Protein AF-A0A2M7NCA4-F1 (afdb_monomer)

Radius of gyration: 33.65 Å; Cα contacts (8 Å, |Δi|>4): 1399; chains: 1; bounding box: 72×85×94 Å

Nearest PDB structures (foldseek):
  6j7r-assembly1_A  TM=6.262E-01  e=9.544E-06  Mycobacterium tuberculosis H37Rv
  7r7s-assembly1_E  TM=2.362E-01  e=1.251E-02  Homo sapiens
  4lya-assembly1_A  TM=1.989E-01  e=1.410E-01  Geobacillus thermodenitrificans NG80-2

Secondary structure (DSSP, 8-state):
-B-GGGGSHHHHHHHHHHHGGG--HHHHHHHHHHHHHHHHHHHTT--EEEEHHHHHHHT-SS-SB----EEEEE-S-GGGHHHHHHHHHTTSS-SEEEE-TTSPPPTT--EEEEEEEEE--SSSS--EEEEEEEEEE-SS-S-S-EEEEES--TTS-B-SSPPEEEEE-HHHHHHHHHHHS-TTTTSS-GGG--HHHHHHHHHHHHHHHTT---HHHHHHHHHHHHHHHHHHHT----HHHHHHHHHHHHHHHHHT-TT-HHHHHHHHHHHHGGGGBSS---HHHHHHHHHHHHHHHHHHHTT--S-------GGGGTT-----GGGGGGGGHHHH-HHHHHHHHHHHHHHHTTPPSS---S---S----B-HHHHHHHHHHSTT-EEEEE---HHHHHHHHHHHHHTTPEEEEHHHHHTTSTT--TT--S--TTHHHHHHHHHHHS-SEEEEESGGGGGSGGGTT--HHHHHHTT--TT-EEEEEETT-EEETTEEEES-TTSTT-EEEE--SSEEEESTTB-S--S-----PPPP--SPPPTTBGGGSS----------TTTTTSSHHHHHHHHHH----HHHHHHHHHHHHHHTSSS--EEEEE--TTS-HHHHHHHHHHHHH-GGGGGG-SSHHHHHHHHH----EEEEEEEPPSSS--HHHHHHHHHHHHHHHHH----PPP-HHHHTT-HHHHHHHHHHHHHHH-SSPEEEEEEE-HHHHHHTS-HHHHHHHHHHHHHHHHHHTTSSEEEEEEE-SGGGTSTTTTTTHHHHHHHHTTEEEEE--STHHHHHIIIIIS---HHHHHHHHHHHHHHHTT-HHHHHTHHHHHHHTTB-HHHHHHHHH-TTS-HHHHHHHHHHHHHHHTTPBSS--B-THHHHHHHHTS-S-------

Foldseek 3Di:
DFDPVLQDPVLLVVVLVVLPPLSASQLLNLLQVLLLLVLLLVVLPFDKAWADQNLQVQVDVVGFWGDRATEIEGQDDPVCVVSSVVSSVVVVQFDDKDWPVPDDFLPFFQKTKMWTWGFDPGDDDTDTDTGIYIYGHDNDPLAPAKDWDFSDYPSTDDDPPTDTHIYGDLLLNLLLLLLQLQQVALHVHVVVLCLLSNLSSLSSNLVSLVVDDFLLSNLSSNQSNNVSSCVSNVPPDDSLNSLVSLLVLLVLLVVCPPVDPSNVSNQVNQVPNVSTGSDDTHSLNSLLSSLSSLLSSLCSVVVPGDDRDADDDLVVCPPAADPDPVCNVLRVCSPVPVSSSVSNSNSVVSVPVCPDPDDPDDDDPDPQPQDAPVLQQVLLLLFDQLEEEAEEAPPVLVVLVVVLVVVVVADEDECVVPLCPFPPNDPVDLAADLCSLVSLLVVLVPDDQHYEYPNQLVCCRVNNQRADSCLSRSVSNAPSHHYYYYHNPWDDDPQKIWRDDPPDPSTDIDRDARGHYDYSVSHDPDSDDDPDDDQDFDDDDADPQFLLVLFPFDDDRQDDDLVPQLPDPVSLLCLQLLDDQDPLQLVLLLVVLVQLLDLAHFAAEEEEAVRQCSVSVVSNSVSLQAPVVSLVSHPDPSSSVSSNPRPFAEDEQEDEDGAHDDAPLQSQVVSLQVRCCPPPVFHADDDDCVVCVVPLLVRVQRSQVSVCVSPVRYAYEYEYEPPAVNLVNDDPVSSLVNLVSLLSVLVSSRPGRYHYYYYHYPCCLVDPSCVVVNVSNVVSCVRYSYRYRDLVVLLVCQLCPRGDGDPVSLVVVLVLCVVVVVPDVCCVVCVVSCSSNPLEDPVVLVVLVLFPSNDSSSVVCLSSVCCSSRRRPGPPDHDDPVSCVVVCVSSDDDPPPDDD

Mean predicted aligned error: 18.94 Å

Structure (mmCIF, N/CA/C/O backbone):
data_AF-A0A2M7NCA4-F1
#
_entry.id   AF-A0A2M7NCA4-F1
#
loop_
_atom_site.group_PDB
_atom_site.id
_atom_site.type_symbol
_atom_site.label_atom_id
_atom_site.label_alt_id
_atom_site.label_comp_id
_atom_site.label_asym_id
_atom_site.label_entity_id
_atom_site.label_seq_id
_atom_site.pdbx_PDB_ins_code
_atom_site.Cartn_x
_atom_site.Cartn_y
_atom_site.Cartn_z
_atom_site.occupancy
_atom_site.B_iso_or_equiv
_atom_site.auth_seq_id
_atom_site.auth_comp_id
_atom_site.auth_asym_id
_atom_site.auth_atom_id
_atom_site.pdbx_PDB_model_num
ATOM 1 N N . MET A 1 1 ? 8.301 39.380 -25.511 1.00 88.38 1 MET A N 1
ATOM 2 C CA . MET A 1 1 ? 7.478 39.527 -24.300 1.00 88.38 1 MET A CA 1
ATOM 3 C C . MET A 1 1 ? 6.149 38.817 -24.484 1.00 88.38 1 MET A C 1
ATOM 5 O O . MET A 1 1 ? 5.583 38.891 -25.579 1.00 88.38 1 MET A O 1
ATOM 9 N N . ILE A 1 2 ? 5.656 38.141 -23.447 1.00 94.56 2 ILE A N 1
ATOM 10 C CA . ILE A 1 2 ? 4.292 37.603 -23.401 1.00 94.56 2 ILE A CA 1
ATOM 11 C C . ILE A 1 2 ? 3.314 38.776 -23.258 1.00 94.56 2 ILE A C 1
ATOM 13 O O . ILE A 1 2 ? 3.438 39.628 -22.384 1.00 94.56 2 ILE A O 1
ATOM 17 N N . LEU A 1 3 ? 2.345 38.851 -24.167 1.00 95.19 3 LEU A N 1
ATOM 18 C CA . LEU A 1 3 ? 1.356 39.923 -24.231 1.00 95.19 3 LEU A CA 1
ATOM 19 C C . LEU A 1 3 ? 0.202 39.670 -23.261 1.00 95.19 3 LEU A C 1
ATOM 21 O O . LEU A 1 3 ? -0.225 38.525 -23.093 1.00 95.19 3 LEU A O 1
ATOM 25 N N . GLN A 1 4 ? -0.382 40.757 -22.740 1.00 92.19 4 GLN A N 1
ATOM 26 C CA . GLN A 1 4 ? -1.503 40.718 -21.793 1.00 92.19 4 GLN A CA 1
ATOM 27 C C . GLN A 1 4 ? -2.694 39.889 -22.294 1.00 92.19 4 GLN A C 1
ATOM 29 O O . GLN A 1 4 ? -3.324 39.179 -21.515 1.00 92.19 4 GLN A O 1
ATOM 34 N N . GLY A 1 5 ? -2.955 39.910 -23.606 1.00 93.81 5 GLY A N 1
ATOM 35 C CA . GLY A 1 5 ? -4.021 39.118 -24.221 1.00 93.81 5 GLY A CA 1
ATOM 36 C C . GLY A 1 5 ? -3.879 37.604 -24.012 1.00 93.81 5 GLY A C 1
ATOM 37 O O . GLY A 1 5 ? -4.873 36.890 -24.107 1.00 93.81 5 GLY A O 1
ATOM 38 N N . SER A 1 6 ? -2.676 37.093 -23.704 1.00 94.38 6 SER A N 1
ATOM 39 C CA . SER A 1 6 ? -2.472 35.673 -23.369 1.00 94.38 6 SER A CA 1
ATOM 40 C C . SER A 1 6 ? -3.245 35.264 -22.115 1.00 94.38 6 SER A C 1
ATOM 42 O O . SER A 1 6 ? -3.686 34.123 -22.012 1.00 94.38 6 SER A O 1
ATOM 44 N N . PHE A 1 7 ? -3.424 36.198 -21.179 1.00 93.81 7 PHE A N 1
ATOM 45 C CA . PHE A 1 7 ? -4.075 35.980 -19.889 1.00 93.81 7 PHE A CA 1
ATOM 46 C C . PHE A 1 7 ? -5.570 36.306 -19.925 1.00 93.81 7 PHE A C 1
ATOM 48 O O . PHE A 1 7 ? -6.178 36.465 -18.876 1.00 93.81 7 PHE A O 1
ATOM 55 N N . GLU A 1 8 ? -6.179 36.453 -21.103 1.00 93.69 8 GLU A N 1
ATOM 56 C CA . GLU A 1 8 ? -7.615 36.700 -21.230 1.00 93.69 8 GLU A CA 1
ATOM 57 C C . GLU A 1 8 ? -8.393 35.399 -21.454 1.00 93.69 8 GLU A C 1
ATOM 59 O O . GLU A 1 8 ? -7.966 34.500 -22.186 1.00 93.69 8 GLU A O 1
ATOM 64 N N . THR A 1 9 ? -9.611 35.325 -20.902 1.00 91.25 9 THR A N 1
ATOM 65 C CA . THR A 1 9 ? -10.510 34.171 -21.074 1.00 91.25 9 THR A CA 1
ATOM 66 C C . THR A 1 9 ? -10.747 33.846 -22.554 1.00 91.25 9 THR A C 1
ATOM 68 O O . THR A 1 9 ? -10.856 32.677 -22.923 1.00 91.25 9 THR A O 1
ATOM 71 N N . SER A 1 10 ? -10.803 34.870 -23.412 1.00 93.06 10 SER A N 1
ATOM 72 C CA . SER A 1 10 ? -11.001 34.742 -24.860 1.00 93.06 10 SER A CA 1
ATOM 73 C C . SER A 1 10 ? -9.883 33.921 -25.522 1.00 93.06 10 SER A C 1
ATOM 75 O O . SER A 1 10 ? -10.165 33.016 -26.316 1.00 93.06 10 SER A O 1
ATOM 77 N N . TRP A 1 11 ? -8.624 34.180 -25.159 1.00 95.31 11 TRP A N 1
ATOM 78 C CA . TRP A 1 11 ? -7.458 33.478 -25.685 1.00 95.31 11 TRP A CA 1
ATOM 79 C C . TRP A 1 11 ? -7.360 32.054 -25.142 1.00 95.31 11 TRP A C 1
ATOM 81 O O . TRP A 1 11 ? -7.241 31.105 -25.921 1.00 95.31 11 TRP A O 1
ATOM 91 N N . ILE A 1 12 ? -7.516 31.885 -23.826 1.00 94.38 12 ILE A N 1
ATOM 92 C CA . ILE A 1 12 ? -7.505 30.568 -23.172 1.00 94.38 12 ILE A CA 1
ATOM 93 C C . ILE A 1 12 ? -8.562 29.651 -23.800 1.00 94.38 12 ILE A C 1
ATOM 95 O O . ILE A 1 12 ? -8.271 28.509 -24.159 1.00 94.38 12 ILE A O 1
ATOM 99 N N . GLN A 1 13 ? -9.780 30.159 -24.015 1.00 92.50 13 GLN A N 1
ATOM 100 C CA . GLN A 1 13 ? -10.848 29.408 -24.677 1.00 92.50 13 GLN A CA 1
ATOM 101 C C . GLN A 1 13 ? -10.537 29.101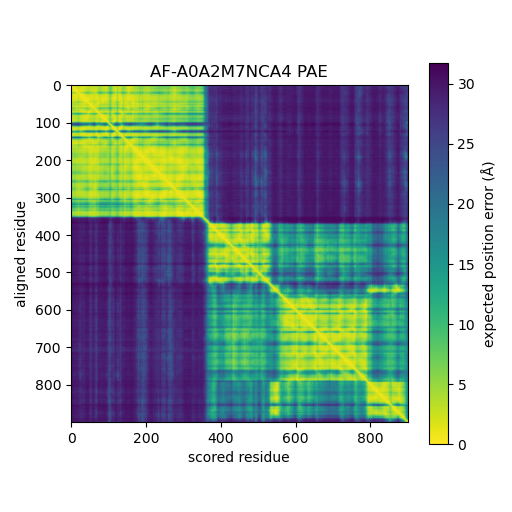 -26.143 1.00 92.50 13 GLN A C 1
ATOM 103 O O . GLN A 1 13 ? -10.914 28.034 -26.630 1.00 92.50 13 GLN A O 1
ATOM 108 N N . LYS A 1 14 ? -9.866 30.007 -26.864 1.00 94.44 14 LYS A N 1
ATOM 109 C CA . LYS A 1 14 ? -9.452 29.771 -28.253 1.00 94.44 14 LYS A CA 1
ATOM 110 C C . LYS A 1 14 ? -8.470 28.601 -28.340 1.00 94.44 14 LYS A C 1
ATOM 112 O O . LYS A 1 14 ? -8.685 27.705 -29.155 1.00 94.44 14 LYS A O 1
ATOM 117 N N . ILE A 1 15 ? -7.444 28.581 -27.488 1.00 92.31 15 ILE A N 1
ATOM 118 C CA . ILE A 1 15 ? -6.458 27.492 -27.438 1.00 92.31 15 ILE A CA 1
ATOM 119 C C . ILE A 1 15 ? -7.110 26.187 -26.972 1.00 92.31 15 ILE A C 1
ATOM 121 O O . ILE A 1 15 ? -6.982 25.168 -27.645 1.00 92.31 15 ILE A O 1
ATOM 125 N N . SER A 1 16 ? -7.894 26.225 -25.892 1.00 91.19 16 SER A N 1
ATOM 126 C CA . SER A 1 16 ? -8.671 25.077 -25.399 1.00 91.19 16 SER A CA 1
ATOM 127 C C . SER A 1 16 ? -9.523 24.437 -26.508 1.00 91.19 16 SER A C 1
ATOM 129 O O . SER A 1 16 ? -9.448 23.227 -26.731 1.00 91.19 16 SER A O 1
ATOM 131 N N . LYS A 1 17 ? -10.260 25.247 -27.283 1.00 90.88 17 LYS A N 1
ATOM 132 C CA . LYS A 1 17 ? -11.057 24.769 -28.426 1.00 90.88 17 LYS A CA 1
ATOM 133 C C . LYS A 1 17 ? -10.198 24.192 -29.549 1.00 90.88 17 LYS A C 1
ATOM 135 O O . LYS A 1 17 ? -10.596 23.186 -30.131 1.00 90.88 17 LYS A O 1
ATOM 140 N N . ALA A 1 18 ? -9.044 24.794 -29.845 1.00 88.94 18 ALA A N 1
ATOM 141 C CA . ALA A 1 18 ? -8.121 24.294 -30.865 1.00 88.94 18 ALA A CA 1
ATOM 142 C C . ALA A 1 18 ? -7.533 22.918 -30.502 1.00 88.94 18 ALA A C 1
ATOM 144 O O . ALA A 1 18 ? -7.340 22.083 -31.381 1.00 88.94 18 ALA A O 1
ATOM 145 N N . VAL A 1 19 ? -7.311 22.654 -29.210 1.00 86.38 19 VAL A N 1
ATOM 146 C CA . VAL A 1 19 ? -6.851 21.350 -28.696 1.00 86.38 19 VAL A CA 1
ATOM 147 C C . VAL A 1 19 ? -7.983 20.304 -28.668 1.00 86.38 19 VAL A C 1
ATOM 149 O O . VAL A 1 19 ? -7.736 19.097 -28.705 1.00 86.38 19 VAL A O 1
ATOM 152 N N . GLY A 1 20 ? -9.245 20.737 -28.644 1.00 84.88 20 GLY A N 1
ATOM 153 C CA . GLY A 1 20 ? -10.421 19.868 -28.720 1.00 84.88 20 GLY A CA 1
ATOM 154 C C . GLY A 1 20 ? -10.805 19.254 -27.370 1.00 84.88 20 GLY A C 1
ATOM 155 O O . GLY A 1 20 ? -10.655 19.880 -26.326 1.00 84.88 20 GLY A O 1
ATOM 156 N N . LYS A 1 21 ? -11.312 18.008 -27.364 1.00 78.12 21 LYS A N 1
ATOM 157 C CA . LYS A 1 21 ? -11.868 17.344 -26.157 1.00 78.12 21 LYS A CA 1
ATOM 158 C C . LYS A 1 21 ? -10.912 17.269 -24.956 1.00 78.12 21 LYS A C 1
ATOM 160 O O . LYS A 1 21 ? -11.373 17.021 -23.849 1.00 78.12 21 LYS A O 1
ATOM 165 N N . ARG A 1 22 ? -9.604 17.427 -25.177 1.00 81.12 22 ARG A N 1
ATOM 166 C CA . ARG A 1 22 ? -8.563 17.352 -24.140 1.00 81.12 22 ARG A CA 1
ATOM 167 C C . ARG A 1 22 ? -8.028 18.716 -23.707 1.00 81.12 22 ARG A C 1
ATOM 169 O O . ARG A 1 22 ? -7.210 18.776 -22.800 1.00 81.12 22 ARG A O 1
ATOM 176 N N . GLY A 1 23 ? -8.457 19.799 -24.351 1.00 82.75 23 GLY A N 1
ATOM 177 C CA . GLY A 1 23 ? -8.020 21.151 -24.026 1.00 82.75 23 GLY A CA 1
ATOM 178 C C . GLY A 1 23 ? -8.778 21.706 -22.831 1.00 82.75 23 GLY A C 1
ATOM 179 O O . GLY A 1 23 ? -9.672 22.520 -23.024 1.00 82.75 23 GLY A O 1
ATOM 180 N N . ASP A 1 24 ? -8.456 21.282 -21.611 1.00 87.00 24 ASP A N 1
ATOM 181 C CA . ASP A 1 24 ? -9.024 21.893 -20.402 1.00 87.00 24 ASP A CA 1
ATOM 182 C C . ASP A 1 24 ? -8.572 23.368 -20.294 1.00 87.00 24 ASP A C 1
ATOM 184 O O . ASP A 1 24 ? -7.364 23.620 -20.222 1.00 87.00 24 ASP A O 1
ATOM 188 N N . PRO A 1 25 ? -9.498 24.351 -20.267 1.00 89.88 25 PRO A N 1
ATOM 189 C CA . PRO A 1 25 ? -9.162 25.762 -20.084 1.00 89.88 25 PRO A CA 1
ATOM 190 C C . PRO A 1 25 ? -8.279 26.040 -18.862 1.00 89.88 25 PRO A C 1
ATOM 192 O O . PRO A 1 25 ? -7.379 26.870 -18.958 1.00 89.88 25 PRO A O 1
ATOM 195 N N . LYS A 1 26 ? -8.483 25.333 -17.739 1.00 89.38 26 LYS A N 1
ATOM 196 C CA . LYS A 1 26 ? -7.655 25.503 -16.533 1.00 89.38 26 LYS A CA 1
ATOM 197 C C . LYS A 1 26 ? -6.217 25.047 -16.757 1.00 89.38 26 LYS A C 1
ATOM 199 O O . LYS A 1 26 ? -5.276 25.658 -16.260 1.00 89.38 26 LYS A O 1
ATOM 204 N N . LEU A 1 27 ? -6.037 23.960 -17.501 1.00 89.31 27 LEU A N 1
ATOM 205 C CA . LEU A 1 27 ? -4.712 23.434 -17.815 1.00 89.31 27 LEU A CA 1
ATOM 206 C C . LEU A 1 27 ? -3.966 24.359 -18.780 1.00 89.31 27 LEU A C 1
ATOM 208 O O . LEU A 1 27 ? -2.786 24.628 -18.578 1.00 89.31 27 LEU A O 1
ATOM 212 N N . VAL A 1 28 ? -4.667 24.880 -19.792 1.00 91.62 28 VAL A N 1
ATOM 213 C CA . VAL A 1 28 ? -4.130 25.887 -20.720 1.00 91.62 28 VAL A CA 1
ATOM 214 C C . VAL A 1 28 ? -3.700 27.140 -19.959 1.00 91.62 28 VAL A C 1
ATOM 216 O O . VAL A 1 28 ? -2.581 27.606 -20.148 1.00 91.62 28 VAL A O 1
ATOM 219 N N . GLU A 1 29 ? -4.549 27.647 -19.065 1.00 93.56 29 GLU A N 1
ATOM 220 C CA . GLU A 1 29 ? -4.229 28.792 -18.211 1.00 93.56 29 GLU A CA 1
ATOM 221 C C . GLU A 1 29 ? -2.958 28.548 -17.383 1.00 93.56 29 GLU A C 1
ATOM 223 O O . GLU A 1 29 ? -2.032 29.357 -17.431 1.00 93.56 29 GLU A O 1
ATOM 228 N N . LYS A 1 30 ? -2.853 27.399 -16.698 1.00 93.62 30 LYS A N 1
ATOM 229 C CA . LYS A 1 30 ? -1.652 27.041 -15.923 1.00 93.62 30 LYS A CA 1
ATOM 230 C C . LYS A 1 30 ? -0.380 27.022 -16.768 1.00 93.62 30 LYS A C 1
ATOM 232 O O . LYS A 1 30 ? 0.652 27.484 -16.298 1.00 93.62 30 LYS A O 1
ATOM 237 N N . ILE A 1 31 ? -0.440 26.531 -18.006 1.00 93.19 31 ILE A N 1
ATOM 238 C CA . ILE A 1 31 ? 0.716 26.517 -18.919 1.00 93.19 31 ILE A CA 1
ATOM 239 C C . ILE A 1 31 ? 1.150 27.942 -19.281 1.00 93.19 31 ILE A C 1
ATOM 241 O O . ILE A 1 31 ? 2.343 28.242 -19.282 1.00 93.19 31 ILE A O 1
ATOM 245 N N . ILE A 1 32 ? 0.192 28.835 -19.547 1.00 95.38 32 ILE A N 1
ATOM 246 C CA . ILE A 1 32 ? 0.479 30.246 -19.838 1.00 95.38 32 ILE A CA 1
ATOM 247 C C . ILE A 1 32 ? 1.163 30.904 -18.633 1.00 95.38 32 ILE A C 1
ATOM 249 O O . ILE A 1 32 ? 2.189 31.562 -18.797 1.00 95.38 32 ILE A O 1
ATOM 253 N N . TYR A 1 33 ? 0.656 30.667 -17.420 1.00 96.25 33 TYR A N 1
ATOM 254 C CA . TYR A 1 33 ? 1.266 31.183 -16.193 1.00 96.25 33 TYR A CA 1
ATOM 255 C C . TYR A 1 33 ? 2.625 30.546 -15.863 1.00 96.25 33 TYR A C 1
ATOM 257 O O . TYR A 1 33 ? 3.485 31.235 -15.321 1.00 96.25 33 TYR A O 1
ATOM 265 N N . ALA A 1 34 ? 2.873 29.285 -16.228 1.00 96.50 34 ALA A N 1
ATOM 266 C CA . ALA A 1 34 ? 4.191 28.662 -16.092 1.00 96.50 34 ALA A CA 1
ATOM 267 C C . ALA A 1 34 ? 5.245 29.358 -16.974 1.00 96.50 34 ALA A C 1
ATOM 269 O O . ALA A 1 34 ? 6.338 29.672 -16.503 1.00 96.50 34 ALA A O 1
ATOM 270 N N . PHE A 1 35 ? 4.905 29.683 -18.227 1.00 96.44 35 PHE A N 1
ATOM 271 C CA . PHE A 1 35 ? 5.793 30.465 -19.094 1.00 96.44 35 PHE A CA 1
ATOM 272 C C . PHE A 1 35 ? 5.925 31.922 -18.654 1.00 96.44 35 PHE A C 1
ATOM 274 O O . PHE A 1 35 ? 7.014 32.483 -18.745 1.00 96.44 35 PHE A O 1
ATOM 281 N N . ALA A 1 36 ? 4.860 32.523 -18.123 1.00 95.94 36 ALA A N 1
ATOM 282 C CA . ALA A 1 36 ? 4.937 33.856 -17.538 1.00 95.94 36 ALA A CA 1
ATOM 283 C C . ALA A 1 36 ? 5.875 33.890 -16.325 1.00 95.94 36 ALA A C 1
ATOM 285 O O . ALA A 1 36 ? 6.697 34.794 -16.226 1.00 95.94 36 ALA A O 1
ATOM 286 N N . LEU A 1 37 ? 5.815 32.887 -15.438 1.00 97.00 37 LEU A N 1
ATOM 287 C CA . LEU A 1 37 ? 6.741 32.770 -14.310 1.00 97.00 37 LEU A CA 1
ATOM 288 C C . LEU A 1 37 ? 8.189 32.710 -14.803 1.00 97.00 37 LEU A C 1
ATOM 290 O O . LEU A 1 37 ? 9.044 33.430 -14.296 1.00 97.00 37 LEU A O 1
ATOM 294 N N . LEU A 1 38 ? 8.445 31.898 -15.829 1.00 95.94 38 LEU A N 1
ATOM 295 C CA . LEU A 1 38 ? 9.763 31.767 -16.439 1.00 95.94 38 LEU A CA 1
ATOM 296 C C . LEU A 1 38 ? 10.268 33.094 -17.038 1.00 95.94 38 LEU A C 1
ATOM 298 O O . LEU A 1 38 ? 11.417 33.468 -16.808 1.00 95.94 38 LEU A O 1
ATOM 302 N N . GLU A 1 39 ? 9.412 33.834 -17.752 1.00 95.62 39 GLU A N 1
ATOM 303 C CA . GLU A 1 39 ? 9.746 35.167 -18.276 1.00 95.62 39 GLU A CA 1
ATOM 304 C C . GLU A 1 39 ? 10.101 36.136 -17.141 1.00 95.62 39 GLU A C 1
ATOM 306 O O . GLU A 1 39 ? 11.138 36.795 -17.182 1.00 95.62 39 GLU A O 1
ATOM 311 N N . GLN A 1 40 ? 9.275 36.189 -16.090 1.00 96.25 40 GLN A N 1
ATOM 312 C CA . GLN A 1 40 ? 9.475 37.117 -14.977 1.00 96.25 40 GLN A CA 1
ATOM 313 C C . GLN A 1 40 ? 10.712 36.784 -14.137 1.00 96.25 40 GLN A C 1
ATOM 315 O O . GLN A 1 40 ? 11.387 37.703 -13.672 1.00 96.25 40 GLN A O 1
ATOM 320 N N . LEU A 1 41 ? 11.045 35.502 -13.959 1.00 95.50 41 LEU A N 1
ATOM 321 C CA . LEU A 1 41 ? 12.284 35.086 -13.296 1.00 95.50 41 LEU A CA 1
ATOM 322 C C . LEU A 1 41 ? 13.513 35.587 -14.069 1.00 95.50 41 LEU A C 1
ATOM 324 O O . LEU A 1 41 ? 14.419 36.163 -13.464 1.00 95.50 41 LEU A O 1
ATOM 328 N N . LYS A 1 42 ? 13.510 35.453 -15.404 1.00 93.94 42 LYS A N 1
ATOM 329 C CA . LYS A 1 42 ? 14.606 35.940 -16.255 1.00 93.94 42 LYS A CA 1
ATOM 330 C C . LYS A 1 42 ? 14.720 37.466 -16.220 1.00 93.94 42 LYS A C 1
ATOM 332 O O . LYS A 1 42 ? 15.808 37.991 -15.996 1.00 93.94 42 LYS A O 1
ATOM 337 N N . LEU A 1 43 ? 13.595 38.177 -16.348 1.00 93.56 43 LEU A N 1
ATOM 338 C CA . LEU A 1 43 ? 13.539 39.645 -16.259 1.00 93.56 43 LEU A CA 1
ATOM 339 C C . LEU A 1 43 ? 13.964 40.178 -14.883 1.00 93.56 43 LEU A C 1
ATOM 341 O O . LEU A 1 43 ? 14.504 41.277 -14.784 1.00 93.56 43 LEU A O 1
ATOM 345 N N . SER A 1 44 ? 13.758 39.390 -13.826 1.00 93.75 44 SER A N 1
ATOM 346 C CA . SER A 1 44 ? 14.201 39.710 -12.463 1.00 93.75 44 SER A CA 1
ATOM 347 C C . SER A 1 44 ? 15.695 39.444 -12.231 1.00 93.75 44 SER A C 1
ATOM 349 O O . SER A 1 44 ? 16.179 39.647 -11.117 1.00 93.75 44 SER A O 1
ATOM 351 N N . GLY A 1 45 ? 16.429 39.030 -13.270 1.00 90.19 45 GLY A N 1
ATOM 352 C CA . GLY A 1 45 ? 17.881 38.872 -13.258 1.00 90.19 45 GLY A CA 1
ATOM 353 C C . GLY A 1 45 ? 18.381 37.492 -12.833 1.00 90.19 45 GLY A C 1
ATOM 354 O O . GLY A 1 45 ? 19.565 37.376 -12.527 1.00 90.19 45 GLY A O 1
ATOM 355 N N . LEU A 1 46 ? 17.521 36.466 -12.796 1.00 92.56 46 LEU A N 1
ATOM 356 C CA . LEU A 1 46 ? 17.944 35.097 -12.490 1.00 92.56 46 LEU A CA 1
ATOM 357 C C . LEU A 1 46 ? 18.595 34.450 -13.716 1.00 92.56 46 LEU A C 1
ATOM 359 O O . LEU A 1 46 ? 17.959 34.352 -14.775 1.00 92.56 46 LEU A O 1
ATOM 363 N N . ASP A 1 47 ? 19.834 33.971 -13.582 1.00 90.12 47 ASP A N 1
ATOM 364 C CA . ASP A 1 47 ? 20.418 33.106 -14.599 1.00 90.12 47 ASP A CA 1
ATOM 365 C C . ASP A 1 47 ? 20.056 31.649 -14.317 1.00 90.12 47 ASP A C 1
ATOM 367 O O . ASP A 1 47 ? 20.204 31.136 -13.212 1.00 90.12 47 ASP A O 1
ATOM 371 N N . MET A 1 48 ? 19.488 30.980 -15.315 1.00 93.19 48 MET A N 1
ATOM 372 C CA . MET A 1 48 ? 18.877 29.672 -15.109 1.00 93.19 48 MET A CA 1
ATOM 373 C C . MET A 1 48 ? 18.867 28.837 -16.379 1.00 93.19 48 MET A C 1
ATOM 375 O O . MET A 1 48 ? 18.719 29.358 -17.488 1.00 93.19 48 MET A O 1
ATOM 379 N N . VAL A 1 49 ? 18.952 27.521 -16.196 1.00 93.94 49 VAL A N 1
ATOM 380 C CA . VAL A 1 49 ? 18.681 26.532 -17.243 1.00 93.94 49 VAL A CA 1
ATOM 381 C C . VAL A 1 49 ? 17.312 25.916 -16.988 1.00 93.94 49 VAL A C 1
ATOM 383 O O . VAL A 1 49 ? 17.100 25.263 -15.969 1.00 93.94 49 VAL A O 1
ATOM 386 N N . PHE A 1 50 ? 16.384 26.105 -17.922 1.00 94.94 50 PHE A N 1
ATOM 387 C CA . PHE A 1 50 ? 15.027 25.576 -17.846 1.00 94.94 50 PHE A CA 1
ATOM 388 C C . PHE A 1 50 ? 14.960 24.145 -18.385 1.00 94.94 50 PHE A C 1
ATOM 390 O O . PHE A 1 50 ? 15.234 23.897 -19.562 1.00 94.94 50 PHE A O 1
ATOM 397 N N . LYS A 1 51 ? 14.592 23.192 -17.525 1.00 92.25 51 LYS A N 1
ATOM 398 C CA . LYS A 1 51 ? 14.608 21.755 -17.817 1.00 92.25 51 LYS A CA 1
ATOM 399 C C . LYS A 1 51 ? 13.230 21.099 -17.633 1.00 92.25 51 LYS A C 1
ATOM 401 O O . LYS A 1 51 ? 12.200 21.764 -17.563 1.00 92.25 51 LYS A O 1
ATOM 406 N N . GLY A 1 52 ? 13.213 19.766 -17.594 1.00 89.31 52 GLY A N 1
ATOM 407 C CA . GLY A 1 52 ? 12.027 18.991 -17.238 1.00 89.31 52 GLY A CA 1
ATOM 408 C C . GLY A 1 52 ? 11.069 18.730 -18.402 1.00 89.31 52 GLY A C 1
ATOM 409 O O . GLY A 1 52 ? 11.457 18.639 -19.565 1.00 89.31 52 GLY A O 1
ATOM 410 N N . GLY A 1 53 ? 9.794 18.494 -18.086 1.00 88.50 53 GLY A N 1
ATOM 411 C CA . GLY A 1 53 ? 8.759 18.235 -19.100 1.00 88.50 53 GLY A CA 1
ATOM 412 C C . GLY A 1 53 ? 8.309 19.495 -19.843 1.00 88.50 53 GLY A C 1
ATOM 413 O O . GLY A 1 53 ? 7.969 19.436 -21.024 1.00 88.50 53 GLY A O 1
ATOM 414 N N . THR A 1 54 ? 8.326 20.637 -19.159 1.00 89.88 54 THR A N 1
ATOM 415 C CA . THR A 1 54 ? 7.824 21.910 -19.691 1.00 89.88 54 THR A CA 1
ATOM 416 C C . THR A 1 54 ? 8.844 22.578 -20.623 1.00 89.88 54 THR A C 1
ATOM 418 O O . THR A 1 54 ? 8.449 23.285 -21.549 1.00 89.88 54 THR A O 1
ATOM 421 N N . SER A 1 55 ? 10.143 22.273 -20.498 1.00 91.94 55 SER A N 1
ATOM 422 C CA . SER A 1 55 ? 11.134 22.666 -21.511 1.00 91.94 55 SER A CA 1
ATOM 423 C C . SER A 1 55 ? 10.933 21.920 -22.835 1.00 91.94 55 SER A C 1
ATOM 425 O O . SER A 1 55 ? 10.960 22.542 -23.893 1.00 91.94 55 SER A O 1
ATOM 427 N N . VAL A 1 56 ? 10.619 20.616 -22.795 1.00 91.25 56 VAL A N 1
ATOM 428 C CA . VAL A 1 56 ? 10.269 19.834 -24.001 1.00 91.25 56 VAL A CA 1
ATOM 429 C C . VAL A 1 56 ? 9.026 20.405 -24.683 1.00 91.25 56 VAL A C 1
ATOM 431 O O . VAL A 1 56 ? 8.974 20.446 -25.913 1.00 91.25 56 VAL A O 1
ATOM 434 N N . PHE A 1 57 ? 8.050 20.874 -23.896 1.00 92.31 57 PHE A N 1
ATOM 435 C CA . PHE A 1 57 ? 6.885 21.597 -24.409 1.00 92.31 57 PHE A CA 1
ATOM 436 C C . PHE A 1 57 ? 7.319 22.843 -25.185 1.00 92.31 57 PHE A C 1
ATOM 438 O O . PHE A 1 57 ? 6.940 22.993 -26.337 1.00 92.31 57 PHE A O 1
ATOM 445 N N . LEU A 1 58 ? 8.143 23.714 -24.591 1.00 93.00 58 LEU A N 1
ATOM 446 C CA . LEU A 1 58 ? 8.599 24.944 -25.249 1.00 93.00 58 LEU A CA 1
ATOM 447 C C . LEU A 1 58 ? 9.392 24.670 -26.537 1.00 93.00 58 LEU A C 1
ATOM 449 O O . LEU A 1 58 ? 9.268 25.403 -27.511 1.00 93.00 58 LEU A O 1
ATOM 453 N N . MET A 1 59 ? 10.185 23.597 -26.554 1.00 90.88 59 MET A N 1
ATOM 454 C CA . MET A 1 59 ? 10.997 23.195 -27.706 1.00 90.88 59 MET A CA 1
ATOM 455 C C . MET A 1 59 ? 10.186 22.548 -28.846 1.00 90.88 59 MET A C 1
ATOM 457 O O . MET A 1 59 ? 10.761 22.242 -29.892 1.00 90.88 59 MET A O 1
ATOM 461 N N . SER A 1 60 ? 8.882 22.307 -28.662 1.00 88.12 60 SER A N 1
ATOM 462 C CA . SER A 1 60 ? 8.049 21.546 -29.601 1.00 88.12 60 SER A CA 1
ATOM 463 C C . SER A 1 60 ? 6.740 22.273 -29.909 1.00 88.12 60 SER A C 1
ATOM 465 O O . SER A 1 60 ? 5.886 22.386 -29.040 1.00 88.12 60 SER A O 1
ATOM 467 N N . ASP A 1 61 ? 6.536 22.687 -31.161 1.00 86.75 61 ASP A N 1
ATOM 468 C CA . ASP A 1 61 ? 5.280 23.299 -31.618 1.00 86.75 61 ASP A CA 1
ATOM 469 C C . ASP A 1 61 ? 4.756 22.547 -32.863 1.00 86.75 61 ASP A C 1
ATOM 471 O O . ASP A 1 61 ? 5.410 22.585 -33.912 1.00 86.75 61 ASP A O 1
ATOM 475 N N . PRO A 1 62 ? 3.628 21.810 -32.780 1.00 84.69 62 PRO A N 1
ATOM 476 C CA . PRO A 1 62 ? 2.740 21.669 -31.622 1.00 84.69 62 PRO A CA 1
ATOM 477 C C . PRO A 1 62 ? 3.368 20.869 -30.460 1.00 84.69 62 PRO A C 1
ATOM 479 O O . PRO A 1 62 ? 4.254 20.037 -30.687 1.00 84.69 62 PRO A O 1
ATOM 482 N N . PRO A 1 63 ? 2.877 21.056 -29.221 1.00 86.94 63 PRO A N 1
ATOM 483 C CA . PRO A 1 63 ? 3.440 20.402 -28.047 1.00 86.94 63 PRO A CA 1
ATOM 484 C C . PRO A 1 63 ? 3.106 18.908 -28.011 1.00 86.94 63 PRO A C 1
ATOM 486 O O . PRO A 1 63 ? 2.012 18.479 -28.380 1.00 86.94 63 PRO A O 1
ATOM 489 N N . ASN A 1 64 ? 4.043 18.102 -27.507 1.00 82.75 64 ASN A N 1
ATOM 490 C CA . ASN A 1 64 ? 3.893 16.645 -27.446 1.00 82.75 64 ASN A CA 1
ATOM 491 C C . ASN A 1 64 ? 2.920 16.186 -26.334 1.00 82.75 64 ASN A C 1
ATOM 493 O O . ASN A 1 64 ? 2.137 15.250 -26.512 1.00 82.75 64 ASN A O 1
ATOM 497 N N . ARG A 1 65 ? 2.939 16.859 -25.175 1.00 89.06 65 ARG A N 1
ATOM 498 C CA . ARG A 1 65 ? 2.050 16.598 -24.030 1.00 89.06 65 ARG A CA 1
ATOM 499 C C . ARG A 1 65 ? 1.888 17.835 -23.153 1.00 89.06 65 ARG A C 1
ATOM 501 O O . ARG A 1 65 ? 2.714 18.729 -23.234 1.00 89.06 65 ARG A O 1
ATOM 508 N N . PHE A 1 66 ? 0.891 17.866 -22.274 1.00 86.50 66 PHE A N 1
ATOM 509 C CA . PHE A 1 66 ? 0.746 18.920 -21.269 1.00 86.50 66 PHE A CA 1
ATOM 510 C C . PHE A 1 66 ? 1.797 18.776 -20.150 1.00 86.50 66 PHE A C 1
ATOM 512 O O . PHE A 1 66 ? 2.098 17.665 -19.693 1.00 86.50 66 PHE A O 1
ATOM 519 N N . SER A 1 67 ? 2.336 19.906 -19.689 1.00 87.44 67 SER A N 1
ATOM 520 C CA . SER A 1 67 ? 3.260 20.012 -18.554 1.00 87.44 67 SER A CA 1
ATOM 521 C C . SER A 1 67 ? 3.125 21.400 -17.929 1.00 87.44 67 SER A C 1
ATOM 523 O O . SER A 1 67 ? 3.021 22.370 -18.671 1.00 87.44 67 SER A O 1
ATOM 525 N N . ILE A 1 68 ? 3.072 21.487 -16.598 1.00 86.12 68 ILE A N 1
ATOM 526 C CA . ILE A 1 68 ? 2.778 22.739 -15.868 1.00 86.12 68 ILE A CA 1
ATOM 527 C C . ILE A 1 68 ? 3.844 23.126 -14.842 1.00 86.12 68 ILE A C 1
ATOM 529 O O . ILE A 1 68 ? 3.826 24.253 -14.356 1.00 86.12 68 ILE A O 1
ATOM 533 N N . ASP A 1 69 ? 4.741 22.201 -14.502 1.00 87.06 69 ASP A N 1
ATOM 534 C CA . ASP A 1 69 ? 5.778 22.424 -13.499 1.00 87.06 69 ASP A CA 1
ATOM 535 C C . ASP A 1 69 ? 6.951 23.184 -14.126 1.00 87.06 69 ASP A C 1
ATOM 537 O O . ASP A 1 69 ? 7.317 22.938 -15.281 1.00 87.06 69 ASP A O 1
ATOM 541 N N . VAL A 1 70 ? 7.523 24.129 -13.385 1.00 94.62 70 VAL A N 1
ATOM 542 C CA . VAL A 1 70 ? 8.709 24.877 -13.805 1.00 94.62 70 VAL A CA 1
ATOM 543 C C . VAL A 1 70 ? 9.919 24.274 -13.101 1.00 94.62 70 VAL A C 1
ATOM 545 O O . VAL A 1 70 ? 10.110 24.488 -11.910 1.00 94.62 70 VAL A O 1
ATOM 548 N N . ASP A 1 71 ? 10.729 23.516 -13.837 1.00 93.75 71 ASP A N 1
ATOM 549 C CA . ASP A 1 71 ? 11.966 22.918 -13.330 1.00 93.75 71 ASP A CA 1
ATOM 550 C C . ASP A 1 71 ? 13.168 23.735 -13.815 1.00 93.75 71 ASP A C 1
ATOM 552 O O . ASP A 1 71 ? 13.410 23.825 -15.024 1.00 93.75 71 ASP A O 1
ATOM 556 N N . ILE A 1 72 ? 13.946 24.312 -12.900 1.00 94.00 72 ILE A N 1
ATOM 557 C CA . ILE A 1 72 ? 15.129 25.107 -13.251 1.00 94.00 72 ILE A CA 1
ATOM 558 C C . ILE A 1 72 ? 16.382 24.631 -12.526 1.00 94.00 72 ILE A C 1
ATOM 560 O O . ILE A 1 72 ? 16.333 24.095 -11.420 1.00 94.00 72 ILE A O 1
ATOM 564 N N . ILE A 1 73 ? 17.524 24.853 -13.168 1.00 91.50 73 ILE A N 1
ATOM 565 C CA . ILE A 1 73 ? 18.844 24.735 -12.559 1.00 91.50 73 ILE A CA 1
ATOM 566 C C . ILE A 1 73 ? 19.422 26.136 -12.404 1.00 91.50 73 ILE A C 1
ATOM 568 O O . ILE A 1 73 ? 19.438 26.893 -13.376 1.00 91.50 73 ILE A O 1
ATOM 572 N N . VAL A 1 74 ? 19.914 26.449 -11.209 1.00 90.88 74 VAL A N 1
ATOM 573 C CA . VAL A 1 74 ? 20.530 27.741 -10.878 1.00 90.88 74 VAL A CA 1
ATOM 574 C C . VAL A 1 74 ? 21.898 27.530 -10.235 1.00 90.88 74 VAL A C 1
ATOM 576 O O . VAL A 1 74 ? 22.151 26.505 -9.594 1.00 90.88 74 VAL A O 1
ATOM 579 N N . SER A 1 75 ? 22.779 28.510 -10.418 1.00 84.56 75 SER A N 1
ATOM 580 C CA . SER A 1 75 ? 24.119 28.527 -9.808 1.00 84.56 75 SER A CA 1
ATOM 581 C C . SER A 1 75 ? 24.186 29.432 -8.572 1.00 84.56 75 SER A C 1
ATOM 583 O O . SER A 1 75 ? 25.125 29.370 -7.778 1.00 84.56 75 SER A O 1
ATOM 585 N N . GLU A 1 76 ? 23.174 30.281 -8.414 1.00 78.50 76 GLU A N 1
ATOM 586 C CA . GLU A 1 76 ? 22.993 31.232 -7.337 1.00 78.50 76 GLU A CA 1
ATOM 587 C C . GLU A 1 76 ? 22.706 30.534 -6.006 1.00 78.50 76 GLU A C 1
ATOM 589 O O . GLU A 1 76 ? 22.081 29.480 -5.952 1.00 78.50 76 GLU A O 1
ATOM 594 N N . VAL A 1 77 ? 23.136 31.152 -4.905 1.00 77.19 77 VAL A N 1
ATOM 595 C CA . VAL A 1 77 ? 22.878 30.629 -3.558 1.00 77.19 77 VAL A CA 1
ATOM 596 C C . VAL A 1 77 ? 21.404 30.833 -3.159 1.00 77.19 77 VAL A C 1
ATOM 598 O O . VAL A 1 77 ? 20.841 31.885 -3.495 1.00 77.19 77 VAL A O 1
ATOM 601 N N . PRO A 1 78 ? 20.775 29.876 -2.444 1.00 80.44 78 PRO A N 1
ATOM 602 C CA . PRO A 1 78 ? 19.351 29.925 -2.094 1.00 80.44 78 PRO A CA 1
ATOM 603 C C . PRO A 1 78 ? 18.899 31.241 -1.446 1.00 80.44 78 PRO A C 1
ATOM 605 O O . PRO A 1 78 ? 17.809 31.729 -1.735 1.00 80.44 78 PRO A O 1
ATOM 608 N N . GLU A 1 79 ? 19.755 31.878 -0.644 1.00 82.62 79 GLU A N 1
ATOM 609 C CA . GLU A 1 79 ? 19.447 33.106 0.097 1.00 82.62 79 GLU A CA 1
ATOM 610 C C . GLU A 1 79 ? 19.178 34.320 -0.808 1.00 82.62 79 GLU A C 1
ATOM 612 O O . GLU A 1 79 ? 18.606 35.313 -0.359 1.00 82.62 79 GLU A O 1
ATOM 617 N N . LYS A 1 80 ? 19.582 34.270 -2.086 1.00 85.31 80 LYS A N 1
ATOM 618 C CA . LYS A 1 80 ? 19.339 35.350 -3.057 1.00 85.31 80 LYS A CA 1
ATOM 619 C C . LYS A 1 80 ? 17.987 35.241 -3.761 1.00 85.31 80 LYS A C 1
ATOM 621 O O . LYS A 1 80 ? 17.512 36.240 -4.301 1.00 85.31 80 LYS A O 1
ATOM 626 N N . LEU A 1 81 ? 17.366 34.060 -3.762 1.00 90.19 81 LEU A N 1
ATOM 627 C CA . LEU A 1 81 ? 16.119 33.818 -4.486 1.00 90.19 81 LEU A CA 1
ATOM 628 C C . LEU A 1 81 ? 14.918 34.617 -3.954 1.00 90.19 81 LEU A C 1
ATOM 630 O O . LEU A 1 81 ? 14.197 35.160 -4.790 1.00 90.19 81 LEU A O 1
ATOM 634 N N . PRO A 1 82 ? 14.708 34.794 -2.631 1.00 92.62 82 PRO A N 1
ATOM 635 C CA . PRO A 1 82 ? 13.576 35.574 -2.123 1.00 92.62 82 PRO A CA 1
ATOM 636 C C . PRO A 1 82 ? 13.498 36.994 -2.704 1.00 92.62 82 PRO A C 1
ATOM 638 O O . PRO A 1 82 ? 12.438 37.424 -3.146 1.00 92.62 82 PRO A O 1
ATOM 641 N N . ALA A 1 83 ? 14.633 37.694 -2.821 1.00 91.88 83 ALA A N 1
ATOM 642 C CA . ALA A 1 83 ? 14.678 39.036 -3.409 1.00 91.88 83 ALA A CA 1
ATOM 643 C C . ALA A 1 83 ? 14.311 39.050 -4.907 1.00 91.88 83 ALA A C 1
ATOM 645 O O . ALA A 1 83 ? 13.695 40.000 -5.395 1.00 91.88 83 ALA A O 1
ATOM 646 N N . ILE A 1 84 ? 14.674 37.995 -5.643 1.00 93.81 84 ILE A N 1
ATOM 647 C CA . ILE A 1 84 ? 14.281 37.811 -7.046 1.00 93.81 84 ILE A CA 1
ATOM 648 C C . ILE A 1 84 ? 12.777 37.530 -7.126 1.00 93.81 84 ILE A C 1
ATOM 650 O O . ILE A 1 84 ? 12.082 38.123 -7.948 1.00 93.81 84 ILE A O 1
ATOM 654 N N . PHE A 1 85 ? 12.249 36.677 -6.251 1.00 95.69 85 PHE A N 1
ATOM 655 C CA . PHE A 1 85 ? 10.826 36.341 -6.210 1.00 95.69 85 PHE A CA 1
ATOM 656 C C . PHE A 1 85 ? 9.959 37.550 -5.843 1.00 95.69 85 PHE A C 1
ATOM 658 O O . PHE A 1 85 ? 8.907 37.761 -6.446 1.00 95.69 85 PHE A O 1
ATOM 665 N N . ASP A 1 86 ? 10.435 38.412 -4.947 1.00 94.00 86 ASP A N 1
ATOM 666 C CA . ASP A 1 86 ? 9.783 39.683 -4.628 1.00 94.00 86 ASP A CA 1
ATOM 667 C C . ASP A 1 86 ? 9.780 40.650 -5.822 1.00 94.00 86 ASP A C 1
ATOM 669 O O . ASP A 1 86 ? 8.830 41.416 -6.003 1.00 94.00 86 ASP A O 1
ATOM 673 N N . ASN A 1 87 ? 10.798 40.602 -6.689 1.00 94.31 87 ASN A N 1
ATOM 674 C CA . ASN A 1 87 ? 10.775 41.336 -7.956 1.00 94.31 87 ASN A CA 1
ATOM 675 C C . ASN A 1 87 ? 9.758 40.745 -8.942 1.00 94.31 87 ASN A C 1
ATOM 677 O O . ASN A 1 87 ? 9.034 41.514 -9.572 1.00 94.31 87 ASN A O 1
ATOM 681 N N . VAL A 1 88 ? 9.617 39.416 -9.008 1.00 96.06 88 VAL A N 1
ATOM 682 C CA . VAL A 1 88 ? 8.567 38.756 -9.807 1.00 96.06 88 VAL A CA 1
ATOM 683 C C . VAL A 1 88 ? 7.170 39.222 -9.378 1.00 96.06 88 VAL A C 1
ATOM 685 O O . VAL A 1 88 ? 6.317 39.454 -10.238 1.00 96.06 88 VAL A O 1
ATOM 688 N N . MET A 1 89 ? 6.928 39.441 -8.078 1.00 95.25 89 MET A N 1
ATOM 689 C CA . MET A 1 89 ? 5.638 39.954 -7.581 1.00 95.25 89 MET A CA 1
ATOM 690 C C . MET A 1 89 ? 5.287 41.340 -8.147 1.00 95.25 89 MET A C 1
ATOM 692 O O . MET A 1 89 ? 4.113 41.644 -8.354 1.00 95.25 89 MET A O 1
ATOM 696 N N . LYS A 1 90 ? 6.286 42.176 -8.468 1.00 93.06 90 LYS A N 1
ATOM 697 C CA . LYS A 1 90 ? 6.067 43.527 -9.023 1.00 93.06 90 LYS A CA 1
ATOM 698 C C . LYS A 1 90 ? 5.457 43.513 -10.426 1.00 93.06 90 LYS A C 1
ATOM 700 O O . LYS A 1 90 ? 4.923 44.533 -10.851 1.00 93.06 90 LYS A O 1
ATOM 705 N N . SER A 1 91 ? 5.496 42.375 -11.122 1.00 90.62 91 SER A N 1
ATOM 706 C CA . SER A 1 91 ? 4.824 42.196 -12.417 1.00 90.62 91 SER A CA 1
ATOM 707 C C . SER A 1 91 ? 3.298 42.315 -12.330 1.00 90.62 91 SER A C 1
ATOM 709 O O . SER A 1 91 ? 2.646 42.586 -13.335 1.00 90.62 91 SER A O 1
ATOM 711 N N . GLY A 1 92 ? 2.712 42.084 -11.148 1.00 90.81 92 GLY A N 1
ATOM 712 C CA . GLY A 1 92 ? 1.262 42.033 -10.951 1.00 90.81 92 GLY A CA 1
ATOM 713 C C . GLY A 1 92 ? 0.585 40.764 -11.487 1.00 90.81 92 GLY A C 1
ATOM 714 O O . GLY A 1 92 ? -0.626 40.619 -11.329 1.00 90.81 92 GLY A O 1
ATOM 715 N N . LEU A 1 93 ? 1.338 39.833 -12.090 1.00 93.06 93 LEU A N 1
ATOM 716 C CA . LEU A 1 93 ? 0.812 38.554 -12.591 1.00 93.06 93 LEU A CA 1
ATOM 717 C C . LEU A 1 93 ? 0.622 37.518 -11.472 1.00 93.06 93 LEU A C 1
ATOM 719 O O . LEU A 1 93 ? -0.267 36.671 -11.560 1.00 93.06 93 LEU A O 1
ATOM 723 N N . PHE A 1 94 ? 1.432 37.602 -10.415 1.00 96.31 94 PHE A N 1
ATOM 724 C CA . PHE A 1 94 ? 1.397 36.709 -9.258 1.00 96.31 94 PHE A CA 1
ATOM 725 C C . PHE A 1 94 ? 1.028 37.483 -7.990 1.00 96.31 94 PHE A C 1
ATOM 727 O O . PHE A 1 94 ? 1.393 38.645 -7.828 1.00 96.31 94 PHE A O 1
ATOM 734 N N . ILE A 1 95 ? 0.286 36.833 -7.096 1.00 94.69 95 ILE A N 1
ATOM 735 C CA . ILE A 1 95 ? -0.258 37.426 -5.867 1.00 94.69 95 ILE A CA 1
ATOM 736 C C . ILE A 1 95 ? 0.717 37.247 -4.703 1.00 94.69 95 ILE A C 1
ATOM 738 O O . ILE A 1 95 ? 0.857 38.127 -3.859 1.00 94.69 95 ILE A O 1
ATOM 742 N N . ARG A 1 96 ? 1.332 36.064 -4.624 1.00 95.12 96 ARG A N 1
ATOM 743 C CA . ARG A 1 96 ? 2.260 35.670 -3.563 1.00 95.12 96 ARG A CA 1
ATOM 744 C C . ARG A 1 96 ? 3.096 34.477 -4.003 1.00 95.12 96 ARG A C 1
ATOM 746 O O . ARG A 1 96 ? 2.654 33.682 -4.839 1.00 95.12 96 ARG A O 1
ATOM 753 N N . TRP A 1 97 ? 4.248 34.314 -3.369 1.00 95.69 97 TRP A N 1
ATOM 754 C CA . TRP A 1 97 ? 5.042 33.095 -3.422 1.00 95.69 97 TRP A CA 1
ATOM 755 C C . TRP A 1 97 ? 5.199 32.509 -2.011 1.00 95.69 97 TRP A C 1
ATOM 757 O O . TRP A 1 97 ? 5.022 33.215 -1.019 1.00 95.69 97 TRP A O 1
ATOM 767 N N . GLN A 1 98 ? 5.459 31.208 -1.909 1.00 93.06 98 GLN A N 1
ATOM 768 C CA . GLN A 1 98 ? 5.811 30.553 -0.644 1.00 93.06 98 GLN A CA 1
ATOM 769 C C . GLN A 1 98 ? 6.752 29.370 -0.894 1.00 93.06 98 GLN A C 1
ATOM 771 O O . GLN A 1 98 ? 6.743 28.789 -1.983 1.00 93.06 98 GLN A O 1
ATOM 776 N N . GLU A 1 99 ? 7.491 28.971 0.136 1.00 88.25 99 GLU A N 1
ATOM 777 C CA . GLU A 1 99 ? 8.228 27.704 0.168 1.00 88.25 99 GLU A CA 1
ATOM 778 C C . GLU A 1 99 ? 7.274 26.501 0.306 1.00 88.25 99 GLU A C 1
ATOM 780 O O . GLU A 1 99 ? 6.207 26.593 0.922 1.00 88.25 99 GLU A O 1
ATOM 785 N N . ASP A 1 100 ? 7.644 25.363 -0.286 1.00 79.94 100 ASP A N 1
ATOM 786 C CA . ASP A 1 100 ? 6.922 24.085 -0.207 1.00 79.94 100 ASP A CA 1
ATOM 787 C C . ASP A 1 100 ? 7.716 23.070 0.640 1.00 79.94 100 ASP A C 1
ATOM 789 O O . ASP A 1 100 ? 8.237 22.076 0.128 1.00 79.94 100 ASP A O 1
ATOM 793 N N . ASN A 1 101 ? 7.819 23.349 1.947 1.00 59.06 101 ASN A N 1
ATOM 794 C CA . ASN A 1 101 ? 8.683 22.635 2.905 1.00 59.06 101 ASN A CA 1
ATOM 795 C C . ASN A 1 101 ? 8.204 21.208 3.272 1.00 59.06 101 ASN A C 1
ATOM 797 O O . ASN A 1 101 ? 8.942 20.454 3.903 1.00 59.06 101 ASN A O 1
ATOM 801 N N . ASP A 1 102 ? 7.014 20.793 2.821 1.00 51.53 102 ASP A N 1
ATOM 802 C CA . ASP A 1 102 ? 6.416 19.477 3.115 1.00 51.53 102 ASP A CA 1
ATOM 803 C C . ASP A 1 102 ? 6.921 18.339 2.197 1.00 51.53 102 ASP A C 1
ATOM 805 O O . ASP A 1 102 ? 6.605 17.157 2.392 1.00 51.53 102 ASP A O 1
ATOM 809 N N . ARG A 1 103 ? 7.711 18.655 1.161 1.00 49.50 103 ARG A N 1
ATOM 810 C CA . ARG A 1 103 ? 8.294 17.654 0.252 1.00 49.50 103 ARG A CA 1
ATOM 811 C C . ARG A 1 103 ? 9.581 17.074 0.851 1.00 49.50 103 ARG A C 1
ATOM 813 O O . ARG A 1 103 ? 10.654 17.646 0.707 1.00 49.50 103 ARG A O 1
ATOM 820 N N . LYS A 1 104 ? 9.479 15.897 1.490 1.00 45.19 104 LYS A N 1
ATOM 821 C CA . LYS A 1 104 ? 10.635 15.119 1.991 1.00 45.19 104 LYS A CA 1
ATOM 822 C C . LYS A 1 104 ? 11.735 14.993 0.925 1.00 45.19 104 LYS A C 1
ATOM 824 O O . LYS A 1 104 ? 11.498 14.443 -0.152 1.00 45.19 104 LYS A O 1
ATOM 829 N N . MET A 1 105 ? 12.936 15.451 1.267 1.00 45.34 105 MET A N 1
ATOM 830 C CA . MET A 1 105 ? 14.123 15.410 0.414 1.00 45.34 105 MET A CA 1
ATOM 831 C C . MET A 1 105 ? 14.768 14.015 0.407 1.00 45.34 105 MET A C 1
ATOM 833 O O . MET A 1 105 ? 14.678 13.265 1.382 1.00 45.34 105 MET A O 1
ATOM 837 N N . ALA A 1 106 ? 15.484 13.679 -0.671 1.00 48.62 106 ALA A N 1
ATOM 838 C CA . ALA A 1 106 ? 16.614 12.760 -0.535 1.00 48.62 106 ALA A CA 1
ATOM 839 C C . ALA A 1 106 ? 17.643 13.457 0.365 1.00 48.62 106 ALA A C 1
ATOM 841 O O . ALA A 1 106 ? 17.883 14.645 0.164 1.00 48.62 106 ALA A O 1
ATOM 842 N N . ALA A 1 107 ? 18.215 12.754 1.346 1.00 47.50 107 ALA A N 1
ATOM 843 C CA . ALA A 1 107 ? 18.907 13.357 2.492 1.00 47.50 107 ALA A CA 1
ATOM 844 C C . ALA A 1 107 ? 20.031 14.366 2.146 1.00 47.50 107 ALA A C 1
ATOM 846 O O . ALA A 1 107 ? 20.448 15.105 3.027 1.00 47.50 107 ALA A O 1
ATOM 847 N N . ASN A 1 108 ? 20.493 14.416 0.885 1.00 56.38 108 ASN A N 1
ATOM 848 C CA . ASN A 1 108 ? 21.606 15.240 0.407 1.00 56.38 108 ASN A CA 1
ATOM 849 C C . ASN A 1 108 ? 21.382 15.938 -0.963 1.00 56.38 108 ASN A C 1
ATOM 851 O O . ASN A 1 108 ? 22.358 16.382 -1.566 1.00 56.38 108 ASN A O 1
ATOM 855 N N . ALA A 1 109 ? 20.160 16.001 -1.513 1.00 64.12 109 ALA A N 1
ATOM 856 C CA . ALA A 1 109 ? 19.930 16.647 -2.819 1.00 64.12 109 ALA A CA 1
ATOM 857 C C . ALA A 1 109 ? 19.787 18.180 -2.678 1.00 64.12 109 ALA A C 1
ATOM 859 O O . ALA A 1 109 ? 18.971 18.620 -1.870 1.00 64.12 109 ALA A O 1
ATOM 860 N N . PRO A 1 110 ? 20.505 19.011 -3.459 1.00 80.06 110 PRO A N 1
ATOM 861 C CA . PRO A 1 110 ? 20.446 20.469 -3.357 1.00 80.06 110 PRO A CA 1
ATOM 862 C C . PRO A 1 110 ? 19.230 21.019 -4.121 1.00 80.06 110 PRO A C 1
ATOM 864 O O . PRO A 1 110 ? 19.376 21.691 -5.138 1.00 80.06 110 PRO A O 1
ATOM 867 N N . VAL A 1 111 ? 18.018 20.682 -3.676 1.00 82.69 111 VAL A N 1
ATOM 868 C CA . VAL A 1 111 ? 16.760 21.059 -4.341 1.00 82.69 111 VAL A CA 1
ATOM 869 C C . VAL A 1 111 ? 15.857 21.826 -3.381 1.00 82.69 111 VAL A C 1
ATOM 871 O O . VAL A 1 111 ? 15.668 21.398 -2.245 1.00 82.69 111 VAL A O 1
ATOM 874 N N . SER A 1 112 ? 15.254 22.916 -3.857 1.00 86.94 112 SER A N 1
ATOM 875 C CA . SER A 1 112 ? 14.182 23.634 -3.157 1.00 86.94 112 SER A CA 1
ATOM 876 C C . SER A 1 112 ? 12.917 23.691 -4.001 1.00 86.94 112 SER A C 1
ATOM 878 O O . SER A 1 112 ? 12.967 23.726 -5.230 1.00 86.94 112 SER A O 1
ATOM 880 N N . HIS A 1 113 ? 11.776 23.728 -3.320 1.00 90.75 113 HIS A N 1
ATOM 881 C CA . HIS A 1 113 ? 10.455 23.732 -3.931 1.00 90.75 113 HIS A CA 1
ATOM 882 C C . HIS A 1 113 ? 9.696 24.993 -3.518 1.00 90.75 113 HIS A C 1
ATOM 884 O O . HIS A 1 113 ? 9.626 25.319 -2.333 1.00 90.75 113 HIS A O 1
ATOM 890 N N . TYR A 1 114 ? 9.100 25.678 -4.490 1.00 93.44 114 TYR A N 1
ATOM 891 C CA . TYR A 1 114 ? 8.343 26.909 -4.281 1.00 93.44 114 TYR A CA 1
ATOM 892 C C . TYR A 1 114 ? 7.003 26.861 -5.015 1.00 93.44 114 TYR A C 1
ATOM 894 O O . TYR A 1 114 ? 6.806 26.115 -5.978 1.00 93.44 114 TYR A O 1
ATOM 902 N N . LYS A 1 115 ? 6.062 27.691 -4.566 1.00 95.31 115 LYS A N 1
ATOM 903 C CA . LYS A 1 115 ? 4.748 27.871 -5.194 1.00 95.31 115 LYS A CA 1
ATOM 904 C C . LYS A 1 115 ? 4.512 29.344 -5.485 1.00 95.31 115 LYS A C 1
ATOM 906 O O . LYS A 1 115 ? 4.638 30.160 -4.578 1.00 95.31 115 LYS A O 1
ATOM 911 N N . PHE A 1 116 ? 4.102 29.662 -6.710 1.00 96.75 116 PHE A N 1
ATOM 912 C CA . PHE A 1 116 ? 3.690 31.002 -7.136 1.00 96.75 116 PHE A CA 1
ATOM 913 C C . PHE A 1 116 ? 2.192 31.015 -7.414 1.00 96.75 116 PHE A C 1
ATOM 915 O O . PHE A 1 116 ? 1.719 30.288 -8.283 1.00 96.75 116 PHE A O 1
ATOM 922 N N . PHE A 1 117 ? 1.436 31.827 -6.680 1.00 95.81 117 PHE A N 1
ATOM 923 C CA . PHE A 1 117 ? -0.021 31.861 -6.785 1.00 95.81 117 PHE A CA 1
ATOM 924 C C . PHE A 1 117 ? -0.489 32.981 -7.708 1.00 95.81 117 PHE A C 1
ATOM 926 O O . PHE A 1 117 ? -0.000 34.107 -7.614 1.00 95.81 117 PHE A O 1
ATOM 933 N N . TYR A 1 118 ? -1.474 32.690 -8.552 1.00 94.38 118 TYR A N 1
ATOM 934 C CA . TYR A 1 118 ? -2.150 33.661 -9.412 1.00 94.38 118 TYR A CA 1
ATOM 935 C C . TYR A 1 118 ? -3.674 33.531 -9.284 1.00 94.38 118 TYR A C 1
ATOM 937 O O . TYR A 1 118 ? -4.186 32.515 -8.808 1.00 94.38 118 TYR A O 1
ATOM 945 N N . LYS A 1 119 ? -4.413 34.567 -9.700 1.00 91.75 119 LYS A N 1
ATOM 946 C CA . LYS A 1 119 ? -5.882 34.533 -9.705 1.00 91.75 119 LYS A CA 1
ATOM 947 C C . LYS A 1 119 ? -6.358 33.855 -10.978 1.00 91.75 119 LYS A C 1
ATOM 949 O O . LYS A 1 119 ? -6.221 34.434 -12.052 1.00 91.75 119 LYS A O 1
ATOM 954 N N . SER A 1 120 ? -6.930 32.663 -10.852 1.00 90.50 120 SER A N 1
ATOM 955 C CA . SER A 1 120 ? -7.485 31.964 -12.009 1.00 90.50 120 SER A CA 1
ATOM 956 C C . SER A 1 120 ? -8.746 32.657 -12.522 1.00 90.50 120 SER A C 1
ATOM 958 O O . SER A 1 120 ? -9.630 33.048 -11.754 1.00 90.50 120 SER A O 1
ATOM 960 N N . ILE A 1 121 ? -8.823 32.785 -13.842 1.00 86.38 121 ILE A N 1
ATOM 961 C CA . ILE A 1 121 ? -9.963 33.302 -14.597 1.00 86.38 121 ILE A CA 1
ATOM 962 C C . ILE A 1 121 ? -10.660 32.199 -15.413 1.00 86.38 121 ILE A C 1
ATOM 964 O O . ILE A 1 121 ? -11.622 32.478 -16.136 1.00 86.38 121 ILE A O 1
ATOM 968 N N . ALA A 1 122 ? -10.197 30.948 -15.315 1.00 76.56 122 ALA A N 1
ATOM 969 C CA . ALA A 1 122 ? -10.773 29.797 -16.000 1.00 76.56 122 ALA A CA 1
ATOM 970 C C . ALA A 1 122 ? -11.549 28.871 -15.034 1.00 76.56 122 ALA A C 1
ATOM 972 O O . ALA A 1 122 ? -10.993 28.309 -14.096 1.00 76.56 122 ALA A O 1
ATOM 973 N N . GLY A 1 123 ? -12.840 28.624 -15.301 1.00 63.38 123 GLY A N 1
ATOM 974 C CA . GLY A 1 123 ? -13.662 27.615 -14.601 1.00 63.38 123 GLY A CA 1
ATOM 975 C C . GLY A 1 123 ? -14.782 28.169 -13.704 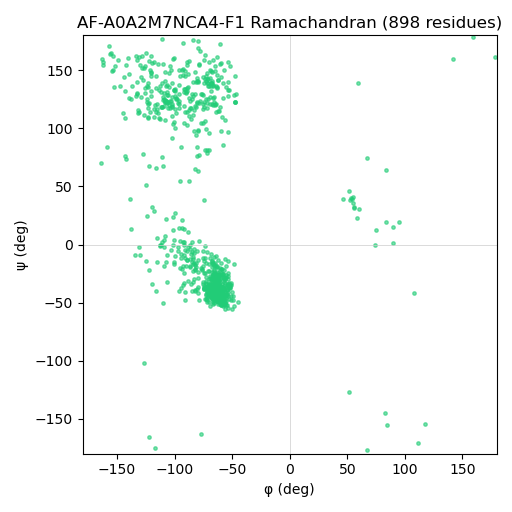1.00 63.38 123 GLY A C 1
ATOM 976 O O . GLY A 1 123 ? -15.107 29.348 -13.760 1.00 63.38 123 GLY A O 1
ATOM 977 N N . SER A 1 124 ? -15.421 27.292 -12.913 1.00 50.03 124 SER A N 1
ATOM 978 C CA . SER A 1 124 ? -16.577 27.614 -12.044 1.00 50.03 124 SER A CA 1
ATOM 979 C C . SER A 1 124 ? -16.218 27.968 -10.593 1.00 50.03 124 SER A C 1
ATOM 981 O O . SER A 1 124 ? -17.077 28.433 -9.852 1.00 50.03 124 SER A O 1
ATOM 983 N N . HIS A 1 125 ? -14.968 27.736 -10.182 1.00 53.28 125 HIS A N 1
ATOM 984 C CA . HIS A 1 125 ? -14.420 28.141 -8.886 1.00 53.28 125 HIS A CA 1
ATOM 985 C C . HIS A 1 125 ? -13.297 29.145 -9.138 1.00 53.28 125 HIS A C 1
ATOM 987 O O . HIS A 1 125 ? -12.277 28.772 -9.718 1.00 53.28 125 HIS A O 1
ATOM 993 N N . PHE A 1 126 ? -13.499 30.388 -8.703 1.00 59.38 126 PHE A N 1
ATOM 994 C CA . PHE A 1 126 ? -12.492 31.445 -8.728 1.00 59.38 126 PHE A CA 1
ATOM 995 C C . PHE A 1 126 ? -11.699 31.385 -7.419 1.00 59.38 126 PHE A C 1
ATOM 997 O O . PHE A 1 126 ? -12.262 31.602 -6.347 1.00 59.38 126 PHE A O 1
ATOM 1004 N N . GLY A 1 127 ? -10.414 31.049 -7.499 1.00 71.81 127 GLY A N 1
ATOM 1005 C CA . GLY A 1 127 ? -9.515 30.953 -6.350 1.00 71.81 127 GLY A CA 1
ATOM 1006 C C . GLY A 1 127 ? -8.053 31.112 -6.761 1.00 71.81 127 GLY A C 1
ATOM 1007 O O . GLY A 1 127 ? -7.739 31.148 -7.954 1.00 71.81 127 GLY A O 1
ATOM 1008 N N . ASP A 1 128 ? -7.175 31.223 -5.765 1.00 87.94 128 ASP A N 1
ATOM 1009 C CA . ASP A 1 128 ? -5.728 31.308 -5.966 1.00 87.94 128 ASP A CA 1
ATOM 1010 C C . ASP A 1 128 ? -5.188 29.939 -6.408 1.00 87.94 128 ASP A C 1
ATOM 1012 O O . ASP A 1 128 ? -5.258 28.959 -5.662 1.00 87.94 128 ASP A O 1
ATOM 1016 N N . GLU A 1 129 ? -4.629 29.863 -7.613 1.00 90.69 129 GLU A N 1
ATOM 1017 C CA . GLU A 1 129 ? -4.054 28.637 -8.174 1.00 90.69 129 GLU A CA 1
ATOM 1018 C C . GLU A 1 129 ? -2.517 28.723 -8.167 1.00 90.69 129 GLU A C 1
ATOM 1020 O O . GLU A 1 129 ? -1.967 29.774 -8.503 1.00 90.69 129 GLU A O 1
ATOM 1025 N N . PRO A 1 130 ? -1.797 27.646 -7.798 1.00 93.62 130 PRO A N 1
ATOM 1026 C CA . PRO A 1 130 ? -0.338 27.646 -7.785 1.00 93.62 130 PRO A CA 1
ATOM 1027 C C . PRO A 1 130 ? 0.276 27.181 -9.115 1.00 93.62 130 PRO A C 1
ATOM 1029 O O . PRO A 1 130 ? -0.205 26.231 -9.742 1.00 93.62 130 PRO A O 1
ATOM 1032 N N . ILE A 1 131 ? 1.410 27.785 -9.469 1.00 95.06 131 ILE A N 1
ATOM 1033 C CA . ILE A 1 131 ? 2.454 27.221 -10.330 1.00 95.06 131 ILE A CA 1
ATOM 1034 C C . ILE A 1 131 ? 3.570 26.693 -9.430 1.00 95.06 131 ILE A C 1
ATOM 1036 O O . ILE A 1 131 ? 3.994 27.376 -8.495 1.00 95.06 131 ILE A O 1
ATOM 1040 N N . LEU A 1 132 ? 4.013 25.466 -9.694 1.00 94.81 132 LEU A N 1
ATOM 1041 C CA . LEU A 1 132 ? 5.080 24.814 -8.943 1.00 94.81 132 LEU A CA 1
ATOM 1042 C C . LEU A 1 132 ? 6.430 25.153 -9.577 1.00 94.81 132 LEU A C 1
ATOM 1044 O O . LEU A 1 132 ? 6.573 25.061 -10.797 1.00 94.81 132 LEU A O 1
ATOM 1048 N N . LEU A 1 133 ? 7.392 25.546 -8.745 1.00 94.88 133 LEU A N 1
ATOM 1049 C CA . LEU A 1 133 ? 8.762 25.856 -9.138 1.00 94.88 133 LEU A CA 1
ATOM 1050 C C . LEU A 1 133 ? 9.723 24.949 -8.366 1.00 94.88 133 LEU A C 1
ATOM 1052 O O . LEU A 1 133 ? 9.864 25.087 -7.150 1.00 94.88 133 LEU A O 1
ATOM 1056 N N . ASP A 1 134 ? 10.403 24.066 -9.086 1.00 92.44 134 ASP A N 1
ATOM 1057 C CA . ASP A 1 134 ? 11.420 23.169 -8.549 1.00 92.44 134 ASP A CA 1
ATOM 1058 C C . ASP A 1 134 ? 12.801 23.695 -8.975 1.00 92.44 134 ASP A C 1
ATOM 1060 O O . ASP A 1 134 ? 13.096 23.847 -10.163 1.00 92.44 134 ASP A O 1
ATOM 1064 N N . VAL A 1 135 ? 13.646 24.013 -7.992 1.00 91.44 135 VAL A N 1
ATOM 1065 C CA . VAL A 1 135 ? 14.954 24.648 -8.193 1.00 91.44 135 VAL A CA 1
ATOM 1066 C C . VAL A 1 135 ? 16.054 23.693 -7.759 1.00 91.44 135 VAL A C 1
ATOM 1068 O O . VAL A 1 135 ? 16.151 23.358 -6.582 1.00 91.44 135 VAL A O 1
ATOM 1071 N N . LEU A 1 136 ? 16.896 23.275 -8.701 1.00 88.69 136 LEU A N 1
ATOM 1072 C CA . LEU A 1 136 ? 18.110 22.506 -8.435 1.00 88.69 136 LEU A CA 1
ATOM 1073 C C . LEU A 1 136 ? 19.316 23.452 -8.373 1.00 88.69 136 LEU A C 1
ATOM 1075 O O . LEU A 1 136 ? 19.627 24.124 -9.357 1.00 88.69 136 LEU A O 1
ATOM 1079 N N . PHE A 1 137 ? 20.015 23.472 -7.239 1.00 87.12 137 PHE A N 1
ATOM 1080 C CA . PHE A 1 137 ? 21.227 24.265 -7.044 1.00 87.12 137 PHE A CA 1
ATOM 1081 C C . PHE A 1 137 ? 22.458 23.443 -7.400 1.00 87.12 137 PHE A C 1
ATOM 1083 O O . PHE A 1 137 ? 22.743 22.421 -6.774 1.00 87.12 137 PHE A O 1
ATOM 1090 N N . THR A 1 138 ? 23.226 23.901 -8.383 1.00 78.88 138 THR A N 1
ATOM 1091 C CA . THR A 1 138 ? 24.499 23.264 -8.724 1.00 78.88 138 THR A CA 1
ATOM 1092 C C . THR A 1 138 ? 25.514 24.282 -9.218 1.00 78.88 138 THR A C 1
ATOM 1094 O O . THR A 1 138 ? 25.213 25.159 -10.025 1.00 78.88 138 THR A O 1
ATOM 1097 N N . SER A 1 139 ? 26.746 24.152 -8.731 1.00 65.19 139 SER A N 1
ATOM 1098 C CA . SER A 1 139 ? 27.888 24.942 -9.194 1.00 65.19 139 SER A CA 1
ATOM 1099 C C . SER A 1 139 ? 28.543 24.351 -10.447 1.00 65.19 139 SER A C 1
ATOM 1101 O O . SER A 1 139 ? 29.348 25.024 -11.089 1.00 65.19 139 SER A O 1
ATOM 1103 N N . THR A 1 140 ? 28.201 23.113 -10.817 1.00 62.75 140 THR A N 1
ATOM 1104 C CA . THR A 1 140 ? 28.699 22.421 -12.011 1.00 62.75 140 THR A CA 1
ATOM 1105 C C . THR A 1 140 ? 27.551 22.158 -12.975 1.00 62.75 140 THR A C 1
ATOM 1107 O O . THR A 1 140 ? 26.582 21.489 -12.628 1.00 62.75 140 THR A O 1
ATOM 1110 N N . HIS A 1 141 ? 27.640 22.672 -14.203 1.00 65.38 141 HIS A N 1
ATOM 1111 C CA . HIS A 1 141 ? 26.606 22.433 -15.209 1.00 65.38 141 HIS A CA 1
ATOM 1112 C C . HIS A 1 141 ? 26.518 20.943 -15.565 1.00 65.38 141 HIS A C 1
ATOM 1114 O O . HIS A 1 141 ? 27.437 20.380 -16.155 1.00 65.38 141 HIS A O 1
ATOM 1120 N N . VAL A 1 142 ? 25.386 20.323 -15.219 1.00 70.94 142 VAL A N 1
ATOM 1121 C CA . VAL A 1 142 ? 25.110 18.895 -15.465 1.00 70.94 142 VAL A CA 1
ATOM 1122 C C . VAL A 1 142 ? 24.966 18.599 -16.964 1.00 70.94 142 VAL A C 1
ATOM 1124 O O . VAL A 1 142 ? 25.320 17.516 -17.434 1.00 70.94 142 VAL A O 1
ATOM 1127 N N . TYR A 1 143 ? 24.494 19.586 -17.733 1.00 84.06 143 TYR A N 1
ATOM 1128 C CA . TYR A 1 143 ? 24.387 19.514 -19.188 1.00 84.06 143 TYR A CA 1
ATOM 1129 C C . TYR A 1 143 ? 25.565 20.218 -19.848 1.00 84.06 143 TYR A C 1
ATOM 1131 O O . TYR A 1 143 ? 25.793 21.408 -19.632 1.00 84.06 143 TYR A O 1
ATOM 1139 N N . LYS A 1 144 ? 26.269 19.494 -20.714 1.00 79.69 144 LYS A N 1
ATOM 1140 C CA . LYS A 1 144 ? 27.387 20.035 -21.486 1.00 79.69 144 LYS A CA 1
ATOM 1141 C C . LYS A 1 144 ? 26.922 20.926 -22.631 1.00 79.69 144 LYS A C 1
ATOM 1143 O O . LYS A 1 144 ? 27.588 21.909 -22.953 1.00 79.69 144 LYS A O 1
ATOM 1148 N N . LYS A 1 145 ? 25.776 20.595 -23.234 1.00 88.12 145 LYS A N 1
ATOM 1149 C CA . LYS A 1 145 ? 25.199 21.340 -24.351 1.00 88.12 145 LYS A CA 1
ATOM 1150 C C . LYS A 1 145 ? 23.835 21.926 -23.996 1.00 88.12 145 LYS A C 1
ATOM 1152 O O . LYS A 1 145 ? 22.856 21.211 -23.774 1.00 88.12 145 LYS A O 1
ATOM 1157 N N . THR A 1 146 ? 23.762 23.250 -24.011 1.00 91.88 146 THR A N 1
ATOM 1158 C CA . THR A 1 146 ? 22.523 24.020 -23.872 1.00 91.88 146 THR A CA 1
ATOM 1159 C C . THR A 1 146 ? 22.266 24.844 -25.131 1.00 91.88 146 THR A C 1
ATOM 1161 O O . THR A 1 146 ? 23.175 25.138 -25.906 1.00 91.88 146 THR A O 1
ATOM 1164 N N . ASN A 1 147 ? 21.004 25.198 -25.344 1.00 92.44 147 ASN A N 1
ATOM 1165 C CA . ASN A 1 147 ? 20.539 26.063 -26.416 1.00 92.44 147 ASN A CA 1
ATOM 1166 C C . ASN A 1 147 ? 19.854 27.284 -25.803 1.00 92.44 147 ASN A C 1
ATOM 1168 O O . ASN A 1 147 ? 19.159 27.168 -24.796 1.00 92.44 147 ASN A O 1
ATOM 1172 N N . SER A 1 148 ? 19.997 28.441 -26.443 1.00 94.38 148 SER A N 1
ATOM 1173 C CA . SER A 1 148 ? 19.201 29.624 -26.123 1.00 94.38 148 SER A CA 1
ATOM 1174 C C . SER A 1 148 ? 18.073 29.743 -27.142 1.00 94.38 148 SER A C 1
ATOM 1176 O O . SER A 1 148 ? 18.336 29.879 -28.339 1.00 94.38 148 SER A O 1
ATOM 1178 N N . ILE A 1 149 ? 16.824 29.639 -26.686 1.00 94.75 149 ILE A N 1
ATOM 1179 C CA . ILE A 1 149 ? 15.633 29.679 -27.543 1.00 94.75 149 ILE A CA 1
ATOM 1180 C C . ILE A 1 149 ? 14.713 30.836 -27.139 1.00 94.75 149 ILE A C 1
ATOM 1182 O O . ILE A 1 149 ? 14.648 31.175 -25.956 1.00 94.75 149 ILE A O 1
ATOM 1186 N N . PRO A 1 150 ? 13.987 31.454 -28.087 1.00 95.19 150 PRO A N 1
ATOM 1187 C CA . PRO A 1 150 ? 13.019 32.489 -27.745 1.00 95.19 150 PRO A CA 1
ATOM 1188 C C . PRO A 1 150 ? 11.848 31.889 -26.960 1.00 95.19 150 PRO A C 1
ATOM 1190 O O . PRO A 1 150 ? 11.325 30.835 -27.328 1.00 95.19 150 PRO A O 1
ATOM 1193 N N . LEU A 1 151 ? 11.380 32.588 -25.923 1.00 94.75 151 LEU A N 1
ATOM 1194 C CA . LEU A 1 151 ? 10.150 32.257 -25.204 1.00 94.75 151 LEU A CA 1
ATOM 1195 C C . LEU A 1 151 ? 8.933 32.584 -26.079 1.00 94.75 151 LEU A C 1
ATOM 1197 O O . LEU A 1 151 ? 8.298 33.634 -25.964 1.00 94.75 151 LEU A O 1
ATOM 1201 N N . LYS A 1 152 ? 8.654 31.682 -27.018 1.00 93.88 152 LYS A N 1
ATOM 1202 C CA . LYS A 1 152 ? 7.606 31.797 -28.027 1.00 93.88 152 LYS A CA 1
ATOM 1203 C C . LYS A 1 152 ? 6.987 30.429 -28.270 1.00 93.88 152 LYS A C 1
ATOM 1205 O O . LYS A 1 152 ? 7.698 29.459 -28.500 1.00 93.88 152 LYS A O 1
ATOM 1210 N N . HIS A 1 153 ? 5.660 30.372 -28.266 1.00 94.00 153 HIS A N 1
ATOM 1211 C CA . HIS A 1 153 ? 4.906 29.151 -28.534 1.00 94.00 153 HIS A CA 1
ATOM 1212 C C . HIS A 1 153 ? 3.529 29.506 -29.104 1.00 94.00 153 HIS A C 1
ATOM 1214 O O . HIS A 1 153 ? 2.970 30.534 -28.724 1.00 94.00 153 HIS A O 1
ATOM 1220 N N . SER A 1 154 ? 2.930 28.651 -29.940 1.00 92.06 154 SER A N 1
ATOM 1221 C CA . SER A 1 154 ? 1.587 28.857 -30.520 1.00 92.06 154 SER A CA 1
ATOM 1222 C C . SER A 1 154 ? 0.450 29.064 -29.503 1.00 92.06 154 SER A C 1
ATOM 1224 O O . SER A 1 154 ? -0.648 29.479 -29.873 1.00 92.06 154 SER A O 1
ATOM 1226 N N . TRP A 1 155 ? 0.698 28.788 -28.219 1.00 92.38 155 TRP A N 1
ATOM 1227 C CA . TRP A 1 155 ? -0.267 28.948 -27.119 1.00 92.38 155 TRP A CA 1
ATOM 1228 C C . TRP A 1 155 ? -0.100 30.269 -26.360 1.00 92.38 155 TRP A C 1
ATOM 1230 O O . TRP A 1 155 ? -0.923 30.593 -25.507 1.00 92.38 155 TRP A O 1
ATOM 1240 N N . LEU A 1 156 ? 0.932 31.045 -26.688 1.00 94.00 156 LEU A N 1
ATOM 1241 C CA . LEU A 1 156 ? 1.209 32.357 -26.121 1.00 94.00 156 LEU A CA 1
ATOM 1242 C C . LEU A 1 156 ? 0.991 33.427 -27.195 1.00 94.00 156 LEU A C 1
ATOM 1244 O O . LEU A 1 156 ? 1.400 33.264 -28.344 1.00 94.00 156 LEU A O 1
ATOM 1248 N N . LEU A 1 157 ? 0.389 34.554 -26.819 1.00 94.81 157 LEU A N 1
ATOM 1249 C CA . LEU A 1 157 ? 0.502 35.776 -27.606 1.00 94.81 157 LEU A CA 1
ATOM 1250 C C . LEU A 1 157 ? 1.813 36.450 -27.217 1.00 94.81 157 LEU A C 1
ATOM 1252 O O . LEU A 1 157 ? 1.984 36.863 -26.075 1.00 94.81 157 LEU A O 1
ATOM 1256 N N . THR A 1 158 ? 2.740 36.561 -28.161 1.00 93.56 158 THR A N 1
ATOM 1257 C CA . THR A 1 158 ? 4.077 37.120 -27.918 1.00 93.56 158 THR A CA 1
ATOM 1258 C C . THR A 1 158 ? 4.421 38.190 -28.942 1.00 93.56 158 THR A C 1
ATOM 1260 O O . THR A 1 158 ? 4.102 38.023 -30.120 1.00 93.56 158 THR A O 1
ATOM 1263 N N . SER A 1 159 ? 5.135 39.234 -28.524 1.00 92.50 159 SER A N 1
ATOM 1264 C CA . SER A 1 159 ? 5.733 40.239 -29.415 1.00 92.50 159 SER A CA 1
ATOM 1265 C C . SER A 1 159 ? 7.244 40.339 -29.224 1.00 92.50 159 SER A C 1
ATOM 1267 O O . SER A 1 159 ? 7.768 40.006 -28.159 1.00 92.50 159 SER A O 1
ATOM 1269 N N . GLU A 1 160 ? 7.939 40.840 -30.243 1.00 90.50 160 GLU A N 1
ATOM 1270 C CA . GLU A 1 160 ? 9.362 41.169 -30.145 1.00 90.50 160 GLU A CA 1
ATOM 1271 C C . GLU A 1 160 ? 9.609 42.387 -29.229 1.00 90.50 160 GLU A C 1
ATOM 1273 O O . GLU A 1 160 ? 8.737 43.258 -29.134 1.00 90.50 160 GLU A O 1
ATOM 1278 N N . PRO A 1 161 ? 10.776 42.460 -28.559 1.00 89.56 161 PRO A N 1
ATOM 1279 C CA . PRO A 1 161 ? 11.799 41.412 -28.485 1.00 89.56 161 PRO A CA 1
ATOM 1280 C C . PRO A 1 161 ? 11.334 40.220 -27.625 1.00 89.56 161 PRO A C 1
ATOM 1282 O O . PRO A 1 161 ? 10.627 40.389 -26.627 1.00 89.56 161 PRO A O 1
ATOM 1285 N N . TYR A 1 162 ? 11.688 38.999 -28.037 1.00 91.56 162 TYR A N 1
ATOM 1286 C CA . TYR A 1 162 ? 11.420 37.792 -27.246 1.00 91.56 162 TYR A CA 1
ATOM 1287 C C . TYR A 1 162 ? 12.473 37.643 -26.153 1.00 91.56 162 TYR A C 1
ATOM 1289 O O . TYR A 1 162 ? 13.653 37.880 -26.405 1.00 91.56 162 TYR A O 1
ATOM 1297 N N . GLU A 1 163 ? 12.046 37.213 -24.968 1.00 93.25 163 GLU A N 1
ATOM 1298 C CA . GLU A 1 163 ? 12.987 36.823 -23.923 1.00 93.25 163 GLU A CA 1
ATOM 1299 C C . GLU A 1 163 ? 13.668 35.510 -24.322 1.00 93.25 163 GLU A C 1
ATOM 1301 O O . GLU A 1 163 ? 13.018 34.618 -24.876 1.00 93.25 163 GLU A O 1
ATOM 1306 N N . MET A 1 164 ? 14.972 35.397 -24.075 1.00 94.56 164 MET A N 1
ATOM 1307 C CA . MET A 1 164 ? 15.760 34.238 -24.491 1.00 94.56 164 MET A CA 1
ATOM 1308 C C . MET A 1 164 ? 16.001 33.318 -23.296 1.00 94.56 164 MET A C 1
ATOM 1310 O O . MET A 1 164 ? 16.626 33.701 -22.307 1.00 94.56 164 MET A O 1
ATOM 1314 N N . ILE A 1 165 ? 15.524 32.080 -23.399 1.00 95.12 165 ILE A N 1
ATOM 1315 C CA . ILE A 1 165 ? 15.606 31.082 -22.335 1.00 95.12 165 ILE A CA 1
ATOM 1316 C C . ILE A 1 165 ? 16.655 30.038 -22.688 1.00 95.12 165 ILE A C 1
ATOM 1318 O O . ILE A 1 165 ? 16.649 29.467 -23.781 1.00 95.12 165 ILE A O 1
ATOM 1322 N N . THR A 1 166 ? 17.537 29.759 -21.734 1.00 95.19 166 THR A N 1
ATOM 1323 C CA . THR A 1 166 ? 18.499 28.664 -21.833 1.00 95.19 166 THR A CA 1
ATOM 1324 C C . THR A 1 166 ? 17.810 27.350 -21.479 1.00 95.19 166 THR A C 1
ATOM 1326 O O . THR A 1 166 ? 17.296 27.193 -20.374 1.00 95.19 166 THR A O 1
ATOM 1329 N N . VAL A 1 167 ? 17.818 26.392 -22.401 1.00 94.75 167 VAL A N 1
ATOM 1330 C CA . VAL A 1 167 ? 17.300 25.027 -22.219 1.00 94.75 167 VAL A CA 1
ATOM 1331 C C . VAL A 1 167 ? 18.391 24.011 -22.567 1.00 94.75 167 VAL A C 1
ATOM 1333 O O . VAL A 1 167 ? 19.274 24.325 -23.367 1.00 94.75 167 VAL A O 1
ATOM 1336 N N . PRO A 1 168 ? 18.383 22.785 -22.021 1.00 93.75 168 PRO A N 1
ATOM 1337 C CA . PRO A 1 168 ? 19.306 21.752 -22.476 1.00 93.75 168 PRO A CA 1
ATOM 1338 C C . PRO A 1 168 ? 18.995 21.328 -23.919 1.00 93.75 168 PRO A C 1
ATOM 1340 O O . PRO A 1 168 ? 17.882 21.518 -24.419 1.00 93.75 168 PRO A O 1
ATOM 1343 N N . SER A 1 169 ? 19.980 20.747 -24.605 1.00 92.88 169 SER A N 1
ATOM 1344 C CA . SER A 1 169 ? 19.748 20.163 -25.931 1.00 92.88 169 SER A CA 1
ATOM 1345 C C . SER A 1 169 ? 18.759 18.986 -25.873 1.00 92.88 169 SER A C 1
ATOM 1347 O O . SER A 1 169 ? 18.525 18.408 -24.806 1.00 92.88 169 SER A O 1
ATOM 1349 N N . PHE A 1 170 ? 18.169 18.608 -27.016 1.00 92.12 170 PHE A N 1
ATOM 1350 C CA . PHE A 1 170 ? 17.293 17.430 -27.078 1.00 92.12 170 PHE A CA 1
ATOM 1351 C C . PHE A 1 170 ? 18.034 16.169 -26.625 1.00 92.12 170 PHE A C 1
ATOM 1353 O O . PHE A 1 170 ? 17.478 15.343 -25.900 1.00 92.12 170 PHE A O 1
ATOM 1360 N N . GLU A 1 171 ? 19.302 16.046 -27.008 1.00 94.62 171 GLU A N 1
ATOM 1361 C CA . GLU A 1 171 ? 20.179 14.953 -26.621 1.00 94.62 171 GLU A CA 1
ATOM 1362 C C . GLU A 1 171 ? 20.425 14.919 -25.107 1.00 94.62 171 GLU A C 1
ATOM 1364 O O . GLU A 1 171 ? 20.211 13.881 -24.475 1.00 94.62 171 GLU A O 1
ATOM 1369 N N . SER A 1 172 ? 20.763 16.059 -24.495 1.00 94.06 172 SER A N 1
ATOM 1370 C CA . SER A 1 172 ? 20.978 16.136 -23.044 1.00 94.06 172 SER A CA 1
ATOM 1371 C C . SER A 1 172 ? 19.692 15.805 -22.263 1.00 94.06 172 SER A C 1
ATOM 1373 O O . SER A 1 172 ? 19.712 15.016 -21.318 1.00 94.06 172 SER A O 1
ATOM 1375 N N . LEU A 1 173 ? 18.530 16.312 -22.707 1.00 93.56 173 LEU A N 1
ATOM 1376 C CA . LEU 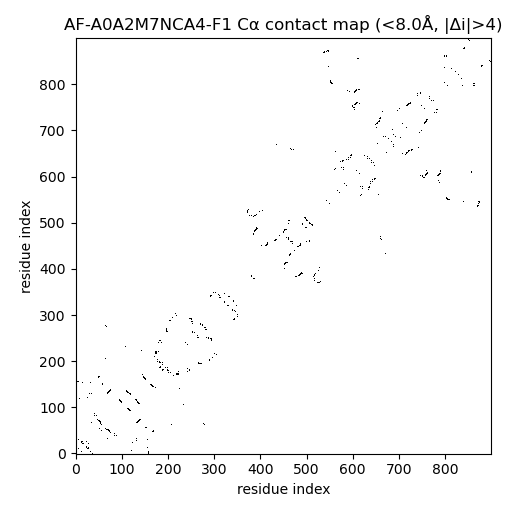A 1 173 ? 17.228 15.966 -22.111 1.00 93.56 173 LEU A CA 1
ATOM 1377 C C . LEU A 1 173 ? 16.888 14.477 -22.249 1.00 93.56 173 LEU A C 1
ATOM 1379 O O . LEU A 1 173 ? 16.251 13.912 -21.360 1.00 93.56 173 LEU A O 1
ATOM 1383 N N . THR A 1 174 ? 17.299 13.838 -23.348 1.00 95.69 174 THR A N 1
ATOM 1384 C CA . THR A 1 174 ? 17.084 12.398 -23.557 1.00 95.69 174 THR A CA 1
ATOM 1385 C C . THR A 1 174 ? 17.833 11.586 -22.502 1.00 95.69 174 THR A C 1
ATOM 1387 O O . THR A 1 174 ? 17.251 10.684 -21.897 1.00 95.69 174 THR A O 1
ATOM 1390 N N . GLY A 1 175 ? 19.104 11.927 -22.258 1.00 95.25 175 GLY A N 1
ATOM 1391 C CA . GLY A 1 175 ? 19.944 11.264 -21.260 1.00 95.25 175 GLY A CA 1
ATOM 1392 C C . GLY A 1 175 ? 19.415 11.449 -19.839 1.00 95.25 175 GLY A C 1
ATOM 1393 O O . GLY A 1 175 ? 19.268 10.470 -19.112 1.00 95.25 175 GLY A O 1
ATOM 1394 N N . ASP A 1 176 ? 19.049 12.681 -19.475 1.00 93.94 176 ASP A N 1
ATOM 1395 C CA . ASP A 1 176 ? 18.434 13.004 -18.180 1.00 93.94 176 ASP A CA 1
ATOM 1396 C C . ASP A 1 176 ? 17.156 12.191 -17.940 1.00 93.94 176 ASP A C 1
ATOM 1398 O O . ASP A 1 176 ? 17.070 11.411 -16.991 1.00 93.94 176 ASP A O 1
ATOM 1402 N N . LYS A 1 177 ? 16.185 12.268 -18.857 1.00 94.81 177 LYS A N 1
ATOM 1403 C CA . LYS A 1 177 ? 14.904 11.567 -18.694 1.00 94.81 177 LYS A CA 1
ATOM 1404 C C . LYS A 1 177 ? 15.048 10.054 -18.605 1.00 94.81 177 LYS A C 1
ATOM 1406 O O . LYS A 1 177 ? 14.249 9.417 -17.917 1.00 94.81 177 LYS A O 1
ATOM 1411 N N . LEU A 1 178 ? 16.055 9.468 -19.254 1.00 97.00 178 LEU A N 1
ATOM 1412 C CA . LEU A 1 178 ? 16.325 8.038 -19.130 1.00 97.00 178 LEU A CA 1
ATOM 1413 C C . LEU A 1 178 ? 16.674 7.640 -17.687 1.00 97.00 178 LEU A C 1
ATOM 1415 O O . LEU A 1 178 ? 16.220 6.591 -17.236 1.00 97.00 178 LEU A O 1
ATOM 1419 N N . THR A 1 179 ? 17.383 8.489 -16.932 1.00 95.06 179 THR A N 1
ATOM 1420 C CA . THR A 1 179 ? 17.656 8.246 -15.498 1.00 95.06 179 THR A CA 1
ATOM 1421 C C . THR A 1 179 ? 16.379 8.206 -14.651 1.00 95.06 179 THR A C 1
ATOM 1423 O O . THR A 1 179 ? 16.321 7.490 -13.648 1.00 95.06 179 THR A O 1
ATOM 1426 N N . ALA A 1 180 ? 15.336 8.925 -15.087 1.00 92.88 180 ALA A N 1
ATOM 1427 C CA . ALA A 1 180 ? 14.024 8.979 -14.450 1.00 92.88 180 ALA A CA 1
ATOM 1428 C C . ALA A 1 180 ? 13.112 7.786 -14.823 1.00 92.88 180 ALA A C 1
ATOM 1430 O O . ALA A 1 180 ? 12.181 7.467 -14.073 1.00 92.88 180 ALA A O 1
ATOM 1431 N N . PHE A 1 181 ? 13.382 7.094 -15.939 1.00 96.56 181 PHE A N 1
ATOM 1432 C CA . PHE A 1 181 ? 12.680 5.882 -16.390 1.00 96.56 181 PHE A CA 1
ATOM 1433 C C . PHE A 1 181 ? 13.409 4.597 -15.947 1.00 96.56 181 PHE A C 1
ATOM 1435 O O . PHE A 1 181 ? 13.747 3.729 -16.746 1.00 96.56 181 PHE A O 1
ATOM 1442 N N . ALA A 1 182 ? 13.652 4.479 -14.643 1.00 92.75 182 ALA A N 1
ATOM 1443 C CA . ALA A 1 182 ? 14.293 3.318 -14.024 1.00 92.75 182 ALA A CA 1
ATOM 1444 C C . ALA A 1 182 ? 13.643 3.028 -12.644 1.00 92.75 182 ALA A C 1
ATOM 1446 O O . ALA A 1 182 ? 14.159 3.435 -11.600 1.00 92.75 182 ALA A O 1
ATOM 1447 N N . PRO A 1 183 ? 12.434 2.434 -12.615 1.00 90.75 183 PRO A N 1
ATOM 1448 C CA . PRO A 1 183 ? 11.553 2.401 -11.442 1.00 90.75 183 PRO A CA 1
ATOM 1449 C C . PRO A 1 183 ? 11.973 1.449 -10.309 1.00 90.75 183 PRO A C 1
ATOM 1451 O O . PRO A 1 183 ? 11.296 1.413 -9.278 1.00 90.75 183 PRO A O 1
ATOM 1454 N N . ASN A 1 184 ? 13.068 0.707 -10.462 1.00 88.44 184 ASN A N 1
ATOM 1455 C CA . ASN A 1 184 ? 13.683 -0.094 -9.401 1.00 88.44 184 ASN A CA 1
ATOM 1456 C C . ASN A 1 184 ? 14.998 0.520 -8.881 1.00 88.44 184 ASN A C 1
ATOM 1458 O O . ASN A 1 184 ? 15.521 0.053 -7.875 1.00 88.44 184 ASN A O 1
ATOM 1462 N N . THR A 1 185 ? 15.532 1.558 -9.538 1.00 91.44 185 THR A N 1
ATOM 1463 C CA . THR A 1 185 ? 16.858 2.137 -9.249 1.00 91.44 185 THR A CA 1
ATOM 1464 C C . THR A 1 185 ? 16.808 3.659 -9.012 1.00 91.44 185 THR A C 1
ATOM 1466 O O . THR A 1 185 ? 16.427 4.112 -7.933 1.00 91.44 185 THR A O 1
ATOM 1469 N N . THR A 1 186 ? 17.194 4.492 -9.985 1.00 87.81 186 THR A N 1
ATOM 1470 C CA . THR A 1 186 ? 17.254 5.965 -9.852 1.00 87.81 186 THR A CA 1
ATOM 1471 C C . THR A 1 186 ? 15.996 6.673 -10.348 1.00 87.81 186 THR A C 1
ATOM 1473 O O . THR A 1 186 ? 15.823 7.872 -10.137 1.00 87.81 186 THR A O 1
ATOM 1476 N N . GLY A 1 187 ? 15.077 5.963 -10.986 1.00 87.75 187 GLY A N 1
ATOM 1477 C CA . GLY A 1 187 ? 13.896 6.559 -11.584 1.00 87.75 187 GLY A CA 1
ATOM 1478 C C . GLY A 1 187 ? 12.800 6.926 -10.591 1.00 87.75 187 GLY A C 1
ATOM 1479 O O . GLY A 1 187 ? 12.988 7.019 -9.370 1.00 87.75 187 GLY A O 1
ATOM 1480 N N . ILE A 1 188 ? 11.599 7.127 -11.131 1.00 88.94 188 ILE A N 1
ATOM 1481 C CA . ILE A 1 188 ? 10.382 7.221 -10.326 1.00 88.94 188 ILE A CA 1
ATOM 1482 C C . ILE A 1 188 ? 10.042 5.817 -9.818 1.00 88.94 188 ILE A C 1
ATOM 1484 O O . ILE A 1 188 ? 9.473 5.005 -10.542 1.00 88.94 188 ILE A O 1
ATOM 1488 N N . LEU A 1 189 ? 10.412 5.546 -8.564 1.00 86.88 189 LEU A N 1
ATOM 1489 C CA . LEU A 1 189 ? 10.270 4.221 -7.961 1.00 86.88 189 LEU A CA 1
ATOM 1490 C C . LEU A 1 189 ? 8.815 3.735 -7.918 1.00 86.88 189 LEU A C 1
ATOM 1492 O O . LEU A 1 189 ? 7.910 4.520 -7.612 1.00 86.88 189 LEU A O 1
ATOM 1496 N N . TYR A 1 190 ? 8.594 2.428 -8.104 1.00 80.38 190 TYR A N 1
ATOM 1497 C CA . TYR A 1 190 ? 7.271 1.805 -7.923 1.00 80.38 190 TYR A CA 1
ATOM 1498 C C . TYR A 1 190 ? 6.657 2.128 -6.551 1.00 80.38 190 TYR A C 1
ATOM 1500 O O . TYR A 1 190 ? 5.463 2.420 -6.448 1.00 80.38 190 TYR A O 1
ATOM 1508 N N . THR A 1 191 ? 7.491 2.192 -5.510 1.00 76.62 191 THR A N 1
ATOM 1509 C CA . THR A 1 191 ? 7.107 2.545 -4.132 1.00 76.62 191 THR A CA 1
ATOM 1510 C C . THR A 1 191 ? 6.486 3.939 -4.004 1.00 76.62 191 THR A C 1
ATOM 1512 O O . THR A 1 191 ? 5.679 4.165 -3.103 1.00 76.62 191 THR A O 1
ATOM 1515 N N . LYS A 1 192 ? 6.785 4.871 -4.924 1.00 76.12 192 LYS A N 1
ATOM 1516 C CA . LYS A 1 192 ? 6.178 6.214 -4.943 1.00 76.12 192 LYS A CA 1
ATOM 1517 C C . LYS A 1 192 ? 4.721 6.201 -5.419 1.00 76.12 192 LYS A C 1
ATOM 1519 O O . LYS A 1 192 ? 4.043 7.215 -5.276 1.00 76.12 192 LYS A O 1
ATOM 1524 N N . ASN A 1 193 ? 4.229 5.090 -5.978 1.00 84.56 193 ASN A N 1
ATOM 1525 C CA . ASN A 1 193 ? 2.859 4.924 -6.477 1.00 84.56 193 ASN A CA 1
ATOM 1526 C C . ASN A 1 193 ? 2.429 6.017 -7.485 1.00 84.56 193 ASN A C 1
ATOM 1528 O O . ASN A 1 193 ? 1.300 6.509 -7.459 1.00 84.56 193 ASN A O 1
ATOM 1532 N N . ARG A 1 194 ? 3.343 6.410 -8.386 1.00 89.19 194 ARG A N 1
ATOM 1533 C CA . ARG A 1 194 ? 3.121 7.422 -9.439 1.00 89.19 194 ARG A CA 1
ATOM 1534 C C . ARG A 1 194 ? 3.235 6.815 -10.849 1.00 89.19 194 ARG A C 1
ATOM 1536 O O . ARG A 1 194 ? 4.143 7.176 -11.596 1.00 89.19 194 ARG A O 1
ATOM 1543 N N . PRO A 1 195 ? 2.323 5.909 -11.252 1.00 93.81 195 PRO A N 1
ATOM 1544 C CA . PRO A 1 195 ? 2.442 5.182 -12.519 1.00 93.81 195 PRO A CA 1
ATOM 1545 C C . PRO A 1 195 ? 2.383 6.098 -13.748 1.00 93.81 195 PRO A C 1
ATOM 1547 O O . PRO A 1 195 ? 3.088 5.866 -14.723 1.00 93.81 195 PRO A O 1
ATOM 1550 N N . VAL A 1 196 ? 1.581 7.169 -13.707 1.00 94.38 196 VAL A N 1
ATOM 1551 C CA . VAL A 1 196 ? 1.481 8.135 -14.816 1.00 94.38 196 VAL A CA 1
ATOM 1552 C C . VAL A 1 196 ? 2.796 8.886 -15.024 1.00 94.38 196 VAL A C 1
ATOM 1554 O O . VAL A 1 196 ? 3.183 9.115 -16.164 1.00 94.38 196 VAL A O 1
ATOM 1557 N N . GLU A 1 197 ? 3.511 9.223 -13.948 1.00 93.12 197 GLU A N 1
ATOM 1558 C CA . GLU A 1 197 ? 4.781 9.950 -14.046 1.00 93.12 197 GLU A CA 1
ATOM 1559 C C . GLU A 1 197 ? 5.886 9.103 -14.689 1.00 93.12 197 GLU A C 1
ATOM 1561 O O . GLU A 1 197 ? 6.666 9.632 -15.476 1.00 93.12 197 GLU A O 1
ATOM 1566 N N . ILE A 1 198 ? 5.908 7.785 -14.445 1.00 95.81 198 ILE A N 1
ATOM 1567 C CA . ILE A 1 198 ? 6.817 6.857 -15.142 1.00 95.81 198 ILE A CA 1
ATOM 1568 C C . ILE A 1 198 ? 6.500 6.827 -16.642 1.00 95.81 198 ILE A C 1
ATOM 1570 O O . ILE A 1 198 ? 7.397 6.945 -17.476 1.00 95.81 198 ILE A O 1
ATOM 1574 N N . ILE A 1 199 ? 5.219 6.707 -17.003 1.00 97.00 199 ILE A N 1
ATOM 1575 C CA . ILE A 1 199 ? 4.808 6.636 -18.412 1.00 97.00 199 ILE A CA 1
ATOM 1576 C C . ILE A 1 199 ? 5.015 7.974 -19.137 1.00 97.00 199 ILE A C 1
ATOM 1578 O O . ILE A 1 199 ? 5.326 7.971 -20.325 1.00 97.00 199 ILE A O 1
ATOM 1582 N N . LYS A 1 200 ? 4.945 9.118 -18.441 1.00 95.12 200 LYS A N 1
ATOM 1583 C CA . LYS A 1 200 ? 5.368 10.412 -19.001 1.00 95.12 200 LYS A CA 1
ATOM 1584 C C . LYS A 1 200 ? 6.850 10.402 -19.392 1.00 95.12 200 LYS A C 1
ATOM 1586 O O . LYS A 1 200 ? 7.170 10.924 -20.455 1.00 95.12 200 LYS A O 1
ATOM 1591 N N . GLN A 1 201 ? 7.733 9.774 -18.602 1.00 96.44 201 GLN A N 1
ATOM 1592 C CA . GLN A 1 201 ? 9.147 9.640 -18.991 1.00 96.44 201 GLN A CA 1
ATOM 1593 C C . GLN A 1 201 ? 9.300 8.764 -20.235 1.00 96.44 201 GLN A C 1
ATOM 1595 O O . GLN A 1 201 ? 9.954 9.181 -21.183 1.00 96.44 201 GLN A O 1
ATOM 1600 N N . LEU A 1 202 ? 8.636 7.603 -20.281 1.00 97.50 202 LEU A N 1
ATOM 1601 C CA . LEU A 1 202 ? 8.622 6.729 -21.463 1.00 97.50 202 LEU A CA 1
ATOM 1602 C C . LEU A 1 202 ? 8.202 7.479 -22.735 1.00 97.50 202 LEU A C 1
ATOM 1604 O O . LEU A 1 202 ? 8.837 7.356 -23.784 1.00 97.50 202 LEU A O 1
ATOM 1608 N N . PHE A 1 203 ? 7.119 8.247 -22.625 1.00 95.44 203 PHE A N 1
ATOM 1609 C CA . PHE A 1 203 ? 6.551 9.025 -23.718 1.00 95.44 203 PHE A CA 1
ATOM 1610 C C . PHE A 1 203 ? 7.514 10.117 -24.203 1.00 95.44 203 PHE A C 1
ATOM 1612 O O . PHE A 1 203 ? 7.755 10.243 -25.404 1.00 95.44 203 PHE A O 1
ATOM 1619 N N . ASP A 1 204 ? 8.105 10.870 -23.272 1.00 94.56 204 ASP A N 1
ATOM 1620 C CA . ASP A 1 204 ? 9.052 11.938 -23.588 1.00 94.56 204 ASP A CA 1
ATOM 1621 C C . ASP A 1 204 ? 10.352 11.381 -24.195 1.00 94.56 204 ASP A C 1
ATOM 1623 O O . ASP A 1 204 ? 10.822 11.909 -25.200 1.00 94.56 204 ASP A O 1
ATOM 1627 N N . ILE A 1 205 ? 10.918 10.298 -23.641 1.00 97.25 205 ILE A N 1
ATOM 1628 C CA . ILE A 1 205 ? 12.157 9.689 -24.159 1.00 97.25 205 ILE A CA 1
ATOM 1629 C C . ILE A 1 205 ? 11.956 9.216 -25.597 1.00 97.25 205 ILE A C 1
ATOM 1631 O O . ILE A 1 205 ? 12.809 9.470 -26.440 1.00 97.25 205 ILE A O 1
ATOM 1635 N N . ALA A 1 206 ? 10.831 8.565 -25.907 1.00 96.25 206 ALA A N 1
ATOM 1636 C CA . ALA A 1 206 ? 10.549 8.115 -27.268 1.00 96.25 206 ALA A CA 1
ATOM 1637 C C . ALA A 1 206 ? 10.440 9.289 -28.258 1.00 96.25 206 ALA A C 1
ATOM 1639 O O . ALA A 1 206 ? 11.003 9.226 -29.349 1.00 96.25 206 ALA A O 1
ATOM 1640 N N . PHE A 1 207 ? 9.770 10.376 -27.862 1.00 94.00 207 PHE A N 1
ATOM 1641 C CA . PHE A 1 207 ? 9.648 11.586 -28.679 1.00 94.00 207 PHE A CA 1
ATOM 1642 C C . PHE A 1 207 ? 10.996 12.267 -28.948 1.00 94.00 207 PHE A C 1
ATOM 1644 O O . PHE A 1 207 ? 11.245 12.735 -30.066 1.00 94.00 207 PHE A O 1
ATOM 1651 N N . LEU A 1 208 ? 11.853 12.331 -27.926 1.00 94.75 208 LEU A N 1
ATOM 1652 C CA . LEU A 1 208 ? 13.190 12.910 -28.024 1.00 94.75 208 LEU A CA 1
ATOM 1653 C C . LEU A 1 208 ? 14.130 12.012 -28.830 1.00 94.75 208 LEU A C 1
ATOM 1655 O O . LEU A 1 208 ? 14.858 12.503 -29.687 1.00 94.75 208 LEU A O 1
ATOM 1659 N N . PHE A 1 209 ? 14.056 10.695 -28.626 1.00 95.56 209 PHE A N 1
ATOM 1660 C CA . PHE A 1 209 ? 14.836 9.709 -29.366 1.00 95.56 209 PHE A CA 1
ATOM 1661 C C . PHE A 1 209 ? 14.643 9.856 -30.875 1.00 95.56 209 PHE A C 1
ATOM 1663 O O . PHE A 1 209 ? 15.620 9.749 -31.607 1.00 95.56 209 PHE A O 1
ATOM 1670 N N . ASP A 1 210 ? 13.430 10.145 -31.350 1.00 93.56 210 ASP A N 1
ATOM 1671 C CA . ASP A 1 210 ? 13.147 10.337 -32.781 1.00 93.56 210 ASP A CA 1
ATOM 1672 C C . ASP A 1 210 ? 13.795 11.598 -33.381 1.00 93.56 210 ASP A C 1
ATOM 1674 O O . ASP A 1 210 ? 13.946 11.695 -34.597 1.00 93.56 210 ASP A O 1
ATOM 1678 N N . ARG A 1 211 ? 14.184 12.563 -32.540 1.00 91.06 211 ARG A N 1
ATOM 1679 C CA . ARG A 1 211 ? 14.800 13.844 -32.937 1.00 91.06 211 ARG A CA 1
ATOM 1680 C C . ARG A 1 211 ? 16.289 13.920 -32.617 1.00 91.06 211 ARG A C 1
ATOM 1682 O O . ARG A 1 211 ? 16.967 14.803 -33.131 1.00 91.06 211 ARG A O 1
ATOM 1689 N N . ALA A 1 212 ? 16.783 13.014 -31.781 1.00 91.00 212 ALA A N 1
ATOM 1690 C CA . ALA A 1 212 ? 18.172 12.980 -31.368 1.00 91.00 212 ALA A CA 1
ATOM 1691 C C . ALA A 1 212 ? 19.091 12.527 -32.509 1.00 91.00 212 ALA A C 1
ATOM 1693 O O . ALA A 1 212 ? 18.814 11.548 -33.215 1.00 91.00 212 ALA A O 1
ATOM 1694 N N . SER A 1 213 ? 20.211 13.227 -32.649 1.00 90.25 213 SER A N 1
ATOM 1695 C CA . SER A 1 213 ? 21.225 12.945 -33.668 1.00 90.25 213 SER A CA 1
ATOM 1696 C C . SER A 1 213 ? 22.586 12.611 -33.060 1.00 90.25 213 SER A C 1
ATOM 1698 O O . SER A 1 213 ? 23.287 11.745 -33.582 1.00 90.25 213 SER A O 1
ATOM 1700 N N . ASP A 1 214 ? 22.929 13.232 -31.930 1.00 92.88 214 ASP A N 1
ATOM 1701 C CA . ASP A 1 214 ? 24.213 13.057 -31.251 1.00 92.88 214 ASP A CA 1
ATOM 1702 C C . ASP A 1 214 ? 24.084 12.130 -30.030 1.00 92.88 214 ASP A C 1
ATOM 1704 O O . ASP A 1 214 ? 23.793 12.541 -28.906 1.00 92.88 214 ASP A O 1
ATOM 1708 N N . PHE A 1 215 ? 24.314 10.837 -30.247 1.00 94.06 215 PHE A N 1
ATOM 1709 C CA . PHE A 1 215 ? 24.240 9.831 -29.185 1.00 94.06 215 PHE A CA 1
ATOM 1710 C C . PHE A 1 215 ? 25.409 9.895 -28.195 1.00 94.06 215 PHE A C 1
ATOM 1712 O O . PHE A 1 215 ? 25.296 9.355 -27.091 1.00 94.06 215 PHE A O 1
ATOM 1719 N N . SER A 1 216 ? 26.503 10.581 -28.550 1.00 92.62 216 SER A N 1
ATOM 1720 C CA . SER A 1 216 ? 27.593 10.844 -27.612 1.00 92.62 216 SER A CA 1
ATOM 1721 C C . SER A 1 216 ? 27.128 11.800 -26.515 1.00 92.62 216 SER A C 1
ATOM 1723 O O . SER A 1 216 ? 27.331 11.510 -25.336 1.00 92.62 216 SER A O 1
ATOM 1725 N N . GLU A 1 217 ? 26.441 12.885 -26.886 1.00 93.69 217 GLU A N 1
ATOM 1726 C CA . GLU A 1 217 ? 25.870 13.843 -25.928 1.00 93.69 217 GLU A CA 1
ATOM 1727 C C . GLU A 1 217 ? 24.794 13.192 -25.043 1.00 93.69 217 GLU A C 1
ATOM 1729 O O . GLU A 1 217 ? 24.790 13.403 -23.830 1.00 93.69 217 GLU A O 1
ATOM 1734 N N . ILE A 1 218 ? 23.924 12.338 -25.605 1.00 95.56 218 ILE A N 1
ATOM 1735 C CA . ILE A 1 218 ? 22.918 11.605 -24.810 1.00 95.56 218 ILE A CA 1
ATOM 1736 C C . ILE A 1 218 ? 23.597 10.768 -23.724 1.00 95.56 218 ILE A C 1
ATOM 1738 O O . ILE A 1 218 ? 23.183 10.784 -22.562 1.00 95.56 218 ILE A O 1
ATOM 1742 N N . ARG A 1 219 ? 24.642 10.021 -24.100 1.00 94.62 219 ARG A N 1
ATOM 1743 C CA . ARG A 1 219 ? 25.378 9.160 -23.175 1.00 94.62 219 ARG A CA 1
ATOM 1744 C C . ARG A 1 219 ? 26.103 9.970 -22.108 1.00 94.62 219 ARG A C 1
ATOM 1746 O O . ARG A 1 219 ? 26.037 9.603 -20.939 1.00 94.62 219 ARG A O 1
ATOM 1753 N N . GLU A 1 220 ? 26.798 11.035 -22.494 1.00 93.44 220 GLU A N 1
ATOM 1754 C CA . GLU A 1 220 ? 27.510 11.902 -21.553 1.00 93.44 220 GLU A CA 1
ATOM 1755 C C . GLU A 1 220 ? 26.541 12.524 -20.542 1.00 93.44 220 GLU A C 1
ATOM 1757 O O . GLU A 1 220 ? 26.755 12.415 -19.335 1.00 93.44 220 GLU A O 1
ATOM 1762 N N . SER A 1 221 ? 25.412 13.056 -21.018 1.00 93.62 221 SER A N 1
ATOM 1763 C CA . SER A 1 221 ? 24.370 13.596 -20.148 1.00 93.62 221 SER A CA 1
ATOM 1764 C C . SER A 1 221 ? 23.768 12.534 -19.224 1.00 93.62 221 SER A C 1
ATOM 1766 O O . SER A 1 221 ? 23.571 12.808 -18.043 1.00 93.62 221 SER A O 1
ATOM 1768 N N . PHE A 1 222 ? 23.498 11.319 -19.717 1.00 95.88 222 PHE A N 1
ATOM 1769 C CA . PHE A 1 222 ? 23.013 10.217 -18.877 1.00 95.88 222 PHE A CA 1
ATOM 1770 C C . PHE A 1 222 ? 24.004 9.889 -17.754 1.00 95.88 222 PHE A C 1
ATOM 1772 O O . PHE A 1 222 ? 23.600 9.778 -16.599 1.00 95.88 222 PHE A O 1
ATOM 1779 N N . LEU A 1 223 ? 25.296 9.755 -18.076 1.00 94.62 223 LEU A N 1
ATOM 1780 C CA . LEU A 1 223 ? 26.333 9.410 -17.101 1.00 94.62 223 LEU A CA 1
ATOM 1781 C C . LEU A 1 223 ? 26.516 10.488 -16.028 1.00 94.62 223 LEU A C 1
ATOM 1783 O O . LEU A 1 223 ? 26.695 10.146 -14.860 1.00 94.62 223 LEU A O 1
ATOM 1787 N N . ASN A 1 224 ? 26.437 11.764 -16.405 1.00 91.94 224 ASN A N 1
ATOM 1788 C CA . ASN A 1 224 ? 26.547 12.869 -15.456 1.00 91.94 224 ASN A CA 1
ATOM 1789 C C . ASN A 1 224 ? 25.350 12.893 -14.497 1.00 91.94 224 ASN A C 1
ATOM 1791 O O . ASN A 1 224 ? 25.534 12.869 -13.280 1.00 91.94 224 ASN A O 1
ATOM 1795 N N . VAL A 1 225 ? 24.126 12.859 -15.038 1.00 91.25 225 VAL A N 1
ATOM 1796 C CA . VAL A 1 225 ? 22.894 12.923 -14.234 1.00 91.25 225 VAL A CA 1
ATOM 1797 C C . VAL A 1 225 ? 22.765 11.696 -13.328 1.00 91.25 225 VAL A C 1
ATOM 1799 O O . VAL A 1 225 ? 22.466 11.828 -12.144 1.00 91.25 225 VAL A O 1
ATOM 1802 N N . VAL A 1 226 ? 23.030 10.489 -13.841 1.00 93.25 226 VAL A N 1
ATOM 1803 C CA . VAL A 1 226 ? 22.887 9.262 -13.042 1.00 93.25 226 VAL A CA 1
ATOM 1804 C C . VAL A 1 226 ? 23.914 9.193 -11.910 1.00 93.25 226 VAL A C 1
ATOM 1806 O O . VAL A 1 226 ? 23.598 8.690 -10.835 1.00 93.25 226 VAL A O 1
ATOM 1809 N N . ALA A 1 227 ? 25.126 9.720 -12.116 1.00 91.06 227 ALA A N 1
ATOM 1810 C CA . ALA A 1 227 ? 26.144 9.783 -11.073 1.00 91.06 227 ALA A CA 1
ATOM 1811 C C . ALA A 1 227 ? 25.714 10.707 -9.923 1.00 91.06 227 ALA A C 1
ATOM 1813 O O . ALA A 1 227 ? 25.882 10.350 -8.754 1.00 91.06 227 ALA A O 1
ATOM 1814 N N . GLU A 1 228 ? 25.120 11.858 -10.242 1.00 87.44 228 GLU A N 1
ATOM 1815 C CA . GLU A 1 228 ? 24.540 12.759 -9.245 1.00 87.44 228 GLU A CA 1
ATOM 1816 C C . GLU A 1 228 ? 23.362 12.108 -8.510 1.00 87.44 228 GLU A C 1
ATOM 1818 O O . GLU A 1 228 ? 23.345 12.095 -7.281 1.00 87.44 228 GLU A O 1
ATOM 1823 N N . GLU A 1 229 ? 22.427 11.476 -9.225 1.00 86.31 229 GLU A N 1
ATOM 1824 C CA . GLU A 1 229 ? 21.272 10.790 -8.627 1.00 86.31 229 GLU A CA 1
ATOM 1825 C C . GLU A 1 229 ? 21.677 9.646 -7.684 1.00 86.31 229 GLU A C 1
ATOM 1827 O O . GLU A 1 229 ? 21.134 9.524 -6.582 1.00 86.31 229 GLU A O 1
ATOM 1832 N N . ILE A 1 230 ? 22.658 8.824 -8.077 1.00 85.94 230 ILE A N 1
ATOM 1833 C CA . ILE A 1 230 ? 23.209 7.750 -7.233 1.00 85.94 230 ILE A CA 1
ATOM 1834 C C . ILE A 1 230 ? 23.841 8.341 -5.969 1.00 85.94 230 ILE A C 1
ATOM 1836 O O . ILE A 1 230 ? 23.587 7.852 -4.865 1.00 85.94 230 ILE A O 1
ATOM 1840 N N . LYS A 1 231 ? 24.618 9.421 -6.117 1.00 85.38 231 LYS A N 1
ATOM 1841 C CA . LYS A 1 231 ? 25.277 10.109 -5.002 1.00 85.38 231 LYS A CA 1
ATOM 1842 C C . LYS A 1 231 ? 24.266 10.735 -4.039 1.00 85.38 231 LYS A C 1
ATOM 1844 O O . LYS A 1 231 ? 24.375 10.527 -2.833 1.00 85.38 231 LYS A O 1
ATOM 1849 N N . TYR A 1 232 ? 23.269 11.465 -4.540 1.00 78.88 232 TYR A N 1
ATOM 1850 C CA . TYR A 1 232 ? 22.260 12.132 -3.709 1.00 78.88 232 TYR A CA 1
ATOM 1851 C C . TYR A 1 232 ? 21.385 11.148 -2.928 1.00 78.88 232 TYR A C 1
ATOM 1853 O O . TYR A 1 232 ? 20.920 11.470 -1.833 1.00 78.88 232 TYR A O 1
ATOM 1861 N N . ARG A 1 233 ? 21.176 9.944 -3.472 1.00 76.75 233 ARG A N 1
ATOM 1862 C CA . ARG A 1 233 ? 20.358 8.886 -2.861 1.00 76.75 233 ARG A CA 1
ATOM 1863 C C . ARG A 1 233 ? 21.169 7.853 -2.078 1.00 76.75 233 ARG A C 1
ATOM 1865 O O . ARG A 1 233 ? 20.566 6.964 -1.486 1.00 76.75 233 ARG A O 1
ATOM 1872 N N . ASN A 1 234 ? 22.499 7.977 -2.060 1.00 81.50 234 ASN A N 1
ATOM 1873 C CA . ASN A 1 234 ? 23.423 7.047 -1.410 1.00 81.50 234 ASN A CA 1
ATOM 1874 C C . ASN A 1 234 ? 23.182 5.578 -1.819 1.00 81.50 234 ASN A C 1
ATOM 1876 O O . ASN A 1 234 ? 23.086 4.690 -0.971 1.00 81.50 234 ASN A O 1
ATOM 1880 N N . LEU A 1 235 ? 23.022 5.331 -3.124 1.00 77.56 235 LEU A N 1
ATOM 1881 C CA . LEU A 1 235 ? 22.743 3.995 -3.658 1.00 77.56 235 LEU A CA 1
ATOM 1882 C C . LEU A 1 235 ? 24.045 3.246 -3.964 1.00 77.56 235 LEU A C 1
ATOM 1884 O O . LEU A 1 235 ? 24.944 3.785 -4.605 1.00 77.56 235 LEU A O 1
ATOM 1888 N N . ALA A 1 236 ? 24.124 1.977 -3.569 1.00 86.44 236 ALA A N 1
ATOM 1889 C CA . ALA A 1 236 ? 25.249 1.094 -3.882 1.00 86.44 236 ALA A CA 1
ATOM 1890 C C . ALA A 1 236 ? 25.055 0.387 -5.239 1.00 86.44 236 ALA A C 1
ATOM 1892 O O . ALA A 1 236 ? 25.076 -0.838 -5.309 1.00 86.44 236 ALA A O 1
ATOM 1893 N N . ILE A 1 237 ? 24.824 1.162 -6.304 1.00 84.75 237 ILE A N 1
ATOM 1894 C CA . ILE A 1 237 ? 24.563 0.661 -7.666 1.00 84.75 237 ILE A CA 1
ATOM 1895 C C . ILE A 1 237 ? 25.396 1.418 -8.706 1.00 84.75 237 ILE A C 1
ATOM 1897 O O . ILE A 1 237 ? 25.878 2.525 -8.473 1.00 84.75 237 ILE A O 1
ATOM 1901 N N . SER A 1 238 ? 25.531 0.831 -9.887 1.00 90.06 238 SER A N 1
ATOM 1902 C CA . SER A 1 238 ? 26.209 1.390 -11.051 1.00 90.06 238 SER A CA 1
ATOM 1903 C C . SER A 1 238 ? 25.225 1.951 -12.083 1.00 90.06 238 SER A C 1
ATOM 1905 O O . SER A 1 238 ? 24.066 1.546 -12.177 1.00 90.06 238 SER A O 1
ATOM 1907 N N . HIS A 1 239 ? 25.713 2.833 -12.958 1.00 89.12 239 HIS A N 1
ATOM 1908 C CA . HIS A 1 239 ? 24.940 3.325 -14.105 1.00 89.12 239 HIS A CA 1
ATOM 1909 C C . HIS A 1 239 ? 24.483 2.195 -15.053 1.00 89.12 239 HIS A C 1
ATOM 1911 O O . HIS A 1 239 ? 23.477 2.335 -15.747 1.00 89.12 239 HIS A O 1
ATOM 1917 N N . LEU A 1 240 ? 25.193 1.059 -15.075 1.00 92.00 240 LEU A N 1
ATOM 1918 C CA . LEU A 1 240 ? 24.829 -0.113 -15.874 1.00 92.00 240 LEU A CA 1
ATOM 1919 C C . LEU A 1 240 ? 23.561 -0.799 -15.352 1.00 92.00 240 LEU A C 1
ATOM 1921 O O . LEU A 1 240 ? 22.771 -1.291 -16.158 1.00 92.00 240 LEU A O 1
ATOM 1925 N N . GLU A 1 241 ? 23.358 -0.819 -14.033 1.00 91.38 241 GLU A N 1
ATOM 1926 C CA . GLU A 1 241 ? 22.146 -1.358 -13.402 1.00 91.38 241 GLU A CA 1
ATOM 1927 C C . GLU A 1 241 ? 20.931 -0.472 -13.686 1.00 91.38 241 GLU A C 1
ATOM 1929 O O . GLU A 1 241 ? 19.854 -0.987 -13.972 1.00 91.38 241 GLU A O 1
ATOM 1934 N N . VAL A 1 242 ? 21.117 0.850 -13.737 1.00 92.06 242 VAL A N 1
ATOM 1935 C CA . VAL A 1 242 ? 20.062 1.799 -14.133 1.00 92.06 242 VAL A CA 1
ATOM 1936 C C . VAL A 1 242 ? 19.627 1.579 -15.588 1.00 92.06 242 VAL A C 1
ATOM 1938 O O . VAL A 1 242 ? 18.433 1.503 -15.881 1.00 92.06 242 VAL A O 1
ATOM 1941 N N . LEU A 1 243 ? 20.579 1.406 -16.514 1.00 94.94 243 LEU A N 1
ATOM 1942 C CA . LEU A 1 243 ? 20.271 1.080 -17.917 1.00 94.94 243 LEU A CA 1
ATOM 1943 C C . LEU A 1 243 ? 19.565 -0.276 -18.053 1.00 94.94 243 LEU A C 1
ATOM 1945 O O . LEU A 1 243 ? 18.688 -0.441 -18.905 1.00 94.94 243 LEU A O 1
ATOM 1949 N N . GLN A 1 244 ? 19.939 -1.243 -17.212 1.00 91.94 244 GLN A N 1
ATOM 1950 C CA . GLN A 1 244 ? 19.322 -2.565 -17.177 1.00 91.94 244 GLN A CA 1
ATOM 1951 C C . GLN A 1 244 ? 17.876 -2.508 -16.666 1.00 91.94 244 GLN A C 1
ATOM 1953 O O . GLN A 1 244 ? 16.997 -3.159 -17.231 1.00 91.94 244 GLN A O 1
ATOM 1958 N N . ASP A 1 245 ? 17.619 -1.705 -15.637 1.00 94.25 245 ASP A N 1
ATOM 1959 C CA . ASP A 1 245 ? 16.283 -1.453 -15.103 1.00 94.25 245 ASP A CA 1
ATOM 1960 C C . ASP A 1 245 ? 15.374 -0.779 -16.144 1.00 94.25 245 ASP A C 1
ATOM 1962 O O . ASP A 1 245 ? 14.261 -1.248 -16.398 1.00 94.25 245 ASP A O 1
ATOM 1966 N N . ALA A 1 246 ? 15.875 0.248 -16.841 1.00 96.38 246 ALA A N 1
ATOM 1967 C CA . ALA A 1 246 ? 15.151 0.889 -17.940 1.00 96.38 246 ALA A CA 1
ATOM 1968 C C . ALA A 1 246 ? 14.804 -0.108 -19.065 1.00 96.38 246 ALA A C 1
ATOM 1970 O O . ALA A 1 246 ? 13.671 -0.137 -19.556 1.00 96.38 246 ALA A O 1
ATOM 1971 N N . PHE A 1 247 ? 15.757 -0.973 -19.439 1.00 96.94 247 PHE A N 1
ATOM 1972 C CA . PHE A 1 247 ? 15.552 -2.029 -20.435 1.00 96.94 247 PHE A CA 1
ATOM 1973 C C . PHE A 1 247 ? 14.458 -3.022 -20.013 1.00 96.94 247 PHE A C 1
ATOM 1975 O O . PHE A 1 247 ? 13.531 -3.286 -20.783 1.00 96.94 247 PHE A O 1
ATOM 1982 N N . TYR A 1 248 ? 14.527 -3.559 -18.791 1.00 94.50 248 TYR A N 1
ATOM 1983 C CA . TYR A 1 248 ? 13.544 -4.535 -18.315 1.00 94.50 248 TYR A CA 1
ATOM 1984 C C . TYR A 1 248 ? 12.170 -3.918 -18.065 1.00 94.50 248 TYR A C 1
ATOM 1986 O O . TYR A 1 248 ? 11.159 -4.560 -18.343 1.00 94.50 248 TYR A O 1
ATOM 1994 N N . SER A 1 249 ? 12.108 -2.664 -17.622 1.00 95.50 249 SER A N 1
ATOM 1995 C CA . SER A 1 249 ? 10.847 -1.936 -17.470 1.00 95.50 249 SER A CA 1
ATOM 1996 C C . SER A 1 249 ? 10.147 -1.732 -18.818 1.00 95.50 249 SER A C 1
ATOM 1998 O O . SER A 1 249 ? 8.940 -1.957 -18.933 1.00 95.50 249 SER A O 1
ATOM 2000 N N . ALA A 1 250 ? 10.901 -1.412 -19.873 1.00 97.50 250 ALA A N 1
ATOM 2001 C CA . ALA A 1 250 ? 10.390 -1.389 -21.243 1.00 97.50 250 ALA A CA 1
ATOM 2002 C C . ALA A 1 250 ? 9.961 -2.785 -21.745 1.00 97.50 250 ALA A C 1
ATOM 2004 O O . ALA A 1 250 ? 8.919 -2.941 -22.397 1.00 97.50 250 ALA A O 1
ATOM 2005 N N . PHE A 1 251 ? 10.734 -3.826 -21.424 1.00 96.12 251 PHE A N 1
ATOM 2006 C CA . PHE A 1 251 ? 10.393 -5.202 -21.790 1.00 96.12 251 PHE A CA 1
ATOM 2007 C C . PHE A 1 251 ? 9.091 -5.654 -21.125 1.00 96.12 251 PHE A C 1
ATOM 2009 O O . PHE A 1 251 ? 8.238 -6.257 -21.776 1.00 96.12 251 PHE A O 1
ATOM 2016 N N . LEU A 1 252 ? 8.889 -5.296 -19.858 1.00 94.31 252 LEU A N 1
ATOM 2017 C CA . LEU A 1 252 ? 7.697 -5.627 -19.091 1.00 94.31 252 LEU A CA 1
ATOM 2018 C C . LEU A 1 252 ? 6.416 -5.071 -19.730 1.00 94.31 252 LEU A C 1
ATOM 2020 O O . LEU A 1 252 ? 5.439 -5.805 -19.880 1.00 94.31 252 LEU A O 1
ATOM 2024 N N . ILE A 1 253 ? 6.436 -3.810 -20.182 1.00 95.56 253 ILE A N 1
ATOM 2025 C CA . ILE A 1 253 ? 5.322 -3.196 -20.933 1.00 95.56 253 ILE A CA 1
ATOM 2026 C C . ILE A 1 253 ? 5.017 -3.997 -22.204 1.00 95.56 253 ILE A C 1
ATOM 2028 O O . ILE A 1 253 ? 3.854 -4.206 -22.555 1.00 95.56 253 ILE A O 1
ATOM 2032 N N . THR A 1 254 ? 6.061 -4.490 -22.869 1.00 94.44 254 THR A N 1
ATOM 2033 C CA . THR A 1 254 ? 5.941 -5.252 -24.116 1.00 94.44 254 THR A CA 1
ATOM 2034 C C . THR A 1 254 ? 5.381 -6.657 -23.916 1.00 94.44 254 THR A C 1
ATOM 2036 O O . THR A 1 254 ? 4.626 -7.143 -24.761 1.00 94.44 254 THR A O 1
ATOM 2039 N N . GLN A 1 255 ? 5.695 -7.306 -22.794 1.00 88.19 255 GLN A N 1
ATOM 2040 C CA . GLN A 1 255 ? 5.218 -8.657 -22.494 1.00 88.19 255 GLN A CA 1
ATOM 2041 C C . GLN A 1 255 ? 3.705 -8.733 -22.277 1.00 88.19 255 GLN A C 1
ATOM 2043 O O . GLN A 1 255 ? 3.105 -9.768 -22.571 1.00 88.19 255 GLN A O 1
ATOM 2048 N N . ARG A 1 256 ? 3.090 -7.642 -21.803 1.00 88.62 256 ARG A N 1
ATOM 2049 C CA . ARG A 1 256 ? 1.651 -7.567 -21.509 1.00 88.62 256 ARG A CA 1
ATOM 2050 C C . ARG A 1 256 ? 1.170 -8.659 -20.550 1.00 88.62 256 ARG A C 1
ATOM 2052 O O . ARG A 1 256 ? 0.065 -9.182 -20.699 1.00 88.62 256 ARG A O 1
ATOM 2059 N N . ASP A 1 257 ? 2.016 -9.023 -19.593 1.00 83.75 257 ASP A N 1
ATOM 2060 C CA . ASP A 1 257 ? 1.706 -10.070 -18.632 1.00 83.75 257 ASP A CA 1
ATOM 2061 C C . ASP A 1 257 ? 0.802 -9.530 -17.518 1.00 83.75 257 ASP A C 1
ATOM 2063 O O . ASP A 1 257 ? 1.270 -8.919 -16.560 1.00 83.75 257 ASP A O 1
ATOM 2067 N N . LEU A 1 258 ? -0.504 -9.780 -17.643 1.00 77.75 258 LEU A N 1
ATOM 2068 C CA . LEU A 1 258 ? -1.516 -9.380 -16.658 1.00 77.75 258 LEU A CA 1
ATOM 2069 C C . LEU A 1 258 ? -1.316 -10.031 -15.280 1.00 77.75 258 LEU A C 1
ATOM 2071 O O . LEU A 1 258 ? -1.930 -9.588 -14.311 1.00 77.75 258 LEU A O 1
ATOM 2075 N N . THR A 1 259 ? -0.472 -11.061 -15.167 1.00 78.00 259 THR A N 1
ATOM 2076 C CA . THR A 1 259 ? -0.109 -11.653 -13.872 1.00 78.00 259 THR A CA 1
ATOM 2077 C C . THR A 1 259 ? 0.978 -10.852 -13.148 1.00 78.00 259 THR A C 1
ATOM 2079 O O . THR A 1 259 ? 1.092 -10.937 -11.927 1.00 78.00 259 THR A O 1
ATOM 2082 N N . SER A 1 260 ? 1.729 -10.003 -13.861 1.00 82.12 260 SER A N 1
ATOM 2083 C CA . SER A 1 260 ? 2.744 -9.136 -13.262 1.00 82.12 260 SER A CA 1
ATOM 2084 C C . SER A 1 260 ? 2.115 -7.901 -12.612 1.00 82.12 260 SER A C 1
ATOM 2086 O O . SER A 1 260 ? 1.484 -7.065 -13.264 1.00 82.12 260 SER A O 1
ATOM 2088 N N . THR A 1 261 ? 2.351 -7.733 -11.309 1.00 82.94 261 THR A N 1
ATOM 2089 C CA . THR A 1 261 ? 1.943 -6.545 -10.540 1.00 82.94 261 THR A CA 1
ATOM 2090 C C . THR A 1 261 ? 2.549 -5.262 -11.109 1.00 82.94 261 THR A C 1
ATOM 2092 O O . THR A 1 261 ? 1.837 -4.271 -11.279 1.00 82.94 261 THR A O 1
ATOM 2095 N N . ASN A 1 262 ? 3.832 -5.296 -11.475 1.00 86.44 262 ASN A N 1
ATOM 2096 C CA . ASN A 1 262 ? 4.534 -4.164 -12.074 1.00 86.44 262 ASN A CA 1
ATOM 2097 C C . ASN A 1 262 ? 3.995 -3.842 -13.477 1.00 86.44 262 ASN A C 1
ATOM 2099 O O . ASN A 1 262 ? 3.819 -2.666 -13.798 1.00 86.44 262 ASN A O 1
ATOM 2103 N N . PHE A 1 263 ? 3.636 -4.846 -14.293 1.00 92.25 263 PHE A N 1
ATOM 2104 C CA . PHE A 1 263 ? 2.964 -4.580 -15.569 1.00 92.25 263 PHE A CA 1
ATOM 2105 C C . PHE A 1 263 ? 1.608 -3.907 -15.343 1.00 92.25 263 PHE A C 1
ATOM 2107 O O . PHE A 1 263 ? 1.346 -2.872 -15.946 1.00 92.25 263 PHE A O 1
ATOM 2114 N N . ASN A 1 264 ? 0.775 -4.433 -14.439 1.00 90.56 264 ASN A N 1
ATOM 2115 C CA . ASN A 1 264 ? -0.531 -3.846 -14.124 1.00 90.56 264 ASN A CA 1
ATOM 2116 C C . ASN A 1 264 ? -0.401 -2.402 -13.603 1.00 90.56 264 ASN A C 1
ATOM 2118 O O . ASN A 1 264 ? -1.204 -1.528 -13.944 1.00 90.56 264 ASN A O 1
ATOM 2122 N N . PHE A 1 265 ? 0.647 -2.120 -12.825 1.00 92.44 265 PHE A N 1
ATOM 2123 C CA . PHE A 1 265 ? 0.981 -0.772 -12.376 1.00 92.44 265 PHE A CA 1
ATOM 2124 C C . PHE A 1 265 ? 1.316 0.164 -13.549 1.00 92.44 265 PHE A C 1
ATOM 2126 O O . PHE A 1 265 ? 0.737 1.248 -13.659 1.00 92.44 265 PHE A O 1
ATOM 2133 N N . LEU A 1 266 ? 2.194 -0.257 -14.464 1.00 93.69 266 LEU A N 1
ATOM 2134 C CA . LEU A 1 266 ? 2.539 0.514 -15.665 1.00 93.69 266 LEU A CA 1
ATOM 2135 C C . LEU A 1 266 ? 1.341 0.656 -16.617 1.00 93.69 266 LEU A C 1
ATOM 2137 O O . LEU A 1 266 ? 1.114 1.735 -17.160 1.00 93.69 266 LEU A O 1
ATOM 2141 N N . GLN A 1 267 ? 0.512 -0.381 -16.757 1.00 94.69 267 GLN A N 1
ATOM 2142 C CA . GLN A 1 267 ? -0.712 -0.374 -17.562 1.00 94.69 267 GLN A CA 1
ATOM 2143 C C . GLN A 1 267 ? -1.732 0.643 -17.040 1.00 94.69 267 GLN A C 1
ATOM 2145 O O . GLN A 1 267 ? -2.367 1.351 -17.829 1.00 94.69 267 GLN A O 1
ATOM 2150 N N . LYS A 1 268 ? -1.852 0.789 -15.715 1.00 93.44 268 LYS A N 1
ATOM 2151 C CA . LYS A 1 268 ? -2.633 1.871 -15.102 1.00 93.44 268 LYS A CA 1
ATOM 2152 C C . LYS A 1 268 ? -2.082 3.246 -15.489 1.00 93.44 268 LYS A C 1
ATOM 2154 O O . LYS A 1 268 ? -2.858 4.152 -15.782 1.00 93.44 268 LYS A O 1
ATOM 2159 N N . GLY A 1 269 ? -0.758 3.398 -15.539 1.00 94.62 269 GLY A N 1
ATOM 2160 C CA . GLY A 1 269 ? -0.100 4.608 -16.042 1.00 94.62 269 GLY A CA 1
ATOM 2161 C C . GLY A 1 269 ? -0.442 4.900 -17.506 1.00 94.62 269 GLY A C 1
ATOM 2162 O O . GLY A 1 269 ? -0.860 6.012 -17.817 1.00 94.62 269 GLY A O 1
ATOM 2163 N N . ILE A 1 270 ? -0.351 3.889 -18.377 1.00 94.62 270 ILE A N 1
ATOM 2164 C CA . ILE A 1 270 ? -0.678 3.977 -19.814 1.00 94.62 270 ILE A CA 1
ATOM 2165 C C . ILE A 1 270 ? -2.145 4.359 -20.023 1.00 94.62 270 ILE A C 1
ATOM 2167 O O . ILE A 1 270 ? -2.459 5.148 -20.904 1.00 94.62 270 ILE A O 1
ATOM 2171 N N . THR A 1 271 ? -3.050 3.843 -19.195 1.00 91.19 271 THR A N 1
ATOM 2172 C CA . THR A 1 271 ? -4.480 4.171 -19.296 1.00 91.19 271 THR A CA 1
ATOM 2173 C C . THR A 1 271 ? -4.759 5.610 -18.848 1.00 91.19 271 THR A C 1
ATOM 2175 O O . THR A 1 271 ? -5.546 6.320 -19.469 1.00 91.19 271 THR A O 1
ATOM 2178 N N . ASN A 1 272 ? -4.085 6.068 -17.789 1.00 90.25 272 ASN A N 1
ATOM 2179 C CA . ASN A 1 272 ? -4.363 7.360 -17.159 1.00 90.25 272 ASN A CA 1
ATOM 2180 C C . ASN A 1 272 ? -3.576 8.538 -17.755 1.00 90.25 272 ASN A C 1
ATOM 2182 O O . ASN A 1 272 ? -3.927 9.690 -17.495 1.00 90.25 272 ASN A O 1
ATOM 2186 N N . ILE A 1 273 ? -2.541 8.290 -18.566 1.00 89.69 273 ILE A N 1
ATOM 2187 C CA . ILE A 1 273 ? -1.772 9.364 -19.214 1.00 89.69 273 ILE A CA 1
ATOM 2188 C C . ILE A 1 273 ? -2.609 10.161 -20.225 1.00 89.69 273 ILE A C 1
ATOM 2190 O O . ILE A 1 273 ? -2.256 11.294 -20.530 1.00 89.69 273 ILE A O 1
ATOM 2194 N N . ILE A 1 274 ? -3.746 9.628 -20.692 1.00 82.38 274 ILE A N 1
ATOM 2195 C CA . ILE A 1 274 ? -4.610 10.245 -21.714 1.00 82.38 274 ILE A CA 1
ATOM 2196 C C . ILE A 1 274 ? -5.044 11.686 -21.389 1.00 82.38 274 ILE A C 1
ATOM 2198 O O . ILE A 1 274 ? -5.210 12.489 -22.305 1.00 82.38 274 ILE A O 1
ATOM 2202 N N . ASN A 1 275 ? -5.168 12.031 -20.103 1.00 77.88 275 ASN A N 1
ATOM 2203 C CA . ASN A 1 275 ? -5.523 13.381 -19.646 1.00 77.88 275 ASN A CA 1
ATOM 2204 C C . ASN A 1 275 ? -4.361 14.382 -19.749 1.00 77.88 275 ASN A C 1
ATOM 2206 O O . ASN A 1 275 ? -4.562 15.582 -19.601 1.00 77.88 275 ASN A O 1
ATOM 2210 N N . PHE A 1 276 ? -3.145 13.895 -19.990 1.00 83.50 276 PHE A N 1
ATOM 2211 C CA . PHE A 1 276 ? -1.915 14.679 -20.012 1.00 83.50 276 PHE A CA 1
ATOM 2212 C C . PHE A 1 276 ? -1.291 14.774 -21.403 1.00 83.50 276 PHE A C 1
ATOM 2214 O O . PHE A 1 276 ? -0.278 15.442 -21.546 1.00 83.50 276 PHE A O 1
ATOM 2221 N N . ILE A 1 277 ? -1.878 14.163 -22.433 1.00 85.31 277 ILE A N 1
ATOM 2222 C CA . ILE A 1 277 ? -1.330 14.138 -23.796 1.00 85.31 277 ILE A CA 1
ATOM 2223 C C . ILE A 1 277 ? -2.383 14.543 -24.829 1.00 85.31 277 ILE A C 1
ATOM 2225 O O . ILE A 1 277 ? -3.585 14.338 -24.641 1.00 85.31 277 ILE A O 1
ATOM 2229 N N . ILE A 1 278 ? -1.928 15.058 -25.970 1.00 78.12 278 ILE A N 1
ATOM 2230 C CA . ILE A 1 278 ? -2.813 15.437 -27.081 1.00 78.12 278 ILE A CA 1
ATOM 2231 C C . ILE A 1 278 ? -3.121 14.220 -27.969 1.00 78.12 278 ILE A C 1
ATOM 2233 O O . ILE A 1 278 ? -4.268 14.012 -28.365 1.00 78.12 278 ILE A O 1
ATOM 2237 N N . ALA A 1 279 ? -2.124 13.367 -28.220 1.00 78.19 279 ALA A N 1
ATOM 2238 C CA . ALA A 1 279 ? -2.244 12.184 -29.073 1.00 78.19 279 ALA A CA 1
ATOM 2239 C C . ALA A 1 279 ? -2.918 10.991 -28.371 1.00 78.19 279 ALA A C 1
ATOM 2241 O O . ALA A 1 279 ? -2.900 10.863 -27.148 1.00 78.19 279 ALA A O 1
ATOM 2242 N N . THR A 1 280 ? -3.529 10.077 -29.124 1.00 81.12 280 THR A N 1
ATOM 2243 C CA . THR A 1 280 ? -3.985 8.789 -28.574 1.00 81.12 280 THR A CA 1
ATOM 2244 C C . THR A 1 280 ? -2.802 7.956 -28.099 1.00 81.12 280 THR A C 1
ATOM 2246 O O . THR A 1 280 ? -1.809 7.852 -28.811 1.00 81.12 280 THR A O 1
ATOM 2249 N N . PHE A 1 281 ? -2.927 7.340 -26.924 1.00 89.94 281 PHE A N 1
ATOM 2250 C CA . PHE A 1 281 ? -1.883 6.490 -26.366 1.00 89.94 281 PHE A CA 1
ATOM 2251 C C . PHE A 1 281 ? -2.510 5.304 -25.649 1.00 89.94 281 PHE A C 1
ATOM 2253 O O . PHE A 1 281 ? -3.169 5.451 -24.621 1.00 89.94 281 PHE A O 1
ATOM 2260 N N . ARG A 1 282 ? -2.364 4.134 -26.256 1.00 91.06 282 ARG A N 1
ATOM 2261 C CA . ARG A 1 282 ? -2.786 2.831 -25.754 1.00 91.06 282 ARG A CA 1
ATOM 2262 C C . ARG A 1 282 ? -1.542 1.967 -25.577 1.00 91.06 282 ARG A C 1
ATOM 2264 O O . ARG A 1 282 ? -0.408 2.417 -25.743 1.00 91.06 282 ARG A O 1
ATOM 2271 N N . VAL A 1 283 ? -1.755 0.707 -25.214 1.00 91.94 283 VAL A N 1
ATOM 2272 C CA . VAL A 1 283 ? -0.651 -0.227 -24.986 1.00 91.94 283 VAL A CA 1
ATOM 2273 C C . VAL A 1 283 ? 0.186 -0.434 -26.250 1.00 91.94 283 VAL A C 1
ATOM 2275 O O . VAL A 1 283 ? 1.396 -0.574 -26.148 1.00 91.94 283 VAL A O 1
ATOM 2278 N N . GLU A 1 284 ? -0.414 -0.383 -27.440 1.00 94.50 284 GLU A N 1
ATOM 2279 C CA . GLU A 1 284 ? 0.300 -0.501 -28.712 1.00 94.50 284 GLU A CA 1
ATOM 2280 C C . GLU A 1 284 ? 1.310 0.637 -28.918 1.00 94.50 284 GLU A C 1
ATOM 2282 O O . GLU A 1 284 ? 2.474 0.371 -29.217 1.00 94.50 284 GLU A O 1
ATOM 2287 N N . GLU A 1 285 ? 0.908 1.891 -28.689 1.00 96.00 285 GLU A N 1
ATOM 2288 C CA . GLU A 1 285 ? 1.823 3.034 -28.772 1.00 96.00 285 GLU A CA 1
ATOM 2289 C C . GLU A 1 285 ? 2.887 2.984 -27.654 1.00 96.00 285 GLU A C 1
ATOM 2291 O O . GLU A 1 285 ? 4.065 3.246 -27.902 1.00 96.00 285 GLU A O 1
ATOM 2296 N N . ALA A 1 286 ? 2.517 2.537 -26.447 1.00 96.94 286 ALA A N 1
ATOM 2297 C CA . ALA A 1 286 ? 3.462 2.346 -25.345 1.00 96.94 286 ALA A CA 1
ATOM 2298 C C . ALA A 1 286 ? 4.523 1.271 -25.640 1.00 96.94 286 ALA A C 1
ATOM 2300 O O . ALA A 1 286 ? 5.659 1.395 -25.183 1.00 96.94 286 ALA A O 1
ATOM 2301 N N . ILE A 1 287 ? 4.191 0.240 -26.420 1.00 97.94 287 ILE A N 1
ATOM 2302 C CA . ILE A 1 287 ? 5.137 -0.799 -26.850 1.00 97.94 287 ILE A CA 1
ATOM 2303 C C . ILE A 1 287 ? 6.183 -0.229 -27.810 1.00 97.94 287 ILE A C 1
ATOM 2305 O O . ILE A 1 287 ? 7.364 -0.539 -27.661 1.00 97.94 287 ILE A O 1
ATOM 2309 N N . VAL A 1 288 ? 5.779 0.634 -28.746 1.00 97.94 288 VAL A N 1
ATOM 2310 C CA . VAL A 1 288 ? 6.712 1.320 -29.658 1.00 97.94 288 VAL A CA 1
ATOM 2311 C C . VAL A 1 288 ? 7.640 2.260 -28.881 1.00 97.94 288 VAL A C 1
ATOM 2313 O O . VAL A 1 288 ? 8.852 2.265 -29.099 1.00 97.94 288 VAL A O 1
ATOM 2316 N N . CYS A 1 289 ? 7.110 3.021 -27.919 1.00 98.12 289 CYS A N 1
ATOM 2317 C CA . CYS A 1 289 ? 7.955 3.830 -27.036 1.00 98.12 289 CYS A CA 1
ATOM 2318 C C . CYS A 1 289 ? 8.929 2.953 -26.234 1.00 98.12 289 CYS A C 1
ATOM 2320 O O . CYS A 1 289 ? 10.113 3.269 -26.127 1.00 98.12 289 CYS A O 1
ATOM 2322 N N . SER A 1 290 ? 8.449 1.818 -25.719 1.00 98.38 290 SER A N 1
ATOM 2323 C CA . SER A 1 290 ? 9.252 0.887 -24.919 1.00 98.38 290 SER A CA 1
ATOM 2324 C C . SER A 1 290 ? 10.400 0.291 -25.723 1.00 98.38 290 SER A C 1
ATOM 2326 O O . SER A 1 290 ? 11.528 0.258 -25.241 1.00 98.38 290 SER A O 1
ATOM 2328 N N . SER A 1 291 ? 10.167 -0.107 -26.975 1.00 98.44 291 SER A N 1
ATOM 2329 C CA . SER A 1 291 ? 11.235 -0.637 -27.825 1.00 98.44 291 SER A CA 1
ATOM 2330 C C . SER A 1 291 ? 12.329 0.397 -28.110 1.00 98.44 291 SER A C 1
ATOM 2332 O O . SER A 1 291 ? 13.503 0.038 -28.148 1.00 98.44 291 SER A O 1
ATOM 2334 N N . LYS A 1 292 ? 11.969 1.683 -28.260 1.00 98.56 292 LYS A N 1
ATOM 2335 C CA . LYS A 1 292 ? 12.935 2.782 -28.436 1.00 98.56 292 LYS A CA 1
ATOM 2336 C C . LYS A 1 292 ? 13.795 2.970 -27.189 1.00 98.56 292 LYS A C 1
ATOM 2338 O O . LYS A 1 292 ? 15.013 3.057 -27.304 1.00 98.56 292 LYS A O 1
ATOM 2343 N N . VAL A 1 293 ? 13.182 2.963 -26.003 1.00 98.56 293 VAL A N 1
ATOM 2344 C CA . VAL A 1 293 ? 13.909 3.047 -24.725 1.00 98.56 293 VAL A CA 1
ATOM 2345 C C . VAL A 1 293 ? 14.827 1.844 -24.515 1.00 98.56 293 VAL A C 1
ATOM 2347 O O . VAL A 1 293 ? 15.978 2.020 -24.124 1.00 98.56 293 VAL A O 1
ATOM 2350 N N . ALA A 1 294 ? 14.352 0.633 -24.811 1.00 98.06 294 ALA A N 1
ATOM 2351 C CA . ALA A 1 294 ? 15.159 -0.578 -24.710 1.00 98.06 294 ALA A CA 1
ATOM 2352 C C . ALA A 1 294 ? 16.362 -0.548 -25.663 1.00 98.06 294 ALA A C 1
ATOM 2354 O O . ALA A 1 294 ? 17.459 -0.949 -25.287 1.00 98.06 294 ALA A O 1
ATOM 2355 N N . TYR A 1 295 ? 16.186 -0.048 -26.887 1.00 98.19 295 TYR A N 1
ATOM 2356 C CA . TYR A 1 295 ? 17.300 0.115 -27.813 1.00 98.19 295 TYR A CA 1
ATOM 2357 C C . TYR A 1 295 ? 18.276 1.200 -27.346 1.00 98.19 295 TYR A C 1
ATOM 2359 O O . TYR A 1 295 ? 19.480 0.956 -27.292 1.00 98.19 295 TYR A O 1
ATOM 2367 N N . LEU A 1 296 ? 17.761 2.358 -26.925 1.00 98.12 296 LEU A N 1
ATOM 2368 C CA . LEU A 1 296 ? 18.561 3.461 -26.400 1.00 98.12 296 LEU A CA 1
ATOM 2369 C C . LEU A 1 296 ? 19.418 3.038 -25.200 1.00 98.12 296 LEU A C 1
ATOM 2371 O O . LEU A 1 296 ? 20.600 3.378 -25.146 1.00 98.12 296 LEU A O 1
ATOM 2375 N N . SER A 1 297 ? 18.861 2.270 -24.260 1.00 97.62 297 SER A N 1
ATOM 2376 C CA . SER A 1 297 ? 19.621 1.823 -23.092 1.00 97.62 297 SER A CA 1
ATOM 2377 C C . SER A 1 297 ? 20.789 0.913 -23.478 1.00 97.62 297 SER A C 1
ATOM 2379 O O . SER A 1 297 ? 21.868 1.030 -22.897 1.00 97.62 297 SER A O 1
ATOM 2381 N N . GLN A 1 298 ? 20.621 0.071 -24.504 1.00 95.94 298 GLN A N 1
ATOM 2382 C CA . GLN A 1 298 ? 21.698 -0.775 -25.022 1.00 95.94 298 GLN A CA 1
ATOM 2383 C C . GLN A 1 298 ? 22.733 0.015 -25.834 1.00 95.94 298 GLN A C 1
ATOM 2385 O O . GLN A 1 298 ? 23.924 -0.248 -25.688 1.00 95.94 298 GLN A O 1
ATOM 2390 N N . ILE A 1 299 ? 22.328 1.022 -26.616 1.00 95.50 299 ILE A N 1
ATOM 2391 C CA . ILE A 1 299 ? 23.259 1.938 -27.304 1.00 95.50 299 ILE A CA 1
ATOM 2392 C C . ILE A 1 299 ? 24.193 2.606 -26.289 1.00 95.50 299 ILE A C 1
ATOM 2394 O O . ILE A 1 299 ? 25.414 2.558 -26.441 1.00 95.50 299 ILE A O 1
ATOM 2398 N N . ILE A 1 300 ? 23.626 3.182 -25.224 1.00 95.75 300 ILE A N 1
ATOM 2399 C CA . ILE A 1 300 ? 24.390 3.876 -24.177 1.00 95.75 300 ILE A CA 1
ATOM 2400 C C . ILE A 1 300 ? 25.308 2.894 -23.441 1.00 95.75 300 ILE A C 1
ATOM 2402 O O . ILE A 1 300 ? 26.488 3.193 -23.230 1.00 95.75 300 ILE A O 1
ATOM 2406 N N . ARG A 1 301 ? 24.785 1.710 -23.090 1.00 93.56 301 ARG A N 1
ATOM 2407 C CA . ARG A 1 301 ? 25.534 0.644 -22.407 1.00 93.56 301 ARG A CA 1
ATOM 2408 C C . ARG A 1 301 ? 26.748 0.187 -23.213 1.00 93.56 301 ARG A C 1
ATOM 2410 O O . ARG A 1 301 ? 27.821 0.031 -22.642 1.00 93.56 301 ARG A O 1
ATOM 2417 N N . GLN A 1 302 ? 26.583 -0.000 -24.521 1.00 89.62 302 GLN A N 1
ATOM 2418 C CA . GLN A 1 302 ? 27.648 -0.438 -25.429 1.00 89.62 302 GLN A CA 1
ATOM 2419 C C . GLN A 1 302 ? 28.521 0.719 -25.940 1.00 89.62 302 GLN A C 1
ATOM 2421 O O . GLN A 1 302 ? 29.433 0.489 -26.729 1.00 89.62 302 GLN A O 1
ATOM 2426 N N . ASN A 1 303 ? 28.265 1.955 -25.491 1.00 91.56 303 ASN A N 1
ATOM 2427 C CA . ASN A 1 303 ? 28.969 3.158 -25.940 1.00 91.56 303 ASN A CA 1
ATOM 2428 C C . ASN A 1 303 ? 28.939 3.337 -27.473 1.00 91.56 303 ASN A C 1
ATOM 2430 O O . ASN A 1 303 ? 29.930 3.726 -28.088 1.00 91.56 303 ASN A O 1
ATOM 2434 N N . ILE A 1 304 ? 27.799 3.032 -28.094 1.00 91.50 304 ILE A N 1
ATOM 2435 C CA . ILE A 1 304 ? 27.590 3.233 -29.528 1.00 91.50 304 ILE A CA 1
ATOM 2436 C C . ILE A 1 304 ? 27.219 4.697 -29.747 1.00 91.50 304 ILE A C 1
ATOM 2438 O O . ILE A 1 304 ? 26.203 5.171 -29.243 1.00 91.50 304 ILE A O 1
ATOM 2442 N N . THR A 1 305 ? 28.047 5.418 -30.494 1.00 85.06 305 THR A N 1
ATOM 2443 C CA . THR A 1 305 ? 27.864 6.856 -30.746 1.00 85.06 305 THR A CA 1
ATOM 2444 C C . THR A 1 305 ? 27.599 7.178 -32.216 1.00 85.06 305 THR A C 1
ATOM 2446 O O . THR A 1 305 ? 27.113 8.267 -32.515 1.00 85.06 305 THR A O 1
ATOM 2449 N N . THR A 1 306 ? 27.856 6.235 -33.128 1.00 85.06 306 THR A N 1
ATOM 2450 C CA . THR A 1 306 ? 27.642 6.363 -34.579 1.00 85.06 306 THR A CA 1
ATOM 2451 C C . THR A 1 306 ? 26.762 5.232 -35.109 1.00 85.06 306 THR A C 1
ATOM 2453 O O . THR A 1 306 ? 26.536 4.236 -34.423 1.00 85.06 306 THR A O 1
ATOM 2456 N N . ASP A 1 307 ? 26.238 5.401 -36.327 1.00 86.69 307 ASP A N 1
ATOM 2457 C CA . ASP A 1 307 ? 25.507 4.362 -37.074 1.00 86.69 307 ASP A CA 1
ATOM 2458 C C . ASP A 1 307 ? 24.300 3.762 -36.332 1.00 86.69 307 ASP A C 1
ATOM 2460 O O . ASP A 1 307 ? 23.945 2.593 -36.502 1.00 86.69 307 ASP A O 1
ATOM 2464 N N . VAL A 1 308 ? 23.632 4.580 -35.511 1.00 92.50 308 VAL A N 1
ATOM 2465 C CA . VAL A 1 308 ? 22.419 4.168 -34.801 1.00 92.50 308 VAL A CA 1
ATOM 2466 C C . VAL A 1 308 ? 21.306 3.872 -35.802 1.00 92.50 308 VAL A C 1
ATOM 2468 O O . VAL A 1 308 ? 20.880 4.736 -36.574 1.00 92.50 308 VAL A O 1
ATOM 2471 N N . ALA A 1 309 ? 20.813 2.637 -35.766 1.00 93.06 309 ALA A N 1
ATOM 2472 C CA . ALA A 1 309 ? 19.805 2.147 -36.687 1.00 93.06 309 ALA A CA 1
ATOM 2473 C C . ALA A 1 309 ? 18.455 2.840 -36.443 1.00 93.06 309 ALA A C 1
ATOM 2475 O O . ALA A 1 309 ? 18.006 3.006 -35.307 1.00 93.06 309 ALA A O 1
ATOM 2476 N N . ARG A 1 310 ? 17.776 3.232 -37.522 1.00 94.56 310 ARG A N 1
ATOM 2477 C CA . ARG A 1 310 ? 16.455 3.872 -37.481 1.00 94.56 310 ARG A CA 1
ATOM 2478 C C . ARG A 1 310 ? 15.494 3.101 -38.360 1.00 94.56 310 ARG A C 1
ATOM 2480 O O . ARG A 1 310 ? 15.850 2.771 -39.489 1.00 94.56 310 ARG A O 1
ATOM 2487 N N . PHE A 1 311 ? 14.293 2.864 -37.842 1.00 94.94 311 PHE A N 1
ATOM 2488 C CA . PHE A 1 311 ? 13.245 2.198 -38.599 1.00 94.94 311 PHE A CA 1
ATOM 2489 C C . PHE A 1 311 ? 12.827 3.079 -39.776 1.00 94.94 311 PHE A C 1
ATOM 2491 O O . PHE A 1 311 ? 12.507 4.255 -39.581 1.00 94.94 311 PHE A O 1
ATOM 2498 N N . LYS A 1 312 ? 12.833 2.520 -40.987 1.00 91.94 312 LYS A N 1
ATOM 2499 C CA . LYS A 1 312 ? 12.409 3.243 -42.196 1.00 91.94 312 LYS A CA 1
ATOM 2500 C C . LYS A 1 312 ? 11.096 2.711 -42.725 1.00 91.94 312 LYS A C 1
ATOM 2502 O O . LYS A 1 312 ? 10.190 3.493 -43.007 1.00 91.94 312 LYS A O 1
ATOM 2507 N N . SER A 1 313 ? 11.000 1.395 -42.882 1.00 90.75 313 SER A N 1
ATOM 2508 C CA . SER A 1 313 ? 9.814 0.775 -43.452 1.00 90.75 313 SER A CA 1
ATOM 2509 C C . SER A 1 313 ? 9.741 -0.726 -43.133 1.00 90.75 313 SER A C 1
ATOM 2511 O O . SER A 1 313 ? 10.769 -1.362 -42.899 1.00 90.75 313 SER A O 1
ATOM 2513 N N . PRO A 1 314 ? 8.542 -1.338 -43.113 1.00 88.94 314 PRO A N 1
ATOM 2514 C CA . PRO A 1 314 ? 8.379 -2.747 -42.742 1.00 88.94 314 PRO A CA 1
ATOM 2515 C C . PRO A 1 314 ? 9.115 -3.760 -43.636 1.00 88.94 314 PRO A C 1
ATOM 2517 O O . PRO A 1 314 ? 9.335 -4.895 -43.208 1.00 88.94 314 PRO A O 1
ATOM 2520 N N . GLU A 1 315 ? 9.493 -3.394 -44.865 1.00 86.94 315 GLU A N 1
ATOM 2521 C CA . GLU A 1 315 ? 10.143 -4.296 -45.824 1.00 86.94 315 GLU A CA 1
ATOM 2522 C C . GLU A 1 315 ? 11.520 -4.778 -45.335 1.00 86.94 315 GLU A C 1
ATOM 2524 O O . GLU A 1 315 ? 11.890 -5.931 -45.586 1.00 86.94 315 GLU A O 1
ATOM 2529 N N . GLU A 1 316 ? 12.241 -3.951 -44.565 1.00 88.19 316 GLU A N 1
ATOM 2530 C CA . GLU A 1 316 ? 13.570 -4.274 -44.014 1.00 88.19 316 GLU A CA 1
ATOM 2531 C C . GLU A 1 316 ? 13.531 -5.399 -42.968 1.00 88.19 316 GLU A C 1
ATOM 2533 O O . GLU A 1 316 ? 14.542 -6.032 -42.667 1.00 88.19 316 GLU A O 1
ATOM 2538 N N . LEU A 1 317 ? 12.339 -5.710 -42.451 1.00 89.06 317 LEU A N 1
ATOM 2539 C CA . LEU A 1 317 ? 12.156 -6.721 -41.417 1.00 89.06 317 LEU A CA 1
ATOM 2540 C C . LEU A 1 317 ? 12.050 -8.132 -41.989 1.00 89.06 317 LEU A C 1
ATOM 2542 O O . LEU A 1 317 ? 12.173 -9.099 -41.241 1.00 89.06 317 LEU A O 1
ATOM 2546 N N . THR A 1 318 ? 11.795 -8.289 -43.290 1.00 79.06 318 THR A N 1
ATOM 2547 C CA . THR A 1 318 ? 11.491 -9.590 -43.913 1.00 79.06 318 THR A CA 1
ATOM 2548 C C . THR A 1 318 ? 12.527 -10.664 -43.567 1.00 79.06 318 THR A C 1
ATOM 2550 O O . THR A 1 318 ? 12.139 -11.748 -43.123 1.00 79.06 318 THR A O 1
ATOM 2553 N N . ALA A 1 319 ? 13.815 -10.323 -43.622 1.00 82.00 319 ALA A N 1
ATOM 2554 C CA . ALA A 1 319 ? 14.929 -11.238 -43.376 1.00 82.00 319 ALA A CA 1
ATOM 2555 C C . ALA A 1 319 ? 15.357 -11.395 -41.900 1.00 82.00 319 ALA A C 1
ATOM 2557 O O . ALA A 1 319 ? 16.109 -12.318 -41.598 1.00 82.00 319 ALA A O 1
ATOM 2558 N N . ILE A 1 320 ? 14.899 -10.544 -40.970 1.00 88.19 320 ILE A N 1
ATOM 2559 C CA . ILE A 1 320 ? 15.420 -10.521 -39.587 1.00 88.19 320 ILE A CA 1
ATOM 2560 C C . ILE A 1 320 ? 14.474 -11.214 -38.593 1.00 88.19 320 ILE A C 1
ATOM 2562 O O . ILE A 1 320 ? 13.253 -11.066 -38.676 1.00 88.19 320 ILE A O 1
ATOM 2566 N N . THR A 1 321 ? 15.020 -11.985 -37.649 1.00 90.38 321 THR A N 1
ATOM 2567 C CA . THR A 1 321 ? 14.266 -12.748 -36.632 1.00 90.38 321 THR A CA 1
ATOM 2568 C C . THR A 1 321 ? 15.031 -12.750 -35.310 1.00 90.38 321 THR A C 1
ATOM 2570 O O . THR A 1 321 ? 16.256 -12.806 -35.310 1.00 90.38 321 THR A O 1
ATOM 2573 N N . ILE A 1 322 ? 14.316 -12.695 -34.182 1.00 90.25 322 ILE A N 1
ATOM 2574 C CA . ILE A 1 322 ? 14.903 -12.829 -32.841 1.00 90.25 322 ILE A CA 1
ATOM 2575 C C . ILE A 1 322 ? 14.957 -14.318 -32.484 1.00 90.25 322 ILE A C 1
ATOM 2577 O O . ILE A 1 322 ? 13.915 -14.943 -32.275 1.00 90.25 322 ILE A O 1
ATOM 2581 N N . GLU A 1 323 ? 16.155 -14.895 -32.422 1.00 86.81 323 GLU A N 1
ATOM 2582 C CA . GLU A 1 323 ? 16.359 -16.336 -32.190 1.00 86.81 323 GLU A CA 1
ATOM 2583 C C . GLU A 1 323 ? 16.476 -16.702 -30.702 1.00 86.81 323 GLU A C 1
ATOM 2585 O O . GLU A 1 323 ? 16.272 -17.853 -30.309 1.00 86.81 323 GLU A O 1
ATOM 2590 N N . GLN A 1 324 ? 16.770 -15.724 -29.846 1.00 85.12 324 GLN A N 1
ATOM 2591 C CA . GLN A 1 324 ? 16.958 -15.929 -28.415 1.00 85.12 324 GLN A CA 1
ATOM 2592 C C . GLN A 1 324 ? 15.647 -16.367 -27.752 1.00 85.12 324 GLN A C 1
ATOM 2594 O O . GLN A 1 324 ? 14.641 -15.656 -27.799 1.00 85.12 324 GLN A O 1
ATOM 2599 N N . LYS A 1 325 ? 15.659 -17.536 -27.094 1.00 80.88 325 LYS A N 1
ATOM 2600 C CA . LYS A 1 325 ? 14.453 -18.177 -26.532 1.00 80.88 325 LYS A CA 1
ATOM 2601 C C . LYS A 1 325 ? 13.663 -17.265 -25.588 1.00 80.88 325 LYS A C 1
ATOM 2603 O O . LYS A 1 325 ? 12.440 -17.206 -25.714 1.00 80.88 325 LYS A O 1
ATOM 2608 N N . GLU A 1 326 ? 14.347 -16.534 -24.709 1.00 80.44 326 GLU A N 1
ATOM 2609 C CA . GLU A 1 326 ? 13.745 -15.597 -23.744 1.00 80.44 326 GLU A CA 1
ATOM 2610 C C . GLU A 1 326 ? 12.950 -14.472 -24.430 1.00 80.44 326 GLU A C 1
ATOM 2612 O O . GLU A 1 326 ? 11.856 -14.114 -23.996 1.00 80.44 326 GLU A O 1
ATOM 2617 N N . PHE A 1 327 ? 13.444 -13.987 -25.571 1.00 88.56 327 PHE A N 1
ATOM 2618 C CA . PHE A 1 327 ? 12.864 -12.868 -26.317 1.00 88.56 327 PHE A CA 1
ATOM 2619 C C . PHE A 1 327 ? 12.031 -13.307 -27.528 1.00 88.56 327 PHE A C 1
ATOM 2621 O O . PHE A 1 327 ? 11.432 -12.479 -28.211 1.00 88.56 327 PHE A O 1
ATOM 2628 N N . SER A 1 328 ? 11.925 -14.612 -27.783 1.00 83.88 328 SER A N 1
ATOM 2629 C CA . SER A 1 328 ? 11.261 -15.180 -28.966 1.00 83.88 328 SER A CA 1
ATOM 2630 C C . SER A 1 328 ? 9.802 -14.733 -29.141 1.00 83.88 328 SER A C 1
ATOM 2632 O O . SER A 1 328 ? 9.320 -14.618 -30.273 1.00 83.88 328 SER A O 1
ATOM 2634 N N . LYS A 1 329 ? 9.097 -14.415 -28.042 1.00 86.88 329 LYS A N 1
ATOM 2635 C CA . LYS A 1 329 ? 7.723 -13.877 -28.060 1.00 86.88 329 LYS A CA 1
ATOM 2636 C C . LYS A 1 329 ? 7.622 -12.526 -28.783 1.00 86.88 329 LYS A C 1
ATOM 2638 O O . LYS A 1 329 ? 6.565 -12.234 -29.346 1.00 86.88 329 LYS A O 1
ATOM 2643 N N . LEU A 1 330 ? 8.702 -11.740 -28.826 1.00 92.44 330 LEU A N 1
ATOM 2644 C CA . LEU A 1 330 ? 8.759 -10.444 -29.511 1.00 92.44 330 LEU A CA 1
ATOM 2645 C C . LEU A 1 330 ? 8.616 -10.574 -31.032 1.00 92.44 330 LEU A C 1
ATOM 2647 O O . LEU A 1 330 ? 8.133 -9.643 -31.670 1.00 92.44 330 LEU A O 1
ATOM 2651 N N . ASN A 1 331 ? 8.909 -11.742 -31.623 1.00 92.00 331 ASN A N 1
ATOM 2652 C CA . ASN A 1 331 ? 8.694 -11.982 -33.058 1.00 92.00 331 ASN A CA 1
ATOM 2653 C C . ASN A 1 331 ? 7.230 -11.794 -33.492 1.00 92.00 331 ASN A C 1
ATOM 2655 O O . ASN A 1 331 ? 6.962 -11.547 -34.666 1.00 92.00 331 ASN A O 1
ATOM 2659 N N . ARG A 1 332 ? 6.268 -11.863 -32.559 1.00 90.88 332 ARG A N 1
ATOM 2660 C CA . ARG A 1 332 ? 4.854 -11.558 -32.838 1.00 90.88 332 ARG A CA 1
ATOM 2661 C C . ARG A 1 332 ? 4.650 -10.103 -33.275 1.00 90.88 332 ARG A C 1
ATOM 2663 O O . ARG A 1 332 ? 3.784 -9.843 -34.107 1.00 90.88 332 ARG A O 1
ATOM 2670 N N . LEU A 1 333 ? 5.478 -9.183 -32.772 1.00 93.69 333 LEU A N 1
ATOM 2671 C CA . LEU A 1 333 ? 5.424 -7.758 -33.104 1.00 93.69 333 LEU A CA 1
ATOM 2672 C C . LEU A 1 333 ? 5.786 -7.488 -34.563 1.00 93.69 333 LEU A C 1
ATOM 2674 O O . LEU A 1 333 ? 5.288 -6.525 -35.130 1.00 93.69 333 LEU A O 1
ATOM 2678 N N . LYS A 1 334 ? 6.573 -8.363 -35.202 1.00 91.88 334 LYS A N 1
ATOM 2679 C CA . LYS A 1 334 ? 7.025 -8.207 -36.593 1.00 91.88 334 LYS A CA 1
ATOM 2680 C C . LYS A 1 334 ? 5.879 -7.924 -37.572 1.00 91.88 334 LYS A C 1
ATOM 2682 O O . LYS A 1 334 ? 6.069 -7.199 -38.539 1.00 91.88 334 LYS A O 1
ATOM 2687 N N . LYS A 1 335 ? 4.689 -8.483 -37.314 1.00 88.25 335 LYS A N 1
ATOM 2688 C CA . LYS A 1 335 ? 3.483 -8.25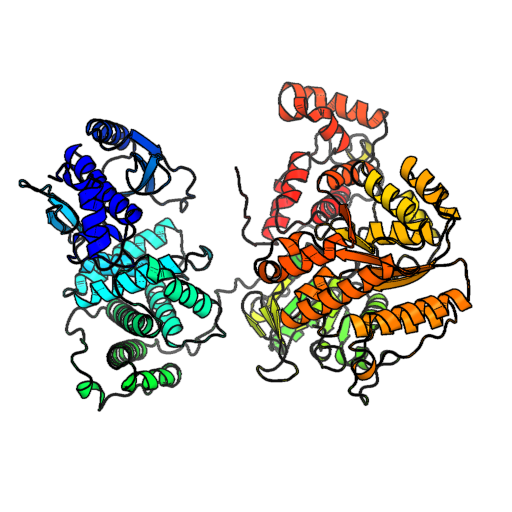8 -38.130 1.00 88.25 335 LYS A CA 1
ATOM 2689 C C . LYS A 1 335 ? 2.586 -7.136 -37.603 1.00 88.25 335 LYS A C 1
ATOM 2691 O O . LYS A 1 335 ? 1.971 -6.444 -38.402 1.00 88.25 335 LYS A O 1
ATOM 2696 N N . THR A 1 336 ? 2.455 -6.995 -36.284 1.00 92.06 336 THR A N 1
ATOM 2697 C CA . THR A 1 336 ? 1.460 -6.096 -35.669 1.00 92.06 336 THR A CA 1
ATOM 2698 C C . THR A 1 336 ? 2.000 -4.698 -35.378 1.00 92.06 336 THR A C 1
ATOM 2700 O O . THR A 1 336 ? 1.252 -3.734 -35.461 1.00 92.06 336 THR A O 1
ATOM 2703 N N . LEU A 1 337 ? 3.279 -4.595 -35.011 1.00 95.62 337 LEU A N 1
ATOM 2704 C CA . LEU A 1 337 ? 3.994 -3.372 -34.637 1.00 95.62 337 LEU A CA 1
ATOM 2705 C C . LEU A 1 337 ? 5.435 -3.447 -35.193 1.00 95.62 337 LEU A C 1
ATOM 2707 O O . LEU A 1 337 ? 6.374 -3.696 -34.431 1.00 95.62 337 LEU A O 1
ATOM 2711 N N . PRO A 1 338 ? 5.622 -3.282 -36.518 1.00 95.56 338 PRO A N 1
ATOM 2712 C CA . PRO A 1 338 ? 6.907 -3.500 -37.189 1.00 95.56 338 PRO A CA 1
ATOM 2713 C C . PRO A 1 338 ? 8.029 -2.601 -36.651 1.00 95.56 338 PRO A C 1
ATOM 2715 O O . PRO A 1 338 ? 9.131 -3.087 -36.409 1.00 95.56 338 PRO A O 1
ATOM 2718 N N . GLU A 1 339 ? 7.737 -1.330 -36.365 1.00 96.88 339 GLU A N 1
ATOM 2719 C CA . GLU A 1 339 ? 8.696 -0.406 -35.744 1.00 96.88 339 GLU A CA 1
ATOM 2720 C C . GLU A 1 339 ? 9.160 -0.904 -34.366 1.00 96.88 339 GLU A C 1
ATOM 2722 O O . GLU A 1 339 ? 10.351 -0.883 -34.057 1.00 96.88 339 GLU A O 1
ATOM 2727 N N . ALA A 1 340 ? 8.235 -1.417 -33.545 1.00 97.38 340 ALA A N 1
ATOM 2728 C CA . ALA A 1 340 ? 8.597 -1.942 -32.234 1.00 97.38 340 ALA A CA 1
ATOM 2729 C C . ALA A 1 340 ? 9.489 -3.180 -32.346 1.00 97.38 340 ALA A C 1
ATOM 2731 O O . ALA A 1 340 ? 10.453 -3.333 -31.596 1.00 97.38 340 ALA A O 1
ATOM 2732 N N . PHE A 1 341 ? 9.182 -4.059 -33.301 1.00 97.50 341 PHE A N 1
ATOM 2733 C CA . PHE A 1 341 ? 10.005 -5.227 -33.583 1.00 97.50 341 PHE A CA 1
ATOM 2734 C C . PHE A 1 341 ? 11.413 -4.845 -34.050 1.00 97.50 341 PHE A C 1
ATOM 2736 O O . PHE A 1 341 ? 12.372 -5.437 -33.563 1.00 97.50 341 PHE A O 1
ATOM 2743 N N . PHE A 1 342 ? 11.543 -3.854 -34.938 1.00 97.44 342 PHE A N 1
ATOM 2744 C CA . PHE A 1 342 ? 12.835 -3.350 -35.412 1.00 97.44 342 PHE A CA 1
ATOM 2745 C C . PHE A 1 342 ? 13.743 -2.952 -34.244 1.00 97.44 342 PHE A C 1
ATOM 2747 O O . PHE A 1 342 ? 14.847 -3.477 -34.098 1.00 97.44 342 PHE A O 1
ATOM 2754 N N . TYR A 1 343 ? 13.255 -2.073 -33.364 1.00 97.94 343 TYR A N 1
ATOM 2755 C CA . TYR A 1 343 ? 14.059 -1.593 -32.243 1.00 97.94 343 TYR A CA 1
ATOM 2756 C C . TYR A 1 343 ? 14.337 -2.693 -31.213 1.00 97.94 343 TYR A C 1
ATOM 2758 O O . TYR A 1 343 ? 15.457 -2.772 -30.713 1.00 97.94 343 TYR A O 1
ATOM 2766 N N . TRP A 1 344 ? 13.385 -3.597 -30.950 1.00 97.56 344 TRP A N 1
ATOM 2767 C CA . TRP A 1 344 ? 13.645 -4.767 -30.106 1.00 97.56 344 TRP A CA 1
ATOM 2768 C C . TRP A 1 344 ? 14.712 -5.689 -30.700 1.00 97.56 344 TRP A C 1
ATOM 2770 O O . TRP A 1 344 ? 15.598 -6.114 -29.970 1.00 97.56 344 TRP A O 1
ATOM 2780 N N . TYR A 1 345 ? 14.676 -5.971 -32.003 1.00 96.00 345 TYR A N 1
ATOM 2781 C CA . TYR A 1 345 ? 15.689 -6.795 -32.667 1.00 96.00 345 TYR A CA 1
ATOM 2782 C C . TYR A 1 345 ? 17.096 -6.212 -32.480 1.00 96.00 345 TYR A C 1
ATOM 2784 O O . TYR A 1 345 ? 18.006 -6.917 -32.039 1.00 96.00 345 TYR A O 1
ATOM 2792 N N . HIS A 1 346 ? 17.263 -4.910 -32.727 1.00 95.38 346 HIS A N 1
ATOM 2793 C CA . HIS A 1 346 ? 18.540 -4.236 -32.502 1.00 95.38 346 HIS A CA 1
ATOM 2794 C C . HIS A 1 346 ? 18.941 -4.216 -31.021 1.00 95.38 346 HIS A C 1
ATOM 2796 O O . HIS A 1 346 ? 20.098 -4.492 -30.705 1.00 95.38 346 HIS A O 1
ATOM 2802 N N . ALA A 1 347 ? 18.000 -3.964 -30.108 1.00 96.06 347 ALA A N 1
ATOM 2803 C CA . ALA A 1 347 ? 18.257 -3.992 -28.671 1.00 96.06 347 ALA A CA 1
ATOM 2804 C C . ALA A 1 347 ? 18.728 -5.377 -28.194 1.00 96.06 347 ALA A C 1
ATOM 2806 O O . ALA A 1 347 ? 19.718 -5.467 -27.473 1.00 96.06 347 ALA A O 1
ATOM 2807 N N . ILE A 1 348 ? 18.072 -6.461 -28.628 1.00 94.69 348 ILE A N 1
ATOM 2808 C CA . ILE A 1 348 ? 18.444 -7.832 -28.246 1.00 94.69 348 ILE A CA 1
ATOM 2809 C C . ILE A 1 348 ? 19.806 -8.222 -28.824 1.00 94.69 348 ILE A C 1
ATOM 2811 O O . ILE A 1 348 ? 20.615 -8.811 -28.112 1.00 94.69 348 ILE A O 1
ATOM 2815 N N . ASN A 1 349 ? 20.110 -7.861 -30.073 1.00 90.69 349 ASN A N 1
ATOM 2816 C CA . ASN A 1 349 ? 21.429 -8.140 -30.646 1.00 90.69 349 ASN A CA 1
ATOM 2817 C C . ASN A 1 349 ? 22.554 -7.475 -29.839 1.00 90.69 349 ASN A C 1
ATOM 2819 O O . ASN A 1 349 ? 23.549 -8.128 -29.527 1.00 90.69 349 ASN A O 1
ATOM 2823 N N . LEU A 1 350 ? 22.368 -6.212 -29.439 1.00 91.19 350 LEU A N 1
ATOM 2824 C CA . LEU A 1 350 ? 23.322 -5.499 -28.585 1.00 91.19 350 LEU A CA 1
ATOM 2825 C C . LEU A 1 350 ? 23.395 -6.067 -27.162 1.00 91.19 350 LEU A C 1
ATOM 2827 O O . LEU A 1 350 ? 24.464 -6.071 -26.553 1.00 91.19 350 LEU A O 1
ATOM 2831 N N . PHE A 1 351 ? 22.275 -6.558 -26.633 1.00 85.62 351 PHE A N 1
ATOM 2832 C CA . PHE A 1 351 ? 22.215 -7.201 -25.322 1.00 85.62 351 PHE A CA 1
ATOM 2833 C C . PHE A 1 351 ? 23.004 -8.525 -25.297 1.00 85.62 351 PHE A C 1
ATOM 2835 O O . PHE A 1 351 ? 23.715 -8.820 -24.338 1.00 85.62 351 PHE A O 1
ATOM 2842 N N . VAL A 1 352 ? 22.928 -9.309 -26.377 1.00 78.88 352 VAL A N 1
ATOM 2843 C CA . VAL A 1 352 ? 23.548 -10.642 -26.478 1.00 78.88 352 VAL A CA 1
ATOM 2844 C C . VAL A 1 352 ? 25.043 -10.575 -26.794 1.00 78.88 352 VAL A C 1
ATOM 2846 O O . VAL A 1 352 ? 25.803 -11.372 -26.248 1.00 78.88 352 VAL A O 1
ATOM 2849 N N . GLN A 1 353 ? 25.488 -9.624 -27.626 1.00 63.88 353 GLN A N 1
ATOM 2850 C CA . GLN A 1 353 ? 26.886 -9.515 -28.079 1.00 63.88 353 GLN A CA 1
ATOM 2851 C C . GLN A 1 353 ? 27.921 -9.324 -26.953 1.00 63.88 353 GLN A C 1
ATOM 2853 O O . GLN A 1 353 ? 29.097 -9.572 -27.187 1.00 63.88 353 GLN A O 1
ATOM 2858 N N . ASN A 1 354 ? 27.504 -8.947 -25.738 1.00 50.38 354 ASN A N 1
ATOM 2859 C CA . ASN A 1 354 ? 28.374 -8.791 -24.566 1.00 50.38 354 ASN A CA 1
ATOM 2860 C C . ASN A 1 354 ? 27.727 -9.331 -23.277 1.00 50.38 354 ASN A C 1
ATOM 2862 O O . ASN A 1 354 ? 27.872 -8.741 -22.204 1.00 50.38 354 ASN A O 1
ATOM 2866 N N . SER A 1 355 ? 27.008 -10.457 -23.355 1.00 39.91 355 SER A N 1
ATOM 2867 C CA . SER A 1 355 ? 26.704 -11.211 -22.132 1.00 39.91 355 SER A CA 1
ATOM 2868 C C . SER A 1 355 ? 28.035 -11.637 -21.494 1.00 39.91 355 SER A C 1
ATOM 2870 O O . SER A 1 355 ? 28.806 -12.337 -22.152 1.00 39.91 355 SER A O 1
ATOM 2872 N N . PRO A 1 356 ? 28.370 -11.204 -20.264 1.00 35.09 356 PRO A N 1
ATOM 2873 C CA . PRO A 1 356 ? 29.601 -11.637 -19.621 1.00 35.09 356 PRO A CA 1
ATOM 2874 C C . PRO A 1 356 ? 29.593 -13.168 -19.530 1.00 35.09 356 PRO A C 1
ATOM 2876 O O . PRO A 1 356 ? 28.630 -13.766 -19.046 1.00 35.09 356 PRO A O 1
ATOM 2879 N N . ASN A 1 357 ? 30.654 -13.799 -20.041 1.00 30.02 357 ASN A N 1
ATOM 2880 C CA . ASN A 1 357 ? 30.904 -15.226 -19.856 1.00 30.02 357 ASN A CA 1
ATOM 2881 C C . ASN A 1 357 ? 30.751 -15.573 -18.363 1.00 30.02 357 ASN A C 1
ATOM 2883 O O . ASN A 1 357 ? 31.366 -14.927 -17.517 1.00 30.02 357 ASN A O 1
ATOM 2887 N N . ASN A 1 358 ? 29.950 -16.604 -18.075 1.00 32.62 358 ASN A N 1
ATOM 2888 C CA . ASN A 1 358 ? 29.571 -17.104 -16.746 1.00 32.62 358 ASN A CA 1
ATOM 2889 C C . ASN A 1 358 ? 28.685 -16.173 -15.898 1.00 32.62 358 ASN A C 1
ATOM 2891 O O . ASN A 1 358 ? 29.117 -15.639 -14.885 1.00 32.62 358 ASN A O 1
ATOM 2895 N N . ASN A 1 359 ? 27.402 -16.083 -16.254 1.00 28.66 359 ASN A N 1
ATOM 2896 C CA . ASN A 1 359 ? 26.313 -16.044 -15.273 1.00 28.66 359 ASN A CA 1
ATOM 2897 C C . ASN A 1 359 ? 25.001 -16.474 -15.945 1.00 28.66 359 ASN A C 1
ATOM 2899 O O . ASN A 1 359 ? 24.187 -15.661 -16.377 1.00 28.66 359 ASN A O 1
ATOM 2903 N N . THR A 1 360 ? 24.771 -17.786 -16.023 1.00 29.36 360 THR A N 1
ATOM 2904 C CA . THR A 1 360 ? 23.410 -18.330 -16.112 1.00 29.36 360 THR A CA 1
ATOM 2905 C C . THR A 1 360 ? 22.737 -18.102 -14.761 1.00 29.36 360 THR A C 1
ATOM 2907 O O . THR A 1 360 ? 22.734 -18.971 -13.893 1.00 29.36 360 THR A O 1
ATOM 2910 N N . GLY A 1 361 ? 22.249 -16.883 -14.572 1.00 28.25 361 GLY A N 1
ATOM 2911 C CA . GLY A 1 361 ? 21.614 -16.406 -13.355 1.00 28.25 361 GLY A CA 1
ATOM 2912 C C . GLY A 1 361 ? 20.853 -15.128 -13.667 1.00 28.25 361 GLY A C 1
ATOM 2913 O O . GLY A 1 361 ? 21.274 -14.045 -13.280 1.00 28.25 361 GLY A O 1
ATOM 2914 N N . LEU A 1 362 ? 19.754 -15.248 -14.409 1.00 26.55 362 LEU A N 1
ATOM 2915 C CA . LEU A 1 362 ? 18.691 -14.252 -14.359 1.00 26.55 362 LEU A CA 1
ATOM 2916 C C . LEU A 1 362 ? 17.613 -14.802 -13.430 1.00 26.55 362 LEU A C 1
ATOM 2918 O O . LEU A 1 362 ? 17.146 -15.922 -13.627 1.00 26.55 362 LEU A O 1
ATOM 2922 N N . MET A 1 363 ? 17.277 -13.980 -12.432 1.00 27.05 363 MET A N 1
ATOM 2923 C CA . MET A 1 363 ? 16.491 -14.255 -11.220 1.00 27.05 363 MET A CA 1
ATOM 2924 C C . MET A 1 363 ? 17.299 -14.863 -10.056 1.00 27.05 363 MET A C 1
ATOM 2926 O O . MET A 1 363 ? 17.030 -15.968 -9.599 1.00 27.05 363 MET A O 1
ATOM 2930 N N . LYS A 1 364 ? 18.259 -14.098 -9.521 1.00 23.48 364 LYS A N 1
ATOM 2931 C CA . LYS A 1 364 ? 18.389 -13.987 -8.061 1.00 23.48 364 LYS A CA 1
ATOM 2932 C C . LYS A 1 364 ? 17.926 -12.584 -7.686 1.00 23.48 364 LYS A C 1
ATOM 2934 O O . LYS A 1 364 ? 18.562 -11.605 -8.067 1.00 23.48 364 LYS A O 1
ATOM 2939 N N . GLU A 1 365 ? 16.749 -12.520 -7.073 1.00 28.69 365 GLU A N 1
ATOM 2940 C CA . GLU A 1 365 ? 16.333 -11.368 -6.277 1.00 28.69 365 GLU A CA 1
ATOM 2941 C C . GLU A 1 365 ? 17.399 -11.133 -5.206 1.00 28.69 365 GLU A C 1
ATOM 2943 O O . GLU A 1 365 ? 17.873 -12.094 -4.609 1.00 28.69 365 GLU A O 1
ATOM 2948 N N . ASP A 1 366 ? 17.756 -9.861 -5.041 1.00 27.89 366 ASP A N 1
ATOM 2949 C CA . ASP A 1 366 ? 18.529 -9.285 -3.950 1.00 27.89 366 ASP A CA 1
ATOM 2950 C C . ASP A 1 366 ? 19.951 -9.839 -3.727 1.00 27.89 366 ASP A C 1
ATOM 2952 O O . ASP A 1 366 ? 20.245 -11.032 -3.716 1.00 27.89 366 ASP A O 1
ATOM 2956 N N . THR A 1 367 ? 20.895 -8.946 -3.431 1.00 29.66 367 THR A N 1
ATOM 2957 C CA . THR A 1 367 ? 21.871 -9.287 -2.394 1.00 29.66 367 THR A CA 1
ATOM 2958 C C . THR A 1 367 ? 21.062 -9.569 -1.131 1.00 29.66 367 THR A C 1
ATOM 2960 O O . THR A 1 367 ? 20.812 -8.658 -0.342 1.00 29.66 367 THR A O 1
ATOM 2963 N N . GLU A 1 368 ? 20.592 -10.809 -0.978 1.00 36.31 368 GLU A N 1
ATOM 2964 C CA . GLU A 1 368 ? 20.089 -11.321 0.284 1.00 36.31 368 GLU A CA 1
ATOM 2965 C C . GLU A 1 368 ? 21.229 -11.133 1.278 1.00 36.31 368 GLU A C 1
ATOM 2967 O O . GLU A 1 368 ? 22.264 -11.803 1.232 1.00 36.31 368 GLU A O 1
ATOM 2972 N N . ILE A 1 369 ? 21.065 -10.163 2.171 1.00 44.06 369 ILE A N 1
ATOM 2973 C CA . ILE A 1 369 ? 21.765 -10.200 3.443 1.00 44.06 369 ILE A CA 1
ATOM 2974 C C . ILE A 1 369 ? 21.282 -11.498 4.083 1.00 44.06 369 ILE A C 1
ATOM 2976 O O . ILE A 1 369 ? 20.182 -11.536 4.629 1.00 44.06 369 ILE A O 1
ATOM 2980 N N . THR A 1 370 ? 22.059 -12.574 3.961 1.00 48.00 370 THR A N 1
ATOM 2981 C CA . THR A 1 370 ? 21.734 -13.830 4.631 1.00 48.00 370 THR A CA 1
ATOM 2982 C C . THR A 1 370 ? 21.749 -13.554 6.130 1.00 48.00 370 THR A C 1
ATOM 2984 O O . THR A 1 370 ? 22.796 -13.189 6.676 1.00 48.00 370 THR A O 1
ATOM 2987 N N . LYS A 1 371 ? 20.599 -13.670 6.794 1.00 67.94 371 LYS A N 1
ATOM 2988 C CA . LYS A 1 371 ? 20.473 -13.411 8.237 1.00 67.94 371 LYS A CA 1
ATOM 2989 C C . LYS A 1 371 ? 20.630 -14.712 9.008 1.00 67.94 371 LYS A C 1
ATOM 2991 O O . LYS A 1 371 ? 20.305 -15.788 8.506 1.00 67.94 371 LYS A O 1
ATOM 2996 N N . HIS A 1 372 ? 21.143 -14.640 10.232 1.00 81.06 372 HIS A N 1
ATOM 2997 C CA . HIS A 1 372 ? 21.314 -15.838 11.043 1.00 81.06 372 HIS A CA 1
ATOM 2998 C C . HIS A 1 372 ? 19.940 -16.407 11.437 1.00 81.06 372 HIS A C 1
ATOM 3000 O O . HIS A 1 372 ? 18.989 -15.660 11.656 1.00 81.06 372 HIS A O 1
ATOM 3006 N N . ILE A 1 373 ? 19.828 -17.731 11.585 1.00 85.38 373 ILE A N 1
ATOM 3007 C CA . ILE A 1 373 ? 18.573 -18.396 11.982 1.00 85.38 373 ILE A CA 1
ATOM 3008 C C . ILE A 1 373 ? 17.964 -17.810 13.269 1.00 85.38 373 ILE A C 1
ATOM 3010 O O . ILE A 1 373 ? 16.751 -17.647 13.374 1.00 85.38 373 ILE A O 1
ATOM 3014 N N . ASP A 1 374 ? 18.810 -17.429 14.230 1.00 80.56 374 ASP A N 1
ATOM 3015 C CA . ASP A 1 374 ? 18.368 -16.807 15.485 1.00 80.56 374 ASP A CA 1
ATOM 3016 C C . ASP A 1 374 ? 17.774 -15.401 15.292 1.00 80.56 374 ASP A C 1
ATOM 3018 O O . ASP A 1 374 ? 16.953 -14.985 16.107 1.00 80.56 374 ASP A O 1
ATOM 3022 N N . ASP A 1 375 ? 18.124 -14.685 14.217 1.00 74.81 375 ASP A N 1
ATOM 3023 C CA . ASP A 1 375 ? 17.524 -13.384 13.908 1.00 74.81 375 ASP A CA 1
ATOM 3024 C C . ASP A 1 375 ? 16.076 -13.555 13.443 1.00 74.81 375 ASP A C 1
ATOM 3026 O O . ASP A 1 375 ? 15.199 -12.822 13.898 1.00 74.81 375 ASP A O 1
ATOM 3030 N N . PHE A 1 376 ? 15.805 -14.552 12.594 1.00 81.19 376 PHE A N 1
ATOM 3031 C CA . PHE A 1 376 ? 14.444 -14.882 12.162 1.00 81.19 376 PHE A CA 1
ATOM 3032 C C . PHE A 1 376 ? 13.589 -15.402 13.316 1.00 81.19 376 PHE A C 1
ATOM 3034 O O . PHE A 1 376 ? 12.440 -14.991 13.455 1.00 81.19 376 PHE A O 1
ATOM 3041 N N . LEU A 1 377 ? 14.151 -16.249 14.185 1.00 82.88 377 LEU A N 1
ATOM 3042 C CA . LEU A 1 377 ? 13.458 -16.698 15.396 1.00 82.88 377 LEU A CA 1
ATOM 3043 C C . LEU A 1 377 ? 13.140 -15.527 16.330 1.00 82.88 377 LEU A C 1
ATOM 3045 O O . LEU A 1 377 ? 12.028 -15.441 16.832 1.00 82.88 377 LEU A O 1
ATOM 3049 N N . SER A 1 378 ? 14.084 -14.605 16.532 1.00 73.44 378 SER A N 1
ATOM 3050 C CA . SER A 1 378 ? 13.865 -13.404 17.344 1.00 73.44 378 SER A CA 1
ATOM 3051 C C . SER A 1 378 ? 12.782 -12.503 16.743 1.00 73.44 378 SER A C 1
ATOM 3053 O O . SER A 1 378 ? 11.887 -12.051 17.455 1.00 73.44 378 SER A O 1
ATOM 3055 N N . GLN A 1 379 ? 12.811 -12.282 15.424 1.00 68.31 379 GLN A N 1
ATOM 3056 C CA . GLN A 1 379 ? 11.765 -11.541 14.712 1.00 68.31 379 GLN A CA 1
ATOM 3057 C C . GLN A 1 379 ? 10.402 -12.219 14.878 1.00 68.31 379 GLN A C 1
ATOM 3059 O O . GLN A 1 379 ? 9.427 -11.552 15.220 1.00 68.31 379 GLN A O 1
ATOM 3064 N N . ALA A 1 380 ? 10.342 -13.543 14.712 1.00 77.25 380 ALA A N 1
ATOM 3065 C CA . ALA A 1 380 ? 9.121 -14.315 14.886 1.00 77.25 380 ALA A CA 1
ATOM 3066 C C . ALA A 1 380 ? 8.605 -14.209 16.326 1.00 77.25 380 ALA A C 1
ATOM 3068 O O . ALA A 1 380 ? 7.439 -13.905 16.543 1.00 77.25 380 ALA A O 1
ATOM 3069 N N . ASP A 1 381 ? 9.474 -14.353 17.322 1.00 71.94 381 ASP A N 1
ATOM 3070 C CA . ASP A 1 381 ? 9.128 -14.245 18.743 1.00 71.94 381 ASP A CA 1
ATOM 3071 C C . ASP A 1 381 ? 8.641 -12.843 19.150 1.00 71.94 381 ASP A C 1
ATOM 3073 O O . ASP A 1 381 ? 7.987 -12.687 20.189 1.00 71.94 381 ASP A O 1
ATOM 3077 N N . ASN A 1 382 ? 8.953 -11.825 18.344 1.00 60.84 382 ASN A N 1
ATOM 3078 C CA . ASN A 1 382 ? 8.547 -10.439 18.552 1.00 60.84 382 ASN A CA 1
ATOM 3079 C C . ASN A 1 382 ? 7.215 -10.071 17.879 1.00 60.84 382 ASN A C 1
ATOM 3081 O O . ASN A 1 382 ? 6.667 -9.017 18.201 1.00 60.84 382 ASN A O 1
ATOM 3085 N N . ILE A 1 383 ? 6.670 -10.913 16.997 1.00 61.97 383 ILE A N 1
ATOM 3086 C CA . ILE A 1 383 ? 5.366 -10.691 16.354 1.00 61.97 383 ILE A CA 1
ATOM 3087 C C . ILE A 1 383 ? 4.253 -11.517 17.009 1.00 61.97 383 ILE A C 1
ATOM 3089 O O . ILE A 1 383 ? 4.494 -12.524 17.675 1.00 61.97 383 ILE A O 1
ATOM 3093 N N . HIS A 1 384 ? 3.000 -11.102 16.796 1.00 62.66 384 HIS A N 1
ATOM 3094 C CA . HIS A 1 384 ? 1.830 -11.637 17.502 1.00 62.66 384 HIS A CA 1
ATOM 3095 C C . HIS A 1 384 ? 1.700 -13.165 17.426 1.00 62.66 384 HIS A C 1
ATOM 3097 O O . HIS A 1 384 ? 1.433 -13.812 18.438 1.00 62.66 384 HIS A O 1
ATOM 3103 N N . PHE A 1 385 ? 1.899 -13.733 16.236 1.00 69.25 385 PHE A N 1
ATOM 3104 C CA . PHE A 1 385 ? 1.662 -15.152 15.981 1.00 69.25 385 PHE A CA 1
ATOM 3105 C C . PHE A 1 385 ? 2.866 -16.052 16.267 1.00 69.25 385 PHE A C 1
ATOM 3107 O O . PHE A 1 385 ? 2.736 -17.257 16.089 1.00 69.25 385 PHE A O 1
ATOM 3114 N N . LYS A 1 386 ? 4.035 -15.518 16.667 1.00 80.88 386 LYS A N 1
ATOM 3115 C CA . LYS A 1 386 ? 5.259 -16.317 16.911 1.00 80.88 386 LYS A CA 1
ATOM 3116 C C . LYS A 1 386 ? 5.558 -17.336 15.807 1.00 80.88 386 LYS A C 1
ATOM 3118 O O . LYS A 1 386 ? 5.917 -18.491 16.060 1.00 80.88 386 LYS A O 1
ATOM 3123 N N . PHE A 1 387 ? 5.321 -16.899 14.572 1.00 85.19 387 PHE A N 1
ATOM 3124 C CA . PHE A 1 387 ? 5.214 -17.760 13.408 1.00 85.19 387 PHE A CA 1
ATOM 3125 C C . PHE A 1 387 ? 6.226 -17.339 12.355 1.00 85.19 387 PHE A C 1
ATOM 3127 O O . PHE A 1 387 ? 6.188 -16.206 11.869 1.00 85.19 387 PHE A O 1
ATOM 3134 N N . TRP A 1 388 ?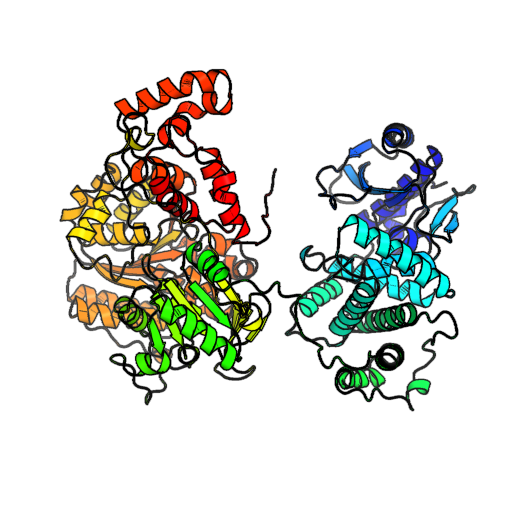 7.098 -18.269 11.990 1.00 91.12 388 TRP A N 1
ATOM 3135 C CA . TRP A 1 388 ? 8.040 -18.104 10.895 1.00 91.12 388 TRP A CA 1
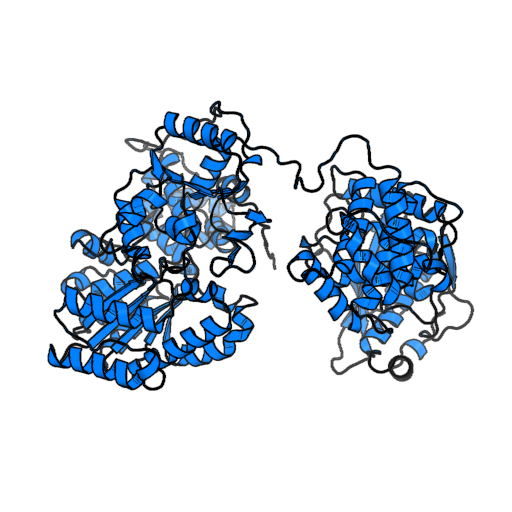ATOM 3136 C C . TRP A 1 388 ? 7.747 -19.137 9.815 1.00 91.12 388 TRP A C 1
ATOM 3138 O O . TRP A 1 388 ? 7.791 -20.335 10.078 1.00 91.12 388 TRP A O 1
ATOM 3148 N N . ALA A 1 389 ? 7.438 -18.687 8.605 1.00 90.62 389 ALA A N 1
ATOM 3149 C CA . ALA A 1 389 ? 7.288 -19.560 7.452 1.00 90.62 389 ALA A CA 1
ATOM 3150 C C . ALA A 1 389 ? 8.501 -19.427 6.522 1.00 90.62 389 ALA A C 1
ATOM 3152 O O . ALA A 1 389 ? 8.875 -18.321 6.130 1.00 90.62 389 ALA A O 1
ATOM 3153 N N . ILE A 1 390 ? 9.084 -20.571 6.170 1.00 91.81 390 ILE A N 1
ATOM 3154 C CA . ILE A 1 390 ? 10.245 -20.697 5.289 1.00 91.81 390 ILE A CA 1
ATOM 3155 C C . ILE A 1 390 ? 9.771 -21.312 3.979 1.00 91.81 390 ILE A C 1
ATOM 3157 O O . ILE A 1 390 ? 9.166 -22.386 3.987 1.00 91.81 390 ILE A O 1
ATOM 3161 N N . VAL A 1 391 ? 10.045 -20.639 2.866 1.00 89.19 391 VAL A N 1
ATOM 3162 C CA . VAL A 1 391 ? 9.609 -21.054 1.527 1.00 89.19 391 VAL A CA 1
ATOM 3163 C C . VAL A 1 391 ? 10.812 -21.475 0.695 1.00 89.19 391 VAL A C 1
ATOM 3165 O O . VAL A 1 391 ? 11.792 -20.740 0.623 1.00 89.19 391 VAL A O 1
ATOM 3168 N N . GLY A 1 392 ? 10.741 -22.631 0.039 1.00 83.81 392 GLY A N 1
ATOM 3169 C CA . GLY A 1 392 ? 11.785 -23.077 -0.885 1.00 83.81 392 GLY A CA 1
ATOM 3170 C C . GLY A 1 392 ? 12.061 -24.575 -0.827 1.00 83.81 392 GLY A C 1
ATOM 3171 O O . GLY A 1 392 ? 11.745 -25.251 0.148 1.00 83.81 392 GLY A O 1
ATOM 3172 N N . ASN A 1 393 ? 12.670 -25.093 -1.894 1.00 78.62 393 ASN A N 1
ATOM 3173 C CA . ASN A 1 393 ? 12.817 -26.534 -2.129 1.00 78.62 393 ASN A CA 1
ATOM 3174 C C . ASN A 1 393 ? 14.260 -27.046 -1.920 1.00 78.62 393 ASN A C 1
ATOM 3176 O O . ASN A 1 393 ? 14.658 -28.085 -2.452 1.00 78.62 393 ASN A O 1
ATOM 3180 N N . ASP A 1 394 ? 15.083 -26.324 -1.154 1.00 83.94 394 ASP A N 1
ATOM 3181 C CA . ASP A 1 394 ? 16.422 -26.795 -0.791 1.00 83.94 394 ASP A CA 1
ATOM 3182 C C . ASP A 1 394 ? 16.352 -27.787 0.379 1.00 83.94 394 ASP A C 1
ATOM 3184 O O . ASP A 1 394 ? 16.533 -27.455 1.552 1.00 83.94 394 ASP A O 1
ATOM 3188 N N . THR A 1 395 ? 16.097 -29.052 0.047 1.00 81.50 395 THR A N 1
ATOM 3189 C CA . THR A 1 395 ? 16.018 -30.151 1.025 1.00 81.50 395 THR A CA 1
ATOM 3190 C C . THR A 1 395 ? 17.281 -30.306 1.883 1.00 81.50 395 THR A C 1
ATOM 3192 O O . THR A 1 395 ? 17.197 -30.736 3.039 1.00 81.50 395 THR A O 1
ATOM 3195 N N . GLY A 1 396 ? 18.459 -29.951 1.356 1.00 84.12 396 GLY A N 1
ATOM 3196 C CA . GLY A 1 396 ? 19.724 -30.025 2.083 1.00 84.12 396 GLY A CA 1
ATOM 3197 C C . GLY A 1 396 ? 19.813 -28.944 3.155 1.00 84.12 396 GLY A C 1
ATOM 3198 O O . GLY A 1 396 ? 20.130 -29.241 4.312 1.00 84.12 396 GLY A O 1
ATOM 3199 N N . HIS A 1 397 ? 19.487 -27.710 2.780 1.00 86.12 397 HIS A N 1
ATOM 3200 C CA . HIS A 1 397 ? 19.475 -26.560 3.674 1.00 86.12 397 HIS A CA 1
ATOM 3201 C C . HIS A 1 397 ? 18.375 -26.685 4.740 1.00 86.12 397 HIS A C 1
ATOM 3203 O O . HIS A 1 397 ? 18.656 -26.607 5.941 1.00 86.12 397 HIS A O 1
ATOM 3209 N N . THR A 1 398 ? 17.151 -27.031 4.340 1.00 87.81 398 THR A N 1
ATOM 3210 C CA . THR A 1 398 ? 16.026 -27.264 5.256 1.00 87.81 398 THR A CA 1
ATOM 3211 C C . THR A 1 398 ? 16.358 -28.330 6.307 1.00 87.81 398 THR A C 1
ATOM 3213 O O . THR A 1 398 ? 16.081 -28.155 7.495 1.00 87.81 398 THR A O 1
ATOM 3216 N N . LYS A 1 399 ? 17.062 -29.409 5.932 1.00 89.25 399 LYS A N 1
ATOM 3217 C CA . LYS A 1 399 ? 17.506 -30.439 6.888 1.00 89.25 399 LYS A CA 1
ATOM 3218 C C . LYS A 1 399 ? 18.516 -29.914 7.916 1.00 89.25 399 LYS A C 1
ATOM 3220 O O . LYS A 1 399 ? 18.466 -30.327 9.080 1.00 89.25 399 LYS A O 1
ATOM 3225 N N . LYS A 1 400 ? 19.424 -29.011 7.525 1.00 89.94 400 LYS A N 1
ATOM 3226 C CA . LYS A 1 400 ? 20.368 -28.359 8.455 1.00 89.94 400 LYS A CA 1
ATOM 3227 C C . LYS A 1 400 ? 19.624 -27.460 9.448 1.00 89.94 400 LYS A C 1
ATOM 3229 O O . LYS A 1 400 ? 19.882 -27.564 10.648 1.00 89.94 400 LYS A O 1
ATOM 3234 N N . ILE A 1 401 ? 18.648 -26.682 8.969 1.00 90.38 401 ILE A N 1
ATOM 3235 C CA . ILE A 1 401 ? 17.750 -25.855 9.794 1.00 90.38 401 ILE A CA 1
ATOM 3236 C C . ILE A 1 401 ? 17.012 -26.720 10.826 1.00 90.38 401 ILE A C 1
ATOM 3238 O O . ILE A 1 401 ? 17.105 -26.458 12.026 1.00 90.38 401 ILE A O 1
ATOM 3242 N N . ILE A 1 402 ? 16.356 -27.806 10.393 1.00 91.25 402 ILE A N 1
ATOM 3243 C CA . ILE A 1 402 ? 15.652 -28.736 11.295 1.00 91.25 402 ILE A CA 1
ATOM 3244 C C . ILE A 1 402 ? 16.607 -29.302 12.351 1.00 91.25 402 ILE A C 1
ATOM 3246 O O . ILE A 1 402 ? 16.294 -29.292 13.540 1.00 91.25 402 ILE A O 1
ATOM 3250 N N . THR A 1 403 ? 17.793 -29.755 11.935 1.00 91.56 403 THR A N 1
ATOM 3251 C CA . THR A 1 403 ? 18.794 -30.338 12.843 1.00 91.56 403 THR A CA 1
ATOM 3252 C C . THR A 1 403 ? 19.247 -29.331 13.904 1.00 91.56 403 THR A C 1
ATOM 3254 O O . THR A 1 403 ? 19.410 -29.686 15.073 1.00 91.56 403 THR A O 1
ATOM 3257 N N . TYR A 1 404 ? 19.450 -28.069 13.520 1.00 90.25 404 TYR A N 1
ATOM 3258 C CA . TYR A 1 404 ? 19.801 -26.996 14.447 1.00 90.25 404 TYR A CA 1
ATOM 3259 C C . TYR A 1 404 ? 18.690 -26.733 15.471 1.00 90.25 404 TYR A C 1
ATOM 3261 O O . TYR A 1 404 ? 18.948 -26.704 16.676 1.00 90.25 404 TYR A O 1
ATOM 3269 N N . LEU A 1 405 ? 17.446 -26.597 15.008 1.00 91.94 405 LEU A N 1
ATOM 3270 C CA . LEU A 1 405 ? 16.291 -26.347 15.871 1.00 91.94 405 LEU A CA 1
ATOM 3271 C C . LEU A 1 405 ? 16.032 -27.522 16.827 1.00 91.94 405 LEU A C 1
ATOM 3273 O O . LEU A 1 405 ? 15.794 -27.310 18.017 1.00 91.94 405 LEU A O 1
ATOM 3277 N N . GLN A 1 406 ? 16.169 -28.766 16.361 1.00 92.94 406 GLN A N 1
ATOM 3278 C CA . GLN A 1 406 ? 16.046 -29.960 17.205 1.00 92.94 406 GLN A CA 1
ATOM 3279 C C . GLN A 1 406 ? 17.088 -29.987 18.331 1.00 92.94 406 GLN A C 1
ATOM 3281 O O . GLN A 1 406 ? 16.746 -30.294 19.473 1.00 92.94 406 GLN A O 1
ATOM 3286 N N . LYS A 1 407 ? 18.339 -29.579 18.063 1.00 88.56 407 LYS A N 1
ATOM 3287 C CA . LYS A 1 407 ? 19.364 -29.419 19.115 1.00 88.56 407 LYS A CA 1
ATOM 3288 C C . LYS A 1 407 ? 18.979 -28.368 20.165 1.00 88.56 407 LYS A C 1
ATOM 3290 O O . LYS A 1 407 ? 19.407 -28.479 21.309 1.00 88.56 407 LYS A O 1
ATOM 3295 N N . LYS A 1 408 ? 18.158 -27.376 19.801 1.00 85.75 408 LYS A N 1
ATOM 3296 C CA . LYS A 1 408 ? 17.578 -26.366 20.706 1.00 85.75 408 LYS A CA 1
ATOM 3297 C C . LYS A 1 408 ? 16.242 -26.795 21.345 1.00 85.75 408 LYS A C 1
ATOM 3299 O O . LYS A 1 408 ? 15.568 -25.964 21.957 1.00 85.75 408 LYS A O 1
ATOM 3304 N N . GLY A 1 409 ? 15.852 -28.067 21.215 1.00 89.75 409 GLY A N 1
ATOM 3305 C CA . GLY A 1 409 ? 14.659 -28.636 21.850 1.00 89.75 409 GLY A CA 1
ATOM 3306 C C . GLY A 1 409 ? 13.346 -28.415 21.093 1.00 89.75 409 GLY A C 1
ATOM 3307 O O . GLY A 1 409 ? 12.282 -28.508 21.700 1.00 89.75 409 GLY A O 1
ATOM 3308 N N . TRP A 1 410 ? 13.391 -28.100 19.796 1.00 94.19 410 TRP A N 1
ATOM 3309 C CA . TRP A 1 410 ? 12.189 -28.018 18.958 1.00 94.19 410 TRP A CA 1
ATOM 3310 C C . TRP A 1 410 ? 11.724 -29.406 18.498 1.00 94.19 410 TRP A C 1
ATOM 3312 O O . TRP A 1 410 ? 12.541 -30.268 18.172 1.00 94.19 410 TRP A O 1
ATOM 3322 N N . THR A 1 411 ? 10.407 -29.610 18.430 1.00 95.00 411 THR A N 1
ATOM 3323 C CA . THR A 1 411 ? 9.787 -30.869 17.988 1.00 95.00 411 THR A CA 1
ATOM 3324 C C . THR A 1 411 ? 9.342 -30.759 16.532 1.00 95.00 411 THR A C 1
ATOM 3326 O O . THR A 1 411 ? 8.622 -29.829 16.183 1.00 95.00 411 THR A O 1
ATOM 3329 N N . SER A 1 412 ? 9.749 -31.707 15.684 1.00 93.81 412 SER A N 1
ATOM 3330 C CA . SER A 1 412 ? 9.298 -31.772 14.286 1.00 93.81 412 SER A CA 1
ATOM 3331 C C . SER A 1 412 ? 8.010 -32.582 14.161 1.00 93.81 412 SER A C 1
ATOM 3333 O O . SER A 1 412 ? 7.900 -33.649 14.766 1.00 93.81 412 SER A O 1
ATOM 3335 N N . VAL A 1 413 ? 7.059 -32.075 13.381 1.00 93.38 413 VAL A N 1
ATOM 3336 C CA . VAL A 1 413 ? 5.726 -32.642 13.171 1.00 93.38 413 VAL A CA 1
ATOM 3337 C C . VAL A 1 413 ? 5.425 -32.675 11.673 1.00 93.38 413 VAL A C 1
ATOM 3339 O O . VAL A 1 413 ? 5.579 -31.675 10.964 1.00 93.38 413 VAL A O 1
ATOM 3342 N N . ASP A 1 414 ? 4.989 -33.837 11.192 1.00 92.25 414 ASP A N 1
ATOM 3343 C CA . ASP A 1 414 ? 4.523 -34.031 9.819 1.00 92.25 414 ASP A CA 1
ATOM 3344 C C . ASP A 1 414 ? 3.009 -33.809 9.772 1.00 92.25 414 ASP A C 1
ATOM 3346 O O . ASP A 1 414 ? 2.220 -34.646 10.212 1.00 92.25 414 ASP A O 1
ATOM 3350 N N . VAL A 1 415 ? 2.609 -32.653 9.245 1.00 90.56 415 VAL A N 1
ATOM 3351 C CA . VAL A 1 415 ? 1.207 -32.230 9.190 1.00 90.56 415 VAL A CA 1
ATOM 3352 C C . VAL A 1 415 ? 0.381 -33.180 8.325 1.00 90.56 415 VAL A C 1
ATOM 3354 O O . VAL A 1 415 ? -0.735 -33.539 8.698 1.00 90.56 415 VAL A O 1
ATOM 3357 N N . GLY A 1 416 ? 0.919 -33.604 7.180 1.00 86.44 416 GLY A N 1
ATOM 3358 C CA . GLY A 1 416 ? 0.226 -34.504 6.264 1.00 86.44 416 GLY A CA 1
ATOM 3359 C C . GLY A 1 416 ? -0.074 -35.847 6.899 1.00 86.44 416 GLY A C 1
ATOM 3360 O O . GLY A 1 416 ? -1.198 -36.340 6.807 1.00 86.44 416 GLY A O 1
ATOM 3361 N N . LYS A 1 417 ? 0.902 -36.409 7.606 1.00 88.38 417 LYS A N 1
ATOM 3362 C CA . LYS A 1 417 ? 0.729 -37.678 8.305 1.00 88.38 417 LYS A CA 1
ATOM 3363 C C . LYS A 1 417 ? -0.277 -37.582 9.453 1.00 88.38 417 LYS A C 1
ATOM 3365 O O . LYS A 1 417 ? -1.077 -38.500 9.631 1.00 88.38 417 LYS A O 1
ATOM 3370 N N . ASP A 1 418 ? -0.251 -36.498 10.217 1.00 89.56 418 ASP A N 1
ATOM 3371 C CA . ASP A 1 418 ? -1.063 -36.379 11.428 1.00 89.56 418 ASP A CA 1
ATOM 3372 C C . ASP A 1 418 ? -2.519 -36.005 11.122 1.00 89.56 418 ASP A C 1
ATOM 3374 O O . ASP A 1 418 ? -3.438 -36.609 11.677 1.00 89.56 418 ASP A O 1
ATOM 3378 N N . ILE A 1 419 ? -2.755 -35.080 10.184 1.00 86.62 419 ILE A N 1
ATOM 3379 C CA . ILE A 1 419 ? -4.109 -34.604 9.855 1.00 86.62 419 ILE A CA 1
ATOM 3380 C C . ILE A 1 419 ? -4.982 -35.709 9.257 1.00 86.62 419 ILE A C 1
ATOM 3382 O O . ILE A 1 419 ? -6.178 -35.769 9.544 1.00 86.62 419 ILE A O 1
ATOM 3386 N N . ILE A 1 420 ? -4.399 -36.618 8.472 1.00 84.69 420 ILE A N 1
ATOM 3387 C CA . ILE A 1 420 ? -5.120 -37.758 7.883 1.00 84.69 420 ILE A CA 1
ATOM 3388 C C . ILE A 1 420 ? -5.696 -38.690 8.962 1.00 84.69 420 ILE A C 1
ATOM 3390 O O . ILE A 1 420 ? -6.702 -39.353 8.725 1.00 84.69 420 ILE A O 1
ATOM 3394 N N . ASN A 1 421 ? -5.088 -38.724 10.150 1.00 84.69 421 ASN A N 1
ATOM 3395 C CA . ASN A 1 421 ? -5.512 -39.585 11.253 1.00 84.69 421 ASN A CA 1
ATOM 3396 C C . ASN A 1 421 ? -6.491 -38.899 12.221 1.00 84.69 421 ASN A C 1
ATOM 3398 O O . ASN A 1 421 ? -6.890 -39.511 13.216 1.00 84.69 421 ASN A O 1
ATOM 3402 N N . LEU A 1 422 ? -6.887 -37.646 11.965 1.00 85.31 422 LEU A N 1
ATOM 3403 C CA . LEU A 1 422 ? -7.830 -36.946 12.833 1.00 85.31 422 LEU A CA 1
ATOM 3404 C C . LEU A 1 422 ? -9.241 -37.560 12.743 1.00 85.31 422 LEU A C 1
ATOM 3406 O O . LEU A 1 422 ? -9.694 -37.941 11.659 1.00 85.31 422 LEU A O 1
ATOM 3410 N N . PRO A 1 423 ? -9.988 -37.625 13.862 1.00 77.00 423 PRO A N 1
ATOM 3411 C CA . PRO A 1 423 ? -11.337 -38.182 13.876 1.00 77.00 423 PRO A CA 1
ATOM 3412 C C . PRO A 1 423 ? -12.272 -37.540 12.838 1.00 77.00 423 PRO A C 1
ATOM 3414 O O . PRO A 1 423 ? -12.441 -36.319 12.777 1.00 77.00 423 PRO A O 1
ATOM 3417 N N . GLY A 1 424 ? -12.922 -38.380 12.028 1.00 71.94 424 GLY A N 1
ATOM 3418 C CA . GLY A 1 424 ? -13.873 -37.942 11.003 1.00 71.94 424 GLY A CA 1
ATOM 3419 C C . GLY A 1 424 ? -13.237 -37.315 9.757 1.00 71.94 424 GLY A C 1
ATOM 3420 O O . GLY A 1 424 ? -13.957 -36.698 8.978 1.00 71.94 424 GLY A O 1
ATOM 3421 N N . VAL A 1 425 ? -11.920 -37.444 9.570 1.00 77.06 425 VAL A N 1
ATOM 3422 C CA . VAL A 1 425 ? -11.260 -37.196 8.282 1.00 77.06 425 VAL A CA 1
ATOM 3423 C C . VAL A 1 425 ? -11.329 -38.483 7.460 1.00 77.06 425 VAL A C 1
ATOM 3425 O O . VAL A 1 425 ? -10.663 -39.464 7.776 1.00 77.06 425 VAL A O 1
ATOM 3428 N N . ASP A 1 426 ? -12.155 -38.496 6.412 1.00 72.88 426 ASP A N 1
ATOM 3429 C CA . ASP A 1 426 ? -12.221 -39.606 5.455 1.00 72.88 426 ASP A CA 1
ATOM 3430 C C . ASP A 1 426 ? -11.734 -39.143 4.081 1.00 72.88 426 ASP A C 1
ATOM 3432 O O . ASP A 1 426 ? -12.414 -38.399 3.377 1.00 72.88 426 ASP A O 1
ATOM 3436 N N . LEU A 1 427 ? -10.550 -39.613 3.683 1.00 70.19 427 LEU A N 1
ATOM 3437 C CA . LEU A 1 427 ? -9.958 -39.294 2.383 1.00 70.19 427 LEU A CA 1
ATOM 3438 C C . LEU A 1 427 ? -10.704 -39.925 1.195 1.00 70.19 427 LEU A C 1
ATOM 3440 O O . LEU A 1 427 ? -10.395 -39.583 0.054 1.00 70.19 427 LEU A O 1
ATOM 3444 N N . LYS A 1 428 ? -11.637 -40.857 1.435 1.00 66.75 428 LYS A N 1
ATOM 3445 C CA . LYS A 1 428 ? -12.432 -41.509 0.384 1.00 66.75 428 LYS A CA 1
ATOM 3446 C C . LYS A 1 428 ? -13.632 -40.670 -0.052 1.00 66.75 428 LYS A C 1
ATOM 3448 O O . LYS A 1 428 ? -14.123 -40.875 -1.161 1.00 66.75 428 LYS A O 1
ATOM 3453 N N . ASN A 1 429 ? -14.095 -39.743 0.789 1.00 66.88 429 ASN A N 1
ATOM 3454 C CA . ASN A 1 429 ? -15.150 -38.801 0.434 1.00 66.88 429 ASN A CA 1
ATOM 3455 C C . ASN A 1 429 ? -14.529 -37.513 -0.141 1.00 66.88 429 ASN A C 1
ATOM 3457 O O . ASN A 1 429 ? -13.600 -36.946 0.428 1.00 66.88 429 ASN A O 1
ATOM 3461 N N . ASN A 1 430 ? -15.041 -37.052 -1.284 1.00 63.94 430 ASN A N 1
ATOM 3462 C CA . ASN A 1 430 ? -14.584 -35.822 -1.942 1.00 63.94 430 ASN A CA 1
ATOM 3463 C C . ASN A 1 430 ? -15.301 -34.560 -1.433 1.00 63.94 430 ASN A C 1
ATOM 3465 O O . ASN A 1 430 ? -15.028 -33.460 -1.925 1.00 63.94 430 ASN A O 1
ATOM 3469 N N . GLU A 1 431 ? -16.227 -34.701 -0.486 1.00 67.88 431 GLU A N 1
ATOM 3470 C CA . GLU A 1 431 ? -16.895 -33.569 0.144 1.00 67.88 431 GLU A CA 1
ATOM 3471 C C . GLU A 1 431 ? -15.953 -32.813 1.098 1.00 67.88 431 GLU A C 1
ATOM 3473 O O . GLU A 1 431 ? -15.181 -33.435 1.832 1.00 67.88 431 GLU A O 1
ATOM 3478 N N . PRO A 1 432 ? -15.991 -31.469 1.107 1.00 69.12 432 PRO A N 1
ATOM 3479 C CA . PRO A 1 432 ? -15.154 -30.686 2.004 1.00 69.12 432 PRO A CA 1
ATOM 3480 C C . PRO A 1 432 ? -15.520 -30.875 3.483 1.00 69.12 432 PRO A C 1
ATOM 3482 O O . PRO A 1 432 ? -16.687 -30.817 3.870 1.00 69.12 432 PRO A O 1
ATOM 3485 N N . ILE A 1 433 ? -14.507 -31.032 4.334 1.00 75.38 433 ILE A N 1
ATOM 3486 C CA . ILE A 1 433 ? -14.661 -31.220 5.780 1.00 75.38 433 ILE A CA 1
ATOM 3487 C C . ILE A 1 433 ? -14.871 -29.854 6.441 1.00 75.38 433 ILE A C 1
ATOM 3489 O O . ILE A 1 433 ? -13.918 -29.147 6.764 1.00 75.38 433 ILE A O 1
ATOM 3493 N N . ILE A 1 434 ? -16.132 -29.473 6.637 1.00 69.25 434 ILE A N 1
ATOM 3494 C CA . ILE A 1 434 ? -16.564 -28.155 7.145 1.00 69.25 434 ILE A CA 1
ATOM 3495 C C . ILE A 1 434 ? -15.887 -27.762 8.476 1.00 69.25 434 ILE A C 1
ATOM 3497 O O . ILE A 1 434 ? -15.571 -26.589 8.681 1.00 69.25 434 ILE A O 1
ATOM 3501 N N . ASP A 1 435 ? -15.632 -28.724 9.370 1.00 72.19 435 ASP A N 1
ATOM 3502 C CA . ASP A 1 435 ? -15.093 -28.490 10.718 1.00 72.19 435 ASP A CA 1
ATOM 3503 C C . ASP A 1 435 ? -13.590 -28.777 10.872 1.00 72.19 435 ASP A C 1
ATOM 3505 O O . ASP A 1 435 ? -13.075 -28.819 11.989 1.00 72.19 435 ASP A O 1
ATOM 3509 N N . ILE A 1 436 ? -12.856 -28.949 9.767 1.00 79.62 436 ILE A N 1
ATOM 3510 C CA . ILE A 1 436 ? -11.432 -29.306 9.821 1.00 79.62 436 ILE A CA 1
ATOM 3511 C C . ILE A 1 436 ? -10.584 -28.285 10.599 1.00 79.62 436 ILE A C 1
ATOM 3513 O O . ILE A 1 436 ? -9.681 -28.683 11.328 1.00 79.62 436 ILE A O 1
ATOM 3517 N N . GLY A 1 437 ? -10.885 -26.985 10.502 1.00 76.88 437 GLY A N 1
ATOM 3518 C CA . GLY A 1 437 ? -10.139 -25.947 11.224 1.00 76.88 437 GLY A CA 1
ATOM 3519 C C . GLY A 1 437 ? -10.216 -26.108 12.747 1.00 76.88 437 GLY A C 1
ATOM 3520 O O . GLY A 1 437 ? -9.202 -25.980 13.428 1.00 76.88 437 GLY A O 1
ATOM 3521 N N . GLU A 1 438 ? -11.387 -26.487 13.272 1.00 74.31 438 GLU A N 1
ATOM 3522 C CA . GLU A 1 438 ? -11.596 -26.777 14.700 1.00 74.31 438 GLU A CA 1
ATOM 3523 C C . GLU A 1 438 ? -10.766 -27.995 15.135 1.00 74.31 438 GLU A C 1
ATOM 3525 O O . GLU A 1 438 ? -10.063 -27.954 16.142 1.00 74.31 438 GLU A O 1
ATOM 3530 N N . LYS A 1 439 ? -10.752 -29.054 14.316 1.00 81.69 439 LYS A N 1
ATOM 3531 C CA . LYS A 1 439 ? -9.957 -30.265 14.576 1.00 81.69 439 LYS A CA 1
ATOM 3532 C C . LYS A 1 439 ? -8.453 -29.989 14.564 1.00 81.69 439 LYS A C 1
ATOM 3534 O O . LYS A 1 439 ? -7.731 -30.506 15.413 1.00 81.69 439 LYS A O 1
ATOM 3539 N N . ILE A 1 440 ? -7.979 -29.159 13.631 1.00 84.88 440 ILE A N 1
ATOM 3540 C CA . ILE A 1 440 ? -6.576 -28.725 13.571 1.00 84.88 440 ILE A CA 1
ATOM 3541 C C . ILE A 1 440 ? -6.208 -27.929 14.827 1.00 84.88 440 ILE A C 1
ATOM 3543 O O . ILE A 1 440 ? -5.129 -28.135 15.381 1.00 84.88 440 ILE A O 1
ATOM 3547 N N . LYS A 1 441 ? -7.104 -27.056 15.302 1.00 79.06 441 LYS A N 1
ATOM 3548 C CA . LYS A 1 441 ? -6.903 -26.260 16.520 1.00 79.06 441 LYS A CA 1
ATOM 3549 C C . LYS A 1 441 ? -6.773 -27.139 17.765 1.00 79.06 441 LYS A C 1
ATOM 3551 O O . LYS A 1 441 ? -5.842 -26.956 18.555 1.00 79.06 441 LYS A O 1
ATOM 3556 N N . GLU A 1 442 ? -7.655 -28.125 17.924 1.00 81.19 442 GLU A N 1
ATOM 3557 C CA . GLU A 1 442 ? -7.592 -29.084 19.036 1.00 81.19 442 GLU A CA 1
ATOM 3558 C C . GLU A 1 442 ? -6.324 -29.947 18.976 1.00 81.19 442 GLU A C 1
ATOM 3560 O O . GLU A 1 442 ? -5.630 -30.097 19.983 1.00 81.19 442 GLU A O 1
ATOM 3565 N N . TRP A 1 443 ? -5.968 -30.442 17.787 1.00 87.62 443 TRP A N 1
ATOM 3566 C CA . TRP A 1 443 ? -4.724 -31.178 17.559 1.00 87.62 443 TRP A CA 1
ATOM 3567 C C . TRP A 1 443 ? -3.488 -30.351 17.923 1.00 87.62 443 TRP A C 1
ATOM 3569 O O . TRP A 1 443 ? -2.654 -30.797 18.710 1.00 87.62 443 TRP A O 1
ATOM 3579 N N . MET A 1 444 ? -3.391 -29.116 17.424 1.00 84.94 444 MET A N 1
ATOM 3580 C CA . MET A 1 444 ? -2.245 -28.248 17.689 1.00 84.94 444 MET A CA 1
ATOM 3581 C C . MET A 1 444 ? -2.121 -27.900 19.176 1.00 84.94 444 MET A C 1
ATOM 3583 O O . MET A 1 444 ? -1.004 -27.804 19.694 1.00 84.94 444 MET A O 1
ATOM 3587 N N . SER A 1 445 ? -3.247 -27.752 19.880 1.00 80.00 445 SER A N 1
ATOM 3588 C CA . SER A 1 445 ? -3.276 -27.476 21.322 1.00 80.00 445 SER A CA 1
ATOM 3589 C C . SER A 1 445 ? -2.638 -28.594 22.151 1.00 80.00 445 SER A C 1
ATOM 3591 O O . SER A 1 445 ? -2.025 -28.305 23.175 1.00 80.00 445 SER A O 1
ATOM 3593 N N . ALA A 1 446 ? -2.713 -29.847 21.690 1.00 84.75 446 ALA A N 1
ATOM 3594 C CA . ALA A 1 446 ? -2.113 -31.002 22.361 1.00 84.75 446 ALA A CA 1
ATOM 3595 C C . ALA A 1 446 ? -0.594 -31.153 22.127 1.00 84.75 446 ALA A C 1
ATOM 3597 O O . ALA A 1 446 ? 0.060 -31.934 22.818 1.00 84.75 446 ALA A O 1
ATOM 3598 N N . LEU A 1 447 ? -0.018 -30.432 21.157 1.00 87.62 447 LEU A N 1
ATOM 3599 C CA . LEU A 1 447 ? 1.408 -30.516 20.822 1.00 87.62 447 LEU A CA 1
ATOM 3600 C C . LEU A 1 447 ? 2.295 -29.735 21.821 1.00 87.62 447 LEU A C 1
ATOM 3602 O O . LEU A 1 447 ? 1.788 -28.896 22.568 1.00 87.62 447 LEU A O 1
ATOM 3606 N N . PRO A 1 448 ? 3.626 -29.938 21.817 1.00 87.56 448 PRO A N 1
ATOM 3607 C CA . PRO A 1 448 ? 4.571 -29.103 22.563 1.00 87.56 448 PRO A CA 1
ATOM 3608 C C . PRO A 1 448 ? 4.559 -27.618 22.157 1.00 87.56 448 PRO A C 1
ATOM 3610 O O . PRO A 1 448 ? 3.925 -27.217 21.177 1.00 87.56 448 PRO A O 1
ATOM 3613 N N . ASP A 1 449 ? 5.295 -26.802 22.912 1.00 87.56 449 ASP A N 1
ATOM 3614 C CA . ASP A 1 449 ? 5.406 -25.360 22.677 1.00 87.56 449 ASP A CA 1
ATOM 3615 C C . ASP A 1 449 ? 6.253 -25.019 21.440 1.00 87.56 449 ASP A C 1
ATOM 3617 O O . ASP A 1 449 ? 5.867 -24.176 20.644 1.00 87.56 449 ASP A O 1
ATOM 3621 N N . LYS A 1 450 ? 7.390 -25.684 21.217 1.00 92.12 450 LYS A N 1
ATOM 3622 C CA . LYS A 1 450 ? 8.294 -25.386 20.090 1.00 92.12 450 LYS A CA 1
ATOM 3623 C C . LYS A 1 450 ? 8.126 -26.396 18.962 1.00 92.12 450 LYS A C 1
ATOM 3625 O O . LYS A 1 450 ? 8.524 -27.552 19.121 1.00 92.12 450 LYS A O 1
ATOM 3630 N N . LEU A 1 451 ? 7.566 -25.962 17.835 1.00 93.75 451 LEU A N 1
ATOM 3631 C CA . LEU A 1 451 ? 7.138 -26.833 16.740 1.00 93.75 451 LEU A CA 1
ATOM 3632 C C . LEU A 1 451 ? 7.790 -26.472 15.406 1.00 93.75 451 LEU A C 1
ATOM 3634 O O . LEU A 1 451 ? 7.892 -25.304 15.041 1.00 93.75 451 LEU A O 1
ATOM 3638 N N . ILE A 1 452 ? 8.183 -27.500 14.660 1.00 94.81 452 ILE A N 1
ATOM 3639 C CA . ILE A 1 452 ? 8.584 -27.411 13.257 1.00 94.81 452 ILE A CA 1
ATOM 3640 C C . ILE A 1 452 ? 7.538 -28.185 12.457 1.00 94.81 452 ILE A C 1
ATOM 3642 O O . ILE A 1 452 ? 7.415 -29.396 12.625 1.00 94.81 452 ILE A O 1
ATOM 3646 N N . LEU A 1 453 ? 6.762 -27.497 11.629 1.00 93.38 453 LEU A N 1
ATOM 3647 C CA . LEU A 1 453 ? 5.691 -28.080 10.829 1.00 93.38 453 LEU A CA 1
ATOM 3648 C C . LEU A 1 453 ? 6.187 -28.340 9.406 1.00 93.38 453 LEU A C 1
ATOM 3650 O O . LEU A 1 453 ? 6.651 -27.428 8.725 1.00 93.38 453 LEU A O 1
ATOM 3654 N N . THR A 1 454 ? 6.053 -29.584 8.958 1.00 92.06 454 THR A N 1
ATOM 3655 C CA . THR A 1 454 ? 6.424 -30.052 7.610 1.00 92.06 454 THR A CA 1
ATOM 3656 C C . THR A 1 454 ? 5.208 -30.616 6.882 1.00 92.06 454 THR A C 1
ATOM 3658 O O . THR A 1 454 ? 4.206 -30.939 7.521 1.00 92.06 454 THR A O 1
ATOM 3661 N N . ASN A 1 455 ? 5.273 -30.738 5.550 1.00 87.31 455 ASN A N 1
ATOM 3662 C CA . ASN A 1 455 ? 4.216 -31.342 4.720 1.00 87.31 455 ASN A CA 1
ATOM 3663 C C . ASN A 1 455 ? 2.825 -30.701 4.886 1.00 87.31 455 ASN A C 1
ATOM 3665 O O . ASN A 1 455 ? 1.790 -31.354 4.745 1.00 87.31 455 ASN A O 1
ATOM 3669 N N . ALA A 1 456 ? 2.783 -29.402 5.181 1.00 87.12 456 ALA A N 1
ATOM 3670 C CA . ALA A 1 456 ? 1.534 -28.700 5.447 1.00 87.12 456 ALA A CA 1
ATOM 3671 C C . ALA A 1 456 ? 0.701 -28.406 4.191 1.00 87.12 456 ALA A C 1
ATOM 3673 O O . ALA A 1 456 ? -0.502 -28.175 4.309 1.00 87.12 456 ALA A O 1
ATOM 3674 N N . SER A 1 457 ? 1.304 -28.450 2.999 1.00 82.69 457 SER A N 1
ATOM 3675 C CA . SER A 1 457 ? 0.667 -28.159 1.705 1.00 82.69 457 SER A CA 1
ATOM 3676 C C . SER A 1 457 ? -0.609 -28.970 1.445 1.00 82.69 457 SER A C 1
ATOM 3678 O O . SER A 1 457 ? -1.488 -28.514 0.715 1.00 82.69 457 SER A O 1
ATOM 3680 N N . ILE A 1 458 ? -0.752 -30.138 2.087 1.00 83.25 458 ILE A N 1
ATOM 3681 C CA . ILE A 1 458 ? -1.952 -30.985 2.034 1.00 83.25 458 ILE A CA 1
ATOM 3682 C C . ILE A 1 458 ? -3.238 -30.221 2.382 1.00 83.25 458 ILE A C 1
ATOM 3684 O O . ILE A 1 458 ? -4.297 -30.494 1.824 1.00 83.25 458 ILE A O 1
ATOM 3688 N N . LEU A 1 459 ? -3.147 -29.231 3.275 1.00 83.06 459 LEU A N 1
ATOM 3689 C CA . LEU A 1 459 ? -4.280 -28.433 3.744 1.00 83.06 459 LEU A CA 1
ATOM 3690 C C . LEU A 1 459 ? -4.965 -27.664 2.613 1.00 83.06 459 LEU A C 1
ATOM 3692 O O . LEU A 1 459 ? -6.144 -27.323 2.711 1.00 83.06 459 LEU A O 1
ATOM 3696 N N . TYR A 1 460 ? -4.242 -27.441 1.515 1.00 79.19 460 TYR A N 1
ATOM 3697 C CA . TYR A 1 460 ? -4.757 -26.737 0.358 1.00 79.19 460 TYR A CA 1
ATOM 3698 C C . TYR A 1 460 ? -5.631 -27.608 -0.562 1.00 79.19 460 TYR A C 1
ATOM 3700 O O . TYR A 1 460 ? -6.247 -27.110 -1.505 1.00 79.19 460 TYR A O 1
ATOM 3708 N N . GLU A 1 461 ? -5.747 -28.912 -0.303 1.00 79.12 461 GLU A N 1
ATOM 3709 C CA . GLU A 1 461 ? -6.657 -29.766 -1.062 1.00 79.12 461 GLU A CA 1
ATOM 3710 C C . GLU A 1 461 ? -8.130 -29.376 -0.847 1.00 79.12 461 GLU A C 1
ATOM 3712 O O . GLU A 1 461 ? -8.559 -28.961 0.232 1.00 79.12 461 GLU A O 1
ATOM 3717 N N . LYS A 1 462 ? -8.955 -29.592 -1.881 1.00 75.69 462 LYS A N 1
ATOM 3718 C CA . LYS A 1 462 ? -10.397 -29.289 -1.870 1.00 75.69 462 LYS A CA 1
ATOM 3719 C C . LYS A 1 462 ? -11.139 -29.898 -0.670 1.00 75.69 462 LYS A C 1
ATOM 3721 O O . LYS A 1 462 ? -12.025 -29.254 -0.115 1.00 75.69 462 LYS A O 1
ATOM 3726 N N . LYS A 1 463 ? -10.755 -31.106 -0.247 1.00 80.31 463 LYS A N 1
ATOM 3727 C CA . LYS A 1 463 ? -11.344 -31.810 0.908 1.00 80.31 463 LYS A CA 1
ATOM 3728 C C . LYS A 1 463 ? -11.118 -31.084 2.239 1.00 80.31 463 LYS A C 1
ATOM 3730 O O . LYS A 1 463 ? -11.934 -31.192 3.143 1.00 80.31 463 LYS A O 1
ATOM 3735 N N . PHE A 1 464 ? -10.049 -30.301 2.344 1.00 79.75 464 PHE A N 1
ATOM 3736 C CA . PHE A 1 464 ? -9.730 -29.488 3.514 1.00 79.75 464 PHE A CA 1
ATOM 3737 C C . PHE A 1 464 ? -10.140 -28.026 3.306 1.00 79.75 464 PHE A C 1
ATOM 3739 O O . PHE A 1 464 ? -9.538 -27.130 3.881 1.00 79.75 464 PHE A O 1
ATOM 3746 N N . ASN A 1 465 ? -11.157 -27.765 2.473 1.00 75.06 465 ASN A N 1
ATOM 3747 C CA . ASN A 1 465 ? -11.679 -26.423 2.188 1.00 75.06 465 ASN A CA 1
ATOM 3748 C C . ASN A 1 465 ? -10.650 -25.431 1.621 1.00 75.06 465 ASN A C 1
ATOM 3750 O O . ASN A 1 465 ? -10.855 -24.218 1.719 1.00 75.06 465 ASN A O 1
ATOM 3754 N N . LYS A 1 466 ? -9.560 -25.929 1.014 1.00 73.69 466 LYS A N 1
ATOM 3755 C CA . LYS A 1 466 ? -8.452 -25.097 0.518 1.00 73.69 466 LYS A CA 1
ATOM 3756 C C . LYS A 1 466 ? -7.910 -24.145 1.591 1.00 73.69 466 LYS A C 1
ATOM 3758 O O . LYS A 1 466 ? -7.593 -22.980 1.320 1.00 73.69 466 LYS A O 1
ATOM 3763 N N . ILE A 1 467 ? -7.842 -24.620 2.833 1.00 77.25 467 ILE A N 1
ATOM 3764 C CA . ILE A 1 467 ? -7.273 -23.846 3.931 1.00 77.25 467 ILE A CA 1
ATOM 3765 C C . ILE A 1 467 ? -5.772 -23.735 3.682 1.00 77.25 467 ILE A C 1
ATOM 3767 O O . ILE A 1 467 ? -5.072 -24.725 3.494 1.00 77.25 467 ILE A O 1
ATOM 3771 N N . THR A 1 468 ? -5.235 -22.521 3.681 1.00 80.12 468 THR A N 1
ATOM 3772 C CA . THR A 1 468 ? -3.782 -22.374 3.540 1.00 80.12 468 THR A CA 1
ATOM 3773 C C . THR A 1 468 ? -3.059 -22.819 4.803 1.00 80.12 468 THR A C 1
ATOM 3775 O O . THR A 1 468 ? -3.528 -22.466 5.882 1.00 80.12 468 THR A O 1
ATOM 3778 N N . PRO A 1 469 ? -1.886 -23.467 4.695 1.00 83.88 469 PRO A N 1
ATOM 3779 C CA . PRO A 1 469 ? -1.024 -23.805 5.828 1.00 83.88 469 PRO A CA 1
ATOM 3780 C C . PRO A 1 469 ? -0.835 -22.666 6.834 1.00 83.88 469 PRO A C 1
ATOM 3782 O O . PRO A 1 469 ? -1.053 -22.836 8.028 1.00 83.88 469 PRO A O 1
ATOM 3785 N N . ILE A 1 470 ? -0.503 -21.469 6.346 1.00 82.75 470 ILE A N 1
ATOM 3786 C CA . ILE A 1 470 ? -0.333 -20.292 7.202 1.00 82.75 470 ILE A CA 1
ATOM 3787 C C . ILE A 1 470 ? -1.654 -19.926 7.879 1.00 82.75 470 ILE A C 1
ATOM 3789 O O . ILE A 1 470 ? -1.679 -19.720 9.084 1.00 82.75 470 ILE A O 1
ATOM 3793 N N . GLY A 1 471 ? -2.758 -19.896 7.131 1.00 75.94 471 GLY A N 1
ATOM 3794 C CA . GLY A 1 471 ? -4.092 -19.649 7.684 1.00 75.94 471 GLY A CA 1
ATOM 3795 C C . GLY A 1 471 ? -4.523 -20.670 8.740 1.00 75.94 471 GLY A C 1
ATOM 3796 O O . GLY A 1 471 ? -5.128 -20.284 9.734 1.00 75.94 471 GLY A O 1
ATOM 3797 N N . ALA A 1 472 ? -4.179 -21.946 8.557 1.00 79.25 472 ALA A N 1
ATOM 3798 C CA . ALA A 1 472 ? -4.508 -23.021 9.488 1.00 79.25 472 ALA A CA 1
ATOM 3799 C C . ALA A 1 472 ? -3.738 -22.919 10.803 1.00 79.25 472 ALA A C 1
ATOM 3801 O O . ALA A 1 472 ? -4.251 -23.320 11.840 1.00 79.25 472 ALA A O 1
ATOM 3802 N N . PHE A 1 473 ? -2.496 -22.438 10.765 1.00 83.62 473 PHE A N 1
ATOM 3803 C CA . PHE A 1 473 ? -1.611 -22.514 11.923 1.00 83.62 473 PHE A CA 1
ATOM 3804 C C . PHE A 1 473 ? -1.391 -21.183 12.614 1.00 83.62 473 PHE A C 1
ATOM 3806 O O . PHE A 1 473 ? -1.279 -21.183 13.835 1.00 83.62 473 PHE A O 1
ATOM 3813 N N . LYS A 1 474 ? -1.398 -20.056 11.892 1.00 74.38 474 LYS A N 1
ATOM 3814 C CA . LYS A 1 474 ? -1.061 -18.752 12.478 1.00 74.38 474 LYS A CA 1
ATOM 3815 C C . LYS A 1 474 ? -1.936 -18.411 13.689 1.00 74.38 474 LYS A C 1
ATOM 3817 O O . LYS A 1 474 ? -1.401 -18.006 14.709 1.00 74.38 474 LYS A O 1
ATOM 3822 N N . TYR A 1 475 ? 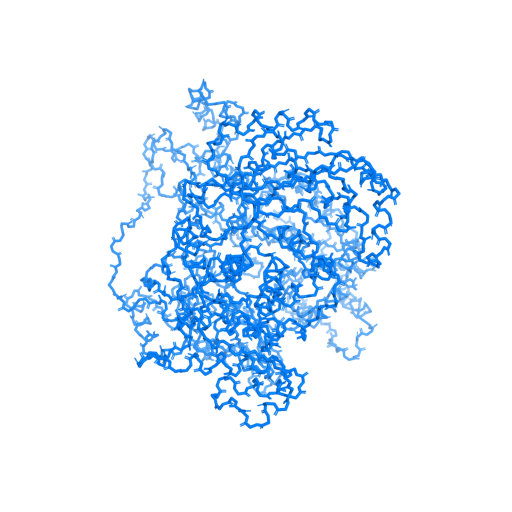-3.245 -18.672 13.625 1.00 63.97 475 TYR A N 1
ATOM 3823 C CA . TYR A 1 475 ? -4.186 -18.398 14.726 1.00 63.97 475 TYR A CA 1
ATOM 3824 C C . TYR A 1 475 ? -4.200 -19.465 15.823 1.00 63.97 475 TYR A C 1
ATOM 3826 O O . TYR A 1 475 ? -4.693 -19.225 16.922 1.00 63.97 475 TYR A O 1
ATOM 3834 N N . ASN A 1 476 ? -3.647 -20.641 15.532 1.00 65.56 476 ASN A N 1
ATOM 3835 C CA . ASN A 1 476 ? -3.566 -21.743 16.482 1.00 65.56 476 ASN A CA 1
ATOM 3836 C C . ASN A 1 476 ? -2.245 -21.710 17.276 1.00 65.56 476 ASN A C 1
ATOM 3838 O O . ASN A 1 476 ? -2.092 -22.424 18.272 1.00 65.56 476 ASN A O 1
ATOM 3842 N N . VAL A 1 477 ? -1.306 -20.838 16.887 1.00 60.00 477 VAL A N 1
ATOM 3843 C CA . VAL A 1 477 ? -0.108 -20.547 17.672 1.00 60.00 477 VAL A CA 1
ATOM 3844 C C . VAL A 1 477 ? -0.485 -19.658 18.853 1.00 60.00 477 VAL A C 1
ATOM 3846 O O . VAL A 1 477 ? -0.772 -18.470 18.728 1.00 60.00 477 VAL A O 1
ATOM 3849 N N . SER A 1 478 ? -0.535 -20.286 20.026 1.00 54.00 478 SER A N 1
ATOM 3850 C CA . SER A 1 478 ? -0.875 -19.649 21.294 1.00 54.00 478 SER A CA 1
ATOM 3851 C C . SER A 1 478 ? 0.342 -18.974 21.943 1.00 54.00 478 SER A C 1
ATOM 3853 O O . SER A 1 478 ? 1.474 -19.101 21.488 1.00 54.00 478 SER A O 1
ATOM 3855 N N . ARG A 1 479 ? 0.133 -18.283 23.073 1.00 54.81 479 ARG A N 1
ATOM 3856 C CA . ARG A 1 479 ? 1.181 -17.520 23.780 1.00 54.81 479 ARG A CA 1
ATOM 3857 C C . ARG A 1 479 ? 2.431 -18.307 24.163 1.00 54.81 479 ARG A C 1
ATOM 3859 O O . ARG A 1 479 ? 3.489 -17.690 24.298 1.00 54.81 479 ARG A O 1
ATOM 3866 N N . THR A 1 480 ? 2.324 -19.616 24.352 1.00 61.25 480 THR A N 1
ATOM 3867 C CA . THR A 1 480 ? 3.468 -20.476 24.678 1.00 61.25 480 THR A CA 1
ATOM 3868 C C . THR A 1 480 ? 4.060 -21.138 23.444 1.00 61.25 480 THR A C 1
ATOM 3870 O O . THR A 1 480 ? 5.220 -21.533 23.484 1.00 61.25 480 THR A O 1
ATOM 3873 N N . LYS A 1 481 ? 3.304 -21.223 22.343 1.00 79.56 481 LYS A N 1
ATOM 3874 C CA . LYS A 1 481 ? 3.737 -21.914 21.137 1.00 79.56 481 LYS A CA 1
ATOM 3875 C C . LYS A 1 481 ? 4.596 -21.013 20.253 1.00 79.56 481 LYS A C 1
ATOM 3877 O O . LYS A 1 481 ? 4.335 -19.827 20.096 1.00 79.56 481 LYS A O 1
ATOM 3882 N N . HIS A 1 482 ? 5.631 -21.607 19.684 1.00 87.38 482 HIS A N 1
ATOM 3883 C CA . HIS A 1 482 ? 6.560 -21.024 18.731 1.00 87.38 482 HIS A CA 1
ATOM 3884 C C . HIS A 1 482 ? 6.628 -21.982 17.552 1.00 87.38 482 HIS A C 1
ATOM 3886 O O . HIS A 1 482 ? 6.846 -23.181 17.748 1.00 87.38 482 HIS A O 1
ATOM 3892 N N . CYS A 1 483 ? 6.410 -21.482 16.341 1.00 90.69 483 CYS A N 1
ATOM 3893 C CA . CYS A 1 483 ? 6.224 -22.356 15.196 1.00 90.69 483 CYS A CA 1
ATOM 3894 C C . CYS A 1 483 ? 7.061 -21.923 13.997 1.00 90.69 483 CYS A C 1
ATOM 3896 O O . CYS A 1 483 ? 7.002 -20.773 13.563 1.00 90.69 483 CYS A O 1
ATOM 3898 N N . VAL A 1 484 ? 7.786 -22.889 13.436 1.00 93.62 484 VAL A N 1
ATOM 3899 C CA . VAL A 1 484 ? 8.462 -22.781 12.143 1.00 93.62 484 VAL A CA 1
ATOM 3900 C C . VAL A 1 484 ? 7.714 -23.653 11.145 1.00 93.62 484 VAL A C 1
ATOM 3902 O O . VAL A 1 484 ? 7.553 -24.847 11.379 1.00 93.62 484 VAL A O 1
ATOM 3905 N N . LEU A 1 485 ? 7.233 -23.076 10.051 1.00 93.00 485 LEU A N 1
ATOM 3906 C CA . LEU A 1 485 ? 6.505 -23.777 8.998 1.00 93.00 485 LEU A CA 1
ATOM 3907 C C . LEU A 1 485 ? 7.375 -23.890 7.748 1.00 93.00 485 LEU A C 1
ATOM 3909 O O . LEU A 1 485 ? 7.812 -22.879 7.209 1.00 93.00 485 LEU A O 1
ATOM 3913 N N . LEU A 1 486 ? 7.579 -25.113 7.268 1.00 92.25 486 LEU A N 1
ATOM 3914 C CA . LEU A 1 486 ? 8.315 -25.389 6.039 1.00 92.25 486 LEU A CA 1
ATOM 3915 C C . LEU A 1 486 ? 7.334 -25.542 4.870 1.00 92.25 486 LEU A C 1
ATOM 3917 O O . LEU A 1 486 ? 6.480 -26.432 4.872 1.00 92.25 486 LEU A O 1
ATOM 3921 N N . LEU A 1 487 ? 7.451 -24.643 3.894 1.00 88.00 487 LEU A N 1
ATOM 3922 C CA . LEU A 1 487 ? 6.634 -24.556 2.684 1.00 88.00 487 LEU A CA 1
ATOM 3923 C C . LEU A 1 487 ? 7.485 -24.928 1.463 1.00 88.00 487 LEU A C 1
ATOM 3925 O O . LEU A 1 487 ? 7.963 -24.075 0.714 1.00 88.00 487 LEU A O 1
ATOM 3929 N N . GLU A 1 488 ? 7.731 -26.229 1.319 1.00 80.31 488 GLU A N 1
ATOM 3930 C CA . GLU A 1 488 ? 8.671 -26.780 0.334 1.00 80.31 488 GLU A CA 1
ATOM 3931 C C . GLU A 1 488 ? 8.137 -26.740 -1.107 1.00 80.31 488 GLU A C 1
ATOM 3933 O O . GLU A 1 488 ? 8.914 -26.724 -2.063 1.00 80.31 488 GLU A O 1
ATOM 3938 N N . ASN A 1 489 ? 6.811 -26.716 -1.275 1.00 77.00 489 ASN A N 1
ATOM 3939 C CA . ASN A 1 489 ? 6.142 -26.829 -2.576 1.00 77.00 489 ASN A CA 1
ATOM 3940 C C . ASN A 1 489 ? 5.488 -25.516 -3.030 1.00 77.00 489 ASN A C 1
ATOM 3942 O O . ASN A 1 489 ? 4.795 -25.478 -4.050 1.00 77.00 489 ASN A O 1
ATOM 3946 N N . GLU A 1 490 ? 5.673 -24.450 -2.263 1.00 82.00 490 GLU A N 1
ATOM 3947 C CA . GLU A 1 490 ? 5.079 -23.145 -2.484 1.00 82.00 490 GLU A CA 1
ATOM 3948 C C . GLU A 1 490 ? 6.112 -22.179 -3.060 1.00 82.00 490 GLU A C 1
ATOM 3950 O O . GLU A 1 490 ? 7.314 -22.306 -2.834 1.00 82.00 490 GLU A O 1
ATOM 3955 N N . THR A 1 491 ? 5.644 -21.175 -3.798 1.00 74.62 491 THR A N 1
ATOM 3956 C CA . THR A 1 491 ? 6.520 -20.118 -4.322 1.00 74.62 491 THR A CA 1
ATOM 3957 C C . THR A 1 491 ? 6.196 -18.788 -3.661 1.00 74.62 491 THR A C 1
ATOM 3959 O O . THR A 1 491 ? 5.021 -18.445 -3.530 1.00 74.62 491 THR A O 1
ATOM 3962 N N . LEU A 1 492 ? 7.225 -18.033 -3.275 1.00 69.94 492 LEU A N 1
ATOM 3963 C CA . LEU A 1 492 ? 7.117 -16.698 -2.685 1.00 69.94 492 LEU A CA 1
ATOM 3964 C C . LEU A 1 492 ? 7.561 -15.642 -3.707 1.00 69.94 492 LEU A C 1
ATOM 3966 O O . LEU A 1 492 ? 8.646 -15.760 -4.271 1.00 69.94 492 LEU A O 1
ATOM 3970 N N . VAL A 1 493 ? 6.738 -14.614 -3.932 1.00 57.22 493 VAL A N 1
ATOM 3971 C CA . VAL A 1 493 ? 7.106 -13.410 -4.702 1.00 57.22 493 VAL A CA 1
ATOM 3972 C C . VAL A 1 493 ? 6.709 -12.186 -3.885 1.00 57.22 493 VAL A C 1
ATOM 3974 O O . VAL A 1 493 ? 5.516 -11.948 -3.666 1.00 57.22 493 VAL A O 1
ATOM 3977 N N . SER A 1 494 ? 7.692 -11.404 -3.426 1.00 58.12 494 SER A N 1
ATOM 3978 C CA . SER A 1 494 ? 7.482 -10.384 -2.386 1.00 58.12 494 SER A CA 1
ATOM 3979 C C . SER A 1 494 ? 6.779 -11.011 -1.164 1.00 58.12 494 SER A C 1
ATOM 3981 O O . SER A 1 494 ? 7.208 -12.054 -0.690 1.00 58.12 494 SER A O 1
ATOM 3983 N N . ASN A 1 495 ? 5.665 -10.453 -0.689 1.00 57.78 495 ASN A N 1
ATOM 3984 C CA . ASN A 1 495 ? 4.865 -11.011 0.411 1.00 57.78 495 ASN A CA 1
ATOM 3985 C C . ASN A 1 495 ? 3.731 -11.944 -0.057 1.00 57.78 495 ASN A C 1
ATOM 3987 O O . ASN A 1 495 ? 2.813 -12.237 0.712 1.00 57.78 495 ASN A O 1
ATOM 3991 N N . ARG A 1 496 ? 3.725 -12.378 -1.326 1.00 61.44 496 ARG A N 1
ATOM 3992 C CA . ARG A 1 496 ? 2.679 -13.257 -1.869 1.00 61.44 496 ARG A CA 1
ATOM 3993 C C . ARG A 1 496 ? 3.158 -14.694 -1.987 1.00 61.44 496 ARG A C 1
ATOM 3995 O O . ARG A 1 496 ? 4.123 -14.978 -2.691 1.00 61.44 496 ARG A O 1
ATOM 4002 N N . LEU A 1 497 ? 2.421 -15.590 -1.344 1.00 71.50 497 LEU A N 1
ATOM 4003 C CA . LEU A 1 497 ? 2.585 -17.033 -1.422 1.00 71.50 497 LEU A CA 1
ATOM 4004 C C . LEU A 1 497 ? 1.624 -17.626 -2.440 1.00 71.50 497 LEU A C 1
ATOM 4006 O O . LEU A 1 497 ? 0.421 -17.371 -2.386 1.00 71.50 497 LEU A O 1
ATOM 4010 N N . TYR A 1 498 ? 2.156 -18.445 -3.337 1.00 70.44 498 TYR A N 1
ATOM 4011 C CA . TYR A 1 498 ? 1.372 -19.181 -4.316 1.00 70.44 498 TYR A CA 1
ATOM 4012 C C . TYR A 1 498 ? 1.342 -20.658 -3.935 1.00 70.44 498 TYR A C 1
ATOM 4014 O O . TYR A 1 498 ? 2.385 -21.300 -3.796 1.00 70.44 498 TYR A O 1
ATOM 4022 N N . TYR A 1 499 ? 0.128 -21.177 -3.784 1.00 73.12 499 TYR A N 1
ATOM 4023 C CA . TYR A 1 499 ? -0.162 -22.573 -3.500 1.00 73.12 499 TYR A CA 1
ATOM 4024 C C . TYR A 1 499 ? -0.582 -23.274 -4.788 1.00 73.12 499 TYR A C 1
ATOM 4026 O O . TYR A 1 499 ? -1.416 -22.759 -5.535 1.00 73.12 499 TYR A O 1
ATOM 4034 N N . GLY A 1 500 ? -0.011 -24.454 -5.035 1.00 61.59 500 GLY A N 1
ATOM 4035 C CA . GLY A 1 500 ? -0.336 -25.289 -6.189 1.00 61.59 500 GLY A CA 1
ATOM 4036 C C . GLY A 1 500 ? 0.074 -24.704 -7.547 1.00 61.59 500 GLY A C 1
ATOM 4037 O O . GLY A 1 500 ? 0.709 -23.658 -7.664 1.00 61.59 500 GLY A O 1
ATOM 4038 N N . LYS A 1 501 ? -0.274 -25.420 -8.622 1.00 55.22 501 LYS A N 1
ATOM 4039 C CA . LYS A 1 501 ? 0.111 -25.060 -9.996 1.00 55.22 501 LYS A CA 1
ATOM 4040 C C . LYS A 1 501 ? -0.937 -24.150 -10.632 1.00 55.22 501 LYS A C 1
ATOM 4042 O O . LYS A 1 501 ? -2.116 -24.505 -10.626 1.00 55.22 501 LYS A O 1
ATOM 4047 N N . VAL A 1 502 ? -0.506 -23.041 -11.241 1.00 47.97 502 VAL A N 1
ATOM 4048 C CA . VAL A 1 502 ? -1.369 -22.103 -11.991 1.00 47.97 502 VAL A CA 1
ATOM 4049 C C . VAL A 1 502 ? -2.289 -22.872 -12.948 1.00 47.97 502 VAL A C 1
ATOM 4051 O O . VAL A 1 502 ? -1.814 -23.633 -13.793 1.00 47.97 502 VAL A O 1
ATOM 4054 N N . GLY A 1 503 ? -3.605 -22.688 -12.800 1.00 44.25 503 GLY A N 1
ATOM 4055 C CA . GLY A 1 503 ? -4.632 -23.353 -13.613 1.00 44.25 503 GLY A CA 1
ATOM 4056 C C . GLY A 1 503 ? -5.147 -24.697 -13.078 1.00 44.25 503 GLY A C 1
ATOM 4057 O O . GLY A 1 503 ? -6.000 -25.303 -13.720 1.00 44.25 503 GLY A O 1
ATOM 4058 N N . SER A 1 504 ? -4.663 -25.169 -11.926 1.00 55.47 504 SER A N 1
ATOM 4059 C CA . SER A 1 504 ? -5.260 -26.306 -11.209 1.00 55.47 504 SER A CA 1
ATOM 4060 C C . SER A 1 504 ? -6.378 -25.858 -10.262 1.00 55.47 504 SER A C 1
ATOM 4062 O O . SER A 1 504 ? -6.382 -24.718 -9.797 1.00 55.47 504 SER A O 1
ATOM 4064 N N . ASP A 1 505 ? -7.285 -26.776 -9.908 1.00 53.09 505 ASP A N 1
ATOM 4065 C CA . ASP A 1 505 ? -8.309 -26.540 -8.875 1.00 53.09 505 ASP A CA 1
ATOM 4066 C C . ASP A 1 505 ? -7.699 -26.147 -7.519 1.00 53.09 505 ASP A C 1
ATOM 4068 O O . ASP A 1 505 ? -8.375 -25.522 -6.704 1.00 53.09 505 ASP A O 1
ATOM 4072 N N . SER A 1 506 ? -6.428 -26.485 -7.295 1.00 51.59 506 SER A N 1
ATOM 4073 C CA . SER A 1 506 ? -5.648 -26.207 -6.088 1.00 51.59 506 SER A CA 1
ATOM 4074 C C . SER A 1 506 ? -4.697 -25.013 -6.258 1.00 51.59 506 SER A C 1
ATOM 4076 O O . SER A 1 506 ? -3.696 -24.951 -5.554 1.00 51.59 506 SER A O 1
ATOM 4078 N N . TYR A 1 507 ? -4.967 -24.079 -7.177 1.00 51.03 507 TYR A N 1
ATOM 4079 C CA . TYR A 1 507 ? -4.203 -22.833 -7.294 1.00 51.03 507 TYR A CA 1
ATOM 4080 C C . TYR A 1 507 ? -4.787 -21.701 -6.437 1.00 51.03 507 TYR A C 1
ATOM 4082 O O . TYR A 1 507 ? -5.973 -21.392 -6.568 1.00 51.03 507 TYR A O 1
ATOM 4090 N N . ALA A 1 508 ? -3.948 -21.027 -5.647 1.00 52.19 508 ALA A N 1
ATOM 4091 C CA . ALA A 1 508 ? -4.240 -19.688 -5.123 1.00 52.19 508 ALA A CA 1
ATOM 4092 C C . ALA A 1 508 ? -2.988 -18.866 -4.858 1.00 52.19 508 ALA A C 1
ATOM 4094 O O . ALA A 1 508 ? -1.941 -19.410 -4.521 1.00 52.19 508 ALA A O 1
ATOM 4095 N N . ASP A 1 509 ? -3.142 -17.545 -4.915 1.00 55.19 509 ASP A N 1
ATOM 4096 C CA . ASP A 1 509 ? -2.185 -16.576 -4.403 1.00 55.19 509 ASP A CA 1
ATOM 4097 C C . ASP A 1 509 ? -2.723 -15.920 -3.124 1.00 55.19 509 ASP A C 1
ATOM 4099 O O . ASP A 1 509 ? -3.895 -15.549 -3.035 1.00 55.19 509 ASP A O 1
ATOM 4103 N N . ARG A 1 510 ? -1.872 -15.773 -2.109 1.00 58.00 510 ARG A N 1
ATOM 4104 C CA . ARG A 1 510 ? -2.216 -15.065 -0.873 1.00 58.00 510 ARG A CA 1
ATOM 4105 C C . ARG A 1 510 ? -1.117 -14.105 -0.480 1.00 58.00 510 ARG A C 1
ATOM 4107 O O . ARG A 1 510 ? 0.035 -14.495 -0.355 1.00 58.00 510 ARG A O 1
ATOM 4114 N N . GLU A 1 511 ? -1.493 -12.858 -0.242 1.00 48.50 511 GLU A N 1
ATOM 4115 C CA . GLU A 1 511 ? -0.619 -11.890 0.411 1.00 48.50 511 GLU A CA 1
ATOM 4116 C C . GLU A 1 511 ? -0.592 -12.169 1.914 1.00 48.50 511 GLU A C 1
ATOM 4118 O O . GLU A 1 511 ? -1.641 -12.310 2.545 1.00 48.50 511 GLU A O 1
ATOM 4123 N N . ILE A 1 512 ? 0.605 -12.265 2.479 1.00 62.94 512 ILE A N 1
ATOM 4124 C CA . ILE A 1 512 ? 0.830 -12.606 3.876 1.00 62.94 512 ILE A CA 1
ATOM 4125 C C . ILE A 1 512 ? 1.660 -11.497 4.511 1.00 62.94 512 ILE A C 1
ATOM 4127 O O . ILE A 1 512 ? 2.752 -11.170 4.055 1.00 62.94 512 ILE A O 1
ATOM 4131 N N . ASN A 1 513 ? 1.116 -10.905 5.570 1.00 54.22 513 ASN A N 1
ATOM 4132 C CA . ASN A 1 513 ? 1.645 -9.667 6.132 1.00 54.22 513 ASN A CA 1
ATOM 4133 C C . ASN A 1 513 ? 1.868 -9.705 7.644 1.00 54.22 513 ASN A C 1
ATOM 4135 O O . ASN A 1 513 ? 2.484 -8.782 8.166 1.00 54.22 513 ASN A O 1
ATOM 4139 N N . ASP A 1 514 ? 1.394 -10.754 8.313 1.00 64.44 514 ASP A N 1
ATOM 4140 C CA . ASP A 1 514 ? 1.274 -10.779 9.774 1.00 64.44 514 ASP A CA 1
ATOM 4141 C C . ASP A 1 514 ? 2.258 -11.766 10.426 1.00 64.44 514 ASP A C 1
ATOM 4143 O O . ASP A 1 514 ? 2.253 -11.942 11.641 1.00 64.44 514 ASP A O 1
ATOM 4147 N N . ILE A 1 515 ? 3.069 -12.454 9.617 1.00 73.44 515 ILE A N 1
ATOM 4148 C CA . ILE A 1 515 ? 4.047 -13.455 10.056 1.00 73.44 515 ILE A CA 1
ATOM 4149 C C . ILE A 1 515 ? 5.428 -13.148 9.472 1.00 73.44 515 ILE A C 1
ATOM 4151 O O . ILE A 1 515 ? 5.526 -12.433 8.473 1.00 73.44 515 ILE A O 1
ATOM 4155 N N . VAL A 1 516 ? 6.485 -13.726 10.047 1.00 81.25 516 VAL A N 1
ATOM 4156 C CA . VAL A 1 516 ? 7.812 -13.672 9.423 1.00 81.25 516 VAL A CA 1
ATOM 4157 C C . VAL A 1 516 ? 7.814 -14.643 8.250 1.00 81.25 516 VAL A C 1
ATOM 4159 O O . VAL A 1 516 ? 7.526 -15.830 8.413 1.00 81.25 516 VAL A O 1
ATOM 4162 N N . LEU A 1 517 ? 8.117 -14.129 7.065 1.00 83.06 517 LEU A N 1
ATOM 4163 C CA . LEU A 1 517 ? 8.305 -14.901 5.846 1.00 83.06 517 LEU A CA 1
ATOM 4164 C C . LEU A 1 517 ? 9.741 -14.736 5.392 1.00 83.06 517 LEU A C 1
ATOM 4166 O O . LEU A 1 517 ? 10.240 -13.615 5.352 1.00 83.06 517 LEU A O 1
ATOM 4170 N N . SER A 1 518 ? 10.369 -15.842 5.026 1.00 84.81 518 SER A N 1
ATOM 4171 C CA . SER A 1 518 ? 11.667 -15.818 4.368 1.00 84.81 518 SER A CA 1
ATOM 4172 C C . SER A 1 518 ? 11.727 -16.908 3.317 1.00 84.81 518 SER A C 1
ATOM 4174 O O . SER A 1 518 ? 11.056 -17.946 3.426 1.00 84.81 518 SER A O 1
ATOM 4176 N N . LYS A 1 519 ? 12.570 -16.709 2.313 1.00 84.44 519 LYS A N 1
ATOM 4177 C CA . LYS A 1 519 ? 13.021 -17.837 1.509 1.00 84.44 519 LYS A CA 1
ATOM 4178 C C . LYS A 1 519 ? 14.043 -18.670 2.273 1.00 84.44 519 LYS A C 1
ATOM 4180 O O . LYS A 1 519 ? 14.653 -18.199 3.235 1.00 84.44 519 LYS A O 1
ATOM 4185 N N . VAL A 1 520 ? 14.213 -19.927 1.875 1.00 86.56 520 VAL A N 1
ATOM 4186 C CA . VAL A 1 520 ? 15.242 -20.795 2.460 1.00 86.56 520 VAL A CA 1
ATOM 4187 C C . VAL A 1 520 ? 16.641 -20.252 2.162 1.00 86.56 520 VAL A C 1
ATOM 4189 O O . VAL A 1 520 ? 17.526 -20.368 3.001 1.00 86.56 520 VAL A O 1
ATOM 4192 N N . GLU A 1 521 ? 16.831 -19.599 1.015 1.00 81.62 521 GLU A N 1
ATOM 4193 C CA . GLU A 1 521 ? 18.101 -19.003 0.595 1.00 81.62 521 GLU A CA 1
ATOM 4194 C C . GLU A 1 521 ? 18.530 -17.807 1.472 1.00 81.62 521 GLU A C 1
ATOM 4196 O O . GLU A 1 521 ? 19.724 -17.639 1.723 1.00 81.62 521 GLU A O 1
ATOM 4201 N N . GLU A 1 522 ? 17.572 -17.065 2.045 1.00 79.00 522 GLU A N 1
ATOM 4202 C CA . GLU A 1 522 ? 17.820 -15.914 2.933 1.00 79.00 522 GLU A CA 1
ATOM 4203 C C . GLU A 1 522 ? 18.388 -16.313 4.306 1.00 79.00 522 GLU A C 1
ATOM 4205 O O . GLU A 1 522 ? 18.906 -15.473 5.055 1.00 79.00 522 GLU A O 1
ATOM 4210 N N . VAL A 1 523 ? 18.269 -17.590 4.680 1.00 82.88 523 VAL A N 1
ATOM 4211 C CA . VAL A 1 523 ? 18.770 -18.107 5.955 1.00 82.88 523 VAL A CA 1
ATOM 4212 C C . VAL A 1 523 ? 20.259 -18.391 5.816 1.00 82.88 523 VAL A C 1
ATOM 4214 O O . VAL A 1 523 ? 20.681 -19.211 5.013 1.00 82.88 523 VAL A O 1
ATOM 4217 N N . ALA A 1 524 ? 21.102 -17.733 6.607 1.00 80.69 524 ALA A N 1
ATOM 4218 C CA . ALA A 1 524 ? 22.531 -18.014 6.568 1.00 80.69 524 ALA A CA 1
ATOM 4219 C C . ALA A 1 524 ? 22.808 -19.463 6.998 1.00 80.69 524 ALA A C 1
ATOM 4221 O O . ALA A 1 524 ? 22.333 -19.912 8.044 1.00 80.69 524 ALA A O 1
ATOM 4222 N N . GLU A 1 525 ? 23.683 -20.161 6.270 1.00 78.62 525 GLU A N 1
ATOM 4223 C CA . GLU A 1 525 ? 24.211 -21.477 6.665 1.00 78.62 525 GLU A CA 1
ATOM 4224 C C . GLU A 1 525 ? 25.247 -21.387 7.809 1.00 78.62 525 GLU A C 1
ATOM 4226 O O . GLU A 1 525 ? 26.256 -22.095 7.851 1.00 78.62 525 GLU A O 1
ATOM 4231 N N . VAL A 1 526 ? 25.008 -20.490 8.761 1.00 74.81 526 VAL A N 1
ATOM 4232 C CA . VAL A 1 526 ? 25.788 -20.324 9.982 1.00 74.81 526 VAL A CA 1
ATOM 4233 C C . VAL A 1 526 ? 24.902 -20.784 11.132 1.00 74.81 526 VAL A C 1
ATOM 4235 O O . VAL A 1 526 ? 23.831 -20.236 11.358 1.00 74.81 526 VAL A O 1
ATOM 4238 N N . TYR A 1 527 ? 25.340 -21.823 11.844 1.00 74.50 527 TYR A N 1
ATOM 4239 C CA . TYR A 1 527 ? 24.552 -22.501 12.884 1.00 74.50 527 TYR A CA 1
ATOM 4240 C C . TYR A 1 527 ? 25.231 -22.433 14.259 1.00 74.50 527 TYR A C 1
ATOM 4242 O O . TYR A 1 527 ? 25.137 -23.356 15.073 1.00 74.50 527 TYR A O 1
ATOM 4250 N N . THR A 1 528 ? 25.948 -21.340 14.513 1.00 68.88 528 THR A N 1
ATOM 4251 C CA . THR A 1 528 ? 26.585 -21.023 15.797 1.00 68.88 528 THR A CA 1
ATOM 4252 C C . THR A 1 528 ? 25.770 -19.945 16.508 1.00 68.88 528 THR A C 1
ATOM 4254 O O . THR A 1 528 ? 25.587 -18.885 15.921 1.00 68.88 528 THR A O 1
ATOM 4257 N N . PRO A 1 529 ? 25.293 -20.160 17.748 1.00 58.91 529 PRO A N 1
ATOM 4258 C CA . PRO A 1 529 ? 24.434 -19.195 18.434 1.00 58.91 529 PRO A CA 1
ATOM 4259 C C . PRO A 1 529 ? 25.052 -17.792 18.491 1.00 58.91 529 PRO A C 1
ATOM 4261 O O . PRO A 1 529 ? 26.211 -17.649 18.885 1.00 58.91 529 PRO A O 1
ATOM 4264 N N . LEU A 1 530 ? 24.271 -16.763 18.156 1.00 55.09 530 LEU A N 1
ATOM 4265 C CA . LEU A 1 530 ? 24.677 -15.377 18.387 1.00 55.09 530 LEU A CA 1
ATOM 4266 C C . LEU A 1 530 ? 24.726 -15.132 19.901 1.00 55.09 530 LEU A C 1
ATOM 4268 O O . LEU A 1 530 ? 23.721 -15.288 20.596 1.00 55.09 530 LEU A O 1
ATOM 4272 N N . SER A 1 531 ? 25.886 -14.747 20.434 1.00 44.12 531 SER A N 1
ATOM 4273 C CA . SER A 1 531 ? 26.017 -14.353 21.838 1.00 44.12 531 SER A CA 1
ATOM 4274 C C . SER A 1 531 ? 25.398 -12.967 22.047 1.00 44.12 531 SER A C 1
ATOM 4276 O O . SER A 1 531 ? 26.104 -11.961 22.050 1.00 44.12 531 SER A O 1
ATOM 4278 N N . LYS A 1 532 ? 24.074 -12.891 22.195 1.00 46.84 532 LYS A N 1
ATOM 4279 C CA . LYS A 1 532 ? 23.408 -11.710 22.758 1.00 46.84 532 LYS A CA 1
ATOM 4280 C C . LYS A 1 532 ? 23.053 -11.986 24.216 1.00 46.84 532 LYS A C 1
ATOM 4282 O O . LYS A 1 532 ? 22.528 -13.048 24.545 1.00 46.84 532 LYS A O 1
ATOM 4287 N N . GLU A 1 533 ? 23.359 -11.028 25.087 1.00 43.28 533 GLU A N 1
ATOM 4288 C CA . GLU A 1 533 ? 22.918 -11.033 26.480 1.00 43.28 533 GLU A CA 1
ATOM 4289 C C . GLU A 1 533 ? 21.385 -11.062 26.529 1.00 43.28 533 GLU A C 1
ATOM 4291 O O . GLU A 1 533 ? 20.704 -10.104 26.174 1.00 43.28 533 GLU A O 1
ATOM 4296 N N . THR A 1 534 ? 20.811 -12.183 26.956 1.00 49.28 534 THR A N 1
ATOM 4297 C CA . THR A 1 534 ? 19.381 -12.271 27.264 1.00 49.28 534 THR A CA 1
ATOM 4298 C C . THR A 1 534 ? 19.066 -11.412 28.488 1.00 49.28 534 THR A C 1
ATOM 4300 O O . THR A 1 534 ? 19.591 -11.687 29.571 1.00 49.28 534 THR A O 1
ATOM 4303 N N . LYS A 1 535 ? 18.177 -10.415 28.337 1.00 55.22 535 LYS A N 1
ATOM 4304 C CA . LYS A 1 535 ? 17.562 -9.685 29.462 1.00 55.22 535 LYS A CA 1
ATOM 4305 C C . LYS A 1 535 ? 17.065 -10.702 30.502 1.00 55.22 535 LYS A C 1
ATOM 4307 O O . LYS A 1 535 ? 16.283 -11.596 30.169 1.00 55.22 535 LYS A O 1
ATOM 4312 N N . LYS A 1 536 ? 17.535 -10.600 31.749 1.00 61.16 536 LYS A N 1
ATOM 4313 C CA . LYS A 1 536 ? 17.101 -11.485 32.842 1.00 61.16 536 LYS A CA 1
ATOM 4314 C C . LYS A 1 536 ? 15.822 -10.942 33.463 1.00 61.16 536 LYS A C 1
ATOM 4316 O O . LYS A 1 536 ? 15.773 -9.790 33.875 1.00 61.16 536 LYS A O 1
ATOM 4321 N N . GLU A 1 537 ? 14.796 -11.780 33.517 1.00 69.44 537 GLU A N 1
ATOM 4322 C CA . GLU A 1 537 ? 13.532 -11.463 34.181 1.00 69.44 537 GLU A CA 1
ATOM 4323 C C . GLU A 1 537 ? 13.753 -11.221 35.680 1.00 69.44 537 GLU A C 1
ATOM 4325 O O . GLU A 1 537 ? 14.565 -11.906 36.310 1.00 69.44 537 GLU A O 1
ATOM 4330 N N . VAL A 1 538 ? 13.048 -10.242 36.256 1.00 70.88 538 VAL A N 1
ATOM 4331 C CA . VAL A 1 538 ? 13.115 -9.979 37.696 1.00 70.88 538 VAL A CA 1
ATOM 4332 C C . VAL A 1 538 ? 12.356 -11.085 38.425 1.00 70.88 538 VAL A C 1
ATOM 4334 O O . VAL A 1 538 ? 11.129 -11.121 38.427 1.00 70.88 538 VAL A O 1
ATOM 4337 N N . VAL A 1 539 ? 13.096 -11.990 39.064 1.00 60.72 539 VAL A N 1
ATOM 4338 C CA . VAL A 1 539 ? 12.540 -13.079 39.874 1.00 60.72 539 VAL A CA 1
ATOM 4339 C C . VAL A 1 539 ? 12.817 -12.788 41.351 1.00 60.72 539 VAL A C 1
ATOM 4341 O O . VAL A 1 539 ? 13.975 -12.697 41.755 1.00 60.72 539 VAL A O 1
ATOM 4344 N N . GLY A 1 540 ? 11.769 -12.647 42.170 1.00 68.00 540 GLY A N 1
ATOM 4345 C CA . GLY A 1 540 ? 11.888 -12.444 43.622 1.00 68.00 540 GLY A CA 1
ATOM 4346 C C . GLY A 1 540 ? 11.327 -11.109 44.131 1.00 68.00 540 GLY A C 1
ATOM 4347 O O . GLY A 1 540 ? 10.402 -10.547 43.552 1.00 68.00 540 GLY A O 1
ATOM 4348 N N . LYS A 1 541 ? 11.842 -10.629 45.273 1.00 74.31 541 LYS A N 1
ATOM 4349 C CA . LYS A 1 541 ? 11.338 -9.432 45.972 1.00 74.31 541 LYS A CA 1
ATOM 4350 C C . LYS A 1 541 ? 11.795 -8.148 45.263 1.00 74.31 541 LYS A C 1
ATOM 4352 O O . LYS A 1 541 ? 12.986 -7.984 45.018 1.00 74.31 541 LYS A O 1
ATOM 4357 N N . ILE A 1 542 ? 10.851 -7.245 44.985 1.00 81.25 542 ILE A N 1
ATOM 4358 C CA . ILE A 1 542 ? 11.111 -5.930 44.373 1.00 81.25 542 ILE A CA 1
ATOM 4359 C C . ILE A 1 542 ? 11.912 -5.052 45.351 1.00 81.25 542 ILE A C 1
ATOM 4361 O O . ILE A 1 542 ? 11.611 -5.052 46.551 1.00 81.25 542 ILE A O 1
ATOM 4365 N N . SER A 1 543 ? 12.922 -4.327 44.856 1.00 82.62 543 SER A N 1
ATOM 4366 C CA . SER A 1 543 ? 13.756 -3.432 45.672 1.00 82.62 543 SER A CA 1
ATOM 4367 C C . SER A 1 543 ? 12.934 -2.316 46.330 1.00 82.62 543 SER A C 1
ATOM 4369 O O . SER A 1 543 ? 11.851 -1.950 45.867 1.00 82.62 543 SER A O 1
ATOM 4371 N N . ASP A 1 544 ? 13.423 -1.770 47.448 1.00 80.06 544 ASP A N 1
ATOM 4372 C CA . ASP A 1 544 ? 12.670 -0.763 48.204 1.00 80.06 544 ASP A CA 1
ATOM 4373 C C . ASP A 1 544 ? 12.492 0.565 47.458 1.00 80.06 544 ASP A C 1
ATOM 4375 O O . ASP A 1 544 ? 11.501 1.256 47.683 1.00 80.06 544 ASP A O 1
ATOM 4379 N N . ASP A 1 545 ? 13.409 0.871 46.544 1.00 83.69 545 ASP A N 1
ATOM 4380 C CA . ASP A 1 545 ? 13.413 2.024 45.644 1.00 83.69 545 ASP A CA 1
ATOM 4381 C C . ASP A 1 545 ? 12.950 1.692 44.213 1.00 83.69 545 ASP A C 1
ATOM 4383 O O . ASP A 1 545 ? 12.981 2.563 43.338 1.00 83.69 545 ASP A O 1
ATOM 4387 N N . GLY A 1 546 ? 12.525 0.447 43.981 1.00 88.56 546 GLY A N 1
ATOM 4388 C CA . GLY A 1 546 ? 12.127 -0.065 42.678 1.00 88.56 546 GLY A CA 1
ATOM 4389 C C . GLY A 1 546 ? 10.767 0.464 42.232 1.00 88.56 546 GLY A C 1
ATOM 4390 O O . GLY A 1 546 ? 9.809 0.516 43.013 1.00 88.56 546 GLY A O 1
ATOM 4391 N N . ILE A 1 547 ? 10.644 0.802 40.947 1.00 91.44 547 ILE A N 1
ATOM 4392 C CA . ILE A 1 547 ? 9.393 1.309 40.370 1.00 91.44 547 ILE A CA 1
ATOM 4393 C C . ILE A 1 547 ? 8.221 0.336 40.530 1.00 91.44 547 ILE A C 1
ATOM 4395 O O . ILE A 1 547 ? 7.078 0.779 40.598 1.00 91.44 547 ILE A O 1
ATOM 4399 N N . GLY A 1 548 ? 8.483 -0.970 40.650 1.00 86.56 548 GLY A N 1
ATOM 4400 C CA . GLY A 1 548 ? 7.457 -1.998 40.810 1.00 86.56 548 GLY A CA 1
ATOM 4401 C C . GLY A 1 548 ? 6.631 -1.893 42.100 1.00 86.56 548 GLY A C 1
ATOM 4402 O O . GLY A 1 548 ? 5.622 -2.579 42.215 1.00 86.56 548 GLY A O 1
ATOM 4403 N N . LYS A 1 549 ? 7.006 -1.035 43.063 1.00 88.94 549 LYS A N 1
ATOM 4404 C CA . LYS A 1 549 ? 6.164 -0.709 44.234 1.00 88.94 549 LYS A CA 1
ATOM 4405 C C . LYS A 1 549 ? 5.099 0.356 43.957 1.00 88.94 549 LYS A C 1
ATOM 4407 O O . LYS A 1 549 ? 4.138 0.477 44.720 1.00 88.94 549 LYS A O 1
ATOM 4412 N N . LEU A 1 550 ? 5.252 1.116 42.874 1.00 89.81 550 LEU A N 1
ATOM 4413 C CA . LEU A 1 550 ? 4.375 2.234 42.522 1.00 89.81 550 LEU A CA 1
ATOM 4414 C C . LEU A 1 550 ? 3.098 1.785 41.788 1.00 89.81 550 LEU A C 1
ATOM 4416 O O . LEU A 1 550 ? 2.232 2.606 41.509 1.00 89.81 550 LEU A O 1
ATOM 4420 N N . PHE A 1 551 ? 2.954 0.497 41.478 1.00 89.38 551 PHE A N 1
ATOM 4421 C CA . PHE A 1 551 ? 1.774 -0.088 40.839 1.00 89.38 551 PHE A CA 1
ATOM 4422 C C . PHE A 1 551 ? 1.673 -1.583 41.165 1.00 89.38 551 PHE A C 1
ATOM 4424 O O . PHE A 1 551 ? 2.642 -2.206 41.587 1.00 89.38 551 PHE A O 1
ATOM 4431 N N . ASN A 1 552 ? 0.503 -2.179 40.946 1.00 80.88 552 ASN A N 1
ATOM 4432 C CA . ASN A 1 552 ? 0.286 -3.611 41.137 1.00 80.88 552 ASN A CA 1
ATOM 4433 C C . ASN A 1 552 ? 0.361 -4.334 39.785 1.00 80.88 552 ASN A C 1
ATOM 4435 O O . ASN A 1 552 ? -0.610 -4.334 39.033 1.00 80.88 552 ASN A O 1
ATOM 4439 N N . TYR A 1 553 ? 1.492 -4.963 39.461 1.00 73.19 553 TYR A N 1
ATOM 4440 C CA . TYR A 1 553 ? 1.610 -5.742 38.223 1.00 73.19 553 TYR A CA 1
ATOM 4441 C C . TYR A 1 553 ? 0.800 -7.041 38.304 1.00 73.19 553 TYR A C 1
ATOM 4443 O O . TYR A 1 553 ? 1.036 -7.873 39.178 1.00 73.19 553 TYR A O 1
ATOM 4451 N N . THR A 1 554 ? -0.137 -7.225 37.372 1.00 61.16 554 THR A N 1
ATOM 4452 C CA . THR A 1 554 ? -0.887 -8.479 37.215 1.00 61.16 554 THR A CA 1
ATOM 4453 C C . THR A 1 554 ? -0.693 -9.003 35.788 1.00 61.16 554 THR A C 1
ATOM 4455 O O . THR A 1 554 ? -1.094 -8.313 34.851 1.00 61.16 554 THR A O 1
ATOM 4458 N N . PRO A 1 555 ? -0.100 -10.193 35.574 1.00 55.44 555 PRO A N 1
ATOM 4459 C CA . PRO A 1 555 ? -0.022 -10.792 34.243 1.00 55.44 555 PRO A CA 1
ATOM 4460 C C . PRO A 1 555 ? -1.424 -11.214 33.768 1.00 55.44 555 PRO A C 1
ATOM 4462 O O . PRO A 1 555 ? -2.178 -11.843 34.513 1.00 55.44 555 PRO A O 1
ATOM 4465 N N . ILE A 1 556 ? -1.798 -10.856 32.535 1.00 58.31 556 ILE A N 1
ATOM 4466 C CA . ILE A 1 556 ? -3.152 -11.067 31.987 1.00 58.31 556 ILE A CA 1
ATOM 4467 C C . ILE A 1 556 ? -3.125 -12.139 30.894 1.00 58.31 556 ILE A C 1
ATOM 4469 O O . ILE A 1 556 ? -2.123 -12.367 30.219 1.00 58.31 556 ILE A O 1
ATOM 4473 N N . LYS A 1 557 ? -4.272 -12.793 30.679 1.00 50.44 557 LYS A N 1
ATOM 4474 C CA . LYS A 1 557 ? -4.499 -13.646 29.515 1.00 50.44 557 LYS A CA 1
ATOM 4475 C C . LYS A 1 557 ? -4.848 -12.797 28.260 1.00 50.44 557 LYS A C 1
ATOM 4477 O O . LYS A 1 557 ? -6.002 -12.437 28.100 1.00 50.44 557 LYS A O 1
ATOM 4482 N N . ASP A 1 558 ? -3.886 -12.494 27.374 1.00 51.09 558 ASP A N 1
ATOM 4483 C CA . ASP A 1 558 ? -4.042 -11.629 26.165 1.00 51.09 558 ASP A CA 1
ATOM 4484 C C . ASP A 1 558 ? -5.007 -12.072 25.037 1.00 51.09 558 ASP A C 1
ATOM 4486 O O . ASP A 1 558 ? -5.377 -11.266 24.187 1.00 51.09 558 ASP A O 1
ATOM 4490 N N . VAL A 1 559 ? -5.391 -13.345 24.956 1.00 51.28 559 VAL A N 1
ATOM 4491 C CA . VAL A 1 559 ? -6.192 -13.933 23.861 1.00 51.28 559 VAL A CA 1
ATOM 4492 C C . VAL A 1 559 ? -7.195 -14.879 24.494 1.00 51.28 559 VAL A C 1
ATOM 4494 O O . VAL A 1 559 ? -6.789 -15.736 25.285 1.00 51.28 559 VAL A O 1
ATOM 4497 N N . ILE A 1 560 ? -8.469 -14.664 24.168 1.00 58.16 560 ILE A N 1
ATOM 4498 C CA . ILE A 1 560 ? -9.580 -15.524 24.558 1.00 58.16 560 ILE A CA 1
ATOM 4499 C C . ILE A 1 560 ? -10.029 -16.279 23.323 1.00 58.16 560 ILE A C 1
ATOM 4501 O O . ILE A 1 560 ? -10.398 -15.661 22.326 1.00 58.16 560 ILE A O 1
ATOM 4505 N N . ASP A 1 561 ? -10.022 -17.596 23.427 1.00 58.00 561 ASP A N 1
ATOM 4506 C CA . ASP A 1 561 ? -10.676 -18.484 22.484 1.00 58.00 561 ASP A CA 1
ATOM 4507 C C . ASP A 1 561 ? -12.108 -18.748 22.963 1.00 58.00 561 ASP A C 1
ATOM 4509 O O . ASP A 1 561 ? -12.320 -19.378 23.998 1.00 58.00 561 ASP A O 1
ATOM 4513 N N . ILE A 1 562 ? -13.103 -18.280 22.211 1.00 60.22 562 ILE A N 1
ATOM 4514 C CA . ILE A 1 562 ? -14.521 -18.414 22.584 1.00 60.22 562 ILE A CA 1
ATOM 4515 C C . ILE A 1 562 ? -14.947 -19.896 22.674 1.00 60.22 562 ILE A C 1
ATOM 4517 O O . ILE A 1 562 ? -15.878 -20.225 23.407 1.00 60.22 562 ILE A O 1
ATOM 4521 N N . ASN A 1 563 ? -14.259 -20.812 21.984 1.00 58.50 563 ASN A N 1
ATOM 4522 C CA . ASN A 1 563 ? -14.569 -22.243 21.967 1.00 58.50 563 ASN A CA 1
ATOM 4523 C C . ASN A 1 563 ? -13.818 -23.041 23.049 1.00 58.50 563 ASN A C 1
ATOM 4525 O O . ASN A 1 563 ? -14.356 -24.024 23.573 1.00 58.50 563 ASN A O 1
ATOM 4529 N N . LEU A 1 564 ? -12.588 -22.640 23.393 1.00 59.00 564 LEU A N 1
ATOM 4530 C CA . LEU A 1 564 ? -11.756 -23.339 24.384 1.00 59.00 564 LEU A CA 1
ATOM 4531 C C . LEU A 1 564 ? -11.854 -22.734 25.792 1.00 59.00 564 LEU A C 1
ATOM 4533 O O . LEU A 1 564 ? -11.945 -23.480 26.766 1.00 59.00 564 LEU A O 1
ATOM 4537 N N . ASP A 1 565 ? -11.889 -21.407 25.916 1.00 60.91 565 ASP A N 1
ATOM 4538 C CA . ASP A 1 565 ? -11.747 -20.708 27.203 1.00 60.91 565 ASP A CA 1
ATOM 4539 C C . ASP A 1 565 ? -13.059 -20.550 27.983 1.00 60.91 565 ASP A C 1
ATOM 4541 O O . ASP A 1 565 ? -13.048 -20.135 29.140 1.00 60.91 565 ASP A O 1
ATOM 4545 N N . LEU A 1 566 ? -14.192 -20.903 27.371 1.00 65.19 566 LEU A N 1
ATOM 4546 C CA . LEU A 1 566 ? -15.515 -20.891 28.005 1.00 65.19 566 LEU A CA 1
ATOM 4547 C C . LEU A 1 566 ? -15.932 -22.267 28.557 1.00 65.19 566 LEU A C 1
ATOM 4549 O O . LEU A 1 566 ? -17.108 -22.479 28.853 1.00 65.19 566 LEU A O 1
ATOM 4553 N N . ARG A 1 567 ? -14.999 -23.223 28.678 1.00 67.00 567 ARG A N 1
ATOM 4554 C CA . ARG A 1 567 ? -15.309 -24.600 29.104 1.00 67.00 567 ARG A CA 1
ATOM 4555 C C . ARG A 1 567 ? -15.422 -24.752 30.627 1.00 67.00 567 ARG A C 1
ATOM 4557 O O . ARG A 1 567 ? -16.326 -25.452 31.073 1.00 67.00 567 ARG A O 1
ATOM 4564 N N . ASP A 1 568 ? -14.570 -24.095 31.416 1.00 72.19 568 ASP A N 1
ATOM 4565 C CA . ASP A 1 568 ? -14.568 -24.203 32.884 1.00 72.19 568 ASP A CA 1
ATOM 4566 C C . ASP A 1 568 ? -15.157 -22.966 33.590 1.00 72.19 568 ASP A C 1
ATOM 4568 O O . ASP A 1 568 ? -15.057 -21.835 33.109 1.00 72.19 568 ASP A O 1
ATOM 4572 N N . ASP A 1 569 ? -15.793 -23.178 34.745 1.00 73.88 569 ASP A N 1
ATOM 4573 C CA . ASP A 1 569 ? -16.549 -22.128 35.444 1.00 73.88 569 ASP A CA 1
ATOM 4574 C C . ASP A 1 569 ? -15.655 -21.067 36.106 1.00 73.88 569 ASP A C 1
ATOM 4576 O O . ASP A 1 569 ? -16.041 -19.900 36.202 1.00 73.88 569 ASP A O 1
ATOM 4580 N N . ILE A 1 570 ? -14.427 -21.432 36.492 1.00 73.38 570 ILE A N 1
ATOM 4581 C CA . ILE A 1 570 ? -13.453 -20.499 37.076 1.00 73.38 570 ILE A CA 1
ATOM 4582 C C . ILE A 1 570 ? -13.006 -19.486 36.014 1.00 73.38 570 ILE A C 1
ATOM 4584 O O . ILE A 1 570 ? -12.981 -18.279 36.272 1.00 73.38 570 ILE A O 1
ATOM 4588 N N . SER A 1 571 ? -12.704 -19.948 34.799 1.00 71.50 571 SER A N 1
ATOM 4589 C CA . SER A 1 571 ? -12.359 -19.090 33.663 1.00 71.50 571 SER A CA 1
ATOM 4590 C C . SER A 1 571 ? -13.496 -18.139 33.293 1.00 71.50 571 SER A C 1
ATOM 4592 O O . SER A 1 571 ? -13.241 -16.952 33.081 1.00 71.50 571 SER A O 1
ATOM 4594 N N . LYS A 1 572 ? -14.753 -18.606 33.297 1.00 80.75 572 LYS A N 1
ATOM 4595 C CA . LYS A 1 572 ? -15.937 -17.760 33.049 1.00 80.75 572 LYS A CA 1
ATOM 4596 C C . LYS A 1 572 ? -16.087 -16.650 34.090 1.00 80.75 572 LYS A C 1
ATOM 4598 O O . LYS A 1 572 ? -16.292 -15.489 33.738 1.00 80.75 572 LYS A O 1
ATOM 4603 N N . GLN A 1 573 ? -15.948 -16.974 35.375 1.00 81.25 573 GLN A N 1
ATOM 4604 C CA . GLN A 1 573 ? -16.039 -15.975 36.440 1.00 81.25 573 GLN A CA 1
ATOM 4605 C C . GLN A 1 573 ? -14.895 -14.950 36.361 1.00 81.25 573 GLN A C 1
ATOM 4607 O O . GLN A 1 573 ? -15.114 -13.742 36.509 1.00 81.25 573 GLN A O 1
ATOM 4612 N N . ASN A 1 574 ? -13.672 -15.411 36.088 1.00 75.81 574 ASN A N 1
ATOM 4613 C CA . ASN A 1 574 ? -12.517 -14.536 35.883 1.00 75.81 574 ASN A CA 1
ATOM 4614 C C . ASN A 1 574 ? -12.712 -13.614 34.674 1.00 75.81 574 ASN A C 1
ATOM 4616 O O . ASN A 1 574 ? -12.380 -12.428 34.738 1.00 75.81 574 ASN A O 1
ATOM 4620 N N . LEU A 1 575 ? -13.299 -14.119 33.589 1.00 80.81 575 LEU A N 1
ATOM 4621 C CA . LEU A 1 575 ? -13.635 -13.322 32.415 1.00 80.81 575 LEU A CA 1
ATOM 4622 C C . LEU A 1 575 ? -14.597 -12.181 32.768 1.00 80.81 575 LEU A C 1
ATOM 4624 O O . LEU A 1 575 ? -14.292 -11.022 32.492 1.00 80.81 575 LEU A O 1
ATOM 4628 N N . ILE A 1 576 ? -15.717 -12.488 33.429 1.00 85.69 576 ILE A N 1
ATOM 4629 C CA . ILE A 1 576 ? -16.726 -11.484 33.797 1.00 85.69 576 ILE A CA 1
ATOM 4630 C C . ILE A 1 576 ? -16.168 -10.442 34.777 1.00 85.69 576 ILE A C 1
ATOM 4632 O O . ILE A 1 576 ? -16.374 -9.243 34.594 1.00 85.69 576 ILE A O 1
ATOM 4636 N N . SER A 1 577 ? -15.433 -10.879 35.800 1.00 81.50 577 SER A N 1
ATOM 4637 C CA . SER A 1 577 ? -14.923 -9.990 36.857 1.00 81.50 577 SER A CA 1
ATOM 4638 C C . SER A 1 577 ? -13.761 -9.091 36.418 1.00 81.50 577 SER A C 1
ATOM 4640 O O . SER A 1 577 ? -13.528 -8.031 37.012 1.00 81.50 577 SER A O 1
ATOM 4642 N N . THR A 1 578 ? -13.007 -9.491 35.391 1.00 74.56 578 THR A N 1
ATOM 4643 C CA . THR A 1 578 ? -11.850 -8.729 34.894 1.00 74.56 578 THR A CA 1
ATOM 4644 C C . THR A 1 578 ? -12.145 -7.900 33.648 1.00 74.56 578 THR A C 1
ATOM 4646 O O . THR A 1 578 ? -11.304 -7.077 33.283 1.00 74.56 578 THR A O 1
ATOM 4649 N N . PHE A 1 579 ? -13.310 -8.069 33.011 1.00 80.25 579 PHE A N 1
ATOM 4650 C CA . PHE A 1 579 ? -13.691 -7.275 31.846 1.00 80.25 579 PHE A CA 1
ATOM 4651 C C . PHE A 1 579 ? -13.906 -5.803 32.231 1.00 80.25 579 PHE A C 1
ATOM 4653 O O . PHE A 1 579 ? -14.657 -5.485 33.157 1.00 80.25 579 PHE A O 1
ATOM 4660 N N . ILE A 1 580 ? -13.223 -4.901 31.525 1.00 76.50 580 ILE A N 1
ATOM 4661 C CA . ILE A 1 580 ? -13.311 -3.454 31.740 1.00 76.50 580 ILE A CA 1
ATOM 4662 C C . ILE A 1 580 ? -14.300 -2.890 30.726 1.00 76.50 580 ILE A C 1
ATOM 4664 O O . ILE A 1 580 ? -14.109 -3.030 29.521 1.00 76.50 580 ILE A O 1
ATOM 4668 N N . VAL A 1 581 ? -15.347 -2.241 31.229 1.00 82.75 581 VAL A N 1
ATOM 4669 C CA . VAL A 1 581 ? -16.322 -1.516 30.413 1.00 82.75 581 VAL A CA 1
ATOM 4670 C C . VAL A 1 581 ? -15.945 -0.040 30.444 1.00 82.75 581 VAL A C 1
ATOM 4672 O O . VAL A 1 581 ? -16.013 0.581 31.506 1.00 82.75 581 VAL A O 1
ATOM 4675 N N . SER A 1 582 ? -15.536 0.505 29.301 1.00 79.56 582 SER A N 1
ATOM 4676 C CA . SER A 1 582 ? -15.315 1.942 29.141 1.00 79.56 582 SER A CA 1
ATOM 4677 C C . SER A 1 582 ? -16.637 2.707 29.075 1.00 79.56 582 SER A C 1
ATOM 4679 O O . SER A 1 582 ? -17.690 2.125 28.810 1.00 79.56 582 SER A O 1
ATOM 4681 N N . GLU A 1 583 ? -16.593 4.023 29.283 1.00 77.00 583 GLU A N 1
ATOM 4682 C CA . GLU A 1 583 ? -17.791 4.871 29.206 1.00 77.00 583 GLU A CA 1
ATOM 4683 C C . GLU A 1 583 ? -18.457 4.814 27.823 1.00 77.00 583 GLU A C 1
ATOM 4685 O O . GLU A 1 583 ? -19.682 4.744 27.722 1.00 77.00 583 GLU A O 1
ATOM 4690 N N . SER A 1 584 ? -17.656 4.769 26.753 1.00 79.00 584 SER A N 1
ATOM 4691 C CA . SER A 1 584 ? -18.156 4.672 25.377 1.00 79.00 584 SER A CA 1
ATOM 4692 C C . SER A 1 584 ? -18.843 3.328 25.099 1.00 79.00 584 SER A C 1
ATOM 4694 O O . SER A 1 584 ? -19.836 3.272 24.367 1.00 79.00 584 SER A O 1
ATOM 4696 N N . LEU A 1 585 ? -18.355 2.241 25.704 1.00 86.00 585 LEU A N 1
ATOM 4697 C CA . LEU A 1 585 ? -18.896 0.895 25.532 1.00 86.00 585 LEU A CA 1
ATOM 4698 C C . LEU A 1 585 ? -20.111 0.624 26.434 1.00 86.00 585 LEU A C 1
ATOM 4700 O O . LEU A 1 585 ? -20.998 -0.138 26.049 1.00 86.00 585 LEU A O 1
ATOM 4704 N N . GLU A 1 586 ? -20.182 1.266 27.604 1.00 90.81 586 GLU A N 1
ATOM 4705 C CA . GLU A 1 586 ? -21.255 1.105 28.595 1.00 90.81 586 GLU A CA 1
ATOM 4706 C C . GLU A 1 586 ? -22.642 1.233 27.961 1.00 90.81 586 GLU A C 1
ATOM 4708 O O . GLU A 1 586 ? -23.448 0.305 28.045 1.00 90.81 586 GLU A O 1
ATOM 4713 N N . LYS A 1 587 ? -22.900 2.353 27.275 1.00 90.12 587 LYS A N 1
ATOM 4714 C CA . LYS A 1 587 ? -24.202 2.625 26.652 1.00 90.12 587 LYS A CA 1
ATOM 4715 C C . LYS A 1 587 ? -24.565 1.568 25.606 1.00 90.12 587 LYS A C 1
ATOM 4717 O O . LYS A 1 587 ? -25.693 1.089 25.580 1.00 90.12 587 LYS A O 1
ATOM 4722 N N . GLN A 1 588 ? -23.598 1.166 24.784 1.00 93.00 588 GLN A N 1
ATOM 4723 C CA . GLN A 1 588 ? -23.806 0.207 23.696 1.00 93.00 588 GLN A CA 1
ATOM 4724 C C . GLN A 1 588 ? -24.113 -1.205 24.226 1.00 93.00 588 GLN A C 1
ATOM 4726 O O . GLN A 1 588 ? -24.954 -1.907 23.663 1.00 93.00 588 GLN A O 1
ATOM 4731 N N . ILE A 1 589 ? -23.472 -1.615 25.330 1.00 92.94 589 ILE A N 1
ATOM 4732 C CA . ILE A 1 589 ? -23.770 -2.88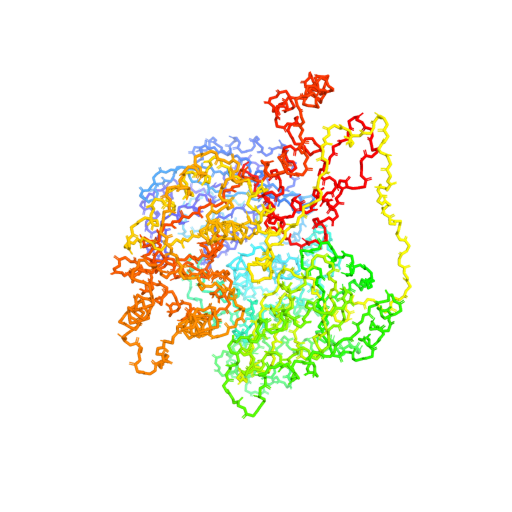7 26.006 1.00 92.94 589 ILE A CA 1
ATOM 4733 C C . ILE A 1 589 ? -25.148 -2.842 26.677 1.00 92.94 589 ILE A C 1
ATOM 4735 O O . ILE A 1 589 ? -25.891 -3.818 26.592 1.00 92.94 589 ILE A O 1
ATOM 4739 N N . VAL A 1 590 ? -25.508 -1.732 27.327 1.00 93.19 590 VAL A N 1
ATOM 4740 C CA . VAL A 1 590 ? -26.844 -1.568 27.926 1.00 93.19 590 VAL A CA 1
ATOM 4741 C C . VAL A 1 590 ? -27.927 -1.704 26.852 1.00 93.19 590 VAL A C 1
ATOM 4743 O O . VAL A 1 590 ? -28.803 -2.556 26.985 1.00 93.19 590 VAL A O 1
ATOM 4746 N N . GLU A 1 591 ? -27.800 -0.980 25.736 1.00 90.56 591 GLU A N 1
ATOM 4747 C CA . GLU A 1 591 ? -28.720 -1.084 24.595 1.00 90.56 591 GLU A CA 1
ATOM 4748 C C . GLU A 1 591 ? -28.773 -2.507 24.014 1.00 90.56 591 GLU A C 1
ATOM 4750 O O . GLU A 1 591 ? -29.807 -2.954 23.518 1.00 90.56 591 GLU A O 1
ATOM 4755 N N . PHE A 1 592 ? -27.661 -3.249 24.036 1.00 92.81 592 PHE A N 1
ATOM 4756 C CA . PHE A 1 592 ? -27.643 -4.644 23.598 1.00 92.81 592 PHE A CA 1
ATOM 4757 C C . PHE A 1 592 ? -28.528 -5.537 24.483 1.00 92.81 592 PHE A C 1
ATOM 4759 O O . PHE A 1 592 ? -29.311 -6.315 23.936 1.00 92.81 592 PHE A O 1
ATOM 4766 N N . TYR A 1 593 ? -28.465 -5.402 25.814 1.00 92.25 593 TYR A N 1
ATOM 4767 C CA . TYR A 1 593 ? -29.347 -6.147 26.725 1.00 92.25 593 TYR A CA 1
ATOM 4768 C C . TYR A 1 593 ? -30.811 -5.730 26.597 1.00 92.25 593 TYR A C 1
ATOM 4770 O O . TYR A 1 593 ? -31.674 -6.600 26.531 1.00 92.25 593 TYR A O 1
ATOM 4778 N N . GLU A 1 594 ? -31.094 -4.432 26.481 1.00 88.38 594 GLU A N 1
ATOM 4779 C CA . GLU A 1 594 ? -32.459 -3.932 26.262 1.00 88.38 594 GLU A CA 1
ATOM 4780 C C . GLU A 1 594 ? -33.065 -4.506 24.971 1.00 88.38 594 GLU A C 1
ATOM 4782 O O . GLU A 1 594 ? -34.223 -4.921 24.933 1.00 88.38 594 GLU A O 1
ATOM 4787 N N . ASN A 1 595 ? -32.266 -4.621 23.905 1.00 86.00 595 ASN A N 1
ATOM 4788 C CA . ASN A 1 595 ? -32.707 -5.253 22.663 1.00 86.00 595 ASN A CA 1
ATOM 4789 C C . ASN A 1 595 ? -32.973 -6.760 22.809 1.00 86.00 595 ASN A C 1
ATOM 4791 O O . ASN A 1 595 ? -33.802 -7.285 22.069 1.00 86.00 595 ASN A O 1
ATOM 4795 N N . LEU A 1 596 ? -32.287 -7.467 23.716 1.00 86.38 596 LEU A N 1
ATOM 4796 C CA . LEU A 1 596 ? -32.504 -8.902 23.941 1.00 86.38 596 LEU A CA 1
ATOM 4797 C C . LEU A 1 596 ? -33.846 -9.204 24.614 1.00 86.38 596 LEU A C 1
ATOM 4799 O O . LEU A 1 596 ? -34.355 -10.313 24.453 1.00 86.38 596 LEU A O 1
ATOM 4803 N N . GLU A 1 597 ? -34.452 -8.247 25.322 1.00 83.19 597 GLU A N 1
ATOM 4804 C CA . GLU A 1 597 ? -35.768 -8.436 25.947 1.00 83.19 597 GLU A CA 1
ATOM 4805 C C . GLU A 1 597 ? -36.894 -8.613 24.913 1.00 83.19 597 GLU A C 1
ATOM 4807 O O . GLU A 1 597 ? -37.886 -9.288 25.190 1.00 83.19 597 GLU A O 1
ATOM 4812 N N . ASN A 1 598 ? -36.721 -8.099 23.690 1.00 80.62 598 ASN A N 1
ATOM 4813 C CA . ASN A 1 598 ? -37.703 -8.225 22.614 1.00 80.62 598 ASN A CA 1
ATOM 4814 C C . ASN A 1 598 ? -37.451 -9.479 21.748 1.00 80.62 598 ASN A C 1
ATOM 4816 O O . ASN A 1 598 ? -36.320 -9.693 21.316 1.00 80.62 598 ASN A O 1
ATOM 4820 N N . PRO A 1 599 ? -38.475 -10.295 21.414 1.00 73.56 599 PRO A N 1
ATOM 4821 C CA . PRO A 1 599 ? -38.320 -11.450 20.515 1.00 73.56 599 PRO A CA 1
ATOM 4822 C C . PRO A 1 599 ? -37.892 -11.071 19.093 1.00 73.56 599 PRO A C 1
ATOM 4824 O O . PRO A 1 599 ? -37.239 -11.854 18.416 1.00 73.56 599 PRO A O 1
ATOM 4827 N N . SER A 1 600 ? -38.266 -9.874 18.640 1.00 77.06 600 SER A N 1
ATOM 4828 C CA . SER A 1 600 ? -37.822 -9.290 17.376 1.00 77.06 600 SER A CA 1
ATOM 4829 C C . SER A 1 600 ? -36.849 -8.153 17.652 1.00 77.06 600 SER A C 1
ATOM 4831 O O . SER A 1 600 ? -37.206 -7.174 18.310 1.00 77.06 600 SER A O 1
ATOM 4833 N N . HIS A 1 601 ? -35.642 -8.246 17.109 1.00 82.75 601 HIS A N 1
ATOM 4834 C CA . HIS A 1 601 ? -34.597 -7.254 17.341 1.00 82.75 601 HIS A CA 1
ATOM 4835 C C . HIS A 1 601 ? -33.600 -7.205 16.182 1.00 82.75 601 HIS A C 1
ATOM 4837 O O . HIS A 1 601 ? -33.462 -8.146 15.398 1.00 82.75 601 HIS A O 1
ATOM 4843 N N . LYS A 1 602 ? -32.835 -6.117 16.091 1.00 87.62 602 LYS A N 1
ATOM 4844 C CA . LYS A 1 602 ? -31.709 -6.048 15.152 1.00 87.62 602 LYS A CA 1
ATOM 4845 C C . LYS A 1 602 ? -30.650 -7.095 15.504 1.00 87.62 602 LYS A C 1
ATOM 4847 O O . LYS A 1 602 ? -30.409 -7.360 16.684 1.00 87.62 602 LYS A O 1
ATOM 4852 N N . ALA A 1 603 ? -29.986 -7.657 14.496 1.00 91.88 603 ALA A N 1
ATOM 4853 C CA . ALA A 1 603 ? -28.738 -8.389 14.713 1.00 91.88 603 ALA A CA 1
ATOM 4854 C C . ALA A 1 603 ? -27.692 -7.446 15.339 1.00 91.88 603 ALA A C 1
ATOM 4856 O O . ALA A 1 603 ? -27.806 -6.233 15.197 1.00 91.88 603 ALA A O 1
ATOM 4857 N N . ALA A 1 604 ? -26.694 -7.958 16.050 1.00 92.56 604 ALA A N 1
ATOM 4858 C CA . ALA A 1 604 ? -25.622 -7.145 16.620 1.00 92.56 604 ALA A CA 1
ATOM 4859 C C . ALA A 1 604 ? -24.315 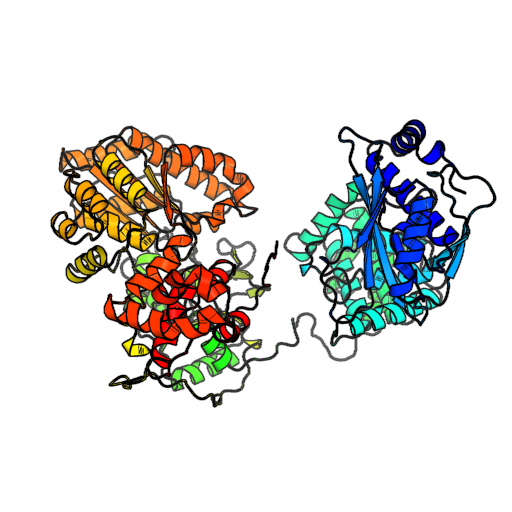-7.374 15.863 1.00 92.56 604 ALA A C 1
ATOM 4861 O O . ALA A 1 604 ? -23.992 -8.496 15.473 1.00 92.56 604 ALA A O 1
ATOM 4862 N N . LYS A 1 605 ? -23.554 -6.304 15.661 1.00 91.38 605 LYS A N 1
ATOM 4863 C CA . LYS A 1 605 ? -22.273 -6.340 14.968 1.00 91.38 605 LYS A CA 1
ATOM 4864 C C . LYS A 1 605 ? -21.235 -5.591 15.783 1.00 91.38 605 LYS A C 1
ATOM 4866 O O . LYS A 1 605 ? -21.325 -4.381 15.944 1.00 91.38 605 LYS A O 1
ATOM 4871 N N . ILE A 1 606 ? -20.253 -6.319 16.293 1.00 91.44 606 ILE A N 1
ATOM 4872 C CA . ILE A 1 606 ? -19.145 -5.760 17.061 1.00 91.44 606 ILE A CA 1
ATOM 4873 C C . ILE A 1 606 ? -18.054 -5.341 16.081 1.00 91.44 606 ILE A C 1
ATOM 4875 O O . ILE A 1 606 ? -17.504 -6.174 15.359 1.00 91.44 606 ILE A O 1
ATOM 4879 N N . ILE A 1 607 ? -17.761 -4.045 16.050 1.00 86.38 607 ILE A N 1
ATOM 4880 C CA . ILE A 1 607 ? -16.819 -3.414 15.133 1.00 86.38 607 ILE A CA 1
ATOM 4881 C C . ILE A 1 607 ? -15.630 -2.890 15.927 1.00 86.38 607 ILE A C 1
ATOM 4883 O O . ILE A 1 607 ? -15.761 -2.219 16.948 1.00 86.38 607 ILE A O 1
ATOM 4887 N N . GLY A 1 608 ? -14.440 -3.183 15.433 1.00 76.50 608 GLY A N 1
ATOM 4888 C CA . GLY A 1 608 ? -13.228 -2.538 15.904 1.00 76.50 608 GLY A CA 1
ATOM 4889 C C . GLY A 1 608 ? -12.016 -3.099 15.195 1.00 76.50 608 GLY A C 1
ATOM 4890 O O . GLY A 1 608 ? -12.067 -4.201 14.637 1.00 76.50 608 GLY A O 1
ATOM 4891 N N . ASN A 1 609 ? -10.915 -2.358 15.232 1.00 64.94 609 ASN A N 1
ATOM 4892 C CA . ASN A 1 609 ? -9.648 -2.800 14.650 1.00 64.94 609 ASN A CA 1
ATOM 4893 C C . ASN A 1 609 ? -9.261 -4.193 15.152 1.00 64.94 609 ASN A C 1
ATOM 4895 O O . ASN A 1 609 ? -9.658 -4.635 16.244 1.00 64.94 609 ASN A O 1
ATOM 4899 N N . TYR A 1 610 ? -8.483 -4.920 14.356 1.00 58.38 610 TYR A N 1
ATOM 4900 C CA . TYR A 1 610 ? -7.801 -6.090 14.886 1.00 58.38 610 TYR A CA 1
ATOM 4901 C C . TYR A 1 610 ? -7.020 -5.651 16.127 1.00 58.38 610 TYR A C 1
ATOM 4903 O O . TYR A 1 610 ? -6.564 -4.511 16.234 1.00 58.38 610 TYR A O 1
ATOM 4911 N N . GLY A 1 611 ? -7.020 -6.481 17.162 1.00 57.06 611 GLY A N 1
ATOM 4912 C CA . GLY A 1 611 ? -6.465 -6.034 18.431 1.00 57.06 611 GLY A CA 1
ATOM 4913 C C . GLY A 1 611 ? -7.481 -5.759 19.523 1.00 57.06 611 GLY A C 1
ATOM 4914 O O . GLY A 1 611 ? -7.274 -6.145 20.666 1.00 57.06 611 GLY A O 1
ATOM 4915 N N . SER A 1 612 ? -8.596 -5.121 19.171 1.00 66.12 612 SER A N 1
ATOM 4916 C CA . SER A 1 612 ? -9.373 -4.299 20.110 1.00 66.12 612 SER A CA 1
ATOM 4917 C C . SER A 1 612 ? -10.094 -5.033 21.248 1.00 66.12 612 SER A C 1
ATOM 4919 O O . SER A 1 612 ? -10.626 -4.381 22.133 1.00 66.12 612 SER A O 1
ATOM 4921 N N . GLY A 1 613 ? -10.129 -6.368 21.251 1.00 72.50 613 GLY A N 1
ATOM 4922 C CA . GLY A 1 613 ? -10.861 -7.148 22.258 1.00 72.50 613 GLY A CA 1
ATOM 4923 C C . GLY A 1 613 ? -12.276 -7.566 21.840 1.00 72.50 613 GLY A C 1
ATOM 4924 O O . GLY A 1 613 ? -13.062 -7.943 22.700 1.00 72.50 613 GLY A O 1
ATOM 4925 N N . LYS A 1 614 ? -12.604 -7.569 20.537 1.00 82.31 614 LYS A N 1
ATOM 4926 C CA . LYS A 1 614 ? -13.906 -8.045 20.011 1.00 82.31 614 LYS A CA 1
ATOM 4927 C C . LYS A 1 614 ? -14.316 -9.414 20.568 1.00 82.31 614 LYS A C 1
ATOM 4929 O O . LYS A 1 614 ? -15.387 -9.531 21.153 1.00 82.31 614 LYS A O 1
ATOM 4934 N N . SER A 1 615 ? -13.439 -10.413 20.472 1.00 77.50 615 SER A N 1
ATOM 4935 C CA . SER A 1 615 ? -13.696 -11.766 20.984 1.00 77.50 615 SER A CA 1
ATOM 4936 C C . SER A 1 615 ? -13.835 -11.802 22.510 1.00 77.50 615 SER A C 1
ATOM 4938 O O . SER A 1 615 ? -14.623 -12.580 23.034 1.00 77.50 615 SER A O 1
ATOM 4940 N N . HIS A 1 616 ? -13.143 -10.911 23.238 1.00 78.75 616 HIS A N 1
ATOM 4941 C CA . HIS A 1 616 ? -13.329 -10.767 24.688 1.00 78.75 616 HIS A CA 1
ATOM 4942 C C . HIS A 1 616 ? -14.713 -10.205 25.024 1.00 78.75 616 HIS A C 1
ATOM 4944 O O . HIS A 1 616 ? -15.355 -10.698 25.946 1.00 78.75 616 HIS A O 1
ATOM 4950 N N . LEU A 1 617 ? -15.180 -9.197 24.279 1.00 87.25 617 LEU A N 1
ATOM 4951 C CA . LEU A 1 617 ? -16.525 -8.652 24.447 1.00 87.25 617 LEU A CA 1
ATOM 4952 C C . LEU A 1 617 ? -17.586 -9.703 24.107 1.00 87.25 617 LEU A C 1
ATOM 4954 O O . LEU A 1 617 ? -18.536 -9.868 24.862 1.00 87.25 617 LEU A O 1
ATOM 4958 N N . ILE A 1 618 ? -17.406 -10.454 23.018 1.00 88.62 618 ILE A N 1
ATOM 4959 C CA . ILE A 1 618 ? -18.291 -11.570 22.663 1.00 88.62 618 ILE A CA 1
ATOM 4960 C C . ILE A 1 618 ? -18.347 -12.590 23.800 1.00 88.62 618 ILE A C 1
ATOM 4962 O O . ILE A 1 618 ? -19.433 -12.933 24.258 1.00 88.62 618 ILE A O 1
ATOM 4966 N N . ALA A 1 619 ? -17.191 -13.036 24.288 1.00 85.50 619 ALA A N 1
ATOM 4967 C CA . ALA A 1 619 ? -17.114 -14.000 25.374 1.00 85.50 619 ALA A CA 1
ATOM 4968 C C . ALA A 1 619 ? -17.782 -13.466 26.654 1.00 85.50 619 ALA A C 1
ATOM 4970 O O . ALA A 1 619 ? -18.517 -14.205 27.307 1.00 85.50 619 ALA A O 1
ATOM 4971 N N . PHE A 1 620 ? -17.583 -12.184 26.982 1.00 90.00 620 PHE A N 1
ATOM 4972 C CA . PHE A 1 620 ? -18.252 -11.510 28.096 1.00 90.00 620 PHE A CA 1
ATOM 4973 C C . PHE A 1 620 ? -19.778 -11.534 27.937 1.00 90.00 620 PHE A C 1
ATOM 4975 O O . PHE A 1 620 ? -20.461 -11.976 28.856 1.00 90.00 620 PHE A O 1
ATOM 4982 N N . LEU A 1 621 ? -20.300 -11.120 26.774 1.00 91.19 621 LEU A N 1
ATOM 4983 C CA . LEU A 1 621 ? -21.739 -11.068 26.492 1.00 91.19 621 LEU A CA 1
ATOM 4984 C C . LEU A 1 621 ? -22.384 -12.457 26.487 1.00 91.19 621 LEU A C 1
ATOM 4986 O O . LEU A 1 621 ? -23.474 -12.627 27.019 1.00 91.19 621 LEU A O 1
ATOM 4990 N N . ILE A 1 622 ? -21.737 -13.461 25.892 1.00 88.69 622 ILE A N 1
ATOM 4991 C CA . ILE A 1 622 ? -22.278 -14.825 25.883 1.00 88.69 622 ILE A CA 1
ATOM 4992 C C . ILE A 1 622 ? -22.303 -15.378 27.300 1.00 88.69 622 ILE A C 1
ATOM 4994 O O . ILE A 1 622 ? -23.349 -15.840 27.743 1.00 88.69 622 ILE A O 1
ATOM 4998 N N . THR A 1 623 ? -21.176 -15.290 28.013 1.00 89.00 623 THR A N 1
ATOM 4999 C CA . THR A 1 623 ? -21.050 -15.835 29.369 1.00 89.00 623 THR A CA 1
ATOM 5000 C C . THR A 1 623 ? -22.079 -15.206 30.298 1.00 89.00 623 THR A C 1
ATOM 5002 O O . THR A 1 623 ? -22.745 -15.912 31.042 1.00 89.00 623 THR A O 1
ATOM 5005 N N . SER A 1 624 ? -22.283 -13.890 30.240 1.00 91.12 624 SER A N 1
ATOM 5006 C CA . SER A 1 624 ? -23.289 -13.225 31.070 1.00 91.12 624 SER A CA 1
ATOM 5007 C C . SER A 1 624 ? -24.730 -13.594 30.691 1.00 91.12 624 SER A C 1
ATOM 5009 O O . SER A 1 624 ? -25.593 -13.627 31.570 1.00 91.12 624 SER A O 1
ATOM 5011 N N . ILE A 1 625 ? -25.021 -13.881 29.416 1.00 90.31 625 ILE A N 1
ATOM 5012 C CA . ILE A 1 625 ? -26.343 -14.353 28.977 1.00 90.31 625 ILE A CA 1
ATOM 5013 C C . ILE A 1 625 ? -26.586 -15.781 29.471 1.00 90.31 625 ILE A C 1
ATOM 5015 O O . ILE A 1 625 ? -27.634 -16.036 30.060 1.00 90.31 625 ILE A O 1
ATOM 5019 N N . THR A 1 626 ? -25.629 -16.690 29.262 1.00 88.25 626 THR A N 1
ATOM 5020 C CA . THR A 1 626 ? -25.769 -18.119 29.586 1.00 88.25 626 THR A CA 1
ATOM 5021 C C . THR A 1 626 ? -25.633 -18.428 31.070 1.00 88.25 626 THR A C 1
ATOM 5023 O O . THR A 1 626 ? -26.109 -19.474 31.503 1.00 88.25 626 THR A O 1
ATOM 5026 N N . ASN A 1 627 ? -25.001 -17.539 31.841 1.00 89.38 627 ASN A N 1
ATOM 5027 C CA . ASN A 1 627 ? -24.731 -17.709 33.267 1.00 89.38 627 ASN A CA 1
ATOM 5028 C C . ASN A 1 627 ? -25.240 -16.501 34.074 1.00 89.38 627 ASN A C 1
ATOM 5030 O O . ASN A 1 627 ? -24.448 -15.628 34.457 1.00 89.38 627 ASN A O 1
ATOM 5034 N N . PRO A 1 628 ? -26.561 -16.413 34.335 1.00 90.44 628 PRO A N 1
ATOM 5035 C CA . PRO A 1 628 ? -27.151 -15.317 35.100 1.00 90.44 628 PRO A CA 1
ATOM 5036 C C . PRO A 1 628 ? -26.502 -15.088 36.472 1.00 90.44 628 PRO A C 1
ATOM 5038 O O . PRO A 1 628 ? -26.346 -13.948 36.905 1.00 90.44 628 PRO A O 1
ATOM 5041 N N . GLU A 1 629 ? -26.053 -16.154 37.130 1.00 90.12 629 GLU A N 1
ATOM 5042 C CA . GLU A 1 629 ? -25.363 -16.138 38.419 1.00 90.12 629 GLU A CA 1
ATOM 5043 C C . GLU A 1 629 ? -24.027 -15.383 38.394 1.00 90.12 629 GLU A C 1
ATOM 5045 O O . GLU A 1 629 ? -23.598 -14.849 39.420 1.00 90.12 629 GLU A O 1
ATOM 5050 N N . LEU A 1 630 ? -23.370 -15.298 37.231 1.00 90.88 630 LEU A N 1
ATOM 5051 C CA . LEU A 1 630 ? -22.089 -14.610 37.087 1.00 90.88 630 LEU A CA 1
ATOM 5052 C C . LEU A 1 630 ? -22.248 -13.098 36.893 1.00 90.88 630 LEU A C 1
ATOM 5054 O O . LEU A 1 630 ? -21.291 -12.354 37.116 1.00 90.88 630 LEU A O 1
ATOM 5058 N N . ARG A 1 631 ? -23.452 -12.612 36.553 1.00 92.69 631 ARG A N 1
ATOM 5059 C CA . ARG A 1 631 ? -23.733 -11.179 36.328 1.00 92.69 631 ARG A CA 1
ATOM 5060 C C . ARG A 1 631 ? -23.398 -10.320 37.547 1.00 92.69 631 ARG A C 1
ATOM 5062 O O . ARG A 1 631 ? -22.975 -9.175 37.400 1.00 92.69 631 ARG A O 1
ATOM 5069 N N . GLN A 1 632 ? -23.473 -10.894 38.750 1.00 91.19 632 GLN A N 1
ATOM 5070 C CA . GLN A 1 632 ? -23.133 -10.201 39.992 1.00 91.19 632 GLN A CA 1
ATOM 5071 C C . GLN A 1 632 ? -21.682 -9.691 40.045 1.00 91.19 632 GLN A C 1
ATOM 5073 O O . GLN A 1 632 ? -21.418 -8.711 40.747 1.00 91.19 632 GLN A O 1
ATOM 5078 N N . TYR A 1 633 ? -20.770 -10.336 39.307 1.00 88.62 633 TYR A N 1
ATOM 5079 C CA . TYR A 1 633 ? -19.346 -10.005 39.254 1.00 88.62 633 TYR A CA 1
ATOM 5080 C C . TYR A 1 633 ? -19.010 -8.924 38.216 1.00 88.62 633 TYR A C 1
ATOM 5082 O O . TYR A 1 633 ? -17.857 -8.496 38.143 1.00 88.62 633 TYR A O 1
ATOM 5090 N N . ILE A 1 634 ? -19.989 -8.457 37.432 1.00 91.75 634 ILE A N 1
ATOM 5091 C CA . ILE A 1 634 ? -19.808 -7.334 36.508 1.00 91.75 634 ILE A CA 1
ATOM 5092 C C . ILE A 1 634 ? -19.516 -6.069 37.326 1.00 91.75 634 ILE A C 1
ATOM 5094 O O . ILE A 1 634 ? -20.324 -5.638 38.150 1.00 91.75 634 ILE A O 1
ATOM 5098 N N . LYS A 1 635 ? -18.351 -5.454 37.089 1.00 88.00 635 LYS A N 1
ATOM 5099 C CA . LYS A 1 635 ? -17.896 -4.265 37.833 1.00 88.00 635 LYS A CA 1
ATOM 5100 C C . LYS A 1 635 ? -18.692 -3.002 37.509 1.00 88.00 635 LYS A C 1
ATOM 5102 O O . LYS A 1 635 ? -18.944 -2.190 38.398 1.00 88.00 635 LYS A O 1
ATOM 5107 N N . ASN A 1 636 ? -19.060 -2.811 36.243 1.00 91.62 636 ASN A N 1
ATOM 5108 C CA . ASN A 1 636 ? -19.815 -1.638 35.815 1.00 91.62 636 ASN A CA 1
ATOM 5109 C C . ASN A 1 636 ? -21.280 -1.758 36.265 1.00 91.62 636 ASN A C 1
ATOM 5111 O O . ASN A 1 636 ? -21.982 -2.677 35.847 1.00 91.62 636 ASN A O 1
ATOM 5115 N N . LYS A 1 637 ? -21.738 -0.822 37.107 1.00 92.06 637 LYS A N 1
ATOM 5116 C CA . LYS A 1 637 ? -23.064 -0.880 37.746 1.00 92.06 637 LYS A CA 1
ATOM 5117 C C . LYS A 1 637 ? -24.218 -0.855 36.742 1.00 92.06 637 LYS A C 1
ATOM 5119 O O . LYS A 1 637 ? -25.118 -1.673 36.857 1.00 92.06 637 LYS A O 1
ATOM 5124 N N . LYS A 1 638 ? -24.174 0.022 35.735 1.00 93.62 638 LYS A N 1
ATOM 5125 C CA . LYS A 1 638 ? -25.257 0.146 34.745 1.00 93.62 638 LYS A CA 1
ATOM 5126 C C . LYS A 1 638 ? -25.342 -1.078 33.839 1.00 93.62 638 LYS A C 1
ATOM 5128 O O . LYS A 1 638 ? -26.434 -1.576 33.587 1.00 93.62 638 LYS A O 1
ATOM 5133 N N . VAL A 1 639 ? -24.197 -1.601 33.392 1.00 94.50 639 VAL A N 1
ATOM 5134 C CA . VAL A 1 639 ? -24.162 -2.855 32.621 1.00 94.50 639 VAL A CA 1
ATOM 5135 C C . VAL A 1 639 ? -24.648 -4.027 33.466 1.00 94.50 639 VAL A C 1
ATOM 5137 O O . VAL A 1 639 ? -25.398 -4.857 32.963 1.00 94.50 639 VAL A O 1
ATOM 5140 N N . LYS A 1 640 ? -24.256 -4.089 34.743 1.00 94.81 640 LYS A N 1
ATOM 5141 C CA . LYS A 1 640 ? -24.740 -5.107 35.679 1.00 94.81 640 LYS A CA 1
ATOM 5142 C C . LYS A 1 640 ? -26.261 -5.053 35.820 1.00 94.81 640 LYS A C 1
ATOM 5144 O O . LYS A 1 640 ? -26.910 -6.071 35.622 1.00 94.81 640 LYS A O 1
ATOM 5149 N N . GLU A 1 641 ? -26.824 -3.874 36.076 1.00 94.06 641 GLU A N 1
ATOM 5150 C CA . GLU A 1 641 ? -28.274 -3.675 36.191 1.00 94.06 641 GLU A CA 1
ATOM 5151 C C . GLU A 1 641 ? -29.018 -4.066 34.903 1.00 94.06 641 GLU A C 1
ATOM 5153 O O . GLU A 1 641 ? -30.049 -4.732 34.966 1.00 94.06 641 GLU A O 1
ATOM 5158 N N . ALA A 1 642 ? -28.500 -3.694 33.726 1.00 93.69 642 ALA A N 1
ATOM 5159 C CA . ALA A 1 642 ? -29.090 -4.078 32.441 1.00 93.69 642 ALA A CA 1
ATOM 5160 C C . ALA A 1 642 ? -29.014 -5.596 32.195 1.00 93.69 642 ALA A C 1
ATOM 5162 O O . ALA A 1 642 ? -29.989 -6.209 31.763 1.00 93.69 642 ALA A O 1
ATOM 5163 N N . ALA A 1 643 ? -27.882 -6.223 32.525 1.00 92.88 643 ALA A N 1
ATOM 5164 C CA . ALA A 1 643 ? -27.717 -7.667 32.423 1.00 92.88 643 ALA A CA 1
ATOM 5165 C C . ALA A 1 643 ? -28.658 -8.413 33.384 1.00 92.88 643 ALA A C 1
ATOM 5167 O O . ALA A 1 643 ? -29.235 -9.429 33.009 1.00 92.88 643 ALA A O 1
ATOM 5168 N N . GLU A 1 644 ? -28.834 -7.929 34.615 1.00 92.25 644 GLU A N 1
ATOM 5169 C CA . GLU A 1 644 ? -29.729 -8.526 35.617 1.00 92.25 644 GLU A CA 1
ATOM 5170 C C . GLU A 1 644 ? -31.211 -8.436 35.217 1.00 92.25 644 GLU A C 1
ATOM 5172 O O . GLU A 1 644 ? -31.969 -9.355 35.524 1.00 92.25 644 GLU A O 1
ATOM 5177 N N . LYS A 1 645 ? -31.619 -7.400 34.469 1.00 90.50 645 LYS A N 1
ATOM 5178 C CA . LYS A 1 645 ? -32.986 -7.271 33.925 1.00 90.50 645 LYS A CA 1
ATOM 5179 C C . LYS A 1 645 ? -33.308 -8.281 32.817 1.00 90.50 645 LYS A C 1
ATOM 5181 O O . LYS A 1 645 ? -34.462 -8.681 32.673 1.00 90.50 645 LYS A O 1
ATOM 5186 N N . CYS A 1 646 ? -32.301 -8.756 32.082 1.00 86.75 646 CYS A N 1
ATOM 5187 C CA . CYS A 1 646 ? -32.491 -9.726 31.005 1.00 86.75 646 CYS A CA 1
ATOM 5188 C C . CYS A 1 646 ? -32.872 -11.117 31.552 1.00 86.75 646 CYS A C 1
ATOM 5190 O O . CYS A 1 646 ? -32.019 -11.928 31.917 1.00 86.75 646 CYS A O 1
ATOM 5192 N N . VAL A 1 647 ? -34.172 -11.413 31.591 1.00 85.19 647 VAL A N 1
ATOM 5193 C CA . VAL A 1 647 ? -34.730 -12.682 32.107 1.00 85.19 647 VAL A CA 1
ATOM 5194 C C . VAL A 1 647 ? -34.906 -13.773 31.046 1.00 85.19 647 VAL A C 1
ATOM 5196 O O . VAL A 1 647 ? -35.317 -14.887 31.366 1.00 85.19 647 VAL A O 1
ATOM 5199 N N . ARG A 1 648 ? -34.636 -13.472 29.772 1.00 86.56 648 ARG A N 1
ATOM 5200 C CA . ARG A 1 648 ? -34.851 -14.413 28.665 1.00 86.56 648 ARG A CA 1
ATOM 5201 C C . ARG A 1 648 ? -33.721 -15.434 28.560 1.00 86.56 648 ARG A C 1
ATOM 5203 O O . ARG A 1 648 ? -32.548 -15.091 28.683 1.00 86.56 648 ARG A O 1
ATOM 5210 N N . ASN A 1 649 ? -34.097 -16.676 28.262 1.00 88.50 649 ASN A N 1
ATOM 5211 C CA . ASN A 1 649 ? -33.167 -17.776 28.020 1.00 88.50 649 ASN A CA 1
ATOM 5212 C C . ASN A 1 649 ? -32.849 -17.907 26.530 1.00 88.50 649 ASN A C 1
ATOM 5214 O O . ASN A 1 649 ? -33.687 -17.612 25.676 1.00 88.50 649 ASN A O 1
ATOM 5218 N N . PHE A 1 650 ? -31.650 -18.396 26.218 1.00 91.88 650 PHE A N 1
ATOM 5219 C CA . PHE A 1 650 ? -31.210 -18.593 24.843 1.00 91.88 650 PHE A CA 1
ATOM 5220 C C . PHE A 1 650 ? -30.498 -19.931 24.676 1.00 91.88 650 PHE A C 1
ATOM 5222 O O . PHE A 1 650 ? -29.633 -20.294 25.473 1.00 91.88 650 PHE A O 1
ATOM 5229 N N . PHE A 1 651 ? -30.816 -20.632 23.591 1.00 93.56 651 PHE A N 1
ATOM 5230 C CA . PHE A 1 651 ? -29.973 -21.701 23.072 1.00 93.56 651 PHE A CA 1
ATOM 5231 C C . PHE A 1 651 ? -28.846 -21.072 22.265 1.00 93.56 651 PHE A C 1
ATOM 5233 O O . PHE A 1 651 ? -29.112 -20.313 21.334 1.00 93.56 651 PHE A O 1
ATOM 5240 N N . VAL A 1 652 ? -27.596 -21.354 22.628 1.00 92.56 652 VAL A N 1
ATOM 5241 C CA . VAL A 1 652 ? -26.434 -20.669 22.059 1.00 92.56 652 VAL A CA 1
ATOM 5242 C C . VAL A 1 652 ? -25.688 -21.579 21.098 1.00 92.56 652 VAL A C 1
ATOM 5244 O O . VAL A 1 652 ? -25.178 -22.640 21.468 1.00 92.56 652 VAL A O 1
ATOM 5247 N N . VAL A 1 653 ? -25.573 -21.116 19.859 1.00 93.25 653 VAL A N 1
ATOM 5248 C CA . VAL A 1 653 ? -24.678 -21.675 18.850 1.00 93.25 653 VAL A CA 1
ATOM 5249 C C . VAL A 1 653 ? -23.590 -20.647 18.593 1.00 93.25 653 VAL A C 1
ATOM 5251 O O . VAL A 1 653 ? -23.870 -19.528 18.181 1.00 93.25 653 VAL A O 1
ATOM 5254 N N . GLN A 1 654 ? -22.345 -21.012 18.864 1.00 89.94 654 GLN A N 1
ATOM 5255 C CA . GLN A 1 654 ? -21.211 -20.096 18.753 1.00 89.94 654 GLN A CA 1
ATOM 5256 C C . GLN A 1 654 ? -20.085 -20.768 17.991 1.00 89.94 654 GLN A C 1
ATOM 5258 O O . GLN A 1 654 ? -19.840 -21.959 18.192 1.00 89.94 654 GLN A O 1
ATOM 5263 N N . PHE A 1 655 ? -19.413 -20.028 17.122 1.00 86.31 655 PHE A N 1
ATOM 5264 C CA . PHE A 1 655 ? -18.336 -20.576 16.316 1.00 86.31 655 PHE A CA 1
ATOM 5265 C C . PHE A 1 655 ? -17.452 -19.470 15.723 1.00 86.31 655 PHE A C 1
ATOM 5267 O O . PHE A 1 655 ? -17.855 -18.310 15.605 1.00 86.31 655 PHE A O 1
ATOM 5274 N N . GLU A 1 656 ? -16.239 -19.847 15.332 1.00 83.31 656 GLU A N 1
ATOM 5275 C CA . GLU A 1 656 ? -15.224 -18.966 14.745 1.00 83.31 656 GLU A CA 1
ATOM 5276 C C . GLU A 1 656 ? -15.036 -19.316 13.267 1.00 83.31 656 GLU A C 1
ATOM 5278 O O . GLU A 1 656 ? -14.803 -20.481 12.928 1.00 83.31 656 GLU A O 1
ATOM 5283 N N . LEU A 1 657 ? -15.197 -18.333 12.379 1.00 82.62 657 LEU A N 1
ATOM 5284 C CA . LEU A 1 657 ? -15.080 -18.563 10.943 1.00 82.62 657 LEU A CA 1
ATOM 5285 C C . LEU A 1 657 ? -13.616 -18.713 10.535 1.00 82.62 657 LEU A C 1
ATOM 5287 O O . LEU A 1 657 ? -12.822 -17.790 10.664 1.00 82.62 657 LEU A O 1
ATOM 5291 N N . ASN A 1 658 ? -13.284 -19.861 9.952 1.00 70.88 658 ASN A N 1
ATOM 5292 C CA . ASN A 1 658 ? -11.939 -20.128 9.458 1.00 70.88 658 ASN A CA 1
ATOM 5293 C C . ASN A 1 658 ? -11.751 -19.676 8.006 1.00 70.88 658 ASN A C 1
ATOM 5295 O O . ASN A 1 658 ? -12.680 -19.674 7.201 1.00 70.88 658 ASN A O 1
ATOM 5299 N N . GLN A 1 659 ? -10.502 -19.381 7.655 1.00 69.12 659 GLN A N 1
ATOM 5300 C CA . GLN A 1 659 ? -10.064 -19.081 6.291 1.00 69.12 659 GLN A CA 1
ATOM 5301 C C . GLN A 1 659 ? -10.477 -20.174 5.287 1.00 69.12 659 GLN A C 1
ATOM 5303 O O . GLN A 1 659 ? -10.211 -21.342 5.538 1.00 69.12 659 GLN A O 1
ATOM 5308 N N . GLY A 1 660 ? -11.037 -19.826 4.122 1.00 69.31 660 GLY A N 1
ATOM 5309 C CA . GLY A 1 660 ? -11.345 -20.807 3.069 1.00 69.31 660 GLY A CA 1
ATOM 5310 C C . GLY A 1 660 ? -12.399 -20.353 2.057 1.00 69.31 660 GLY A C 1
ATOM 5311 O O . GLY A 1 660 ? -12.973 -19.271 2.174 1.00 69.31 660 GLY A O 1
ATOM 5312 N N . ASP A 1 661 ? -12.675 -21.215 1.075 1.00 68.12 661 ASP A N 1
ATOM 5313 C CA . ASP A 1 661 ? -13.640 -20.944 -0.009 1.00 68.12 661 ASP A CA 1
ATOM 5314 C C . ASP A 1 661 ? -15.070 -21.430 0.316 1.00 68.12 661 ASP A C 1
ATOM 5316 O O . ASP A 1 661 ? -15.974 -21.322 -0.516 1.00 68.12 661 ASP A O 1
ATOM 5320 N N . ALA A 1 662 ? -15.292 -21.982 1.514 1.00 76.75 662 ALA A N 1
ATOM 5321 C CA . ALA A 1 662 ? -16.583 -22.531 1.929 1.00 76.75 662 ALA A CA 1
ATOM 5322 C C . ALA A 1 662 ? -17.677 -21.453 1.972 1.00 76.75 662 ALA A C 1
ATOM 5324 O O . ALA A 1 662 ? -17.432 -20.323 2.385 1.00 76.75 662 ALA A O 1
ATOM 5325 N N . ASP A 1 663 ? -18.897 -21.796 1.564 1.00 83.62 663 ASP A N 1
ATOM 5326 C CA . ASP A 1 663 ? -20.042 -20.885 1.603 1.00 83.62 663 ASP A CA 1
ATOM 5327 C C . ASP A 1 663 ? -20.494 -20.569 3.040 1.00 83.62 663 ASP A C 1
ATOM 5329 O O . ASP A 1 663 ? -20.561 -21.471 3.882 1.00 83.62 663 ASP A O 1
ATOM 5333 N N . LEU A 1 664 ? -20.835 -19.302 3.321 1.00 89.25 664 LEU A N 1
ATOM 5334 C CA . LEU A 1 664 ? -21.239 -18.892 4.669 1.00 89.25 664 LEU A CA 1
ATOM 5335 C C . LEU A 1 664 ? -22.523 -19.577 5.138 1.00 89.25 664 LEU A C 1
ATOM 5337 O O . LEU A 1 664 ? -22.615 -19.946 6.309 1.00 89.25 664 LEU A O 1
ATOM 5341 N N . ALA A 1 665 ? -23.501 -19.765 4.248 1.00 89.75 665 ALA A N 1
ATOM 5342 C CA . ALA A 1 665 ? -24.771 -20.393 4.598 1.00 89.75 665 ALA A CA 1
ATOM 5343 C C . ALA A 1 665 ? -24.565 -21.868 4.942 1.00 89.75 665 ALA A C 1
ATOM 5345 O O . ALA A 1 665 ? -25.026 -22.338 5.981 1.00 89.75 665 ALA A O 1
ATOM 5346 N N . THR A 1 666 ? -23.790 -22.578 4.120 1.00 85.56 666 THR A N 1
ATOM 5347 C CA . THR A 1 666 ? -23.432 -23.983 4.375 1.00 85.56 666 THR A CA 1
ATOM 5348 C C . THR A 1 666 ? -22.783 -24.151 5.748 1.00 85.56 666 THR A C 1
ATOM 5350 O O . THR A 1 666 ? -23.160 -25.034 6.523 1.00 85.56 666 THR A O 1
ATOM 5353 N N . TRP A 1 667 ? -21.841 -23.269 6.080 1.00 86.94 667 TRP A N 1
ATOM 5354 C CA . TRP A 1 667 ? -21.140 -23.326 7.355 1.00 86.94 667 TRP A CA 1
ATOM 5355 C C . TRP A 1 667 ? -22.060 -22.979 8.539 1.00 86.94 667 TRP A C 1
ATOM 5357 O O . TRP A 1 667 ? -22.099 -23.712 9.529 1.00 86.94 667 TRP A O 1
ATOM 5367 N N . PHE A 1 668 ? -22.884 -21.936 8.399 1.00 91.62 668 PHE A N 1
ATOM 5368 C CA . PHE A 1 668 ? -23.890 -21.527 9.384 1.00 91.62 668 PHE A CA 1
ATOM 5369 C C . PHE A 1 668 ? -24.865 -22.664 9.729 1.00 91.62 668 PHE A C 1
ATOM 5371 O O . PHE A 1 668 ? -25.039 -22.998 10.904 1.00 91.62 668 PHE A O 1
ATOM 5378 N N . TYR A 1 669 ? -25.461 -23.316 8.725 1.00 91.81 669 TYR A N 1
ATOM 5379 C CA . TYR A 1 669 ? -26.409 -24.408 8.961 1.00 91.81 669 TYR A CA 1
ATOM 5380 C C . TYR A 1 669 ? -25.745 -25.664 9.518 1.00 91.81 669 TYR A C 1
ATOM 5382 O O . TYR A 1 669 ? -26.310 -26.309 10.403 1.00 91.81 669 TYR A O 1
ATOM 5390 N N . SER A 1 670 ? -24.534 -25.993 9.060 1.00 86.88 670 SER A N 1
ATOM 5391 C CA . SER A 1 670 ? -23.779 -27.123 9.606 1.00 86.88 670 SER A CA 1
ATOM 5392 C C . SER A 1 670 ? -23.491 -26.939 11.097 1.00 86.88 670 SER A C 1
ATOM 5394 O O . SER A 1 670 ? -23.609 -27.896 11.865 1.00 86.88 670 SER A O 1
ATOM 5396 N N . GLN A 1 671 ? -23.136 -25.725 11.522 1.00 88.94 671 GLN A N 1
ATOM 5397 C CA . GLN A 1 671 ? -22.867 -25.433 12.928 1.00 88.94 671 GLN A CA 1
ATOM 5398 C C . GLN A 1 671 ? -24.136 -25.429 13.780 1.00 88.94 671 GLN A C 1
ATOM 5400 O O . GLN A 1 671 ? -24.127 -25.994 14.877 1.00 88.94 671 GLN A O 1
ATOM 5405 N N . LEU A 1 672 ? -25.241 -24.874 13.267 1.00 93.06 672 LEU A N 1
ATOM 5406 C CA . LEU A 1 672 ? -26.550 -24.989 13.914 1.00 93.06 672 LEU A CA 1
ATOM 5407 C C . LEU A 1 672 ? -26.912 -26.457 14.142 1.00 93.06 672 LEU A C 1
ATOM 5409 O O . LEU A 1 672 ? -27.247 -26.837 15.259 1.00 93.06 672 LEU A O 1
ATOM 5413 N N . GLN A 1 673 ? -26.776 -27.300 13.118 1.00 91.12 673 GLN A N 1
ATOM 5414 C CA . GLN A 1 673 ? -27.111 -28.715 13.227 1.00 91.12 673 GLN A CA 1
ATOM 5415 C C . GLN A 1 673 ? -26.227 -29.442 14.246 1.00 91.12 673 GLN A C 1
ATOM 5417 O O . GLN A 1 673 ? -26.743 -30.166 15.100 1.00 91.12 673 GLN A O 1
ATOM 5422 N N . LYS A 1 674 ? -24.903 -29.244 14.170 1.00 88.25 674 LYS A N 1
ATOM 5423 C CA . LYS A 1 674 ? -23.925 -29.884 15.063 1.00 88.25 674 LYS A CA 1
ATOM 5424 C C . LYS A 1 674 ? -24.196 -29.509 16.519 1.00 88.25 674 LYS A C 1
ATOM 5426 O O . LYS A 1 674 ? -24.319 -30.399 17.358 1.00 88.25 674 LYS A O 1
ATOM 5431 N N . GLN A 1 675 ? -24.315 -28.213 16.813 1.00 92.44 675 GLN A N 1
ATOM 5432 C CA . GLN A 1 675 ? -24.387 -27.713 18.187 1.00 92.44 675 GLN A CA 1
ATOM 5433 C C . GLN A 1 675 ? -25.777 -27.839 18.809 1.00 92.44 675 GLN A C 1
ATOM 5435 O O . GLN A 1 675 ? -25.864 -28.190 19.982 1.00 92.44 675 GLN A O 1
ATOM 5440 N N . LEU A 1 676 ? -26.862 -27.618 18.056 1.00 94.00 676 LEU A N 1
ATOM 5441 C CA . LEU A 1 676 ? -28.216 -27.818 18.588 1.00 94.00 676 LEU A CA 1
ATOM 5442 C C . LEU A 1 676 ? -28.456 -29.282 18.965 1.00 94.00 676 LEU A C 1
ATOM 5444 O O . LEU A 1 676 ? -29.035 -29.560 20.015 1.00 94.00 676 LEU A O 1
ATOM 5448 N N . LYS A 1 677 ? -27.929 -30.219 18.169 1.00 92.38 677 LYS A N 1
ATOM 5449 C CA . LYS A 1 677 ? -27.982 -31.643 18.491 1.00 92.38 677 LYS A CA 1
ATOM 5450 C C . LYS A 1 677 ? -27.094 -31.992 19.686 1.00 92.38 677 LYS A C 1
ATOM 5452 O O . LYS A 1 677 ? -27.576 -32.602 20.631 1.00 92.38 677 LYS A O 1
ATOM 5457 N N . SER A 1 678 ? -25.810 -31.626 19.663 1.00 88.06 678 SER A N 1
ATOM 5458 C CA . SER A 1 678 ? -24.858 -32.080 20.689 1.00 88.06 678 SER A CA 1
ATOM 5459 C C . SER A 1 678 ? -25.047 -31.412 22.053 1.00 88.06 678 SER A C 1
ATOM 5461 O O . SER A 1 678 ? -24.867 -32.077 23.069 1.00 88.06 678 SER A O 1
ATOM 5463 N N . LYS A 1 679 ? -25.405 -30.120 22.091 1.00 89.19 679 LYS A N 1
ATOM 5464 C CA . LYS A 1 679 ? -25.561 -29.359 23.342 1.00 89.19 679 LYS A CA 1
ATOM 5465 C C . LYS A 1 679 ? -26.965 -29.459 23.932 1.00 89.19 679 LYS A C 1
ATOM 5467 O O . LYS A 1 679 ? -27.105 -29.385 25.149 1.00 89.19 679 LYS A O 1
ATOM 5472 N N . TYR A 1 680 ? -27.993 -29.591 23.090 1.00 92.31 680 TYR A N 1
ATOM 5473 C CA . TYR A 1 680 ? -29.389 -29.411 23.512 1.00 92.31 680 TYR A CA 1
ATOM 5474 C C . TYR A 1 680 ? -30.342 -30.535 23.086 1.00 92.31 680 TYR A C 1
ATOM 5476 O O . TYR A 1 680 ? -31.519 -30.496 23.453 1.00 92.31 680 TYR A O 1
ATOM 5484 N N . ASP A 1 681 ? -29.852 -31.535 22.343 1.00 92.19 681 ASP A N 1
ATOM 5485 C CA . ASP A 1 681 ? -30.659 -32.635 21.800 1.00 92.19 681 ASP A CA 1
ATOM 5486 C C . ASP A 1 681 ? -31.847 -32.134 20.950 1.00 92.19 681 ASP A C 1
ATOM 5488 O O . ASP A 1 681 ? -32.979 -32.608 21.054 1.00 92.19 681 ASP A O 1
ATOM 5492 N N . ILE A 1 682 ? -31.600 -31.101 20.134 1.00 92.62 682 ILE A N 1
ATOM 5493 C CA . ILE A 1 682 ? -32.571 -30.523 19.195 1.00 92.62 682 ILE A CA 1
ATOM 5494 C C . ILE A 1 682 ? -32.193 -30.942 17.772 1.00 92.62 682 ILE A C 1
ATOM 5496 O O . ILE A 1 682 ? -31.099 -30.652 17.285 1.00 92.62 682 ILE A O 1
ATOM 5500 N N . PHE A 1 683 ? -33.124 -31.602 17.084 1.00 91.38 683 PHE A N 1
ATOM 5501 C CA . PHE A 1 683 ? -32.950 -32.056 15.707 1.00 91.38 683 PHE A CA 1
ATOM 5502 C C . PHE A 1 683 ? -33.560 -31.051 14.733 1.00 91.38 683 PHE A C 1
ATOM 5504 O O . PHE A 1 683 ? -34.752 -30.751 14.802 1.00 91.38 683 PHE A O 1
ATOM 5511 N N . ILE A 1 684 ? -32.741 -30.562 13.803 1.00 91.38 684 ILE A N 1
ATOM 5512 C CA . ILE A 1 684 ? -33.159 -29.616 12.765 1.00 91.38 684 ILE A CA 1
ATOM 5513 C C . ILE A 1 684 ? -33.070 -30.251 11.367 1.00 91.38 684 ILE A C 1
ATOM 5515 O O . ILE A 1 684 ? -32.283 -31.189 11.181 1.00 91.38 684 ILE A O 1
ATOM 5519 N N . PRO A 1 685 ? -33.851 -29.762 10.383 1.00 84.62 685 PRO A N 1
ATOM 5520 C CA . PRO A 1 685 ? -33.764 -30.227 9.001 1.00 84.62 685 PRO A CA 1
ATOM 5521 C C . PRO A 1 685 ? -32.356 -30.064 8.405 1.00 84.62 685 PRO A C 1
ATOM 5523 O O . PRO A 1 685 ? -31.616 -29.149 8.763 1.00 84.62 685 PRO A O 1
ATOM 5526 N N . LEU A 1 686 ? -31.994 -30.949 7.471 1.00 83.81 686 LEU A N 1
ATOM 5527 C CA . LEU A 1 686 ? -30.752 -30.836 6.701 1.00 83.81 686 LEU A CA 1
ATOM 5528 C C . LEU A 1 686 ? -30.892 -29.741 5.644 1.00 83.81 686 LEU A C 1
ATOM 5530 O O . LEU A 1 686 ? -31.835 -29.755 4.850 1.00 83.81 686 LEU A O 1
ATOM 5534 N N . PHE A 1 687 ? -29.932 -28.822 5.618 1.00 83.31 687 PHE A N 1
ATOM 5535 C CA . PHE A 1 687 ? -29.869 -27.798 4.587 1.00 83.31 687 PHE A CA 1
ATOM 5536 C C . PHE A 1 687 ? -29.417 -28.411 3.254 1.00 83.31 687 PHE A C 1
ATOM 5538 O O . PHE A 1 687 ? -28.370 -29.047 3.170 1.00 83.31 687 PHE A O 1
ATOM 5545 N N . ASP A 1 688 ? -30.219 -28.205 2.211 1.00 80.75 688 ASP A N 1
ATOM 5546 C CA . ASP A 1 688 ? -29.919 -28.594 0.827 1.00 80.75 688 ASP A CA 1
ATOM 5547 C C . ASP A 1 688 ? -29.873 -27.325 -0.027 1.00 80.75 688 ASP A C 1
ATOM 5549 O O . ASP A 1 688 ? -30.912 -26.702 -0.260 1.00 80.75 688 ASP A O 1
ATOM 5553 N N . GLU A 1 689 ? -28.678 -26.939 -0.478 1.00 75.25 689 GLU A N 1
ATOM 5554 C CA . GLU A 1 689 ? -28.447 -25.689 -1.209 1.00 75.25 689 GLU A CA 1
ATOM 5555 C C . GLU A 1 689 ? -29.316 -25.587 -2.468 1.00 75.25 689 GLU A C 1
ATOM 5557 O O . GLU A 1 689 ? -29.850 -24.521 -2.755 1.00 75.25 689 GLU A O 1
ATOM 5562 N N . LYS A 1 690 ? -29.542 -26.693 -3.191 1.00 74.94 690 LYS A N 1
ATOM 5563 C CA . LYS A 1 690 ? -30.327 -26.677 -4.437 1.00 74.94 690 LYS A CA 1
ATOM 5564 C C . LYS A 1 690 ? -31.817 -26.492 -4.184 1.00 74.94 690 LYS A C 1
ATOM 5566 O O . LYS A 1 690 ? -32.504 -25.913 -5.018 1.00 74.94 690 LYS A O 1
ATOM 5571 N N . LYS A 1 691 ? -32.322 -27.012 -3.064 1.00 75.50 691 LYS A N 1
ATOM 5572 C CA . LYS A 1 691 ? -33.747 -26.923 -2.708 1.00 75.50 691 LYS A CA 1
ATOM 5573 C C . LYS A 1 691 ? -34.094 -25.634 -1.980 1.00 75.50 691 LYS A C 1
ATOM 5575 O O . LYS A 1 691 ? -35.189 -25.119 -2.161 1.00 75.50 691 LYS A O 1
ATOM 5580 N N . HIS A 1 692 ? -33.170 -25.122 -1.173 1.00 79.88 692 HIS A N 1
ATOM 5581 C CA . HIS A 1 692 ? -33.432 -24.011 -0.259 1.00 79.88 692 HIS A CA 1
ATOM 5582 C C . HIS A 1 692 ? -32.761 -22.699 -0.687 1.00 79.88 692 HIS A C 1
ATOM 5584 O O . HIS A 1 692 ? -32.809 -21.731 0.069 1.00 79.88 692 HIS A O 1
ATOM 5590 N N . PHE A 1 693 ? -32.156 -22.636 -1.883 1.00 72.31 693 PHE A N 1
ATOM 5591 C CA . PHE A 1 693 ? -31.509 -21.428 -2.413 1.00 72.31 693 PHE A CA 1
ATOM 5592 C C . PHE A 1 693 ? -32.406 -20.180 -2.303 1.00 72.31 693 PHE A C 1
ATOM 5594 O O . PHE A 1 693 ? -31.973 -19.170 -1.753 1.00 72.31 693 PHE A O 1
ATOM 5601 N N . ASP A 1 694 ? -33.672 -20.289 -2.721 1.00 75.19 694 ASP A N 1
ATOM 5602 C CA . ASP A 1 694 ? -34.652 -19.190 -2.694 1.00 75.19 694 ASP A CA 1
ATOM 5603 C C . ASP A 1 694 ? -35.505 -19.137 -1.407 1.00 75.19 694 ASP A C 1
ATOM 5605 O O . ASP A 1 694 ? -36.351 -18.257 -1.270 1.00 75.19 694 ASP A O 1
ATOM 5609 N N . GLN A 1 695 ? -35.302 -20.061 -0.456 1.00 83.94 695 GLN A N 1
ATOM 5610 C CA . GLN A 1 695 ? -36.147 -20.246 0.745 1.00 83.94 695 GLN A CA 1
ATOM 5611 C C . GLN A 1 695 ? -35.352 -20.170 2.059 1.00 83.94 695 GLN A C 1
ATOM 5613 O O . GLN A 1 695 ? -35.728 -20.732 3.088 1.00 83.94 695 GLN A O 1
ATOM 5618 N N . GLN A 1 696 ? -34.214 -19.476 2.034 1.00 87.81 696 GLN A N 1
ATOM 5619 C CA . GLN A 1 696 ? -33.318 -19.316 3.184 1.00 87.81 696 GLN A CA 1
ATOM 5620 C C . GLN A 1 696 ? -34.041 -18.749 4.415 1.00 87.81 696 GLN A C 1
ATOM 5622 O O . GLN A 1 696 ? -33.793 -19.166 5.543 1.00 87.81 696 GLN A O 1
ATOM 5627 N N . LYS A 1 697 ? -34.953 -17.793 4.204 1.00 90.38 697 LYS A N 1
ATOM 5628 C CA . LYS A 1 697 ? -35.679 -17.120 5.283 1.00 90.38 697 LYS A CA 1
ATOM 5629 C C . LYS A 1 697 ? -36.615 -18.091 6.006 1.00 90.38 697 LYS A C 1
ATOM 5631 O O . LYS A 1 697 ? -36.596 -18.162 7.233 1.00 90.38 697 LYS A O 1
ATOM 5636 N N . GLU A 1 698 ? -37.412 -18.827 5.241 1.00 90.44 698 GLU A N 1
ATOM 5637 C CA . GLU A 1 698 ? -38.364 -19.829 5.717 1.00 90.44 698 GLU A CA 1
ATOM 5638 C C . GLU A 1 698 ? -37.631 -20.948 6.460 1.00 90.44 698 GLU A C 1
ATOM 5640 O O . GLU A 1 698 ? -38.022 -21.316 7.564 1.00 90.44 698 GLU A O 1
ATOM 5645 N N . PHE A 1 699 ? -36.497 -21.401 5.923 1.00 92.12 699 PHE A N 1
ATOM 5646 C CA . PHE A 1 699 ? -35.697 -22.449 6.545 1.00 92.12 699 PHE A CA 1
ATOM 5647 C C . PHE A 1 699 ? -35.129 -22.039 7.916 1.00 92.12 699 PHE A C 1
ATOM 5649 O O . PHE A 1 699 ? -35.166 -22.822 8.865 1.00 92.12 699 PHE A O 1
ATOM 5656 N N . ILE A 1 700 ? -34.651 -20.795 8.071 1.00 94.06 700 ILE A N 1
ATOM 5657 C CA . ILE A 1 700 ? -34.202 -20.287 9.383 1.00 94.06 700 ILE A CA 1
ATOM 5658 C C . ILE A 1 700 ? -35.382 -20.208 10.362 1.00 94.06 700 ILE A C 1
ATOM 5660 O O . ILE A 1 700 ? -35.226 -20.546 11.536 1.00 94.06 700 ILE A O 1
ATOM 5664 N N . ILE A 1 701 ? -36.567 -19.797 9.900 1.00 92.50 701 ILE A N 1
ATOM 5665 C CA . ILE A 1 701 ? -37.779 -19.757 10.733 1.00 92.50 701 ILE A CA 1
ATOM 5666 C C . ILE A 1 701 ? -38.160 -21.167 11.209 1.00 92.50 701 ILE A C 1
ATOM 5668 O O . ILE A 1 701 ? -38.470 -21.340 12.387 1.00 92.50 701 ILE A O 1
ATOM 5672 N N . ASP A 1 702 ? -38.065 -22.183 10.353 1.00 92.25 702 ASP A N 1
ATOM 5673 C CA . ASP A 1 702 ? -38.326 -23.576 10.733 1.00 92.25 702 ASP A CA 1
ATOM 5674 C C . ASP A 1 702 ? -37.354 -24.081 11.807 1.00 92.25 702 ASP A C 1
ATOM 5676 O O . ASP A 1 702 ? -37.760 -24.776 12.742 1.00 92.25 702 ASP A O 1
ATOM 5680 N N . ILE A 1 703 ? -36.082 -23.680 11.734 1.00 94.12 703 ILE A N 1
ATOM 5681 C CA . ILE A 1 703 ? -35.094 -23.966 12.783 1.00 94.12 703 ILE A CA 1
ATOM 5682 C C . ILE A 1 703 ? -35.503 -23.308 14.106 1.00 94.12 703 ILE A C 1
ATOM 5684 O O . ILE A 1 703 ? -35.477 -23.963 15.150 1.00 94.12 703 ILE A O 1
ATOM 5688 N N . VAL A 1 704 ? -35.919 -22.038 14.082 1.00 93.75 704 VAL A N 1
ATOM 5689 C CA . VAL A 1 704 ? -36.408 -21.340 15.284 1.00 93.75 704 VAL A CA 1
ATOM 5690 C C . VAL A 1 704 ? -37.645 -22.040 15.851 1.00 93.75 704 VAL A C 1
ATOM 5692 O O . VAL A 1 704 ? -37.734 -22.236 17.061 1.00 93.75 704 VAL A O 1
ATOM 5695 N N . ASN A 1 705 ? -38.561 -22.505 15.001 1.00 93.00 705 ASN A N 1
ATOM 5696 C CA . ASN A 1 705 ? -39.731 -23.268 15.434 1.00 93.00 705 ASN A CA 1
ATOM 5697 C C . ASN A 1 705 ? -39.330 -24.576 16.135 1.00 93.00 705 ASN A C 1
ATOM 5699 O O . ASN A 1 705 ? -39.893 -24.902 17.178 1.00 93.00 705 ASN A O 1
ATOM 5703 N N . LYS A 1 706 ? -38.305 -25.283 15.641 1.00 93.62 706 LYS A N 1
ATOM 5704 C CA . LYS A 1 706 ? -37.760 -26.479 16.309 1.00 93.62 706 LYS A CA 1
ATOM 5705 C C . LYS A 1 706 ? -37.149 -26.178 17.672 1.00 93.62 706 LYS A C 1
ATOM 5707 O O . LYS A 1 706 ? -37.308 -26.961 18.605 1.00 93.62 706 LYS A O 1
ATOM 5712 N N . VAL A 1 707 ? -36.502 -25.026 17.820 1.00 93.12 707 VAL A N 1
ATOM 5713 C CA . VAL A 1 707 ? -36.022 -24.551 19.124 1.00 93.12 707 VAL A CA 1
ATOM 5714 C C . VAL A 1 707 ? -37.200 -24.273 20.069 1.00 93.12 707 VAL A C 1
ATOM 5716 O O . VAL A 1 707 ? -37.193 -24.710 21.221 1.00 93.12 707 VAL A O 1
ATOM 5719 N N . LYS A 1 708 ? -38.258 -23.631 19.563 1.00 92.12 708 LYS A N 1
ATOM 5720 C CA . LYS A 1 708 ? -39.483 -23.321 20.317 1.00 92.12 708 LYS A CA 1
ATOM 5721 C C . LYS A 1 708 ? -40.308 -24.545 20.715 1.00 92.12 708 LYS A C 1
ATOM 5723 O O . LYS A 1 708 ? -41.013 -24.488 21.722 1.00 92.12 708 LYS A O 1
ATOM 5728 N N . GLU A 1 709 ? -40.221 -25.643 19.964 1.00 93.12 709 GLU A N 1
ATOM 5729 C CA . GLU A 1 709 ? -40.806 -26.937 20.348 1.00 93.12 709 GLU A CA 1
ATOM 5730 C C . GLU A 1 709 ? -40.180 -27.477 21.646 1.00 93.12 709 GLU A C 1
ATOM 5732 O O . GLU A 1 709 ? -40.888 -28.072 22.458 1.00 93.12 709 GLU A O 1
ATOM 5737 N N . LYS A 1 710 ? -38.878 -27.236 21.867 1.00 91.12 710 LYS A N 1
ATOM 5738 C CA . LYS A 1 710 ? -38.160 -27.641 23.086 1.00 91.12 710 LYS A CA 1
ATOM 5739 C C . LYS A 1 710 ? -38.442 -26.702 24.260 1.00 91.12 710 LYS A C 1
ATOM 5741 O O . LYS A 1 710 ? -38.736 -27.177 25.354 1.00 91.12 710 LYS A O 1
ATOM 5746 N N . ASP A 1 711 ? -38.360 -25.391 24.036 1.00 89.94 711 ASP A N 1
ATOM 5747 C CA . ASP A 1 711 ? -38.693 -24.362 25.027 1.00 89.94 711 ASP A CA 1
ATOM 5748 C C . ASP A 1 711 ? -39.335 -23.147 24.341 1.00 89.94 711 ASP A C 1
ATOM 5750 O O . ASP A 1 711 ? -38.694 -22.399 23.600 1.00 89.94 711 ASP A O 1
ATOM 5754 N N . LYS A 1 712 ? -40.622 -22.919 24.629 1.00 89.12 712 LYS A N 1
ATOM 5755 C CA . LYS A 1 712 ? -41.415 -21.831 24.034 1.00 89.12 712 LYS A CA 1
ATOM 5756 C C . LYS A 1 712 ? -40.908 -20.439 24.417 1.00 89.12 712 LYS A C 1
ATOM 5758 O O . LYS A 1 712 ? -41.155 -19.476 23.689 1.00 89.12 712 LYS A O 1
ATOM 5763 N N . THR A 1 713 ? -40.227 -20.316 25.552 1.00 87.56 713 THR A N 1
ATOM 5764 C CA . THR A 1 713 ? -39.753 -19.039 26.100 1.00 87.56 713 THR A CA 1
ATOM 5765 C C . THR A 1 713 ? -38.339 -18.692 25.643 1.00 87.56 713 THR A C 1
ATOM 5767 O O . THR A 1 713 ? -38.009 -17.509 25.547 1.00 87.56 713 THR A O 1
ATOM 5770 N N . ALA A 1 714 ? -37.540 -19.697 25.275 1.00 89.31 714 ALA A N 1
ATOM 5771 C CA . ALA A 1 714 ? -36.155 -19.507 24.866 1.00 89.31 714 ALA A CA 1
ATOM 5772 C C . ALA A 1 714 ? -36.022 -19.027 23.413 1.00 89.31 714 ALA A C 1
ATOM 5774 O O . ALA A 1 714 ? -36.747 -19.489 22.529 1.00 89.31 714 ALA A O 1
ATOM 5775 N N . GLY A 1 715 ? -35.096 -18.103 23.166 1.00 92.12 715 GLY A N 1
ATOM 5776 C CA . GLY A 1 715 ? -34.682 -17.698 21.820 1.00 92.12 715 GLY A CA 1
ATOM 5777 C C . GLY A 1 715 ? -33.478 -18.500 21.317 1.00 92.12 715 GLY A C 1
ATOM 5778 O O . GLY A 1 715 ? -32.862 -19.265 22.063 1.00 92.12 715 GLY A O 1
ATOM 5779 N N . LEU A 1 716 ? -33.102 -18.304 20.054 1.00 94.69 716 LEU A N 1
ATOM 5780 C CA . LEU A 1 716 ? -31.854 -18.830 19.489 1.00 94.69 716 LEU A CA 1
ATOM 5781 C C . LEU A 1 716 ? -30.811 -17.707 19.393 1.00 94.69 716 LEU A C 1
ATOM 5783 O O . LEU A 1 716 ? -31.040 -16.711 18.720 1.00 94.69 716 LEU A O 1
ATOM 5787 N N . LEU A 1 717 ? -29.655 -17.851 20.037 1.00 94.06 717 LEU A N 1
ATOM 5788 C CA . LEU A 1 717 ? -28.531 -16.920 19.911 1.00 94.06 717 LEU A CA 1
ATOM 5789 C C . LEU A 1 717 ? -27.437 -17.565 19.059 1.00 94.06 717 LEU A C 1
ATOM 5791 O O . LEU A 1 717 ? -26.866 -18.583 19.444 1.00 94.06 717 LEU A O 1
ATOM 5795 N N . VAL A 1 718 ? -27.133 -16.961 17.913 1.00 95.31 718 VAL A N 1
ATOM 5796 C CA . VAL A 1 718 ? -26.054 -17.389 17.021 1.00 95.31 718 VAL A CA 1
ATOM 5797 C C . VAL A 1 718 ? -24.931 -16.367 17.043 1.00 95.31 718 VAL A C 1
ATOM 5799 O O . VAL A 1 718 ? -25.160 -15.182 16.799 1.00 95.31 718 VAL A O 1
ATOM 5802 N N . VAL A 1 719 ? -23.711 -16.823 17.309 1.00 93.69 719 VAL A N 1
ATOM 5803 C CA . VAL A 1 719 ? -22.520 -15.976 17.361 1.00 93.69 719 VAL A CA 1
ATOM 5804 C C . VAL A 1 719 ? -21.489 -16.431 16.340 1.00 93.69 719 VAL A C 1
ATOM 5806 O O . VAL A 1 719 ? -21.103 -17.598 16.320 1.00 93.69 719 VAL A O 1
ATOM 5809 N N . MET A 1 720 ? -21.029 -15.482 15.525 1.00 92.00 720 MET A N 1
ATOM 5810 C CA . MET A 1 720 ? -20.045 -15.690 14.467 1.00 92.00 720 MET A CA 1
ATOM 5811 C C . MET A 1 720 ? -18.852 -14.751 14.683 1.00 92.00 720 MET A C 1
ATOM 5813 O O . MET A 1 720 ? -18.975 -13.535 14.500 1.00 92.00 720 MET A O 1
ATOM 5817 N N . ASP A 1 721 ? -17.704 -15.299 15.074 1.00 88.12 721 ASP A N 1
ATOM 5818 C CA . ASP A 1 721 ? -16.455 -14.529 15.154 1.00 88.12 721 ASP A CA 1
ATOM 5819 C C . ASP A 1 721 ? -15.691 -14.561 13.813 1.00 88.12 721 ASP A C 1
ATOM 5821 O O . ASP A 1 721 ? -15.905 -15.453 12.991 1.00 88.12 721 ASP A O 1
ATOM 5825 N N . GLU A 1 722 ? -14.833 -13.564 13.588 1.00 81.31 722 GLU A N 1
ATOM 5826 C CA . GLU A 1 722 ? -13.951 -13.408 12.415 1.00 81.31 722 GLU A CA 1
ATOM 5827 C C . GLU A 1 722 ? -14.643 -13.315 11.034 1.00 81.31 722 GLU A C 1
ATOM 5829 O O . GLU A 1 722 ? -14.068 -13.649 9.995 1.00 81.31 722 GLU A O 1
ATOM 5834 N N . VAL A 1 723 ? -15.868 -12.768 10.974 1.00 87.50 723 VAL A N 1
ATOM 5835 C CA . VAL A 1 723 ? -16.609 -12.589 9.702 1.00 87.50 723 VAL A CA 1
ATOM 5836 C C . VAL A 1 723 ? -15.819 -11.749 8.696 1.00 87.50 723 VAL A C 1
ATOM 5838 O O . VAL A 1 723 ? -15.820 -12.029 7.499 1.00 87.50 723 VAL A O 1
ATOM 5841 N N . SER A 1 724 ? -15.118 -10.723 9.175 1.00 80.75 724 SER A N 1
ATOM 5842 C CA . SER A 1 724 ? -14.238 -9.878 8.367 1.00 80.75 724 SER A CA 1
ATOM 5843 C C . SER A 1 724 ? -13.191 -10.668 7.587 1.00 80.75 724 SER A C 1
ATOM 5845 O O . SER A 1 724 ? -13.067 -10.510 6.371 1.00 80.75 724 SER A O 1
ATOM 5847 N N . ASP A 1 725 ? -12.455 -11.524 8.286 1.00 75.50 725 ASP A N 1
ATOM 5848 C CA . ASP A 1 725 ? -11.316 -12.252 7.737 1.00 75.50 725 ASP A CA 1
ATOM 5849 C C . ASP A 1 725 ? -11.783 -13.351 6.784 1.00 75.50 725 ASP A C 1
ATOM 5851 O O . ASP A 1 725 ? -11.205 -13.526 5.708 1.00 75.50 725 ASP A O 1
ATOM 5855 N N . PHE A 1 726 ? -12.896 -14.005 7.127 1.00 82.50 726 PHE A N 1
ATOM 5856 C CA . PHE A 1 726 ? -13.594 -14.948 6.261 1.00 82.50 726 PHE A CA 1
ATOM 5857 C C . PHE A 1 726 ? -14.014 -14.328 4.921 1.00 82.50 726 PHE A C 1
ATOM 5859 O O . PHE A 1 726 ? -13.827 -14.941 3.870 1.00 82.50 726 PHE A O 1
ATOM 5866 N N . LEU A 1 727 ? -14.555 -13.103 4.935 1.00 81.81 727 LEU A N 1
ATOM 5867 C CA . LEU A 1 727 ? -14.969 -12.405 3.715 1.00 81.81 727 LEU A CA 1
ATOM 5868 C C . LEU A 1 727 ? -13.764 -11.892 2.915 1.00 81.81 727 LEU A C 1
ATOM 5870 O O . LEU A 1 727 ? -13.703 -12.089 1.703 1.00 81.81 727 LEU A O 1
ATOM 5874 N N . TYR A 1 728 ? -12.789 -11.250 3.567 1.00 73.69 728 TYR A N 1
ATOM 5875 C CA . TYR A 1 728 ? -11.678 -10.566 2.889 1.00 73.69 728 TYR A CA 1
ATOM 5876 C C . TYR A 1 728 ? -10.848 -11.490 1.980 1.00 73.69 728 TYR A C 1
ATOM 5878 O O . TYR A 1 728 ? -10.245 -11.053 0.996 1.00 73.69 728 TYR A O 1
ATOM 5886 N N . GLN A 1 729 ? -10.842 -12.788 2.268 1.00 68.50 729 GLN A N 1
ATOM 5887 C CA . GLN A 1 729 ? -10.044 -13.772 1.542 1.00 68.50 729 GLN A CA 1
ATOM 5888 C C . GLN A 1 729 ? -10.704 -14.286 0.260 1.00 68.50 729 GLN A C 1
ATOM 5890 O O . GLN A 1 729 ? -10.030 -14.903 -0.561 1.00 68.50 729 GLN A O 1
ATOM 5895 N N . LYS A 1 730 ? -11.988 -13.992 0.036 1.00 76.88 730 LYS A N 1
ATOM 5896 C CA . LYS A 1 730 ? -12.752 -14.556 -1.081 1.00 76.88 730 LYS A CA 1
ATOM 5897 C C . LYS A 1 730 ? -12.801 -13.638 -2.301 1.00 76.88 730 LYS A C 1
ATOM 5899 O O . LYS A 1 730 ? -12.812 -12.414 -2.159 1.00 76.88 730 LYS A O 1
ATOM 5904 N N . PRO A 1 731 ? -12.891 -14.177 -3.528 1.00 76.44 731 PRO A N 1
ATOM 5905 C CA . PRO A 1 731 ? -13.262 -13.399 -4.708 1.00 76.44 731 PRO A CA 1
ATOM 5906 C C . PRO A 1 731 ? -14.505 -12.525 -4.472 1.00 76.44 731 PRO A C 1
ATOM 5908 O O . PRO A 1 731 ? -15.439 -12.944 -3.790 1.00 76.44 731 PRO A O 1
ATOM 5911 N N . ILE A 1 732 ? -14.547 -11.330 -5.075 1.00 78.94 732 ILE A N 1
ATOM 5912 C CA . ILE A 1 732 ? -15.593 -10.318 -4.812 1.00 78.94 732 ILE A CA 1
ATOM 5913 C C . ILE A 1 732 ? -17.008 -10.890 -4.983 1.00 78.94 732 ILE A C 1
ATOM 5915 O O . ILE A 1 732 ? -17.875 -10.623 -4.159 1.00 78.94 732 ILE A O 1
ATOM 5919 N N . TYR A 1 733 ? -17.246 -11.721 -6.001 1.00 81.56 733 TYR A N 1
ATOM 5920 C CA . TYR A 1 733 ? -18.567 -12.315 -6.233 1.00 81.56 733 TYR A CA 1
ATOM 5921 C C . TYR A 1 733 ? -19.026 -13.256 -5.099 1.00 81.56 733 TYR A C 1
ATOM 5923 O O . TYR A 1 733 ? -20.218 -13.298 -4.801 1.00 81.56 733 TYR A O 1
ATOM 5931 N N . LEU A 1 734 ? -18.103 -13.963 -4.431 1.00 83.00 734 LEU A N 1
ATOM 5932 C CA . LEU A 1 734 ? -18.417 -14.787 -3.258 1.00 83.00 734 LEU A CA 1
ATOM 5933 C C . LEU A 1 734 ? -18.679 -13.919 -2.026 1.00 83.00 734 LEU A C 1
ATOM 5935 O O . LEU A 1 734 ? -19.617 -14.196 -1.286 1.00 83.00 734 LEU A O 1
ATOM 5939 N N . ILE A 1 735 ? -17.929 -12.822 -1.859 1.00 85.31 735 ILE A N 1
ATOM 5940 C CA . ILE A 1 735 ? -18.192 -11.846 -0.790 1.00 85.31 735 ILE A CA 1
ATOM 5941 C C . ILE A 1 735 ? -19.615 -11.299 -0.910 1.00 85.31 735 ILE A C 1
ATOM 5943 O O . ILE A 1 735 ? -20.346 -11.272 0.076 1.00 85.31 735 ILE A O 1
ATOM 5947 N N . LYS A 1 736 ? -20.038 -10.906 -2.119 1.00 84.56 736 LYS A N 1
ATOM 5948 C CA . LYS A 1 736 ? -21.404 -10.417 -2.362 1.00 84.56 736 LYS A CA 1
ATOM 5949 C C . LYS A 1 736 ? -22.465 -11.449 -1.985 1.00 84.56 736 LYS A C 1
ATOM 5951 O O . LYS A 1 736 ? -23.468 -11.097 -1.365 1.00 84.56 736 LYS A O 1
ATOM 5956 N N . ARG A 1 737 ? -22.241 -12.722 -2.332 1.00 86.25 737 ARG A N 1
ATOM 5957 C CA . ARG A 1 737 ? -23.143 -13.828 -1.980 1.00 86.25 737 ARG A CA 1
ATOM 5958 C C . ARG A 1 737 ? -23.259 -13.998 -0.462 1.00 86.25 737 ARG A C 1
ATOM 5960 O O . ARG A 1 737 ? -24.371 -14.037 0.056 1.00 86.25 737 ARG A O 1
ATOM 5967 N N . ASP A 1 738 ? -22.134 -14.029 0.248 1.00 89.88 738 ASP A N 1
ATOM 5968 C CA . ASP A 1 738 ? -22.110 -14.194 1.706 1.00 89.88 738 ASP A CA 1
ATOM 5969 C C . ASP A 1 738 ? -22.708 -12.981 2.443 1.00 89.88 738 ASP A C 1
ATOM 5971 O O . ASP A 1 738 ? -23.442 -13.137 3.419 1.00 89.88 738 ASP A O 1
ATOM 5975 N N . LEU A 1 739 ? -22.463 -11.761 1.950 1.00 88.69 739 LEU A N 1
ATOM 5976 C CA . LEU A 1 739 ? -23.094 -10.538 2.459 1.00 88.69 739 LEU A CA 1
ATOM 5977 C C . LEU A 1 739 ? -24.616 -10.568 2.266 1.00 88.69 739 LEU A C 1
ATOM 5979 O O . LEU A 1 739 ? -25.370 -10.209 3.173 1.00 88.69 739 LEU A O 1
ATOM 5983 N N . GLN A 1 740 ? -25.088 -11.042 1.113 1.00 88.25 740 GLN A N 1
ATOM 5984 C CA . GLN A 1 740 ? -26.516 -11.218 0.870 1.00 88.25 740 GLN A CA 1
ATOM 5985 C C . GLN A 1 740 ? -27.123 -12.260 1.824 1.00 88.25 740 GLN A C 1
ATOM 5987 O O . GLN A 1 740 ? -28.229 -12.046 2.318 1.00 88.25 740 GLN A O 1
ATOM 5992 N N . PHE A 1 741 ? -26.407 -13.339 2.151 1.00 91.31 741 PHE A N 1
ATOM 5993 C CA . PHE A 1 741 ? -26.852 -14.290 3.171 1.00 91.31 741 PHE A CA 1
ATOM 5994 C C . PHE A 1 741 ? -26.930 -13.650 4.568 1.00 91.31 741 PHE A C 1
ATOM 5996 O O . PHE A 1 741 ? -27.968 -13.744 5.224 1.00 91.31 741 PHE A O 1
ATOM 6003 N N . LEU A 1 742 ? -25.902 -12.905 4.998 1.00 91.75 742 LEU A N 1
ATOM 6004 C CA . LEU A 1 742 ? -25.934 -12.161 6.270 1.00 91.75 742 LEU A CA 1
ATOM 6005 C C . LEU A 1 742 ? -27.122 -11.197 6.347 1.00 91.75 742 LEU A C 1
ATOM 6007 O O . LEU A 1 742 ? -27.749 -11.058 7.399 1.00 91.75 742 LEU A O 1
ATOM 6011 N N . ARG A 1 743 ? -27.474 -10.563 5.224 1.00 89.81 743 ARG A N 1
ATOM 6012 C CA . ARG A 1 743 ? -28.667 -9.718 5.119 1.00 89.81 743 ARG A CA 1
ATOM 6013 C C . ARG A 1 743 ? -29.952 -10.493 5.400 1.00 89.81 743 ARG A C 1
ATOM 6015 O O . ARG A 1 743 ? -30.822 -9.966 6.093 1.00 89.81 743 ARG A O 1
ATOM 6022 N N . VAL A 1 744 ? -30.080 -11.705 4.854 1.00 91.56 744 VAL A N 1
ATOM 6023 C CA . VAL A 1 744 ? -31.245 -12.577 5.068 1.00 91.56 744 VAL A CA 1
ATOM 6024 C C . VAL A 1 744 ? -31.352 -12.955 6.541 1.00 91.56 744 VAL A C 1
ATOM 6026 O O . VAL A 1 744 ? -32.410 -12.750 7.132 1.00 91.56 744 VAL A O 1
ATOM 6029 N N . VAL A 1 745 ? -30.260 -13.408 7.168 1.00 93.31 745 VAL A N 1
ATOM 6030 C CA . VAL A 1 745 ? -30.260 -13.760 8.600 1.00 93.31 745 VAL A CA 1
ATOM 6031 C C . VAL A 1 745 ? -30.648 -12.551 9.459 1.00 93.31 745 VAL A C 1
ATOM 6033 O O . VAL A 1 745 ? -31.536 -12.652 10.303 1.00 93.31 745 VAL A O 1
ATOM 6036 N N . ALA A 1 746 ? -30.068 -11.375 9.192 1.00 91.62 746 ALA A N 1
ATOM 6037 C CA . ALA A 1 746 ? -30.395 -10.146 9.917 1.00 91.62 746 ALA A CA 1
ATOM 6038 C C . ALA A 1 746 ? -31.857 -9.704 9.736 1.00 91.62 746 ALA A C 1
ATOM 6040 O O . ALA A 1 746 ? -32.447 -9.128 10.650 1.00 91.62 746 ALA A O 1
ATOM 6041 N N . GLN A 1 747 ? -32.461 -9.977 8.575 1.00 90.94 747 GLN A N 1
ATOM 6042 C CA . GLN A 1 747 ? -33.887 -9.752 8.350 1.00 90.94 747 GLN A CA 1
ATOM 6043 C C . GLN A 1 747 ? -34.749 -10.736 9.152 1.00 90.94 747 GLN A C 1
ATOM 6045 O O . GLN A 1 747 ? -35.784 -10.335 9.683 1.00 90.94 747 GLN A O 1
ATOM 6050 N N . VAL A 1 748 ? -34.333 -12.000 9.277 1.00 92.94 748 VAL A N 1
ATOM 6051 C CA . VAL A 1 748 ? -35.046 -12.985 10.103 1.00 92.94 748 VAL A CA 1
ATOM 6052 C C . VAL A 1 748 ? -35.031 -12.573 11.575 1.00 92.94 748 VAL A C 1
ATOM 6054 O O . VAL A 1 748 ? -36.091 -12.617 12.193 1.00 92.94 748 VAL A O 1
ATOM 6057 N N . CYS A 1 749 ? -33.915 -12.052 12.105 1.00 92.69 749 CYS A N 1
ATOM 6058 C CA . CYS A 1 749 ? -33.829 -11.539 13.485 1.00 92.69 749 CYS A CA 1
ATOM 6059 C C . CYS A 1 749 ? -34.898 -10.483 13.832 1.00 92.69 749 CYS A C 1
ATOM 6061 O O . CYS A 1 749 ? -35.282 -10.333 14.990 1.00 92.69 749 CYS A O 1
ATOM 6063 N N . GLN A 1 750 ? -35.395 -9.743 12.835 1.00 90.06 750 GLN A N 1
ATOM 6064 C CA . GLN A 1 750 ? -36.432 -8.720 13.017 1.00 90.06 750 GLN A CA 1
ATOM 6065 C C . GLN A 1 750 ? -37.860 -9.286 12.998 1.00 90.06 750 GLN A C 1
ATOM 6067 O O . GLN A 1 750 ? -38.808 -8.543 13.233 1.00 90.06 750 GLN A O 1
ATOM 6072 N N . SER A 1 751 ? -38.036 -10.572 12.691 1.00 89.06 751 SER A N 1
ATOM 6073 C CA . SER A 1 751 ? -39.355 -11.205 12.527 1.00 89.06 751 SER A CA 1
ATOM 6074 C C . SER A 1 751 ? -39.507 -12.555 13.233 1.00 89.06 751 SER A C 1
ATOM 6076 O O . SER A 1 751 ? -40.619 -13.066 13.313 1.00 89.06 751 SER A O 1
ATOM 6078 N N . ALA A 1 752 ? -38.420 -13.123 13.754 1.00 91.12 752 ALA A N 1
ATOM 6079 C CA . ALA A 1 752 ? -38.391 -14.392 14.465 1.00 91.12 752 ALA A CA 1
ATOM 6080 C C . ALA A 1 752 ? -37.435 -14.312 15.660 1.00 91.12 752 ALA A C 1
ATOM 6082 O O . ALA A 1 752 ? -36.541 -13.468 15.693 1.00 91.12 752 ALA A O 1
ATOM 6083 N N . ASP A 1 753 ? -37.610 -15.230 16.611 1.00 92.69 753 ASP A N 1
ATOM 6084 C CA . ASP A 1 753 ? -36.886 -15.252 17.882 1.00 92.69 753 ASP A CA 1
ATOM 6085 C C . ASP A 1 753 ? -35.465 -15.839 17.766 1.00 92.69 753 ASP A C 1
ATOM 6087 O O . ASP A 1 753 ? -35.140 -16.899 18.313 1.00 92.69 753 ASP A O 1
ATOM 6091 N N . ILE A 1 754 ? -34.633 -15.154 16.980 1.00 93.62 754 ILE A N 1
ATOM 6092 C CA . ILE A 1 754 ? -33.228 -15.480 16.736 1.00 93.62 754 ILE A CA 1
ATOM 6093 C C . ILE A 1 754 ? -32.368 -14.219 16.758 1.00 93.62 754 ILE A C 1
ATOM 6095 O O . ILE A 1 754 ? -32.603 -13.293 15.983 1.00 93.62 754 ILE A O 1
ATOM 6099 N N . LYS A 1 755 ? -31.321 -14.186 17.586 1.00 92.56 755 LYS A N 1
ATOM 6100 C CA . LYS A 1 755 ? -30.307 -13.122 17.623 1.00 92.56 755 LYS A CA 1
ATOM 6101 C C . LYS A 1 755 ? -29.044 -13.585 16.921 1.00 92.56 755 LYS A C 1
ATOM 6103 O O . LYS A 1 755 ? -28.475 -14.605 17.283 1.00 92.56 755 LYS A O 1
ATOM 6108 N N . LEU A 1 756 ? -28.573 -12.789 15.969 1.00 94.12 756 LEU A N 1
ATOM 6109 C CA . LEU A 1 756 ? -27.241 -12.932 15.394 1.00 94.12 756 LEU A CA 1
ATOM 6110 C C . LEU A 1 756 ? -26.287 -11.920 16.042 1.00 94.12 756 LEU A C 1
ATOM 6112 O O . LEU A 1 756 ? -26.632 -10.741 16.139 1.00 94.12 756 LEU A O 1
ATOM 6116 N N . VAL A 1 757 ? -25.094 -12.363 16.442 1.00 94.25 757 VAL A N 1
ATOM 6117 C CA . VAL A 1 757 ? -23.972 -11.511 16.867 1.00 94.25 757 VAL A CA 1
ATOM 6118 C C . VAL A 1 757 ? -22.762 -11.815 15.989 1.00 94.25 757 VAL A C 1
ATOM 6120 O O . VAL A 1 757 ? -22.307 -12.954 15.942 1.00 94.25 757 VAL A O 1
ATOM 6123 N N . THR A 1 758 ? -22.228 -10.809 15.299 1.00 92.88 758 THR A N 1
ATOM 6124 C CA . THR A 1 758 ? -21.047 -10.960 14.431 1.00 92.88 758 THR A CA 1
ATOM 6125 C C . THR A 1 758 ? -19.901 -10.061 14.866 1.00 92.88 758 THR A C 1
ATOM 6127 O O . THR A 1 758 ? -20.153 -8.936 15.298 1.00 92.88 758 THR A O 1
ATOM 6130 N N . SER A 1 759 ? -18.654 -10.482 14.660 1.00 89.62 759 SER A N 1
ATOM 6131 C CA . SER A 1 759 ? -17.478 -9.611 14.804 1.00 89.62 759 SER A CA 1
ATOM 6132 C C . SER A 1 759 ? -16.911 -9.203 13.438 1.00 89.62 759 SER A C 1
ATOM 6134 O O . SER A 1 759 ? -16.820 -10.021 12.522 1.00 89.62 759 SER A O 1
ATOM 6136 N N . MET A 1 760 ? -16.572 -7.919 13.275 1.00 84.75 760 MET A N 1
ATOM 6137 C CA . MET A 1 760 ? -15.985 -7.377 12.044 1.00 84.75 760 MET A CA 1
ATOM 6138 C C . MET A 1 760 ? -14.869 -6.366 12.339 1.00 84.75 760 MET A C 1
ATOM 6140 O O . MET A 1 760 ? -14.914 -5.615 13.314 1.00 84.75 760 MET A O 1
ATOM 6144 N N . GLN A 1 761 ? -13.860 -6.332 11.471 1.00 76.25 761 GLN A N 1
ATOM 6145 C CA . GLN A 1 761 ? -12.808 -5.317 11.478 1.00 76.25 761 GLN A CA 1
ATOM 6146 C C . GLN A 1 761 ? -13.307 -3.975 10.919 1.00 76.25 761 GLN A C 1
ATOM 6148 O O . GLN A 1 761 ? -14.103 -3.943 9.982 1.00 76.25 761 GLN A O 1
ATOM 6153 N N . GLU A 1 762 ? -12.824 -2.870 11.489 1.00 69.19 762 GLU A N 1
ATOM 6154 C CA . GLU A 1 762 ? -13.127 -1.503 11.031 1.00 69.19 762 GLU A CA 1
ATOM 6155 C C . GLU A 1 762 ? -12.379 -1.165 9.728 1.00 69.19 762 GLU A C 1
ATOM 6157 O O . GLU A 1 762 ? -12.945 -0.583 8.804 1.00 69.19 762 GLU A O 1
ATOM 6162 N N . ASP A 1 763 ? -11.129 -1.616 9.594 1.00 60.00 763 ASP A N 1
ATOM 6163 C CA . ASP A 1 763 ? -10.275 -1.295 8.442 1.00 60.00 763 ASP A CA 1
ATOM 6164 C C . ASP A 1 763 ? -10.787 -1.885 7.123 1.00 60.00 763 ASP A C 1
ATOM 6166 O O . ASP A 1 763 ? -10.518 -1.344 6.045 1.00 60.00 763 ASP A O 1
ATOM 6170 N N . ILE A 1 764 ? -11.612 -2.934 7.198 1.00 58.66 764 ILE A N 1
ATOM 6171 C CA . ILE A 1 764 ? -12.300 -3.494 6.036 1.00 58.66 764 ILE A CA 1
ATOM 6172 C C . ILE A 1 764 ? -13.085 -2.423 5.272 1.00 58.66 764 ILE A C 1
ATOM 6174 O O . ILE A 1 764 ? -13.104 -2.465 4.046 1.00 58.66 764 ILE A O 1
ATOM 6178 N N . TYR A 1 765 ? -13.660 -1.421 5.943 1.00 55.22 765 TYR A N 1
ATOM 6179 C CA . TYR A 1 765 ? -14.447 -0.376 5.275 1.00 55.22 765 TYR A CA 1
ATOM 6180 C C . TYR A 1 765 ? -13.597 0.651 4.514 1.00 55.22 765 TYR A C 1
ATOM 6182 O O . TYR A 1 765 ? -14.130 1.398 3.693 1.00 55.22 765 TYR A O 1
ATOM 6190 N N . THR A 1 766 ? -12.282 0.702 4.750 1.00 50.09 766 THR A N 1
ATOM 6191 C CA . THR A 1 766 ? -11.392 1.717 4.156 1.00 50.09 766 THR A CA 1
ATOM 6192 C C . THR A 1 766 ? -10.590 1.200 2.954 1.00 50.09 766 THR A C 1
ATOM 6194 O O . THR A 1 766 ? -10.105 1.990 2.136 1.00 50.09 766 THR A O 1
ATOM 6197 N N . GLY A 1 767 ? -10.493 -0.124 2.786 1.00 54.69 767 GLY A N 1
ATOM 6198 C CA . GLY A 1 767 ? -9.743 -0.770 1.709 1.00 54.69 767 GLY A CA 1
ATOM 6199 C C . GLY A 1 767 ? -10.342 -0.558 0.312 1.00 54.69 767 GLY A C 1
ATOM 6200 O O . GLY A 1 767 ? -11.551 -0.642 0.103 1.00 54.69 767 GLY A O 1
ATOM 6201 N N . ALA A 1 768 ? -9.484 -0.353 -0.697 1.00 54.47 768 ALA A N 1
ATOM 6202 C CA . ALA A 1 768 ? -9.904 -0.130 -2.089 1.00 54.47 768 ALA A CA 1
ATOM 6203 C C . ALA A 1 768 ? -10.779 -1.266 -2.661 1.00 54.47 768 ALA A C 1
ATOM 6205 O O . ALA A 1 768 ? -11.683 -0.993 -3.443 1.00 54.47 768 ALA A O 1
ATOM 6206 N N . ARG A 1 769 ? -10.554 -2.513 -2.223 1.00 56.09 769 ARG A N 1
ATOM 6207 C CA . ARG A 1 769 ? -11.338 -3.701 -2.606 1.00 56.09 769 ARG A CA 1
ATOM 6208 C C . ARG A 1 769 ? -12.754 -3.696 -2.025 1.00 56.09 769 ARG A C 1
ATOM 6210 O O . ARG A 1 769 ? -13.682 -4.164 -2.673 1.00 56.09 769 ARG A O 1
ATOM 6217 N N . PHE A 1 770 ? -12.928 -3.151 -0.821 1.00 63.88 770 PHE A N 1
ATOM 6218 C CA . PHE A 1 770 ? -14.230 -3.077 -0.160 1.00 63.88 770 PHE A CA 1
ATOM 6219 C C . PHE A 1 770 ? -15.050 -1.855 -0.593 1.00 63.88 770 PHE A C 1
ATOM 6221 O O . PHE A 1 770 ? -16.266 -1.858 -0.425 1.00 63.88 770 PHE A O 1
ATOM 6228 N N . LYS A 1 771 ? -14.437 -0.854 -1.247 1.00 65.12 771 LYS A N 1
ATOM 6229 C CA . LYS A 1 771 ? -15.173 0.269 -1.861 1.00 65.12 771 LYS A CA 1
ATOM 6230 C C . LYS A 1 771 ? -16.224 -0.195 -2.875 1.00 65.12 771 LYS A C 1
ATOM 6232 O O . LYS A 1 771 ? -17.279 0.422 -2.964 1.00 65.12 771 LYS A O 1
ATOM 6237 N N . GLU A 1 772 ? -15.972 -1.289 -3.595 1.00 66.00 772 GLU A N 1
ATOM 6238 C CA . GLU A 1 772 ? -16.919 -1.855 -4.572 1.00 66.00 772 GLU A CA 1
ATOM 6239 C C . GLU A 1 772 ? -18.156 -2.508 -3.930 1.00 66.00 772 GLU A C 1
ATOM 6241 O O . GLU A 1 772 ? -19.200 -2.619 -4.573 1.00 66.00 772 GLU A O 1
ATOM 6246 N N . ILE A 1 773 ? -18.059 -2.921 -2.662 1.00 71.50 773 ILE A N 1
ATOM 6247 C CA . ILE A 1 773 ? -19.134 -3.582 -1.899 1.00 71.50 773 ILE A CA 1
ATOM 6248 C C . ILE A 1 773 ? -19.664 -2.728 -0.741 1.00 71.50 773 ILE A C 1
ATOM 6250 O O . ILE A 1 773 ? -20.633 -3.112 -0.092 1.00 71.50 773 ILE A O 1
ATOM 6254 N N . ALA A 1 774 ? -19.103 -1.535 -0.521 1.00 70.81 774 ALA A N 1
ATOM 6255 C CA . ALA A 1 774 ? -19.494 -0.615 0.546 1.00 70.81 774 ALA A CA 1
ATOM 6256 C C . ALA A 1 774 ? -20.982 -0.229 0.486 1.00 70.81 774 ALA A C 1
ATOM 6258 O O . ALA A 1 774 ? -21.638 -0.109 1.516 1.00 70.81 774 ALA A O 1
ATOM 6259 N N . ALA A 1 775 ? -21.546 -0.085 -0.718 1.00 72.50 775 ALA A N 1
ATOM 6260 C CA . ALA A 1 775 ? -22.969 0.213 -0.885 1.00 72.50 775 ALA A CA 1
ATOM 6261 C C . ALA A 1 775 ? -23.881 -0.961 -0.473 1.00 72.50 775 ALA A C 1
ATOM 6263 O O . ALA A 1 775 ? -24.974 -0.743 0.049 1.00 72.50 775 ALA A O 1
ATOM 6264 N N . GLU A 1 776 ? -23.455 -2.205 -0.714 1.00 75.44 776 GLU A N 1
ATOM 6265 C CA . GLU A 1 776 ? -24.187 -3.406 -0.292 1.00 75.44 776 GLU A CA 1
ATOM 6266 C C . GLU A 1 776 ? -24.066 -3.599 1.222 1.00 75.44 776 GLU A C 1
ATOM 6268 O O . GLU A 1 776 ? -25.067 -3.826 1.897 1.00 75.44 776 GLU A O 1
ATOM 6273 N N . GLU A 1 777 ? -22.861 -3.418 1.760 1.00 79.56 777 GLU A N 1
ATOM 6274 C CA . GLU A 1 777 ? -22.576 -3.483 3.191 1.00 79.56 777 GLU A CA 1
ATOM 6275 C C . GLU A 1 777 ? -23.364 -2.428 3.982 1.00 79.56 777 GLU A C 1
ATOM 6277 O O . GLU A 1 777 ? -24.014 -2.776 4.965 1.00 79.56 777 GLU A O 1
ATOM 6282 N N . SER A 1 778 ? -23.408 -1.175 3.518 1.00 77.00 778 SER A N 1
ATOM 6283 C CA . SER A 1 778 ? -24.129 -0.091 4.197 1.00 77.00 778 SER A CA 1
ATOM 6284 C C . SER A 1 778 ? -25.618 -0.423 4.379 1.00 77.00 778 SER A C 1
ATOM 6286 O O . SER A 1 778 ? -26.167 -0.261 5.470 1.00 77.00 778 SER A O 1
ATOM 6288 N N . ARG A 1 779 ? -26.252 -1.012 3.354 1.00 78.12 779 ARG A N 1
ATOM 6289 C CA . ARG A 1 779 ? -27.649 -1.489 3.413 1.00 78.12 779 ARG A CA 1
ATOM 6290 C C . ARG A 1 779 ? -27.846 -2.638 4.402 1.00 78.12 779 ARG A C 1
ATOM 6292 O O . ARG A 1 779 ? -28.932 -2.802 4.965 1.00 78.12 779 ARG A O 1
ATOM 6299 N N . ILE A 1 780 ? -26.832 -3.482 4.568 1.00 82.75 780 ILE A N 1
ATOM 6300 C CA . ILE A 1 780 ? -26.847 -4.573 5.542 1.00 82.75 780 ILE A CA 1
ATOM 6301 C C . ILE A 1 780 ? -26.733 -3.979 6.941 1.00 82.75 780 ILE A C 1
ATOM 6303 O O . ILE A 1 780 ? -27.583 -4.270 7.778 1.00 82.75 780 ILE A O 1
ATOM 6307 N N . SER A 1 781 ? -25.767 -3.088 7.164 1.00 82.25 781 SER A N 1
ATOM 6308 C CA . SER A 1 781 ? -25.487 -2.463 8.458 1.00 82.25 781 SER A CA 1
ATOM 6309 C C . SER A 1 781 ? -26.676 -1.706 9.058 1.00 82.25 781 SER A C 1
ATOM 6311 O O . SER A 1 781 ? -26.838 -1.728 10.272 1.00 82.25 781 SER A O 1
ATOM 6313 N N . GLU A 1 782 ? -27.599 -1.157 8.259 1.00 82.88 782 GLU A N 1
ATOM 6314 C CA . GLU A 1 782 ? -28.863 -0.581 8.768 1.00 82.88 782 GLU A CA 1
ATOM 6315 C C . GLU A 1 782 ? -29.708 -1.563 9.614 1.00 82.88 782 GLU A C 1
ATOM 6317 O O . GLU A 1 782 ? -30.475 -1.154 10.500 1.00 82.88 782 GLU A O 1
ATOM 6322 N N . ARG A 1 783 ? -29.581 -2.871 9.345 1.00 85.44 783 ARG A N 1
ATOM 6323 C CA . ARG A 1 783 ? -30.300 -3.962 10.034 1.00 85.44 783 ARG A CA 1
ATOM 6324 C C . ARG A 1 783 ? -29.560 -4.485 11.257 1.00 85.44 783 ARG A C 1
ATOM 6326 O O . ARG A 1 783 ? -30.130 -5.296 11.989 1.00 85.44 783 ARG A O 1
ATOM 6333 N N . PHE A 1 784 ? -28.343 -4.004 11.484 1.00 90.06 784 PHE A N 1
ATOM 6334 C CA . PHE A 1 784 ? -27.536 -4.331 12.642 1.00 90.06 784 PHE A CA 1
ATOM 6335 C C . PHE A 1 784 ? -27.550 -3.181 13.656 1.00 90.06 784 PHE A C 1
ATOM 6337 O O . PHE A 1 784 ? -27.713 -2.009 13.324 1.00 90.06 784 PHE A O 1
ATOM 6344 N N . GLN A 1 785 ? -27.405 -3.539 14.923 1.00 90.25 785 GLN A N 1
ATOM 6345 C CA . GLN A 1 785 ? -26.926 -2.670 15.983 1.00 90.25 785 GLN A CA 1
ATOM 6346 C C . GLN A 1 785 ? -25.400 -2.778 15.982 1.00 90.25 785 GLN A C 1
ATOM 6348 O O . GLN A 1 785 ? -24.860 -3.857 16.236 1.00 90.25 785 GLN A O 1
ATOM 6353 N N . SER A 1 786 ? -24.708 -1.684 15.681 1.00 88.62 786 SER A N 1
ATOM 6354 C CA . SER A 1 786 ? -23.245 -1.655 15.712 1.00 88.62 786 SER A CA 1
ATOM 6355 C C . SER A 1 786 ? -22.748 -1.356 17.124 1.00 88.62 786 SER A C 1
ATOM 6357 O O . SER A 1 786 ? -23.192 -0.386 17.730 1.00 88.62 786 SER A O 1
ATOM 6359 N N . ILE A 1 787 ? -21.821 -2.176 17.622 1.00 90.06 787 ILE A N 1
ATOM 6360 C CA . ILE A 1 787 ? -21.107 -1.970 18.886 1.00 90.06 787 ILE A CA 1
ATOM 6361 C C . ILE A 1 787 ? -19.641 -1.688 18.551 1.00 90.06 787 ILE A C 1
ATOM 6363 O O . ILE A 1 787 ? -18.926 -2.592 18.123 1.00 90.06 787 ILE A O 1
ATOM 6367 N N . TYR A 1 788 ? -19.195 -0.447 18.711 1.00 84.50 788 TYR A N 1
ATOM 6368 C CA . TYR A 1 788 ? -17.836 -0.004 18.409 1.00 84.50 788 TYR A CA 1
ATOM 6369 C C . TYR A 1 788 ? -16.926 -0.099 19.635 1.00 84.50 788 TYR A C 1
ATOM 6371 O O . TYR A 1 788 ? -17.282 0.370 20.716 1.00 84.50 788 TYR A O 1
ATOM 6379 N N . ILE A 1 789 ? -15.726 -0.653 19.443 1.00 77.06 789 ILE A N 1
ATOM 6380 C CA . ILE A 1 789 ? -14.643 -0.621 20.436 1.00 77.06 789 ILE A CA 1
ATOM 6381 C C . ILE A 1 789 ? -13.635 0.465 20.032 1.00 77.06 789 ILE A C 1
ATOM 6383 O O . ILE A 1 789 ? -12.840 0.286 19.097 1.00 77.06 789 ILE A O 1
ATOM 6387 N N . HIS A 1 790 ? -13.683 1.607 20.721 1.00 67.75 790 HIS A N 1
ATOM 6388 C CA . HIS A 1 790 ? -12.976 2.833 20.345 1.00 67.75 790 HIS A CA 1
ATOM 6389 C C . HIS A 1 790 ? -11.482 2.814 20.727 1.00 67.75 790 HIS A C 1
ATOM 6391 O O . HIS A 1 790 ? -10.933 1.835 21.236 1.00 67.75 790 HIS A O 1
ATOM 6397 N N . LYS A 1 791 ? -10.741 3.858 20.328 1.00 55.72 791 LYS A N 1
ATOM 6398 C CA . LYS A 1 791 ? -9.279 3.981 20.535 1.00 55.72 791 LYS A CA 1
ATOM 6399 C C . LYS A 1 791 ? -8.905 4.309 21.988 1.00 55.72 791 LYS A C 1
ATOM 6401 O O . LYS A 1 791 ? -7.948 3.739 22.500 1.00 55.72 791 LYS A O 1
ATOM 6406 N N . GLU A 1 792 ? -9.719 5.116 22.661 1.00 57.84 792 GLU A N 1
ATOM 6407 C CA . GLU A 1 792 ? -9.527 5.576 24.048 1.00 57.84 792 GLU A CA 1
ATOM 6408 C C . GLU A 1 792 ? -9.546 4.442 25.091 1.00 57.84 792 GLU A C 1
ATOM 6410 O O . GLU A 1 792 ? -8.984 4.569 26.180 1.00 57.84 792 GLU A O 1
ATOM 6415 N N . ASP A 1 793 ? -10.106 3.282 24.740 1.00 63.88 793 ASP A N 1
ATOM 6416 C CA . ASP A 1 793 ? -10.211 2.126 25.632 1.00 63.88 793 ASP A CA 1
ATOM 6417 C C . ASP A 1 793 ? -8.832 1.552 26.029 1.00 63.88 793 ASP A C 1
ATOM 6419 O O . ASP A 1 793 ? -8.688 0.966 27.101 1.00 63.88 793 ASP A O 1
ATOM 6423 N N . VAL A 1 794 ? -7.783 1.750 25.216 1.00 68.50 794 VAL A N 1
ATOM 6424 C CA . VAL A 1 794 ? -6.457 1.134 25.428 1.00 68.50 794 VAL A CA 1
ATOM 6425 C C . VAL A 1 794 ? -5.703 1.739 26.615 1.00 68.50 794 VAL A C 1
ATOM 6427 O O . VAL A 1 794 ? -5.182 0.990 27.443 1.00 68.50 794 VAL A O 1
ATOM 6430 N N . LYS A 1 795 ? -5.672 3.076 26.741 1.00 76.44 795 LYS A N 1
ATOM 6431 C CA . LYS A 1 795 ? -5.042 3.767 27.885 1.00 76.44 795 LYS A CA 1
ATOM 6432 C C . LYS A 1 795 ? -5.678 3.310 29.201 1.00 76.44 795 LYS A C 1
ATOM 6434 O O . LYS A 1 795 ? -4.975 2.943 30.143 1.00 76.44 795 LYS A O 1
ATOM 6439 N N . ASN A 1 796 ? -7.008 3.224 29.216 1.00 73.31 796 ASN A N 1
ATOM 6440 C CA . ASN A 1 796 ? -7.779 2.740 30.358 1.00 73.31 796 ASN A CA 1
ATOM 6441 C C . ASN A 1 796 ? -7.467 1.278 30.703 1.00 73.31 796 ASN A C 1
ATOM 6443 O O . ASN A 1 796 ? -7.307 0.949 31.878 1.00 73.31 796 ASN A O 1
ATOM 6447 N N . ILE A 1 797 ? -7.316 0.403 29.704 1.00 72.94 797 ILE A N 1
ATOM 6448 C CA . ILE A 1 797 ? -6.920 -0.994 29.928 1.00 72.94 797 ILE A CA 1
ATOM 6449 C C . ILE A 1 797 ? -5.521 -1.082 30.555 1.00 72.94 797 ILE A C 1
ATOM 6451 O O . ILE A 1 797 ? -5.333 -1.844 31.504 1.00 72.94 797 ILE A O 1
ATOM 6455 N N . ILE A 1 798 ? -4.545 -0.299 30.084 1.00 77.00 798 ILE A N 1
ATOM 6456 C CA . ILE A 1 798 ? -3.189 -0.285 30.659 1.00 77.00 798 ILE A CA 1
ATOM 6457 C C . ILE A 1 798 ? -3.238 0.186 32.117 1.00 77.00 798 ILE A C 1
ATOM 6459 O O . ILE A 1 798 ? -2.759 -0.524 33.006 1.00 77.00 798 ILE A O 1
ATOM 6463 N N . ALA A 1 799 ? -3.884 1.326 32.371 1.00 82.75 799 ALA A N 1
ATOM 6464 C CA . ALA A 1 799 ? -3.978 1.928 33.697 1.00 82.75 799 ALA A CA 1
ATOM 6465 C C . ALA A 1 799 ? -4.719 1.042 34.712 1.00 82.75 799 ALA A C 1
ATOM 6467 O O . ALA A 1 799 ? -4.305 0.947 35.864 1.00 82.75 799 ALA A O 1
ATOM 6468 N N . GLN A 1 800 ? -5.812 0.389 34.309 1.00 77.69 800 GLN A N 1
ATOM 6469 C CA . GLN A 1 800 ? -6.666 -0.367 35.233 1.00 77.69 800 GLN A CA 1
ATOM 6470 C C . GLN A 1 800 ? -6.310 -1.856 35.329 1.00 77.69 800 GLN A C 1
ATOM 6472 O O . GLN A 1 800 ? -6.684 -2.499 36.311 1.00 77.69 800 GLN A O 1
ATOM 6477 N N . ARG A 1 801 ? -5.624 -2.424 34.327 1.00 71.31 801 ARG A N 1
ATOM 6478 C CA . ARG A 1 801 ? -5.374 -3.874 34.240 1.00 71.31 801 ARG A CA 1
ATOM 6479 C C . ARG A 1 801 ? -3.899 -4.254 34.322 1.00 71.31 801 ARG A C 1
ATOM 6481 O O . ARG A 1 801 ? -3.597 -5.250 34.969 1.00 71.31 801 ARG A O 1
ATOM 6488 N N . ILE A 1 802 ? -2.997 -3.492 33.695 1.00 76.00 802 ILE A N 1
ATOM 6489 C CA . ILE A 1 802 ? -1.558 -3.824 33.647 1.00 76.00 802 ILE A CA 1
ATOM 6490 C C . ILE A 1 802 ? -0.812 -3.187 34.816 1.00 76.00 802 ILE A C 1
ATOM 6492 O O . ILE A 1 802 ? -0.043 -3.859 35.502 1.00 76.00 802 ILE A O 1
ATOM 6496 N N . VAL A 1 803 ? -1.063 -1.896 35.051 1.00 86.38 803 VAL A N 1
ATOM 6497 C CA . VAL A 1 803 ? -0.433 -1.111 36.122 1.00 86.38 803 VAL A CA 1
ATOM 6498 C C . VAL A 1 803 ? -1.456 -0.445 37.057 1.00 86.38 803 VAL A C 1
ATOM 6500 O O . VAL A 1 803 ? -1.346 0.763 37.297 1.00 86.38 803 VAL A O 1
ATOM 6503 N N . PRO A 1 804 ? -2.443 -1.186 37.611 1.00 86.88 804 PRO A N 1
ATOM 6504 C CA . PRO A 1 804 ? -3.404 -0.636 38.560 1.00 86.88 804 PRO A CA 1
ATOM 6505 C C . PRO A 1 804 ? -2.723 -0.042 39.790 1.00 86.88 804 PRO A C 1
ATOM 6507 O O . PRO A 1 804 ? -1.784 -0.612 40.347 1.00 86.88 804 PRO A O 1
ATOM 6510 N N . LYS A 1 805 ? -3.244 1.104 40.231 1.00 90.06 805 LYS A N 1
ATOM 6511 C CA . LYS A 1 805 ? -2.710 1.890 41.348 1.00 90.06 805 LYS A CA 1
ATOM 6512 C C . LYS A 1 805 ? -3.784 2.116 42.396 1.00 90.06 805 LYS A C 1
ATOM 6514 O O . LYS A 1 805 ? -4.919 2.460 42.064 1.00 90.06 805 LYS A O 1
ATOM 6519 N N . ASN A 1 806 ? -3.417 1.955 43.663 1.00 88.56 806 ASN A N 1
ATOM 6520 C CA . ASN A 1 806 ? -4.239 2.418 44.778 1.00 88.56 806 ASN A CA 1
ATOM 6521 C C . ASN A 1 806 ? -4.058 3.934 45.000 1.00 88.56 806 ASN A C 1
ATOM 6523 O O . ASN A 1 806 ? -3.162 4.557 44.430 1.00 88.56 806 ASN A O 1
ATOM 6527 N N . SER A 1 807 ? -4.903 4.536 45.839 1.00 87.88 807 SER A N 1
ATOM 6528 C CA . SER A 1 807 ? -4.877 5.984 46.086 1.00 87.88 807 SER A CA 1
ATOM 6529 C C . SER A 1 807 ? -3.533 6.484 46.629 1.00 87.88 807 SER A C 1
ATOM 6531 O O . SER A 1 807 ? -3.074 7.544 46.217 1.00 87.88 807 SER A O 1
ATOM 6533 N N . ASN A 1 808 ? -2.867 5.711 47.494 1.00 89.75 808 ASN A N 1
ATOM 6534 C CA . ASN A 1 808 ? -1.568 6.093 48.058 1.00 89.75 808 ASN A CA 1
ATOM 6535 C C . ASN A 1 808 ? -0.468 6.092 46.987 1.00 89.75 808 ASN A C 1
ATOM 6537 O O . ASN A 1 808 ? 0.322 7.027 46.927 1.00 89.75 808 ASN A O 1
ATOM 6541 N N . GLN A 1 809 ? -0.457 5.084 46.109 1.00 92.88 809 GLN A N 1
ATOM 6542 C CA . GLN A 1 809 ? 0.478 4.992 44.984 1.00 92.88 809 GLN A CA 1
ATOM 6543 C C . GLN A 1 809 ? 0.303 6.160 44.007 1.00 92.88 809 GLN A C 1
ATOM 6545 O O . GLN A 1 809 ? 1.294 6.723 43.553 1.00 92.88 809 GLN A O 1
ATOM 6550 N N . LYS A 1 810 ? -0.942 6.568 43.713 1.00 92.56 810 LYS A N 1
ATOM 6551 C CA . LYS A 1 810 ? -1.204 7.736 42.855 1.00 92.56 810 LYS A CA 1
ATOM 6552 C C . LYS A 1 810 ? -0.619 9.019 43.448 1.00 92.56 810 LYS A C 1
ATOM 6554 O O . LYS A 1 810 ? 0.113 9.718 42.755 1.00 92.56 810 LYS A O 1
ATOM 6559 N N . ILE A 1 811 ? -0.879 9.273 44.734 1.00 92.94 811 ILE A N 1
ATOM 6560 C CA . ILE A 1 811 ? -0.347 10.441 45.456 1.00 92.94 811 ILE A CA 1
ATOM 6561 C C . ILE A 1 811 ? 1.187 10.414 45.480 1.00 92.94 811 ILE A C 1
ATOM 6563 O O . ILE A 1 811 ? 1.831 11.445 45.290 1.00 92.94 811 ILE A O 1
ATOM 6567 N N . GLU A 1 812 ? 1.789 9.241 45.694 1.00 93.88 812 GLU A N 1
ATOM 6568 C CA . GLU A 1 812 ? 3.245 9.090 45.708 1.00 93.88 812 GLU A CA 1
ATOM 6569 C C . GLU A 1 812 ? 3.871 9.409 44.342 1.00 93.88 812 GLU A C 1
ATOM 6571 O O . GLU A 1 812 ? 4.855 10.150 44.278 1.00 93.88 812 GLU A O 1
ATOM 6576 N N . ILE A 1 813 ? 3.302 8.888 43.251 1.00 93.94 813 ILE A N 1
ATOM 6577 C CA . ILE A 1 813 ? 3.774 9.169 41.888 1.00 93.94 813 ILE A CA 1
ATOM 6578 C C . ILE A 1 813 ? 3.608 10.655 41.565 1.00 93.94 813 ILE A C 1
ATOM 6580 O O . ILE A 1 813 ? 4.553 11.277 41.086 1.00 93.94 813 ILE A O 1
ATOM 6584 N N . GLU A 1 814 ? 2.452 11.245 41.869 1.00 94.06 814 GLU A N 1
ATOM 6585 C CA . GLU A 1 814 ? 2.180 12.666 41.636 1.00 94.06 814 GLU A CA 1
ATOM 6586 C C . GLU A 1 814 ? 3.189 13.561 42.375 1.00 94.06 814 GLU A C 1
ATOM 6588 O O . GLU A 1 814 ? 3.795 14.460 41.787 1.00 94.06 814 GLU A O 1
ATOM 6593 N N . ALA A 1 815 ? 3.459 13.264 43.651 1.00 93.62 815 ALA A N 1
ATOM 6594 C CA . ALA A 1 815 ? 4.457 13.978 44.441 1.00 93.62 815 ALA A CA 1
ATOM 6595 C C . ALA A 1 815 ? 5.868 13.857 43.840 1.00 93.62 815 ALA A C 1
ATOM 6597 O O . ALA A 1 815 ? 6.606 14.846 43.799 1.00 93.62 815 ALA A O 1
ATOM 6598 N N . LYS A 1 816 ? 6.234 12.668 43.342 1.00 93.75 816 LYS A N 1
ATOM 6599 C CA . LYS A 1 816 ? 7.516 12.421 42.664 1.00 93.75 816 LYS A CA 1
ATOM 6600 C C . LYS A 1 816 ? 7.605 13.095 41.287 1.00 93.75 816 LYS A C 1
ATOM 6602 O O . LYS A 1 816 ? 8.708 13.464 40.889 1.00 93.75 816 LYS A O 1
ATOM 6607 N N . LEU A 1 817 ? 6.489 13.292 40.577 1.00 94.00 817 LEU A N 1
ATOM 6608 C CA . LEU A 1 817 ? 6.438 13.952 39.262 1.00 94.00 817 LEU A CA 1
ATOM 6609 C C . LEU A 1 817 ? 6.388 15.479 39.337 1.00 94.00 817 LEU A C 1
ATOM 6611 O O . LEU A 1 817 ? 6.816 16.153 38.400 1.00 94.00 817 LEU A O 1
ATOM 6615 N N . LYS A 1 818 ? 5.939 16.051 40.455 1.00 92.50 818 LYS A N 1
ATOM 6616 C CA . LYS A 1 818 ? 5.813 17.505 40.645 1.00 92.50 818 LYS A CA 1
ATOM 6617 C C . LYS A 1 818 ? 7.075 18.326 40.290 1.00 92.50 818 LYS A C 1
ATOM 6619 O O . LYS A 1 818 ? 6.923 19.367 39.651 1.00 92.50 818 LYS A O 1
ATOM 6624 N N . PRO A 1 819 ? 8.316 17.897 40.615 1.00 92.19 819 PRO A N 1
ATOM 6625 C CA . PRO A 1 819 ? 9.530 18.607 40.192 1.00 92.19 819 PRO A CA 1
ATOM 6626 C C . PRO A 1 819 ? 9.758 18.601 38.672 1.00 92.19 819 PRO A C 1
ATOM 6628 O O . PRO A 1 819 ? 10.417 19.501 38.154 1.00 92.19 819 PRO A O 1
ATOM 6631 N N . PHE A 1 820 ? 9.232 17.593 37.968 1.00 91.00 820 PHE A N 1
ATOM 6632 C CA . PHE A 1 820 ? 9.307 17.464 36.512 1.00 91.00 820 PHE A CA 1
ATOM 6633 C C . PHE A 1 820 ? 8.226 18.301 35.829 1.00 91.00 820 PHE A C 1
ATOM 6635 O O . PHE A 1 820 ? 8.539 19.001 34.873 1.00 91.00 820 PHE A O 1
ATOM 6642 N N . ALA A 1 821 ? 7.004 18.334 36.372 1.00 88.75 821 ALA A N 1
ATOM 6643 C CA . ALA A 1 821 ? 5.930 19.211 35.893 1.00 88.75 821 ALA A CA 1
ATOM 6644 C C . ALA A 1 821 ? 6.320 20.699 35.919 1.00 88.75 821 ALA A C 1
ATOM 6646 O O . ALA A 1 821 ? 5.918 21.469 35.060 1.00 88.75 821 ALA A O 1
ATOM 6647 N N . ALA A 1 822 ? 7.178 21.113 36.857 1.00 86.06 822 ALA A N 1
ATOM 6648 C CA . ALA A 1 822 ? 7.704 22.479 36.887 1.00 86.06 822 ALA A CA 1
ATOM 6649 C C . ALA A 1 822 ? 8.639 22.824 35.705 1.00 86.06 822 ALA A C 1
ATOM 6651 O O . ALA A 1 822 ? 8.967 23.993 35.515 1.00 86.06 822 ALA A O 1
ATOM 6652 N N . LYS A 1 823 ? 9.116 21.823 34.954 1.00 90.25 823 LYS A N 1
ATOM 6653 C CA . LYS A 1 823 ? 10.099 21.969 33.865 1.00 90.25 823 LYS A CA 1
ATOM 6654 C C . LYS A 1 823 ? 9.605 21.453 32.513 1.00 90.25 823 LYS A C 1
ATOM 6656 O O . LYS A 1 823 ? 10.169 21.838 31.496 1.00 90.25 823 LYS A O 1
ATOM 6661 N N . ILE A 1 824 ? 8.611 20.566 32.503 1.00 89.12 824 ILE A N 1
ATOM 6662 C CA . ILE A 1 824 ? 8.077 19.904 31.312 1.00 89.12 824 ILE A CA 1
ATOM 6663 C C . ILE A 1 824 ? 6.582 20.210 31.246 1.00 89.12 824 ILE A C 1
ATOM 6665 O O . ILE A 1 824 ? 5.807 19.716 32.066 1.00 89.12 824 ILE A O 1
ATOM 6669 N N . GLU A 1 825 ? 6.202 21.031 30.270 1.00 88.31 825 GLU A N 1
ATOM 6670 C CA . GLU A 1 825 ? 4.834 21.533 30.098 1.00 88.31 825 GLU A CA 1
ATOM 6671 C C . GLU A 1 825 ? 3.817 20.399 29.903 1.00 88.31 825 GLU A C 1
ATOM 6673 O O . GLU A 1 825 ? 2.755 20.416 30.520 1.00 88.31 825 GLU A O 1
ATOM 6678 N N . ASP A 1 826 ? 4.172 19.365 29.138 1.00 87.25 826 ASP A N 1
ATOM 6679 C CA . ASP A 1 826 ? 3.287 18.220 28.898 1.00 87.25 826 ASP A CA 1
ATOM 6680 C C . ASP A 1 826 ? 2.949 17.450 30.188 1.00 87.25 826 ASP A C 1
ATOM 6682 O O . ASP A 1 826 ? 1.789 17.142 30.457 1.00 87.25 826 ASP A O 1
ATOM 6686 N N . VAL A 1 827 ? 3.936 17.241 31.068 1.00 89.06 827 VAL A N 1
ATOM 6687 C CA . VAL A 1 827 ? 3.722 16.590 32.375 1.00 89.06 827 VAL A CA 1
ATOM 6688 C C . VAL A 1 827 ? 2.835 17.449 33.282 1.00 89.06 827 VAL A C 1
ATOM 6690 O O . VAL A 1 827 ? 2.056 16.910 34.067 1.00 89.06 827 VAL A O 1
ATOM 6693 N N . ALA A 1 828 ? 2.934 18.778 33.192 1.00 87.69 828 ALA A N 1
ATOM 6694 C CA . ALA A 1 828 ? 2.066 19.681 33.944 1.00 87.69 828 ALA A CA 1
ATOM 6695 C C . ALA A 1 828 ? 0.618 19.638 33.440 1.00 87.69 828 ALA A C 1
ATOM 6697 O O . ALA A 1 828 ? -0.306 19.565 34.250 1.00 87.69 828 ALA A O 1
ATOM 6698 N N . ASN A 1 829 ? 0.434 19.648 32.118 1.00 88.31 829 ASN A N 1
ATOM 6699 C CA . ASN A 1 829 ? -0.880 19.663 31.480 1.00 88.31 829 ASN A CA 1
ATOM 6700 C C . ASN A 1 829 ? -1.601 18.311 31.585 1.00 88.31 829 ASN A C 1
ATOM 6702 O O . ASN A 1 829 ? -2.823 18.285 31.702 1.00 88.31 829 ASN A O 1
ATOM 6706 N N . ASN A 1 830 ? -0.853 17.203 31.604 1.00 89.75 830 ASN A N 1
ATOM 6707 C CA . ASN A 1 830 ? -1.384 15.838 31.558 1.00 89.75 830 ASN A CA 1
ATOM 6708 C C . ASN A 1 830 ? -1.039 15.009 32.812 1.00 89.75 830 ASN A C 1
ATOM 6710 O O . ASN A 1 830 ? -0.930 13.784 32.744 1.00 89.75 830 ASN A O 1
ATOM 6714 N N . MET A 1 831 ? -0.870 15.654 33.975 1.00 91.81 831 MET A N 1
ATOM 6715 C CA . MET A 1 831 ? -0.433 15.005 35.226 1.00 91.81 831 MET A CA 1
ATOM 6716 C C . MET A 1 831 ? -1.229 13.735 35.563 1.00 91.81 831 MET A C 1
ATOM 6718 O O . MET A 1 831 ? -0.648 12.713 35.930 1.00 91.81 831 MET A O 1
ATOM 6722 N N . GLU A 1 832 ? -2.555 13.779 35.423 1.00 90.25 832 GLU A N 1
ATOM 6723 C CA . GLU A 1 832 ? -3.421 12.637 35.720 1.00 90.25 832 GLU A CA 1
ATOM 6724 C C . GLU A 1 832 ? -3.111 11.424 34.827 1.00 90.25 832 GLU A C 1
ATOM 6726 O O . GLU A 1 832 ? -3.014 10.299 35.328 1.00 90.25 832 GLU A O 1
ATOM 6731 N N . ASP A 1 833 ? -2.874 11.643 33.533 1.00 88.75 833 ASP A N 1
ATOM 6732 C CA . ASP A 1 833 ? -2.526 10.580 32.591 1.00 88.75 833 ASP A CA 1
ATOM 6733 C C . ASP A 1 833 ? -1.151 9.983 32.901 1.00 88.75 833 ASP A C 1
ATOM 6735 O O . ASP A 1 833 ? -1.013 8.759 32.934 1.00 88.75 833 ASP A O 1
ATOM 6739 N N . PHE A 1 834 ? -0.149 10.812 33.216 1.00 92.25 834 PHE A N 1
ATOM 6740 C CA . PHE A 1 834 ? 1.175 10.330 33.629 1.00 92.25 834 PHE A CA 1
ATOM 6741 C C . PHE A 1 834 ? 1.109 9.496 34.914 1.00 92.25 834 PHE A C 1
ATOM 6743 O O . PHE A 1 834 ? 1.728 8.433 34.997 1.00 92.25 834 PHE A O 1
ATOM 6750 N N . VAL A 1 835 ? 0.329 9.932 35.908 1.00 93.19 835 VAL A N 1
ATOM 6751 C CA . VAL A 1 835 ? 0.127 9.179 37.155 1.00 93.19 835 VAL A CA 1
ATOM 6752 C C . VAL A 1 835 ? -0.585 7.856 36.879 1.00 93.19 835 VAL A C 1
ATOM 6754 O O . VAL A 1 835 ? -0.169 6.811 37.383 1.00 93.19 835 VAL A O 1
ATOM 6757 N N . ASN A 1 836 ? -1.642 7.865 36.066 1.00 90.19 836 ASN A N 1
ATOM 6758 C CA . ASN A 1 836 ? -2.423 6.668 35.768 1.00 90.19 836 ASN A CA 1
ATOM 6759 C C . ASN A 1 836 ? -1.631 5.653 34.924 1.00 90.19 836 ASN A C 1
ATOM 6761 O O . ASN A 1 836 ? -1.694 4.452 35.205 1.00 90.19 836 ASN A O 1
ATOM 6765 N N . LEU A 1 837 ? -0.840 6.113 33.952 1.00 90.44 837 LEU A N 1
ATOM 6766 C CA . LEU A 1 837 ? -0.110 5.266 33.004 1.00 90.44 837 LEU A CA 1
ATOM 6767 C C . LEU A 1 837 ? 1.290 4.846 33.463 1.00 90.44 837 LEU A C 1
ATOM 6769 O O . LEU A 1 837 ? 1.827 3.902 32.889 1.00 90.44 837 LEU A O 1
ATOM 6773 N N . TYR A 1 838 ? 1.867 5.458 34.506 1.00 92.44 838 TYR A N 1
ATOM 6774 C CA . TYR A 1 838 ? 3.225 5.140 34.972 1.00 92.44 838 TYR A CA 1
ATOM 6775 C C . TYR A 1 838 ? 3.481 3.617 35.084 1.00 92.44 838 TYR A C 1
ATOM 6777 O O . TYR A 1 838 ? 2.665 2.931 35.723 1.00 92.44 838 TYR A O 1
ATOM 6785 N N . PRO A 1 839 ? 4.579 3.071 34.507 1.00 91.81 839 PRO A N 1
ATOM 6786 C CA . PRO A 1 839 ? 5.758 3.751 33.938 1.00 91.81 839 PRO A CA 1
ATOM 6787 C C . PRO A 1 839 ? 5.697 4.020 32.416 1.00 91.81 839 PRO A C 1
ATOM 6789 O O . PRO A 1 839 ? 6.731 4.194 31.774 1.00 91.81 839 PRO A O 1
ATOM 6792 N N . PHE A 1 840 ? 4.512 4.033 31.805 1.00 89.31 840 PHE A N 1
ATOM 6793 C CA . PHE A 1 840 ? 4.332 4.393 30.393 1.00 89.31 840 PHE A CA 1
ATOM 6794 C C . PHE A 1 840 ? 4.016 5.886 30.247 1.00 89.31 840 PHE A C 1
ATOM 6796 O O . PHE A 1 840 ? 3.337 6.455 31.104 1.00 89.31 840 PHE A O 1
ATOM 6803 N N . THR A 1 841 ? 4.480 6.519 29.166 1.00 87.94 841 THR A N 1
ATOM 6804 C CA . THR A 1 841 ? 4.099 7.902 28.834 1.00 87.94 841 THR A CA 1
ATOM 6805 C C . THR A 1 841 ? 2.829 7.930 27.972 1.00 87.94 841 THR A C 1
ATOM 6807 O O . THR A 1 841 ? 2.638 7.021 27.157 1.00 87.94 841 THR A O 1
ATOM 6810 N N . PRO A 1 842 ? 1.953 8.947 28.106 1.00 85.19 842 PRO A N 1
ATOM 6811 C CA . PRO A 1 842 ? 0.744 9.064 27.283 1.00 85.19 842 PRO A CA 1
ATOM 6812 C C . PRO A 1 842 ? 1.056 9.043 25.780 1.00 85.19 842 PRO A C 1
ATOM 6814 O O . PRO A 1 842 ? 0.425 8.301 25.026 1.00 85.19 842 PRO A O 1
ATOM 6817 N N . GLU A 1 843 ? 2.102 9.768 25.381 1.00 82.31 843 GLU A N 1
ATOM 6818 C CA . GLU A 1 843 ? 2.576 9.890 24.000 1.00 82.31 843 GLU A CA 1
ATOM 6819 C C . GLU A 1 843 ? 3.049 8.557 23.414 1.00 82.31 843 GLU A C 1
ATOM 6821 O O . GLU A 1 843 ? 2.760 8.265 22.256 1.00 82.31 843 GLU A O 1
ATOM 6826 N N . LEU A 1 844 ? 3.734 7.711 24.198 1.00 81.12 844 LEU A N 1
ATOM 6827 C CA . LEU A 1 844 ? 4.140 6.378 23.744 1.00 81.12 844 LEU A CA 1
ATOM 6828 C C . LEU A 1 844 ? 2.908 5.540 23.386 1.00 81.12 844 LEU A C 1
ATOM 6830 O O . LEU A 1 844 ? 2.887 4.869 22.353 1.00 81.12 844 LEU A O 1
ATOM 6834 N N . ILE A 1 845 ? 1.869 5.596 24.226 1.00 77.81 845 ILE A N 1
ATOM 6835 C CA . ILE A 1 845 ? 0.620 4.868 23.990 1.00 77.81 845 ILE A CA 1
ATOM 6836 C C . ILE A 1 845 ? -0.108 5.415 22.758 1.00 77.81 845 ILE A C 1
ATOM 6838 O O . ILE A 1 845 ? -0.631 4.627 21.970 1.00 77.81 845 ILE A O 1
ATOM 6842 N N . ASP A 1 846 ? -0.125 6.734 22.570 1.00 75.38 846 ASP A N 1
ATOM 6843 C CA . ASP A 1 846 ? -0.730 7.369 21.395 1.00 75.38 846 ASP A CA 1
ATOM 6844 C C . ASP A 1 846 ? 0.033 7.041 20.110 1.00 75.38 846 ASP A C 1
ATOM 6846 O O . ASP A 1 846 ? -0.578 6.726 19.089 1.00 75.38 846 ASP A O 1
ATOM 6850 N N . LEU A 1 847 ? 1.363 7.020 20.164 1.00 73.12 847 LEU A N 1
ATOM 6851 C CA . LEU A 1 847 ? 2.204 6.657 19.034 1.00 73.12 847 LEU A CA 1
ATOM 6852 C C . LEU A 1 847 ? 1.960 5.213 18.598 1.00 73.12 847 LEU A C 1
ATOM 6854 O O . LEU A 1 847 ? 1.730 4.974 17.416 1.00 73.12 847 LEU A O 1
ATOM 6858 N N . PHE A 1 848 ? 1.920 4.259 19.536 1.00 67.38 848 PHE A N 1
ATOM 6859 C CA . PHE A 1 848 ? 1.547 2.874 19.229 1.00 67.38 848 PHE A CA 1
ATOM 6860 C C . PHE A 1 848 ? 0.216 2.782 18.473 1.00 67.38 848 PHE A C 1
ATOM 6862 O O . PHE A 1 848 ? 0.074 1.938 17.598 1.00 67.38 848 PHE A O 1
ATOM 6869 N N . GLN A 1 849 ? -0.745 3.661 18.769 1.00 58.75 849 GLN A N 1
ATOM 6870 C CA . GLN A 1 849 ? -2.040 3.689 18.084 1.00 58.75 849 GLN A CA 1
ATOM 6871 C C . GLN A 1 849 ? -1.995 4.325 16.686 1.00 58.75 849 GLN A C 1
ATOM 6873 O O . GLN A 1 849 ? -2.911 4.101 15.891 1.00 58.75 849 GLN A O 1
ATOM 6878 N N . GLN A 1 850 ? -0.976 5.133 16.388 1.00 59.47 850 GLN A N 1
ATOM 6879 C CA . GLN A 1 850 ? -0.759 5.746 15.074 1.00 59.47 850 GLN A CA 1
ATOM 6880 C C . GLN A 1 850 ? 0.025 4.832 14.123 1.00 59.47 850 GLN A C 1
ATOM 6882 O O . GLN A 1 850 ? -0.014 5.029 12.908 1.00 59.47 850 GLN A O 1
ATOM 6887 N N . LEU A 1 851 ? 0.724 3.827 14.656 1.00 58.16 851 LEU A N 1
ATOM 6888 C CA . LEU A 1 851 ? 1.513 2.881 13.878 1.00 58.16 851 LEU A CA 1
ATOM 6889 C C . LEU A 1 851 ? 0.602 1.866 13.156 1.00 58.16 851 LEU A C 1
ATOM 6891 O O . LEU A 1 851 ? -0.039 1.050 13.814 1.00 58.16 851 LEU A O 1
ATOM 6895 N N . PRO A 1 852 ? 0.578 1.827 11.807 1.00 44.62 852 PRO A N 1
ATOM 6896 C CA . PRO A 1 852 ? -0.328 0.954 11.049 1.00 44.62 852 PRO A CA 1
ATOM 6897 C C . PRO A 1 852 ? -0.060 -0.555 11.211 1.00 44.62 852 PRO A C 1
ATOM 6899 O O . PRO A 1 852 ? -0.883 -1.353 10.776 1.00 44.62 852 PRO A O 1
ATOM 6902 N N . PHE A 1 853 ? 1.070 -0.945 11.817 1.00 47.12 853 PHE A N 1
ATOM 6903 C CA . PHE A 1 853 ? 1.465 -2.346 12.053 1.00 47.12 853 PHE A CA 1
ATOM 6904 C C . PHE A 1 853 ? 1.401 -2.760 13.525 1.00 47.12 853 PHE A C 1
ATOM 6906 O O . PHE A 1 853 ? 1.338 -3.950 13.823 1.00 47.12 853 PHE A O 1
ATOM 6913 N N . PHE A 1 854 ? 1.384 -1.794 14.447 1.00 48.91 854 PHE A N 1
ATOM 6914 C CA . PHE A 1 854 ? 1.133 -2.067 15.855 1.00 48.91 854 PHE A CA 1
ATOM 6915 C C . PHE A 1 854 ? -0.347 -1.852 16.111 1.00 48.91 854 PHE A C 1
ATOM 6917 O O . PHE A 1 854 ? -0.804 -0.798 16.538 1.00 48.91 854 PHE A O 1
ATOM 6924 N N . GLU A 1 855 ? -1.131 -2.883 15.835 1.00 52.16 855 GLU A N 1
ATOM 6925 C CA . GLU A 1 855 ? -2.513 -2.921 16.290 1.00 52.16 855 GLU A CA 1
ATOM 6926 C C . GLU A 1 855 ? -2.566 -2.688 17.806 1.00 52.16 855 GLU A C 1
ATOM 6928 O O . GLU A 1 855 ? -1.613 -2.984 18.526 1.00 52.16 855 GLU A O 1
ATOM 6933 N N . LYS A 1 856 ? -3.708 -2.228 18.330 1.00 51.00 856 LYS A N 1
ATOM 6934 C CA . LYS A 1 856 ? -3.930 -1.936 19.765 1.00 51.00 856 LYS A CA 1
ATOM 6935 C C . LYS A 1 856 ? -3.484 -3.062 20.736 1.00 51.00 856 LYS A C 1
ATOM 6937 O O . LYS A 1 856 ? -3.331 -2.812 21.927 1.00 51.00 856 LYS A O 1
ATOM 6942 N N . ARG A 1 857 ? -3.264 -4.292 20.244 1.00 53.44 857 ARG A N 1
ATOM 6943 C CA . ARG A 1 857 ? -2.656 -5.438 20.956 1.00 53.44 857 ARG A CA 1
ATOM 6944 C C . ARG A 1 857 ? -1.159 -5.271 21.237 1.00 53.44 857 ARG A C 1
ATOM 6946 O O . ARG A 1 857 ? -0.718 -5.673 22.309 1.00 53.44 857 ARG A O 1
ATOM 6953 N N . GLY A 1 858 ? -0.398 -4.670 20.323 1.00 58.09 858 GLY A N 1
ATOM 6954 C CA . GLY A 1 858 ? 1.054 -4.527 20.418 1.00 58.09 858 GLY A CA 1
ATOM 6955 C C . GLY A 1 858 ? 1.497 -3.744 21.649 1.00 58.09 858 GLY A C 1
ATOM 6956 O O . GLY A 1 858 ? 2.453 -4.145 22.298 1.00 58.09 858 GLY A O 1
ATOM 6957 N N . VAL A 1 859 ? 0.752 -2.707 22.049 1.00 65.12 859 VAL A N 1
ATOM 6958 C CA . VAL A 1 859 ? 1.084 -1.909 23.242 1.00 65.12 859 VAL A CA 1
ATOM 6959 C C . VAL A 1 859 ? 0.802 -2.639 24.556 1.00 65.12 859 VAL A C 1
ATOM 6961 O O . VAL A 1 859 ? 1.594 -2.547 25.487 1.00 65.12 859 VAL A O 1
ATOM 6964 N N . ILE A 1 860 ? -0.286 -3.416 24.637 1.00 67.25 860 ILE A N 1
ATOM 6965 C CA . ILE A 1 860 ? -0.600 -4.237 25.819 1.00 67.25 860 ILE A CA 1
ATOM 6966 C C . ILE A 1 860 ? 0.430 -5.364 25.953 1.00 67.25 860 ILE A C 1
ATOM 6968 O O . ILE A 1 860 ? 0.933 -5.610 27.048 1.00 67.25 860 ILE A O 1
ATOM 6972 N N . GLN A 1 861 ? 0.783 -6.014 24.839 1.00 63.00 861 GLN A N 1
ATOM 6973 C CA . GLN A 1 861 ? 1.802 -7.064 24.801 1.00 63.00 861 GLN A CA 1
ATOM 6974 C C . GLN A 1 861 ? 3.192 -6.519 25.126 1.00 63.00 861 GLN A C 1
ATOM 6976 O O . GLN A 1 861 ? 3.901 -7.107 25.938 1.00 63.00 861 GLN A O 1
ATOM 6981 N N . PHE A 1 862 ? 3.559 -5.376 24.546 1.00 72.75 862 PHE A N 1
ATOM 6982 C CA . PHE A 1 862 ? 4.783 -4.650 24.870 1.00 72.75 862 PHE A CA 1
ATOM 6983 C C . PHE A 1 862 ? 4.840 -4.337 26.364 1.00 72.75 862 PHE A C 1
ATOM 6985 O O . PHE A 1 862 ? 5.797 -4.716 27.036 1.00 72.75 862 PHE A O 1
ATOM 6992 N N . ALA A 1 863 ? 3.775 -3.733 26.897 1.00 75.62 863 ALA A N 1
ATOM 6993 C CA . ALA A 1 863 ? 3.688 -3.376 28.301 1.00 75.62 863 ALA A CA 1
ATOM 6994 C C . ALA A 1 863 ? 3.870 -4.601 29.203 1.00 75.62 863 ALA A C 1
ATOM 6996 O O . ALA A 1 863 ? 4.648 -4.554 30.146 1.00 75.62 863 ALA A O 1
ATOM 6997 N N . GLN A 1 864 ? 3.219 -5.727 28.908 1.00 70.94 864 GLN A N 1
ATOM 6998 C CA . GLN A 1 864 ? 3.384 -6.941 29.709 1.00 70.94 864 GLN A CA 1
ATOM 6999 C C . GLN A 1 864 ? 4.764 -7.587 29.568 1.00 70.94 864 GLN A C 1
ATOM 7001 O O . GLN A 1 864 ? 5.303 -8.076 30.564 1.00 70.94 864 GLN A O 1
ATOM 7006 N N . LYS A 1 865 ? 5.314 -7.615 28.349 1.00 71.56 865 LYS A N 1
ATOM 7007 C CA . LYS A 1 865 ? 6.600 -8.243 28.036 1.00 71.56 865 LYS A CA 1
ATOM 7008 C C . LYS A 1 865 ? 7.755 -7.480 28.659 1.00 71.56 865 LYS A C 1
ATOM 7010 O O . LYS A 1 865 ? 8.637 -8.120 29.215 1.00 71.56 865 LYS A O 1
ATOM 7015 N N . GLU A 1 866 ? 7.756 -6.154 28.572 1.00 77.81 866 GLU A N 1
ATOM 7016 C CA . GLU A 1 866 ? 8.889 -5.350 29.024 1.00 77.81 866 GLU A CA 1
ATOM 7017 C C . GLU A 1 866 ? 8.851 -5.067 30.531 1.00 77.81 866 GLU A C 1
ATOM 7019 O O . GLU A 1 866 ? 9.902 -5.032 31.172 1.00 77.81 866 GLU A O 1
ATOM 7024 N N . LEU A 1 867 ? 7.661 -4.941 31.138 1.00 83.44 867 LEU A N 1
ATOM 7025 C CA . LEU A 1 867 ? 7.547 -4.550 32.549 1.00 83.44 867 LEU A CA 1
ATOM 7026 C C . LEU A 1 867 ? 8.251 -5.527 33.501 1.00 83.44 867 LEU A C 1
ATOM 7028 O O . LEU A 1 867 ? 8.872 -5.096 34.470 1.00 83.44 867 LEU A O 1
ATOM 7032 N N . LYS A 1 868 ? 8.225 -6.831 33.201 1.00 80.25 868 LYS A N 1
ATOM 7033 C CA . LYS A 1 868 ? 8.857 -7.880 34.024 1.00 80.25 868 LYS A CA 1
ATOM 7034 C C . LYS A 1 868 ? 10.388 -7.783 34.104 1.00 80.25 868 LYS A C 1
ATOM 7036 O O . LYS A 1 868 ? 10.992 -8.404 34.978 1.00 80.25 868 LYS A O 1
ATOM 7041 N N . TYR A 1 869 ? 11.021 -7.017 33.214 1.00 82.00 869 TYR A N 1
ATOM 7042 C CA . TYR A 1 869 ? 12.471 -6.803 33.216 1.00 82.00 869 TYR A CA 1
ATOM 7043 C C . TYR A 1 869 ? 12.894 -5.558 34.004 1.00 82.00 869 TYR A C 1
ATOM 7045 O O . TYR A 1 869 ? 14.048 -5.473 34.405 1.00 82.00 869 TYR A O 1
ATOM 7053 N N . VAL A 1 870 ? 11.975 -4.620 34.259 1.00 86.12 870 VAL A N 1
ATOM 7054 C CA . VAL A 1 870 ? 12.307 -3.280 34.783 1.00 86.12 870 VAL A CA 1
ATOM 7055 C C . VAL A 1 870 ? 11.754 -3.010 36.185 1.00 86.12 870 VAL A C 1
ATOM 7057 O O . VAL A 1 870 ? 11.879 -1.905 36.698 1.00 86.12 870 VAL A O 1
ATOM 7060 N N . LEU A 1 871 ? 11.144 -4.002 36.846 1.00 87.12 871 LEU A N 1
ATOM 7061 C CA . LEU A 1 871 ? 10.488 -3.811 38.153 1.00 87.12 871 LEU A CA 1
ATOM 7062 C C . LEU A 1 871 ? 11.416 -3.242 39.247 1.00 87.12 871 LEU A C 1
ATOM 7064 O O . LEU A 1 871 ? 10.932 -2.561 40.152 1.00 87.12 871 LEU A O 1
ATOM 7068 N N . ASN A 1 872 ? 12.723 -3.511 39.160 1.00 87.44 872 ASN A N 1
ATOM 7069 C CA . ASN A 1 872 ? 13.748 -3.041 40.102 1.00 87.44 872 ASN A CA 1
ATOM 7070 C C . ASN A 1 872 ? 14.468 -1.756 39.656 1.00 87.44 872 ASN A C 1
ATOM 7072 O O . ASN A 1 872 ? 15.389 -1.315 40.342 1.00 87.44 872 ASN A O 1
ATOM 7076 N N . GLU A 1 873 ? 14.080 -1.157 38.528 1.00 89.44 873 GLU A N 1
ATOM 7077 C CA . GLU A 1 873 ? 14.625 0.135 38.107 1.00 89.44 873 GLU A CA 1
ATOM 7078 C C . GLU A 1 873 ? 14.235 1.237 39.096 1.00 89.44 873 GLU A C 1
ATOM 7080 O O . GLU A 1 873 ? 13.219 1.132 39.786 1.00 89.44 873 GLU A O 1
ATOM 7085 N N . LYS A 1 874 ? 15.038 2.301 39.179 1.00 90.88 874 LYS A N 1
ATOM 7086 C CA . LYS A 1 874 ? 14.790 3.426 40.096 1.00 90.88 874 LYS A CA 1
ATOM 7087 C C . LYS A 1 874 ? 13.950 4.508 39.426 1.00 90.88 874 LYS A C 1
ATOM 7089 O O . LYS A 1 874 ? 14.062 4.750 38.231 1.00 90.88 874 LYS A O 1
ATOM 7094 N N . PHE A 1 875 ? 13.145 5.219 40.212 1.00 90.25 875 PHE A N 1
ATOM 7095 C CA . PHE A 1 875 ? 12.428 6.397 39.717 1.00 90.25 875 PHE A CA 1
ATOM 7096 C C . PHE A 1 875 ? 13.402 7.564 39.400 1.00 90.25 875 PHE A C 1
ATOM 7098 O O . PHE A 1 875 ? 14.266 7.843 40.237 1.00 90.25 875 PHE A O 1
ATOM 7105 N N . PRO A 1 876 ? 13.224 8.319 38.293 1.00 88.31 876 PRO A N 1
ATOM 7106 C CA . PRO A 1 876 ? 12.222 8.119 37.245 1.00 88.31 876 PRO A CA 1
ATOM 7107 C C . PRO A 1 876 ? 12.693 7.088 36.212 1.00 88.31 876 PRO A C 1
ATOM 7109 O O . PRO A 1 876 ? 13.757 7.241 35.618 1.00 88.31 876 PRO A O 1
ATOM 7112 N N . TYR A 1 877 ? 11.859 6.083 35.950 1.00 90.31 877 TYR A N 1
ATOM 7113 C CA . TYR A 1 877 ? 12.016 5.205 34.795 1.00 90.31 877 TYR A CA 1
ATOM 7114 C C . TYR A 1 877 ? 10.725 5.251 33.991 1.00 90.31 877 TYR A C 1
ATOM 7116 O O . TYR A 1 877 ? 9.646 4.993 34.527 1.00 90.31 877 TYR A O 1
ATOM 7124 N N . PHE A 1 878 ? 10.852 5.577 32.711 1.00 89.12 878 PHE A N 1
ATOM 7125 C CA . PHE A 1 878 ? 9.752 5.580 31.764 1.00 89.12 878 PHE A CA 1
ATOM 7126 C C . PHE A 1 878 ? 10.126 4.744 30.555 1.00 89.12 878 PHE A C 1
ATOM 7128 O O . PHE A 1 878 ? 11.256 4.813 30.074 1.00 89.12 878 PHE A O 1
ATOM 7135 N N . PHE A 1 879 ? 9.154 4.006 30.030 1.00 85.00 879 PHE A N 1
ATOM 7136 C CA . PHE A 1 879 ? 9.272 3.501 28.673 1.00 85.00 879 PHE A CA 1
ATOM 7137 C C . PHE A 1 879 ? 9.181 4.681 27.706 1.00 85.00 879 PHE A C 1
ATOM 7139 O O . PHE A 1 879 ? 8.190 5.413 27.708 1.00 85.00 879 PHE A O 1
ATOM 7146 N N . THR A 1 880 ? 10.223 4.868 26.903 1.00 78.25 880 THR A N 1
ATOM 7147 C CA . THR A 1 880 ? 10.310 5.902 25.867 1.00 78.25 880 THR A CA 1
ATOM 7148 C C . THR A 1 880 ? 10.287 5.265 24.478 1.00 78.25 880 THR A C 1
ATOM 7150 O O . THR A 1 880 ? 10.262 4.039 24.335 1.00 78.25 880 THR A O 1
ATOM 7153 N N . PHE A 1 881 ? 10.290 6.101 23.438 1.00 69.81 881 PHE A N 1
ATOM 7154 C CA . PHE A 1 881 ? 10.296 5.662 22.042 1.00 69.81 881 PHE A CA 1
ATOM 7155 C C . PHE A 1 881 ? 11.427 4.671 21.710 1.00 69.81 881 PHE A C 1
ATOM 7157 O O . PHE A 1 881 ? 11.219 3.728 20.950 1.00 69.81 881 PHE A O 1
ATOM 7164 N N . ASP A 1 882 ? 12.600 4.820 22.322 1.00 67.75 882 ASP A N 1
ATOM 7165 C CA . ASP A 1 882 ? 13.756 3.961 22.036 1.00 67.75 882 ASP A CA 1
ATOM 7166 C C . ASP A 1 882 ? 13.484 2.486 22.368 1.00 67.75 882 ASP A C 1
ATOM 7168 O O . ASP A 1 882 ? 13.972 1.587 21.688 1.00 67.75 882 ASP A O 1
ATOM 7172 N N . CYS A 1 883 ? 12.631 2.212 23.363 1.00 66.31 883 CYS A N 1
ATOM 7173 C CA . CYS A 1 883 ? 12.264 0.848 23.752 1.00 66.31 883 CYS A CA 1
ATOM 7174 C C . CYS A 1 883 ? 11.436 0.112 22.690 1.00 66.31 883 CYS A C 1
ATOM 7176 O O . CYS A 1 883 ? 11.291 -1.109 22.766 1.00 66.31 883 CYS A O 1
ATOM 7178 N N . ILE A 1 884 ? 10.867 0.841 21.729 1.00 63.44 884 ILE A N 1
ATOM 7179 C CA . ILE A 1 884 ? 10.044 0.279 20.657 1.00 63.44 884 ILE A CA 1
ATOM 7180 C C . ILE A 1 884 ? 10.746 0.347 19.300 1.00 63.44 884 ILE A C 1
ATOM 7182 O O . ILE A 1 884 ? 10.210 -0.172 18.326 1.00 63.44 884 ILE A O 1
ATOM 7186 N N . TYR A 1 885 ? 11.953 0.919 19.234 1.00 59.78 885 TYR A N 1
ATOM 7187 C CA . TYR A 1 885 ? 12.731 1.039 18.003 1.00 59.78 885 TYR A CA 1
ATOM 7188 C C . TYR A 1 885 ? 13.061 -0.331 17.399 1.00 59.78 885 TYR A C 1
ATOM 7190 O O . TYR A 1 885 ? 12.702 -0.581 16.254 1.00 59.78 885 TYR A O 1
ATOM 7198 N N . ASP A 1 886 ? 13.620 -1.257 18.185 1.00 51.94 886 ASP A N 1
ATOM 7199 C CA . ASP A 1 886 ? 13.938 -2.623 17.731 1.00 51.94 886 ASP A CA 1
ATOM 7200 C C . ASP A 1 886 ? 12.681 -3.393 17.277 1.00 51.94 886 ASP A C 1
ATOM 7202 O O . ASP A 1 886 ? 12.723 -4.221 16.367 1.00 51.94 886 ASP A O 1
ATOM 7206 N N . LEU A 1 887 ? 11.534 -3.111 17.906 1.00 53.53 887 LEU A N 1
ATOM 7207 C CA . LEU A 1 887 ? 10.233 -3.693 17.560 1.00 53.53 887 LEU A CA 1
ATOM 7208 C C . LEU A 1 887 ? 9.694 -3.138 16.229 1.00 53.53 887 LEU A C 1
ATOM 7210 O O . LEU A 1 887 ? 9.079 -3.879 15.457 1.00 53.53 887 LEU A O 1
ATOM 7214 N N . ILE A 1 888 ? 9.930 -1.851 15.963 1.00 55.75 888 ILE A N 1
ATOM 7215 C CA . ILE A 1 888 ? 9.619 -1.174 14.699 1.00 55.75 888 ILE A CA 1
ATOM 7216 C C . ILE A 1 888 ? 10.568 -1.653 13.589 1.00 55.75 888 ILE A C 1
ATOM 7218 O O . ILE A 1 888 ? 10.109 -1.964 12.492 1.00 55.75 888 ILE A O 1
ATOM 7222 N N . GLU A 1 889 ? 11.868 -1.763 13.867 1.00 46.59 889 GLU A N 1
ATOM 7223 C CA . GLU A 1 889 ? 12.893 -2.225 12.923 1.00 46.59 889 GLU A CA 1
ATOM 7224 C C . GLU A 1 889 ? 12.672 -3.686 12.506 1.00 46.59 889 GLU A C 1
ATOM 7226 O O . GLU A 1 889 ? 12.792 -4.021 11.327 1.00 46.59 889 GLU A O 1
ATOM 7231 N N . ALA A 1 890 ? 12.271 -4.548 13.447 1.00 42.53 890 ALA A N 1
ATOM 7232 C CA . ALA A 1 890 ? 11.923 -5.942 13.176 1.00 42.53 890 ALA A CA 1
ATOM 7233 C C . ALA A 1 890 ? 10.649 -6.109 12.323 1.00 42.53 890 ALA A C 1
ATOM 7235 O O . ALA A 1 890 ? 10.421 -7.195 11.793 1.00 42.53 890 ALA A O 1
ATOM 7236 N N . ASN A 1 891 ? 9.843 -5.052 12.152 1.00 42.56 891 ASN A N 1
ATOM 7237 C CA . ASN A 1 891 ? 8.665 -5.021 11.280 1.00 42.56 891 ASN A CA 1
ATOM 7238 C C . ASN A 1 891 ? 8.783 -3.896 10.230 1.00 42.56 891 ASN A C 1
ATOM 7240 O O . ASN A 1 891 ? 8.008 -2.932 10.259 1.00 42.56 891 ASN A O 1
ATOM 7244 N N . PRO A 1 892 ? 9.729 -3.997 9.272 1.00 36.62 892 PRO A N 1
ATOM 7245 C CA . PRO A 1 892 ? 10.044 -2.929 8.336 1.00 36.62 892 PRO A CA 1
ATOM 7246 C C . PRO A 1 892 ? 9.006 -2.888 7.212 1.00 36.62 892 PRO A C 1
ATOM 7248 O O . PRO A 1 892 ? 9.235 -3.313 6.082 1.00 36.62 892 PRO A O 1
ATOM 7251 N N . LYS A 1 893 ? 7.830 -2.344 7.506 1.00 38.88 893 LYS A N 1
ATOM 7252 C CA . LYS A 1 893 ? 6.967 -1.758 6.484 1.00 38.88 893 LYS A CA 1
ATOM 7253 C C . LYS A 1 893 ? 6.968 -0.242 6.643 1.00 38.88 893 LYS A C 1
ATOM 7255 O O . LYS A 1 893 ? 7.110 0.261 7.756 1.00 38.88 893 LYS A O 1
ATOM 7260 N N . PRO A 1 894 ? 6.827 0.513 5.542 1.00 34.59 894 PRO A N 1
ATOM 7261 C CA . PRO A 1 894 ? 7.028 1.951 5.560 1.00 34.59 894 PRO A CA 1
ATOM 7262 C C . PRO A 1 894 ? 6.031 2.616 6.509 1.00 34.59 894 PRO A C 1
ATOM 7264 O O . PRO A 1 894 ? 4.820 2.614 6.277 1.00 34.59 894 PRO A O 1
ATOM 7267 N N . LEU A 1 895 ? 6.575 3.203 7.573 1.00 30.53 895 LEU A N 1
ATOM 7268 C CA . LEU A 1 895 ? 5.906 4.124 8.477 1.00 30.53 895 LEU A CA 1
ATOM 7269 C C . LEU A 1 895 ? 5.293 5.276 7.668 1.00 30.53 895 LEU A C 1
ATOM 7271 O O . LEU A 1 895 ? 5.956 6.258 7.329 1.00 30.53 895 LEU A O 1
ATOM 7275 N N . LYS A 1 896 ? 4.000 5.165 7.354 1.00 32.41 896 LYS A N 1
ATOM 7276 C CA . LYS A 1 896 ? 3.157 6.321 7.045 1.00 32.41 896 LYS A CA 1
ATOM 7277 C C . LYS A 1 896 ? 2.912 7.071 8.350 1.00 32.41 896 LYS A C 1
ATOM 7279 O O . LYS A 1 896 ? 1.874 6.887 8.970 1.00 32.41 896 LYS A O 1
ATOM 7284 N N . ILE A 1 897 ? 3.856 7.902 8.774 1.00 25.62 897 ILE A N 1
ATOM 7285 C CA . ILE A 1 897 ? 3.538 8.927 9.766 1.00 25.62 897 ILE A CA 1
ATOM 7286 C C . ILE A 1 897 ? 3.095 10.156 8.976 1.00 25.62 897 ILE A C 1
ATOM 7288 O O . ILE A 1 897 ? 3.902 10.822 8.324 1.00 25.62 897 ILE A O 1
ATOM 7292 N N . HIS A 1 898 ? 1.781 10.369 8.947 1.00 27.14 898 HIS A N 1
ATOM 7293 C CA . HIS A 1 898 ? 1.190 11.645 8.576 1.00 27.14 898 HIS A CA 1
ATOM 7294 C C . HIS A 1 898 ? 1.345 12.565 9.786 1.00 27.14 898 HIS A C 1
ATOM 7296 O O . HIS A 1 898 ? 0.622 12.392 10.762 1.00 27.14 898 HIS A O 1
ATOM 7302 N N . TYR A 1 899 ? 2.285 13.505 9.737 1.00 23.45 899 TYR A N 1
ATOM 7303 C CA . TYR A 1 899 ? 2.167 14.695 10.572 1.00 23.45 899 TYR A CA 1
ATOM 7304 C C . TYR A 1 899 ? 1.327 15.705 9.792 1.00 23.45 899 TYR A C 1
ATOM 7306 O O . TYR A 1 899 ? 1.593 15.950 8.613 1.00 23.45 899 TYR A O 1
ATOM 7314 N N . ILE A 1 900 ? 0.241 16.126 10.441 1.00 28.56 900 ILE A N 1
ATOM 7315 C CA . ILE A 1 900 ? -0.640 17.233 10.054 1.00 28.56 900 ILE A CA 1
ATOM 7316 C C . ILE A 1 900 ? 0.141 18.539 10.146 1.00 28.56 900 ILE A C 1
ATOM 7318 O O . ILE A 1 900 ? 0.957 18.641 11.092 1.00 28.56 900 ILE A O 1
#

Sequence (900 aa):
MILQGSFETSWIQKISKAVGKRGDPKLVEKIIYAFALLEQLKLSGLDMVFKGGTSVFLMSDPPNRFSIDVDIIVSEVPEKLPAIFDNVMKSGLFIRWQEDNDRKMAANAPVSHYKFFYKSIAGSHFGDEPILLDVLFTSTHVYKKTNSIPLKHSWLLTSEPYEMITVPSFESLTGDKLTAFAPNTTGILYTKNRPVEIIKQLFDIAFLFDRASDFSEIRESFLNVVAEEIKYRNLAISHLEVLQDAFYSAFLITQRDLTSTNFNFLQKGITNIINFIIATFRVEEAIVCSSKVAYLSQIIRQNITTDVARFKSPEELTAITIEQKEFSKLNRLKKTLPEAFFYWYHAINLFVQNSPNNNTGLMKEDTEITKHIDDFLSQADNIHFKFWAIVGNDTGHTKKIITYLQKKGWTSVDVGKDIINLPGVDLKNNEPIIDIGEKIKEWMSALPDKLILTNASILYEKKFNKITPIGAFKYNVSRTKHCVLLLENETLVSNRLYYGKVGSDSYADREINDIVLSKVEEVAEVYTPLSKETKKEVVGKISDDGIGKLFNYTPIKDVIDINLDLRDDISKQNLISTFIVSESLEKQIVEFYENLENPSHKAAKIIGNYGSGKSHLIAFLITSITNPELRQYIKNKKVKEAAEKCVRNFFVVQFELNQGDADLATWFYSQLQKQLKSKYDIFIPLFDEKKHFDQQKEFIIDIVNKVKEKDKTAGLLVVMDEVSDFLYQKPIYLIKRDLQFLRVVAQVCQSADIKLVTSMQEDIYTGARFKEIAAEESRISERFQSIYIHKEDVKNIIAQRIVPKNSNQKIEIEAKLKPFAAKIEDVANNMEDFVNLYPFTPELIDLFQQLPFFEKRGVIQFAQKELKYVLNEKFPYFFTFDCIYDLIEANPKPLKIHYI

pLDDT: mean 82.1, std 15.01, range [23.45, 98.56]

Solvent-accessible surface area (backbone atoms only — not comparable to full-atom values): 49989 Å² total; per-residue (Å²): 53,80,38,75,65,43,80,33,62,71,45,30,48,51,51,16,58,73,61,39,101,71,31,49,40,54,59,50,46,45,36,51,51,34,52,48,50,53,52,37,43,45,76,48,68,53,71,54,39,39,36,70,66,32,37,55,29,62,76,29,88,79,55,72,43,69,50,47,54,42,33,35,37,30,66,67,62,76,88,58,46,62,66,37,52,57,48,35,41,73,72,66,70,36,79,50,72,46,79,48,85,83,64,84,70,55,95,66,51,60,63,52,44,33,35,42,25,27,78,50,82,50,80,94,69,79,49,79,43,73,38,46,38,41,39,38,53,45,91,62,80,66,55,91,50,68,42,77,42,62,68,59,50,97,83,51,44,63,45,86,71,56,51,74,43,36,24,60,31,62,27,31,50,33,15,42,40,50,42,41,35,6,42,88,66,70,19,55,38,65,90,72,72,49,38,41,63,36,42,50,31,43,53,50,36,34,61,32,56,79,70,49,80,54,42,54,50,17,38,53,18,26,55,46,45,42,52,51,51,34,60,31,63,71,50,97,74,54,73,67,55,38,34,48,38,25,27,50,55,23,47,41,61,58,66,64,46,82,86,38,67,67,34,49,45,46,50,51,6,44,65,60,38,52,83,42,34,78,61,92,60,48,72,71,56,50,29,40,28,20,17,45,47,25,24,50,31,36,34,52,72,71,67,50,53,66,90,77,86,72,87,84,60,71,75,76,49,75,88,62,80,60,81,53,75,92,54,36,74,52,55,62,29,54,80,80,38,38,65,26,26,50,30,39,48,56,20,51,54,58,54,58,79,66,59,69,86,90,65,100,65,86,87,72,78,69,91,62,74,52,40,47,57,67,56,54,50,50,43,11,67,72,40,90,32,20,27,32,39,36,30,43,72,54,66,70,58,52,50,51,52,51,54,55,42,41,76,73,69,37,45,80,44,55,40,49,71,53,57,61,70,39,90,90,54,57,89,87,51,81,63,54,46,88,60,50,65,60,54,51,40,56,54,53,65,74,50,76,42,42,36,34,40,30,59,36,71,61,34,33,37,66,41,47,35,42,20,44,50,64,67,65,43,43,82,54,35,46,97,75,30,37,39,39,36,48,35,53,83,38,48,74,56,89,56,31,41,33,39,60,55,90,90,45,99,49,43,50,78,43,81,57,84,76,58,43,73,43,49,54,81,38,46,33,98,56,91,69,84,80,92,67,88,73,86,66,68,70,81,79,86,69,49,97,66,13,48,48,75,55,29,51,78,49,93,74,85,93,73,68,48,71,83,68,53,64,72,48,72,69,51,45,48,52,47,37,50,65,55,82,76,45,80,80,41,40,60,52,52,30,54,50,36,61,44,63,72,41,61,50,28,62,13,36,33,39,34,26,48,68,56,63,45,65,58,52,51,51,45,43,54,50,48,41,64,78,33,65,82,49,37,79,45,37,71,51,64,66,45,27,55,34,54,68,66,49,80,70,48,64,52,78,39,75,52,72,52,64,64,42,79,69,56,57,65,63,52,52,52,53,48,46,48,53,42,36,33,74,78,66,73,40,82,62,86,84,87,47,69,88,80,36,68,92,39,55,62,60,52,52,48,53,46,45,50,49,49,30,74,78,36,76,78,39,33,38,34,38,38,41,36,44,50,41,61,33,40,72,74,41,62,69,72,56,35,53,52,42,52,52,48,52,38,46,56,30,53,41,9,54,76,36,50,36,46,45,39,36,31,35,48,48,63,57,74,72,38,79,80,35,58,82,44,43,72,61,49,53,66,39,51,74,42,36,45,77,38,65,53,67,79,73,53,54,64,55,47,43,22,65,53,45,28,25,60,57,73,68,34,39,55,52,45,46,64,69,42,48,76,48,29,78,77,34,67,66,51,51,77,39,44,69,53,42,46,42,37,46,52,41,42,63,64,54,58,53,48,42,66,61,38,94,82,37,40,66,39,48,57,57,51,46,51,62,65,53,48,50,58,46,32,62,40,51,77,91,60,65,59,53,70,73,78,46,43,67,63,48,62,65,52,80,64,87,81,74,76,81,80,131